Protein AF-A0A1G8CZD4-F1 (afdb_monomer)

Mean predicted aligned error: 19.25 Å

InterPro domains:
  IPR003594 Histidine kinase/HSP90-like ATPase domain [PF02518] (788-894)
  IPR036890 Histidine kinase/HSP90-like ATPase superfamily [G3DSA:3.30.565.10] (4-238)
  IPR036890 Histidine kinase/HSP90-like ATPase superfamily [G3DSA:3.30.565.10] (737-895)
  IPR036890 Histidine kinase/HSP90-like ATPase superfamily [SSF55874] (15-161)
  IPR036890 Histidine kinase/HSP90-like ATPase superfamily [SSF55874] (738-895)

Foldseek 3Di:
DFDDWDKAFAAEDPLVVQQPDPDAQQDLLVLVVVLLLVLVLLVFLEKEWEWALQPPACLVVDDDDGDPNFTKTKIWTFGQWDDPCCCRPPQSHQFDDDPLPCQDDPNAGRDDDDHRSVVSLVSWAQKKWKWWAGLVDQWIKTKIDGNVLLVLVNPPVDDPVCSVVDDRRVDIITITTHGQVCCCVVPVDHRDNGIMMIMRGSTPDRQWDWDDDPPDTDIHRVNLLVSLLVVLVWFDLCLVVDPRRHKYWYHYPVCVVVQVPDDPSRHRGTIRHNPQVVQLLQQFWKKKWWQEQQNFWIWIWTAHNNRTFKIFIFTRPQQNVAGGKMKMKTFAFLLSQLVNCVVNVDGLLQSFAEFEAESRGTQPPPRHRPDPVLCQVVVCVVDPDHFDHRNGMHIYMYGDDSPCSWAQRSNSHDTDPDPNVCLQRPQDDPVVRDDGHPNCLRVVLVRCCCCQQCVSQDADDDDDDDDDDDRVVVVVVLSVVLSVVVVPDDSVRSVVSGGGPDDPLVSLLRCLVCVCVSVVDDPVGTQAMDGDLVSLVVNLVVLLVVLVVLLVVCVVCVLPDPLVVLVVSLVVSVVSLVVNVVSLVVVVVRLVRDDDPVRVVSNVVSVVSNVVSVVVVVVSSVVSVVSSVVSVVVVVVVVVVVVVCVVVVVVVCVVCVVPVVPDDDDDDDDPVVVLLVVLLVVLVVLLVVLVVVLVVCVVVVNDDPVRNLVSVLSSVVSVLLNVLSVVVVVPDDDDDDQAKDWDWLLVLVVVLVVVVQVPPVPDPQQAAAEAEAAVVDTDTDTHRVSLVSLLVVLLVVVLSLLVFRYWYWHWDAPDPFKIKTKIDTQGQADDPVCPVPVVCLLDRQDWDQHDPDGTDRSNSNVSSQVSQVVQVKGKDWPGAPPPHRYTMMMMMGGHDDDDD

Solvent-accessible surface area (backbone atoms only — not comparable to full-atom values): 49681 Å² total; per-residue (Å²): 134,74,64,82,62,44,78,44,50,47,42,81,52,86,54,41,68,70,62,67,49,92,54,66,69,82,46,69,60,59,22,53,47,45,48,53,48,50,31,49,55,42,54,15,54,43,36,40,44,33,52,39,39,77,92,70,45,48,59,91,80,49,94,75,89,81,62,96,45,26,20,34,43,38,39,38,30,56,17,55,43,38,48,68,65,43,41,68,62,43,67,38,17,53,46,38,68,84,68,90,81,75,60,59,46,93,91,36,60,62,64,80,85,63,63,50,54,70,55,26,43,52,59,46,8,44,30,38,42,36,39,21,19,13,80,91,45,85,43,31,35,37,41,43,42,64,51,58,79,74,39,58,91,75,40,83,91,49,52,82,66,55,50,72,72,63,51,74,55,75,50,70,33,44,36,36,65,39,48,66,87,49,36,36,81,75,69,73,47,83,78,73,74,36,8,37,36,41,39,25,31,44,50,72,60,86,58,61,47,84,45,74,58,102,87,52,73,52,73,47,50,65,57,46,40,48,42,46,56,52,54,28,65,35,51,51,72,67,41,81,78,40,100,72,50,73,45,45,30,33,43,35,75,91,44,50,69,62,34,73,75,37,58,84,77,65,34,59,52,46,73,60,63,61,71,63,65,80,60,39,52,57,60,22,38,33,35,40,38,34,31,38,78,84,22,56,35,34,41,37,36,35,29,53,47,64,43,61,49,36,38,38,32,28,54,47,84,82,49,83,79,50,41,30,33,38,39,38,41,31,44,45,43,76,66,37,37,51,52,45,21,68,75,61,69,42,49,54,53,69,67,18,22,52,31,37,24,49,44,63,36,60,40,40,60,46,15,36,58,91,44,61,83,73,43,36,54,62,53,37,75,73,46,97,59,94,58,73,34,53,75,35,32,39,36,39,36,40,32,52,63,87,80,67,77,75,46,68,35,67,47,55,60,38,62,54,89,44,72,57,50,39,46,41,48,35,70,60,35,83,92,72,75,43,71,55,5,54,50,44,57,54,48,50,29,50,45,43,41,36,53,70,30,47,56,59,63,48,63,54,85,84,89,86,77,71,97,88,65,60,70,68,61,55,45,52,48,54,52,49,52,47,58,63,53,46,76,82,46,55,74,78,57,42,59,73,72,60,59,60,70,64,56,70,64,63,40,45,58,42,35,64,75,43,42,66,72,36,67,67,70,62,75,90,41,54,65,33,54,48,62,43,58,65,68,48,47,55,50,50,53,50,53,48,52,53,50,49,52,53,48,53,51,45,63,73,41,50,88,78,50,58,69,68,59,55,53,54,52,51,53,55,53,51,54,51,51,53,52,51,51,55,53,51,57,63,52,62,64,33,70,81,47,61,84,56,69,66,63,49,50,50,49,51,49,50,49,48,51,51,49,52,50,52,52,52,48,51,53,50,51,52,49,48,55,48,50,47,50,51,46,51,50,48,51,54,45,48,53,48,50,45,53,49,43,54,49,51,46,50,51,47,39,61,60,40,55,74,68,52,74,82,75,79,80,88,86,90,75,65,80,56,58,55,58,51,52,50,52,40,48,52,31,51,48,54,31,51,56,47,49,55,54,47,54,53,31,58,77,65,70,72,56,54,74,67,53,50,53,53,49,53,47,55,32,49,52,31,52,51,51,39,51,50,53,53,56,54,68,74,71,64,94,72,88,76,67,64,73,58,38,79,37,47,52,54,64,47,53,54,56,50,51,54,51,49,55,71,72,69,60,85,50,90,92,78,58,61,46,79,43,79,40,48,80,88,36,74,47,76,45,73,36,37,55,60,56,51,51,54,40,52,52,46,54,51,54,51,36,47,51,39,66,20,48,38,38,36,43,38,37,36,53,91,46,101,54,31,37,36,37,37,41,29,21,48,17,75,36,73,58,74,94,37,68,90,52,58,72,53,55,47,34,80,63,38,65,67,69,39,90,86,50,84,58,58,80,17,47,61,53,26,46,41,45,50,55,32,46,78,58,56,22,48,69,48,82,74,42,58,56,75,86,34,66,1,35,26,36,38,35,40,38,55,64,82,82,76,94,128

Radius of gyration: 50.38 Å; Cα contacts (8 Å, |Δi|>4): 1368; chains: 1; bounding box: 106×67×143 Å

Organism: NCBI:txid551996

Sequence (900 aa):
MGSKPRKVHFKTNVLLKSIIGKDLINDDNIAILELVKNSYDAGSPYVSVEFKNIKANDDKQIEEGYTTVSSKIIIQDYGKGMTQEDIENKWINIAYSEKKSAKESNNRLLAGNKGVGRFSCDRLGEYLDLYSKSPLSNSYVHLQISWGDFETENRDDLTEEQKKDLEIQQITFDLYDIDKGDFQDVTGHKPFDQGTILEISRLRSNWTTFEKNNKSEWWTTDKLIKLRKYLEKLINPNQAFQENPFTIEVIADEFTLEDSSADENAQVGGVIKNKIFDKLDFTATNIESSINKTGSEITTSLQDKGRLIFKLVEKNTQFDLLRDVHVILYFLNTYSKIYFTKQTGIRSVDFGSVFLFINGFMIPPYGEEGNDWLGLEIRKGQGQRRFLSTRDLIGRIEVRDTNSEFKIISSREGVVNDENFQQLTESFDAKKNKKDGYFYYTFKRLEKYVVDGLKWDRVTGEEDLGEDESLSKKRAKIIKDFENKTLTLTPSEAQKEELYYESETSKNKRIISIIQNIIDVKKENIIELYINDELISDLIKEEEEETRKSIEKLLNEIDSLPSTEVESALSRIEKSRESLESMFSKISLMGRNATDDETKSALDETKSFYQEFSNSYTVFKNAIVKLTAEKKIAENKAEEDEKERDRLESELASEKQKNTYLLATRRTLSDDADGLIHTLKINSINIRDAIDNLLLGISSSSYSQTDIINKLGNIKINAERSLQLAEIATRSNFTEDIESRTVDIVGYFDQYLSIYDETYSIGEDEKIEFLIQENGAHLIKSLSVLNLSIIIDNLISNSKKWDAKKMEFAFSNPNQNTLSLKVSDDGKGLVEKFLDDPERIFELGISATPPSTMGGSGIGLYFTRKLLADMDAQIHFVGNAKVFEGATFEIVFKNTIYDN

pLDDT: mean 76.94, std 14.43, range [29.62, 97.44]

Nearest PDB structures (foldseek):
  4u7o-assembly1_B  TM=6.246E-01  e=9.901E-11  Lactiplantibacillus plantarum JDM1
  4u7n-assembly1_B  TM=6.153E-01  e=4.794E-10  Lactiplantibacillus plantarum JDM1
  4u7o-assembly1_A  TM=5.770E-01  e=1.042E-10  Lactiplantibacillus plantarum JDM1
  5c93-assembly1_A  TM=5.711E-01  e=1.711E-09  Lactiplantibacillus plantarum 16

Structure (mmCIF, N/CA/C/O backbone):
data_AF-A0A1G8CZD4-F1
#
_entry.id   AF-A0A1G8CZD4-F1
#
loop_
_atom_site.group_PDB
_atom_site.id
_atom_site.type_symbol
_atom_site.label_atom_id
_atom_site.label_alt_id
_atom_site.label_comp_id
_atom_site.label_asym_id
_atom_site.label_entity_id
_atom_site.label_seq_id
_atom_site.pdbx_PDB_ins_code
_atom_site.Cartn_x
_atom_site.Cartn_y
_atom_site.Cartn_z
_atom_site.occupancy
_atom_site.B_iso_or_equiv
_atom_site.auth_seq_id
_atom_site.auth_comp_id
_atom_site.auth_asym_id
_atom_site.auth_atom_id
_atom_site.pdbx_PDB_model_num
ATOM 1 N N . MET A 1 1 ? 34.235 -14.091 -50.794 1.00 34.34 1 MET A N 1
ATOM 2 C CA . MET A 1 1 ? 34.242 -12.773 -51.480 1.00 34.34 1 MET A CA 1
ATOM 3 C C . MET A 1 1 ? 32.795 -12.319 -51.539 1.00 34.34 1 MET A C 1
ATOM 5 O O . MET A 1 1 ? 32.068 -12.805 -52.394 1.00 34.34 1 MET A O 1
ATOM 9 N N . GLY A 1 2 ? 32.366 -11.504 -50.572 1.00 50.75 2 GLY A N 1
ATOM 10 C CA . GLY A 1 2 ? 30.972 -11.066 -50.453 1.00 50.75 2 GLY A CA 1
ATOM 11 C C . GLY A 1 2 ? 30.570 -10.101 -51.568 1.00 50.75 2 GLY A C 1
ATOM 12 O O . GLY A 1 2 ? 31.415 -9.416 -52.149 1.00 50.75 2 GLY A O 1
ATOM 13 N N . SER A 1 3 ? 29.280 -10.078 -51.891 1.00 59.06 3 SER A N 1
ATOM 14 C CA . SER A 1 3 ? 28.654 -9.137 -52.825 1.00 59.06 3 SER A CA 1
ATOM 15 C C . SER A 1 3 ? 29.077 -7.687 -52.555 1.00 59.06 3 SER A C 1
ATOM 17 O O . SER A 1 3 ? 29.224 -7.292 -51.400 1.00 59.06 3 SER A O 1
ATOM 19 N N . LYS A 1 4 ? 29.232 -6.868 -53.608 1.00 73.12 4 LYS A N 1
ATOM 20 C CA . LYS A 1 4 ? 29.444 -5.417 -53.445 1.00 73.12 4 LYS A CA 1
ATOM 21 C C . LYS A 1 4 ? 28.317 -4.819 -52.584 1.00 73.12 4 LYS A C 1
ATOM 23 O O . LYS A 1 4 ? 27.161 -5.136 -52.872 1.00 73.12 4 LYS A O 1
ATOM 28 N N . PRO A 1 5 ? 28.626 -3.945 -51.607 1.00 82.25 5 PRO A N 1
ATOM 29 C CA . PRO A 1 5 ? 27.596 -3.326 -50.785 1.00 82.25 5 PRO A CA 1
ATOM 30 C C . PRO A 1 5 ? 26.635 -2.501 -51.628 1.00 82.25 5 PRO A C 1
ATOM 32 O O . PRO A 1 5 ? 27.040 -1.789 -52.556 1.00 82.25 5 PRO A O 1
ATOM 35 N N . ARG A 1 6 ? 25.354 -2.561 -51.271 1.00 87.81 6 ARG A N 1
ATOM 36 C CA . ARG A 1 6 ? 24.342 -1.648 -51.791 1.00 87.81 6 ARG A CA 1
ATOM 37 C C . ARG A 1 6 ? 24.247 -0.440 -50.865 1.00 87.81 6 ARG A C 1
ATOM 39 O O . ARG A 1 6 ? 23.989 -0.592 -49.678 1.00 87.81 6 ARG A O 1
ATOM 46 N N . LYS A 1 7 ? 24.388 0.762 -51.427 1.00 88.94 7 LYS A N 1
ATOM 47 C CA . LYS A 1 7 ? 24.185 2.011 -50.686 1.00 88.94 7 LYS A CA 1
ATOM 48 C C . LYS A 1 7 ? 22.693 2.268 -50.453 1.00 88.94 7 LYS A C 1
ATOM 50 O O . LYS A 1 7 ? 21.904 2.268 -51.402 1.00 88.94 7 LYS A O 1
ATOM 55 N N . VAL A 1 8 ? 22.316 2.504 -49.201 1.00 89.06 8 VAL A N 1
ATOM 56 C CA . VAL A 1 8 ? 20.951 2.846 -48.752 1.00 89.06 8 VAL A CA 1
ATOM 57 C C . VAL A 1 8 ? 20.981 4.126 -47.914 1.00 89.06 8 VAL A C 1
ATOM 59 O O . VAL A 1 8 ? 22.036 4.503 -47.437 1.00 89.06 8 VAL A O 1
ATOM 62 N N . HIS A 1 9 ? 19.861 4.828 -47.749 1.00 87.38 9 HIS A N 1
ATOM 63 C CA . HIS A 1 9 ? 19.794 6.088 -46.990 1.00 87.38 9 HIS A CA 1
ATOM 64 C C . HIS A 1 9 ? 18.473 6.194 -46.231 1.00 87.38 9 HIS A C 1
ATOM 66 O O . HIS A 1 9 ? 17.477 5.580 -46.631 1.00 87.38 9 HIS A O 1
ATOM 72 N N . PHE A 1 10 ? 18.451 6.985 -45.155 1.00 83.94 10 PHE A N 1
ATOM 73 C CA . PHE A 1 10 ? 17.253 7.172 -44.339 1.00 83.94 10 PHE A CA 1
ATOM 74 C C . PHE A 1 10 ? 16.101 7.753 -45.162 1.00 83.94 10 PHE A C 1
ATOM 76 O O . PHE A 1 10 ? 16.268 8.695 -45.932 1.00 83.94 10 PHE A O 1
ATOM 83 N N . LYS A 1 11 ? 14.896 7.212 -44.962 1.00 82.56 11 LYS A N 1
ATOM 84 C CA . LYS A 1 11 ? 13.660 7.751 -45.542 1.00 82.56 11 LYS A CA 1
ATOM 85 C C . LYS A 1 11 ? 12.881 8.473 -44.450 1.00 82.56 11 LYS A C 1
ATOM 87 O O . LYS A 1 11 ? 12.596 7.896 -43.399 1.00 82.56 11 LYS A O 1
ATOM 92 N N . THR A 1 12 ? 12.503 9.723 -44.697 1.00 70.94 12 THR A N 1
ATOM 93 C CA . THR A 1 12 ? 11.644 10.503 -43.796 1.00 70.94 12 THR A CA 1
ATOM 94 C C . THR A 1 12 ? 10.261 10.696 -44.409 1.00 70.94 12 THR A C 1
ATOM 96 O O . THR A 1 12 ? 10.078 10.677 -45.625 1.00 70.94 12 THR A O 1
ATOM 99 N N . ASN A 1 13 ? 9.250 10.845 -43.556 1.00 69.94 13 ASN A N 1
ATOM 100 C CA . ASN A 1 13 ? 7.882 11.136 -43.971 1.00 69.94 13 ASN A CA 1
ATOM 101 C C . ASN A 1 13 ? 7.226 12.100 -42.961 1.00 69.94 13 ASN A C 1
ATOM 103 O O . ASN A 1 13 ? 7.804 12.402 -41.917 1.00 69.94 13 ASN A O 1
ATOM 107 N N . VAL A 1 14 ? 6.005 12.572 -43.241 1.00 62.47 14 VAL A N 1
ATOM 108 C CA . VAL A 1 14 ? 5.286 13.575 -42.418 1.00 62.47 14 VAL A CA 1
ATOM 109 C C . VAL A 1 14 ? 5.094 13.146 -40.949 1.00 62.47 14 VAL A C 1
ATOM 111 O O . VAL A 1 14 ? 4.909 13.995 -40.075 1.00 62.47 14 VAL A O 1
ATOM 114 N N . LEU A 1 15 ? 5.162 11.846 -40.640 1.00 61.34 15 LEU A N 1
ATOM 115 C CA . LEU A 1 15 ? 5.063 11.311 -39.278 1.00 61.34 15 LEU A CA 1
ATOM 116 C C . LEU A 1 15 ? 6.313 11.589 -38.428 1.00 61.34 15 LEU A C 1
ATOM 118 O O . LEU A 1 15 ? 6.248 11.419 -37.211 1.00 61.34 15 LEU A O 1
ATOM 122 N N . LEU A 1 16 ? 7.408 12.086 -39.013 1.00 67.00 16 LEU A N 1
ATOM 123 C CA . LEU A 1 16 ? 8.606 12.507 -38.279 1.00 67.00 16 LEU A CA 1
ATOM 124 C C . LEU A 1 16 ? 8.286 13.528 -37.171 1.00 67.00 16 LEU A C 1
ATOM 126 O O . LEU A 1 16 ? 8.847 13.452 -36.082 1.00 67.00 16 LEU A O 1
ATOM 130 N N . LYS A 1 17 ? 7.284 14.394 -37.390 1.00 60.00 17 LYS A N 1
ATOM 131 C CA . LYS A 1 17 ? 6.789 15.363 -36.392 1.00 60.00 17 LYS A CA 1
ATOM 132 C C . LYS A 1 17 ? 6.312 14.735 -35.074 1.00 60.00 17 LYS A C 1
ATOM 134 O O . LYS A 1 17 ? 6.187 15.435 -34.083 1.00 60.00 17 LYS A O 1
ATOM 139 N N . SER A 1 18 ? 5.952 13.447 -35.086 1.00 54.88 18 SER A N 1
ATOM 140 C CA . SER A 1 18 ? 5.488 12.722 -33.891 1.00 54.88 18 SER A CA 1
ATOM 141 C C . SER A 1 18 ? 6.626 12.090 -33.087 1.00 54.88 18 SER A C 1
ATOM 143 O O . SER A 1 18 ? 6.425 11.703 -31.938 1.00 54.88 18 SER A O 1
ATOM 145 N N . ILE A 1 19 ? 7.813 12.006 -33.692 1.00 58.81 19 ILE A N 1
ATOM 146 C CA . ILE A 1 19 ? 9.023 11.415 -33.114 1.00 58.81 19 ILE A CA 1
ATOM 147 C C . ILE A 1 19 ? 9.963 12.519 -32.613 1.00 58.81 19 ILE A C 1
ATOM 149 O O . ILE A 1 19 ? 10.573 12.367 -31.563 1.00 58.81 19 ILE A O 1
ATOM 153 N N . ILE A 1 20 ? 10.020 13.660 -33.311 1.00 57.00 20 ILE A N 1
ATOM 154 C CA . ILE A 1 20 ? 10.790 14.844 -32.903 1.00 57.00 20 ILE A CA 1
ATOM 155 C C . ILE A 1 20 ? 9.964 15.668 -31.897 1.00 57.00 20 ILE A C 1
ATOM 157 O O . ILE A 1 20 ? 9.345 16.676 -32.239 1.00 57.00 20 ILE A O 1
ATOM 161 N N . GLY A 1 21 ? 9.896 15.186 -30.655 1.00 48.56 21 GLY A N 1
ATOM 162 C CA . GLY A 1 21 ? 9.534 15.974 -29.471 1.00 48.56 21 GLY A CA 1
ATOM 163 C C . GLY A 1 21 ? 10.800 16.433 -28.743 1.00 48.56 21 GLY A C 1
ATOM 164 O O . GLY A 1 21 ? 11.874 15.907 -29.021 1.00 48.56 21 GLY A O 1
ATOM 165 N N . LYS A 1 22 ? 10.699 17.425 -27.844 1.00 40.06 22 LYS A N 1
ATOM 166 C CA . LYS A 1 22 ? 11.844 17.838 -27.015 1.00 40.06 22 LYS A CA 1
ATOM 167 C C . LYS A 1 22 ? 12.354 16.619 -26.239 1.00 40.06 22 LYS A C 1
ATOM 169 O O . LYS A 1 22 ? 11.604 16.067 -25.441 1.00 40.06 22 LYS A O 1
ATOM 174 N N . ASP A 1 23 ? 13.600 16.272 -26.544 1.00 45.97 23 ASP A N 1
ATOM 175 C CA . ASP A 1 23 ? 14.453 15.236 -25.965 1.00 45.97 23 ASP A CA 1
ATOM 176 C C . ASP A 1 23 ? 14.163 13.787 -26.426 1.00 45.97 23 ASP A C 1
ATOM 178 O O . ASP A 1 23 ? 13.224 13.124 -25.983 1.00 45.97 23 ASP A O 1
ATOM 182 N N . LEU A 1 24 ? 15.009 13.304 -27.357 1.00 64.81 24 LEU A N 1
ATOM 183 C CA . LEU A 1 24 ? 15.175 11.881 -27.698 1.00 64.81 24 LEU A CA 1
ATOM 184 C C . LEU A 1 24 ? 15.663 11.084 -26.466 1.00 64.81 24 LEU A C 1
ATOM 186 O O . LEU A 1 24 ? 15.951 11.660 -25.424 1.00 64.81 24 LEU A O 1
ATOM 190 N N . ILE A 1 25 ? 15.736 9.750 -26.571 1.00 68.50 25 ILE A N 1
ATOM 191 C CA . ILE A 1 25 ? 16.181 8.858 -25.483 1.00 68.50 25 ILE A CA 1
ATOM 192 C C . ILE A 1 25 ? 17.534 9.332 -24.927 1.00 68.50 25 ILE A C 1
ATOM 194 O O . ILE A 1 25 ? 18.567 9.172 -25.573 1.00 68.50 25 ILE A O 1
ATOM 198 N N . ASN A 1 26 ? 17.519 9.890 -23.716 1.00 72.12 26 ASN A N 1
ATOM 199 C CA . ASN A 1 26 ? 18.694 10.501 -23.089 1.00 72.12 26 ASN A CA 1
ATOM 200 C C . ASN A 1 26 ? 19.375 9.597 -22.053 1.00 72.12 26 ASN A C 1
ATOM 202 O O . ASN A 1 26 ? 20.505 9.879 -21.652 1.00 72.12 26 ASN A O 1
ATOM 206 N N . ASP A 1 27 ? 18.744 8.495 -21.654 1.00 83.88 27 ASP A N 1
ATOM 207 C CA . ASP A 1 27 ? 19.267 7.558 -20.658 1.00 83.88 27 ASP A CA 1
ATOM 208 C C . ASP A 1 27 ? 19.692 6.226 -21.299 1.00 83.88 27 ASP A C 1
ATOM 210 O O . ASP A 1 27 ? 18.968 5.645 -22.113 1.00 83.88 27 ASP A O 1
ATOM 214 N N . ASP A 1 28 ? 20.872 5.731 -20.917 1.00 89.19 28 ASP A N 1
ATOM 215 C CA . ASP A 1 28 ? 21.449 4.502 -21.474 1.00 89.19 28 ASP A CA 1
ATOM 216 C C . ASP A 1 28 ? 20.638 3.249 -21.094 1.00 89.19 28 ASP A C 1
ATOM 218 O O . ASP A 1 28 ? 20.533 2.312 -21.889 1.00 89.19 28 ASP A O 1
ATOM 222 N N . ASN A 1 29 ? 20.028 3.221 -19.903 1.00 88.12 29 ASN A N 1
ATOM 223 C CA . ASN A 1 29 ? 19.185 2.101 -19.486 1.00 88.12 29 ASN A CA 1
ATOM 224 C C . ASN A 1 29 ? 17.884 2.088 -20.288 1.00 88.12 29 ASN A C 1
ATOM 226 O O . ASN A 1 29 ? 17.468 1.021 -20.735 1.00 88.12 29 ASN A O 1
ATOM 230 N N . ILE A 1 30 ? 17.274 3.257 -20.532 1.00 83.19 30 ILE A N 1
ATOM 231 C CA . ILE A 1 30 ? 16.098 3.382 -21.413 1.00 83.19 30 ILE A CA 1
ATOM 232 C C . ILE A 1 30 ? 16.451 2.950 -22.844 1.00 83.19 30 ILE A C 1
ATOM 234 O O . ILE A 1 30 ? 15.660 2.261 -23.491 1.00 83.19 30 ILE A O 1
ATOM 238 N N . ALA A 1 31 ? 17.646 3.286 -23.338 1.00 87.44 31 ALA A N 1
ATOM 239 C CA . ALA A 1 31 ? 18.096 2.856 -24.660 1.00 87.44 31 ALA A CA 1
ATOM 240 C C . ALA A 1 31 ? 18.147 1.322 -24.776 1.00 87.44 31 ALA A C 1
ATOM 242 O O . ALA A 1 31 ? 17.531 0.763 -25.688 1.00 87.44 31 ALA A O 1
ATOM 243 N N . ILE A 1 32 ? 18.791 0.635 -23.824 1.00 91.00 32 ILE A N 1
ATOM 244 C CA . ILE A 1 32 ? 18.823 -0.839 -23.774 1.00 91.00 32 ILE A CA 1
ATOM 245 C C . ILE A 1 32 ? 17.408 -1.410 -23.610 1.00 91.00 32 ILE A C 1
ATOM 247 O O . ILE A 1 32 ? 17.053 -2.384 -24.275 1.00 91.00 32 ILE A O 1
ATOM 251 N N . LEU A 1 33 ? 16.569 -0.772 -22.791 1.00 85.62 33 LEU A N 1
ATOM 252 C CA . LEU A 1 33 ? 15.183 -1.173 -22.562 1.00 85.62 33 LEU A CA 1
ATOM 253 C C . LEU A 1 33 ? 14.361 -1.220 -23.851 1.00 85.62 33 LEU A C 1
ATOM 255 O O . LEU A 1 33 ? 13.624 -2.177 -24.088 1.00 85.62 33 LEU A O 1
ATOM 259 N N . GLU A 1 34 ? 14.475 -0.190 -24.688 1.00 83.38 34 GLU A N 1
ATOM 260 C CA . GLU A 1 34 ? 13.758 -0.127 -25.962 1.00 83.38 34 GLU A CA 1
ATOM 261 C C . GLU A 1 34 ? 14.245 -1.210 -26.938 1.00 83.38 34 GLU A C 1
ATOM 263 O O . GLU A 1 34 ? 13.442 -1.763 -27.688 1.00 83.38 34 GLU A O 1
ATOM 268 N N . LEU A 1 35 ? 15.530 -1.577 -26.907 1.00 89.56 35 LEU A N 1
ATOM 269 C CA . LEU A 1 35 ? 16.071 -2.668 -27.729 1.00 89.56 35 LEU A CA 1
ATOM 270 C C . LEU A 1 35 ? 15.597 -4.051 -27.241 1.00 89.56 35 LEU A C 1
ATOM 272 O O . LEU A 1 35 ? 15.200 -4.897 -28.047 1.00 89.56 35 LEU A O 1
ATOM 276 N N . VAL A 1 36 ? 15.521 -4.251 -25.923 1.00 89.56 36 VAL A N 1
ATOM 277 C CA . VAL A 1 36 ? 14.922 -5.444 -25.298 1.00 89.56 36 VAL A CA 1
ATOM 278 C C . VAL A 1 36 ? 13.422 -5.550 -25.616 1.00 89.56 36 VAL A C 1
ATOM 280 O O . VAL A 1 36 ? 12.946 -6.622 -25.992 1.00 89.56 36 VAL A O 1
ATOM 283 N N . LYS A 1 37 ? 12.673 -4.441 -25.555 1.00 82.56 37 LYS A N 1
ATOM 284 C CA . LYS A 1 37 ? 11.260 -4.373 -25.979 1.00 82.56 37 LYS A CA 1
ATOM 285 C C . LYS A 1 37 ? 11.076 -4.764 -27.442 1.00 82.56 37 LYS A C 1
ATOM 287 O O . LYS A 1 37 ? 10.184 -5.546 -27.750 1.00 82.56 37 LYS A O 1
ATOM 292 N N . ASN A 1 38 ? 11.937 -4.281 -28.339 1.00 84.75 38 ASN A N 1
ATOM 293 C CA . ASN A 1 38 ? 11.870 -4.654 -29.755 1.00 84.75 38 ASN A CA 1
ATOM 294 C C . ASN A 1 38 ? 12.074 -6.163 -29.958 1.00 84.75 38 ASN A C 1
ATOM 296 O O . ASN A 1 38 ? 11.410 -6.761 -30.802 1.00 84.75 38 ASN A O 1
ATOM 300 N N . SER A 1 39 ? 12.938 -6.782 -29.150 1.00 88.25 39 SER A N 1
ATOM 301 C CA . SER A 1 39 ? 13.146 -8.236 -29.150 1.00 88.25 39 SER A CA 1
ATOM 302 C C . SER A 1 39 ? 11.876 -8.985 -28.720 1.00 88.25 39 SER A C 1
ATOM 304 O O . SER A 1 39 ? 11.492 -9.985 -29.332 1.00 88.25 39 SER A O 1
ATOM 306 N N . TYR A 1 40 ? 11.171 -8.473 -27.705 1.00 82.62 40 TYR A N 1
ATOM 307 C CA . TYR A 1 40 ? 9.875 -9.003 -27.270 1.00 82.62 40 TYR A CA 1
ATOM 308 C C . TYR A 1 40 ? 8.791 -8.856 -28.348 1.00 82.62 40 TYR A C 1
ATOM 310 O O . TYR A 1 40 ? 8.110 -9.831 -28.673 1.00 82.62 40 TYR A O 1
ATOM 318 N N . ASP A 1 41 ? 8.671 -7.666 -28.943 1.00 78.38 41 ASP A N 1
ATOM 319 C CA . ASP A 1 41 ? 7.707 -7.342 -30.005 1.00 78.38 41 ASP A CA 1
ATOM 320 C C . ASP A 1 41 ? 7.967 -8.147 -31.293 1.00 78.38 41 ASP A C 1
ATOM 322 O O . ASP A 1 41 ? 7.040 -8.488 -32.036 1.00 78.38 41 ASP A O 1
ATOM 326 N N . ALA A 1 42 ? 9.227 -8.521 -31.543 1.00 82.62 42 ALA A N 1
ATOM 327 C CA . ALA A 1 42 ? 9.616 -9.443 -32.609 1.00 82.62 42 ALA A CA 1
ATOM 328 C C . ALA A 1 42 ? 9.173 -10.898 -32.351 1.00 82.62 42 ALA A C 1
ATOM 330 O O . ALA A 1 42 ? 9.348 -11.752 -33.225 1.00 82.62 42 ALA A O 1
ATOM 331 N N . GLY A 1 43 ? 8.582 -11.180 -31.186 1.00 82.06 43 GLY A N 1
ATOM 332 C CA . GLY A 1 43 ? 8.121 -12.503 -30.783 1.00 82.06 43 GLY A CA 1
ATOM 333 C C . GLY A 1 43 ? 9.237 -13.404 -30.259 1.00 82.06 43 GLY A C 1
ATOM 334 O O . GLY A 1 43 ? 9.042 -14.617 -30.215 1.00 82.06 43 GLY A O 1
ATOM 335 N N . SER A 1 44 ? 10.393 -12.847 -29.877 1.00 88.75 44 SER A N 1
ATOM 336 C CA . SER A 1 44 ? 11.505 -13.650 -29.370 1.00 88.75 44 SER A CA 1
ATOM 337 C C . SER A 1 44 ? 11.167 -14.264 -28.002 1.00 88.75 44 SER A C 1
ATOM 339 O O . SER A 1 44 ? 10.607 -13.571 -27.149 1.00 88.75 44 SER A O 1
ATOM 341 N N . PRO A 1 45 ? 11.490 -15.541 -27.734 1.00 86.69 45 PRO A N 1
ATOM 342 C CA . PRO A 1 45 ? 11.401 -16.116 -26.388 1.00 86.69 45 PRO A CA 1
ATOM 343 C C . PRO A 1 45 ? 12.555 -15.665 -25.477 1.00 86.69 45 PRO A C 1
ATOM 345 O O . PRO A 1 45 ? 12.472 -15.787 -24.256 1.00 86.69 45 PRO A O 1
ATOM 348 N N . TYR A 1 46 ? 13.632 -15.149 -26.067 1.00 90.12 46 TYR A N 1
ATOM 349 C CA . TYR A 1 46 ? 14.895 -14.908 -25.387 1.00 90.12 46 TYR A CA 1
ATOM 350 C C . TYR A 1 46 ? 15.631 -13.704 -25.982 1.00 90.12 46 TYR A C 1
ATOM 352 O O . TYR A 1 46 ? 15.626 -13.516 -27.200 1.00 90.12 46 TYR A O 1
ATOM 360 N N . VAL A 1 47 ? 16.290 -12.913 -25.144 1.00 93.81 47 VAL A N 1
ATOM 361 C CA . VAL A 1 47 ? 17.232 -11.880 -25.576 1.00 93.81 47 VAL A CA 1
ATOM 362 C C . VAL A 1 47 ? 18.476 -11.906 -24.694 1.00 93.81 47 VAL A C 1
ATOM 364 O O . VAL A 1 47 ? 18.369 -11.986 -23.469 1.00 93.81 47 VAL A O 1
ATOM 367 N N . SER A 1 48 ? 19.651 -11.816 -25.312 1.00 95.88 48 SER A N 1
ATOM 368 C CA . SER A 1 48 ? 20.913 -11.595 -24.603 1.00 95.88 48 SER A CA 1
ATOM 369 C C . SER A 1 48 ? 21.399 -10.165 -24.802 1.00 95.88 48 SER A C 1
ATOM 371 O O . SER A 1 48 ? 21.348 -9.642 -25.915 1.00 95.88 48 SER A O 1
ATOM 373 N N . VAL A 1 49 ? 21.883 -9.553 -23.724 1.00 96.62 49 VAL A N 1
ATOM 374 C CA . VAL A 1 49 ? 22.564 -8.255 -23.703 1.00 96.62 49 VAL A CA 1
ATOM 375 C C . VAL A 1 49 ? 24.000 -8.503 -23.250 1.00 96.62 49 VAL A C 1
ATOM 377 O O . VAL A 1 49 ? 24.262 -8.681 -22.062 1.00 96.62 49 VAL A O 1
ATOM 380 N N . GLU A 1 50 ? 24.924 -8.569 -24.201 1.00 96.50 50 GLU A N 1
ATOM 381 C CA . GLU A 1 50 ? 26.334 -8.869 -23.964 1.00 96.50 50 GLU A CA 1
ATOM 382 C C . GLU A 1 50 ? 27.174 -7.590 -23.929 1.00 96.50 50 GLU A C 1
ATOM 384 O O . GLU A 1 50 ? 27.110 -6.760 -24.835 1.00 96.50 50 GLU A O 1
ATOM 389 N N . PHE A 1 51 ? 27.988 -7.455 -22.885 1.00 95.62 51 PHE A N 1
ATOM 390 C CA . PHE A 1 51 ? 29.004 -6.422 -22.727 1.00 95.62 51 PHE A CA 1
ATOM 391 C C . PHE A 1 51 ? 30.379 -7.019 -23.007 1.00 95.62 51 PHE A C 1
ATOM 393 O O . PHE A 1 51 ? 30.828 -7.913 -22.286 1.00 95.62 51 PHE A O 1
ATOM 400 N N . LYS A 1 52 ? 31.059 -6.502 -24.033 1.00 94.31 52 LYS A N 1
ATOM 401 C CA . LYS A 1 52 ? 32.323 -7.053 -24.527 1.00 94.31 52 LYS A CA 1
ATOM 402 C C . LYS A 1 52 ? 33.369 -5.968 -24.753 1.00 94.31 52 LYS A C 1
ATOM 404 O O . LYS A 1 52 ? 33.059 -4.863 -25.189 1.00 94.31 52 LYS A O 1
ATOM 409 N N . ASN A 1 53 ? 34.618 -6.310 -24.471 1.00 94.12 53 ASN A N 1
ATOM 410 C CA . ASN A 1 53 ? 35.788 -5.439 -24.462 1.00 94.12 53 ASN A CA 1
ATOM 411 C C . ASN A 1 53 ? 35.600 -4.186 -23.588 1.00 94.12 53 ASN A C 1
ATOM 413 O O . ASN A 1 53 ? 35.959 -3.075 -23.977 1.00 94.12 53 ASN A O 1
ATOM 417 N N . ILE A 1 54 ? 35.017 -4.327 -22.398 1.00 93.25 54 ILE A N 1
ATOM 418 C CA . ILE A 1 54 ? 34.742 -3.167 -21.536 1.00 93.25 54 ILE A CA 1
ATOM 419 C C . ILE A 1 54 ? 35.998 -2.728 -20.772 1.00 93.25 54 ILE A C 1
ATOM 421 O O . ILE A 1 54 ? 36.293 -1.533 -20.716 1.00 93.25 54 ILE A O 1
ATOM 425 N N . LYS A 1 55 ? 36.771 -3.671 -20.218 1.00 89.12 55 LYS A N 1
ATOM 426 C CA . LYS A 1 55 ? 37.970 -3.389 -19.406 1.00 89.12 55 LYS A CA 1
ATOM 427 C C . LYS A 1 55 ? 39.186 -2.996 -20.248 1.00 89.12 55 LYS A C 1
ATOM 429 O O . LYS A 1 55 ? 40.000 -2.184 -19.814 1.00 89.12 55 LYS A O 1
ATOM 434 N N . ALA A 1 56 ? 39.339 -3.594 -21.428 1.00 85.19 56 ALA A N 1
ATOM 435 C CA . ALA A 1 56 ? 40.545 -3.485 -22.251 1.00 85.19 56 ALA A CA 1
ATOM 436 C C . ALA A 1 56 ? 40.219 -3.180 -23.724 1.00 85.19 56 ALA A C 1
ATOM 438 O O . ALA A 1 56 ? 40.540 -3.975 -24.605 1.00 85.19 56 ALA A O 1
ATOM 439 N N . ASN A 1 57 ? 39.582 -2.029 -23.973 1.00 91.56 57 ASN A N 1
ATOM 440 C CA . ASN A 1 57 ? 39.346 -1.520 -25.327 1.00 91.56 57 ASN A CA 1
ATOM 441 C C . ASN A 1 57 ? 40.459 -0.600 -25.844 1.00 91.56 57 ASN A C 1
ATOM 443 O O . ASN A 1 57 ? 41.255 -0.038 -25.084 1.00 91.56 57 ASN A O 1
ATOM 447 N N . ASP A 1 58 ? 40.468 -0.428 -27.162 1.00 93.25 58 ASP A N 1
ATOM 448 C CA . ASP A 1 58 ? 41.327 0.488 -27.906 1.00 93.25 58 ASP A CA 1
ATOM 449 C C . ASP A 1 58 ? 40.624 1.796 -28.307 1.00 93.25 58 ASP A C 1
ATOM 451 O O . ASP A 1 58 ? 41.221 2.595 -29.024 1.00 93.25 58 ASP A O 1
ATOM 455 N N . ASP A 1 59 ? 39.415 2.071 -27.802 1.00 91.00 59 ASP A N 1
ATOM 456 C CA . ASP A 1 59 ? 38.566 3.191 -28.246 1.00 91.00 59 ASP A CA 1
ATOM 457 C C . ASP A 1 59 ? 39.269 4.559 -28.178 1.00 91.00 59 ASP A C 1
ATOM 459 O O . ASP A 1 59 ? 39.003 5.450 -28.979 1.00 91.00 59 ASP A O 1
ATOM 463 N N . LYS A 1 60 ? 40.183 4.743 -27.214 1.00 87.56 60 LYS A N 1
ATOM 464 C CA . LYS A 1 60 ? 40.970 5.982 -27.046 1.00 87.56 60 LYS A CA 1
ATOM 465 C C . LYS A 1 60 ? 42.197 6.074 -27.956 1.00 87.56 60 LYS A C 1
ATOM 467 O O . LYS A 1 60 ? 42.818 7.131 -28.019 1.00 87.56 60 LYS A O 1
ATOM 472 N N . GLN A 1 61 ? 42.610 4.964 -28.559 1.00 89.56 61 GLN A N 1
ATOM 473 C CA . GLN A 1 61 ? 43.811 4.854 -29.393 1.00 89.56 61 GLN A CA 1
ATOM 474 C C . GLN A 1 61 ? 43.487 4.982 -30.885 1.00 89.56 61 GLN A C 1
ATOM 476 O O . GLN A 1 61 ? 44.405 5.093 -31.696 1.00 89.56 61 GLN A O 1
ATOM 481 N N . ILE A 1 62 ? 42.202 4.956 -31.237 1.00 85.81 62 ILE A N 1
ATOM 482 C CA . ILE A 1 62 ? 41.714 4.957 -32.610 1.00 85.81 62 ILE A CA 1
ATOM 483 C C . ILE A 1 62 ? 40.909 6.230 -32.848 1.00 85.81 62 ILE A C 1
ATOM 485 O O . ILE A 1 62 ? 40.036 6.588 -32.058 1.00 85.81 62 ILE A O 1
ATOM 489 N N . GLU A 1 63 ? 41.233 6.927 -33.935 1.00 78.94 63 GLU A N 1
ATOM 490 C CA . GLU A 1 63 ? 40.558 8.170 -34.316 1.00 78.94 63 GLU A CA 1
ATOM 491 C C . GLU A 1 63 ? 39.203 7.883 -34.988 1.00 78.94 63 GLU A C 1
ATOM 493 O O . GLU A 1 63 ? 38.192 8.471 -34.600 1.00 78.94 63 GLU A O 1
ATOM 498 N N . GLU A 1 64 ? 39.164 6.921 -35.918 1.00 81.12 64 GLU A N 1
ATOM 499 C CA . GLU A 1 64 ? 37.989 6.572 -36.728 1.00 81.12 64 GLU A CA 1
ATOM 500 C C . GLU A 1 64 ? 37.824 5.047 -36.877 1.00 81.12 64 GLU A C 1
ATOM 502 O O . GLU A 1 64 ? 38.802 4.299 -36.954 1.00 81.12 64 GLU A O 1
ATOM 507 N N . GLY A 1 65 ? 36.576 4.586 -36.953 1.00 86.38 65 GLY A N 1
ATOM 508 C CA . GLY A 1 65 ? 36.206 3.177 -37.042 1.00 86.38 65 GLY A CA 1
ATOM 509 C C . GLY A 1 65 ? 36.205 2.446 -35.696 1.00 86.38 65 GLY A C 1
ATOM 510 O O . GLY A 1 65 ? 36.189 3.045 -34.621 1.00 86.38 65 GLY A O 1
ATOM 511 N N . TYR A 1 66 ? 36.195 1.117 -35.773 1.00 90.94 66 TYR A N 1
ATOM 512 C CA . TYR A 1 66 ? 36.243 0.199 -34.636 1.00 90.94 66 TYR A CA 1
ATOM 513 C C . TYR A 1 66 ? 36.994 -1.076 -35.035 1.00 90.94 66 TYR A C 1
ATOM 515 O O . TYR A 1 66 ? 37.096 -1.422 -36.215 1.00 90.94 66 TYR A O 1
ATOM 523 N N . THR A 1 67 ? 37.530 -1.788 -34.049 1.00 91.06 67 THR A N 1
ATOM 524 C CA . THR A 1 67 ? 38.271 -3.039 -34.239 1.00 91.06 67 THR A CA 1
ATOM 525 C C . THR A 1 67 ? 37.578 -4.203 -33.538 1.00 91.06 67 THR A C 1
ATOM 527 O O . THR A 1 67 ? 36.501 -4.093 -32.947 1.00 91.06 67 THR A O 1
ATOM 530 N N . THR A 1 68 ? 38.219 -5.370 -33.578 1.00 87.38 68 THR A N 1
ATOM 531 C CA . THR A 1 68 ? 37.783 -6.546 -32.824 1.00 87.38 68 THR A CA 1
ATOM 532 C C . THR A 1 68 ? 37.872 -6.362 -31.306 1.00 87.38 68 THR A C 1
ATOM 534 O O . THR A 1 68 ? 37.208 -7.111 -30.589 1.00 87.38 68 THR A O 1
ATOM 537 N N . VAL A 1 69 ? 38.674 -5.406 -30.815 1.00 91.69 69 VAL A N 1
ATOM 538 C CA . VAL A 1 69 ? 38.867 -5.138 -29.377 1.00 91.69 69 VAL A CA 1
ATOM 539 C C . VAL A 1 69 ? 38.243 -3.821 -28.906 1.00 91.69 69 VAL A C 1
ATOM 541 O O . VAL A 1 69 ? 38.325 -3.521 -27.722 1.00 91.69 69 VAL A O 1
ATOM 544 N N . SER A 1 70 ? 37.570 -3.062 -29.772 1.00 94.56 70 SER A N 1
ATOM 545 C CA . SER A 1 70 ? 36.796 -1.887 -29.345 1.00 94.56 70 SER A CA 1
ATOM 546 C C . SER A 1 70 ? 35.632 -2.287 -28.440 1.00 94.56 70 SER A C 1
ATOM 548 O O . SER A 1 70 ? 35.165 -3.431 -28.511 1.00 94.56 70 SER A O 1
ATOM 550 N N . SER A 1 71 ? 35.168 -1.369 -27.588 1.00 95.88 71 SER A N 1
ATOM 551 C CA . SER A 1 71 ? 34.071 -1.647 -26.651 1.00 95.88 71 SER A CA 1
ATOM 552 C C . SER A 1 71 ? 32.758 -1.914 -27.388 1.00 95.88 71 SER A C 1
ATOM 554 O O . SER A 1 71 ? 32.454 -1.256 -28.387 1.00 95.88 71 SER A O 1
ATOM 556 N N . LYS A 1 72 ? 31.986 -2.905 -26.922 1.00 96.31 72 LYS A N 1
ATOM 557 C CA . LYS A 1 72 ? 30.763 -3.367 -27.591 1.00 96.31 72 LYS A CA 1
ATOM 558 C C . LYS A 1 72 ? 29.629 -3.675 -26.623 1.00 96.31 72 LYS A C 1
ATOM 560 O O . LYS A 1 72 ? 29.840 -4.263 -25.560 1.00 96.31 72 LYS A O 1
ATOM 565 N N . ILE A 1 73 ? 28.416 -3.343 -27.058 1.00 97.31 73 ILE A N 1
ATOM 566 C CA . ILE A 1 73 ? 27.164 -3.911 -26.553 1.00 97.31 73 ILE A CA 1
ATOM 567 C C . ILE A 1 73 ? 26.545 -4.708 -27.694 1.00 97.31 73 ILE A C 1
ATOM 569 O O . ILE A 1 73 ? 26.269 -4.155 -28.757 1.00 97.31 73 ILE A O 1
ATOM 573 N N . ILE A 1 74 ? 26.317 -5.998 -27.474 1.00 97.25 74 ILE A N 1
ATOM 574 C CA . ILE A 1 74 ? 25.698 -6.887 -28.457 1.00 97.25 74 ILE A CA 1
ATOM 575 C C . ILE A 1 74 ? 24.330 -7.303 -27.920 1.00 97.25 74 ILE A C 1
ATOM 577 O O . ILE A 1 74 ? 24.229 -7.896 -26.848 1.00 97.25 74 ILE A O 1
ATOM 581 N N . ILE A 1 75 ? 23.268 -6.986 -28.658 1.00 97.12 75 ILE A N 1
ATOM 582 C CA . ILE A 1 75 ? 21.901 -7.402 -28.327 1.00 97.12 75 ILE A CA 1
ATOM 583 C C . ILE A 1 75 ? 21.434 -8.405 -29.367 1.00 97.12 75 ILE A C 1
ATOM 585 O O . ILE A 1 75 ? 21.350 -8.069 -30.546 1.00 97.12 75 ILE A O 1
ATOM 589 N N . GLN A 1 76 ? 21.116 -9.622 -28.932 1.00 96.94 76 GLN A N 1
ATOM 590 C CA . GLN A 1 76 ? 20.685 -10.699 -29.818 1.00 96.94 76 GLN A CA 1
ATOM 591 C C . GLN A 1 76 ? 19.314 -11.241 -29.419 1.00 96.94 76 GLN A C 1
ATOM 593 O O . GLN A 1 76 ? 19.109 -11.658 -28.279 1.00 96.94 76 GLN A O 1
ATOM 598 N N . ASP A 1 77 ? 18.405 -11.293 -30.391 1.00 95.12 77 ASP A N 1
ATOM 599 C CA . ASP A 1 77 ? 17.093 -11.927 -30.289 1.00 95.12 77 ASP A CA 1
ATOM 600 C C . ASP A 1 77 ? 16.945 -13.103 -31.268 1.00 95.12 77 ASP A C 1
ATOM 602 O O . ASP A 1 77 ? 17.704 -13.241 -32.228 1.00 95.12 77 ASP A O 1
ATOM 606 N N . TYR A 1 78 ? 15.936 -13.939 -31.026 1.00 93.56 78 TYR A N 1
ATOM 607 C CA . TYR A 1 78 ? 15.568 -15.107 -31.834 1.00 93.56 78 TYR A CA 1
ATOM 608 C C . TYR A 1 78 ? 14.116 -15.010 -32.335 1.00 93.56 78 TYR A C 1
ATOM 610 O O . TYR A 1 78 ? 13.406 -16.016 -32.454 1.00 93.56 78 TYR A O 1
ATOM 618 N N . GLY A 1 79 ? 13.648 -13.780 -32.565 1.00 91.12 79 GLY A N 1
ATOM 619 C CA . GLY A 1 79 ? 12.321 -13.478 -33.086 1.00 91.12 79 GLY A CA 1
ATOM 620 C C . GLY A 1 79 ? 12.209 -13.712 -34.594 1.00 91.12 79 GLY A C 1
ATOM 621 O O . GLY A 1 79 ? 12.989 -14.438 -35.208 1.00 91.12 79 GLY A O 1
ATOM 622 N N . LYS A 1 80 ? 11.224 -13.062 -35.222 1.00 90.44 80 LYS A N 1
ATOM 623 C CA . LYS A 1 80 ? 10.917 -13.224 -36.660 1.00 90.44 80 LYS A CA 1
ATOM 624 C C . LYS A 1 80 ? 12.035 -12.792 -37.628 1.00 90.44 80 LYS A C 1
ATOM 626 O O . LYS A 1 80 ? 11.980 -13.150 -38.806 1.00 90.44 80 LYS A O 1
ATOM 631 N N . GLY A 1 81 ? 12.997 -12.001 -37.148 1.00 91.19 81 GLY A N 1
ATOM 632 C CA . GLY A 1 81 ? 14.021 -11.347 -37.964 1.00 91.19 81 GLY A CA 1
ATOM 633 C C . GLY A 1 81 ? 13.455 -10.414 -39.040 1.00 91.19 81 GLY A C 1
ATOM 634 O O . GLY A 1 81 ? 12.257 -10.125 -39.090 1.00 91.19 81 GLY A O 1
ATOM 635 N N . MET A 1 82 ? 14.330 -9.916 -39.905 1.00 91.62 82 MET A N 1
ATOM 636 C CA . MET A 1 82 ? 14.005 -8.977 -40.977 1.00 91.62 82 MET A CA 1
ATOM 637 C C . MET A 1 82 ? 14.584 -9.464 -42.303 1.00 91.62 82 MET A C 1
ATOM 639 O O . MET A 1 82 ? 15.706 -9.963 -42.373 1.00 91.62 82 MET A O 1
ATOM 643 N N . THR A 1 83 ? 13.802 -9.316 -43.368 1.00 91.75 83 THR A N 1
ATOM 644 C CA . THR A 1 83 ? 14.286 -9.440 -44.746 1.00 91.75 83 THR A CA 1
ATOM 645 C C . THR A 1 83 ? 14.981 -8.149 -45.192 1.00 91.75 83 THR A C 1
ATOM 647 O O . THR A 1 83 ? 14.885 -7.109 -44.535 1.00 91.75 83 THR A O 1
ATOM 650 N N . GLN A 1 84 ? 15.639 -8.174 -46.352 1.00 89.31 84 GLN A N 1
ATOM 651 C CA . GLN A 1 84 ? 16.229 -6.967 -46.937 1.00 89.31 84 GLN A CA 1
ATOM 652 C C . GLN A 1 84 ? 15.166 -5.883 -47.177 1.00 89.31 84 GLN A C 1
ATOM 654 O O . GLN A 1 84 ? 15.383 -4.704 -46.896 1.00 89.31 84 GLN A O 1
ATOM 659 N N . GLU A 1 85 ? 13.984 -6.293 -47.643 1.00 88.31 85 GLU A N 1
ATOM 660 C CA . GLU A 1 85 ? 12.850 -5.397 -47.853 1.00 88.31 85 GLU A CA 1
ATOM 661 C C . GLU A 1 85 ? 12.362 -4.782 -46.533 1.00 88.31 85 GLU A C 1
ATOM 663 O O . GLU A 1 85 ? 12.073 -3.583 -46.480 1.00 88.31 85 GLU A O 1
ATOM 668 N N . ASP A 1 86 ? 12.314 -5.569 -45.453 1.00 88.56 86 ASP A N 1
ATOM 669 C CA . ASP A 1 86 ? 11.957 -5.062 -44.126 1.00 88.56 86 ASP A CA 1
ATOM 670 C C . ASP A 1 86 ? 12.945 -3.989 -43.653 1.00 88.56 86 ASP A C 1
ATOM 672 O O . ASP A 1 86 ? 12.521 -2.948 -43.146 1.00 88.56 86 ASP A O 1
ATOM 676 N N . ILE A 1 87 ? 14.249 -4.184 -43.859 1.00 88.44 87 ILE A N 1
ATOM 677 C CA . ILE A 1 87 ? 15.253 -3.178 -43.495 1.00 88.44 87 ILE A CA 1
ATOM 678 C C . ILE A 1 87 ? 15.065 -1.898 -44.327 1.00 88.44 87 ILE A C 1
ATOM 680 O O . ILE A 1 87 ? 14.963 -0.807 -43.762 1.00 88.44 87 ILE A O 1
ATOM 684 N N . GLU A 1 88 ? 14.929 -2.012 -45.651 1.00 87.25 88 GLU A N 1
ATOM 685 C CA . GLU A 1 88 ? 14.816 -0.861 -46.564 1.00 87.25 88 GLU A CA 1
ATOM 686 C C . GLU A 1 88 ? 13.511 -0.058 -46.416 1.00 87.25 88 GLU A C 1
ATOM 688 O O . GLU A 1 88 ? 13.488 1.154 -46.682 1.00 87.25 88 GLU A O 1
ATOM 693 N N . ASN A 1 89 ? 12.412 -0.716 -46.039 1.00 83.44 89 ASN A N 1
ATOM 694 C CA . ASN A 1 89 ? 11.082 -0.101 -46.000 1.00 83.44 89 ASN A CA 1
ATOM 695 C C . ASN A 1 89 ? 10.570 0.175 -44.583 1.00 83.44 89 ASN A C 1
ATOM 697 O O . ASN A 1 89 ? 9.769 1.104 -44.410 1.00 83.44 89 ASN A O 1
ATOM 701 N N . LYS A 1 90 ? 11.030 -0.590 -43.584 1.00 83.06 90 LYS A N 1
ATOM 702 C CA . LYS A 1 90 ? 10.602 -0.467 -42.185 1.00 83.06 90 LYS A CA 1
ATOM 703 C C . LYS A 1 90 ? 11.698 0.123 -41.304 1.00 83.06 90 LYS A C 1
ATOM 705 O O . LYS A 1 90 ? 11.459 1.162 -40.698 1.00 83.06 90 LYS A O 1
ATOM 710 N N . TRP A 1 91 ? 12.886 -0.487 -41.249 1.00 84.88 91 TRP A N 1
ATOM 711 C CA . TRP A 1 91 ? 13.941 -0.073 -40.307 1.00 84.88 91 TRP A CA 1
ATOM 712 C C . TRP A 1 91 ? 14.549 1.295 -40.665 1.00 84.88 91 TRP A C 1
ATOM 714 O O . TRP A 1 91 ? 14.569 2.209 -39.839 1.00 84.88 91 TRP A O 1
ATOM 724 N N . ILE A 1 92 ? 14.952 1.466 -41.930 1.00 83.94 92 ILE A N 1
ATOM 725 C CA . ILE A 1 92 ? 15.535 2.704 -42.488 1.00 83.94 92 ILE A CA 1
ATOM 726 C C . ILE A 1 92 ? 14.479 3.818 -42.653 1.00 83.94 92 ILE A C 1
ATOM 728 O O . ILE A 1 92 ? 14.781 4.979 -42.923 1.00 83.94 92 ILE A O 1
ATOM 732 N N . ASN A 1 93 ? 13.196 3.514 -42.489 1.00 78.31 93 ASN A N 1
ATOM 733 C CA . ASN A 1 93 ? 12.155 4.529 -42.535 1.00 78.31 93 ASN A CA 1
ATOM 734 C C . ASN A 1 93 ? 11.930 5.102 -41.131 1.00 78.31 93 ASN A C 1
ATOM 736 O O . ASN A 1 93 ? 11.319 4.472 -40.266 1.00 78.31 93 ASN A O 1
ATOM 740 N N . ILE A 1 94 ? 12.413 6.330 -40.918 1.00 70.25 94 ILE A N 1
ATOM 741 C CA . ILE A 1 94 ? 12.514 6.953 -39.593 1.00 70.25 94 ILE A CA 1
ATOM 742 C C . ILE A 1 94 ? 11.148 7.031 -38.897 1.00 70.25 94 ILE A C 1
ATOM 744 O O . ILE A 1 94 ? 11.029 6.832 -37.690 1.00 70.25 94 ILE A O 1
ATOM 748 N N . ALA A 1 95 ? 10.085 7.240 -39.668 1.00 63.78 95 ALA A N 1
ATOM 749 C CA . ALA A 1 95 ? 8.731 7.330 -39.144 1.00 63.78 95 ALA A CA 1
ATOM 750 C C . ALA A 1 95 ? 7.822 6.228 -39.702 1.00 63.78 95 ALA A C 1
ATOM 752 O O . ALA A 1 95 ? 6.670 6.479 -40.075 1.00 63.78 95 ALA A O 1
ATOM 753 N N . TYR A 1 96 ? 8.348 5.002 -39.792 1.00 63.97 96 TYR A N 1
ATOM 754 C CA . TYR A 1 96 ? 7.546 3.842 -40.156 1.00 63.97 96 TYR A CA 1
ATOM 755 C C . TYR A 1 96 ? 6.498 3.529 -39.082 1.00 63.97 96 TYR A C 1
ATOM 757 O O . TYR A 1 96 ? 6.765 3.479 -37.882 1.00 63.97 96 TYR A O 1
ATOM 765 N N . SER A 1 97 ? 5.275 3.299 -39.547 1.00 58.19 97 SER A N 1
ATOM 766 C CA . SER A 1 97 ? 4.150 2.843 -38.750 1.00 58.19 97 SER A CA 1
ATOM 767 C C . SER A 1 97 ? 3.576 1.615 -39.424 1.00 58.19 97 SER A C 1
ATOM 769 O O . SER A 1 97 ? 2.943 1.750 -40.472 1.00 58.19 97 SER A O 1
ATOM 771 N N . GLU A 1 98 ? 3.660 0.452 -38.788 1.00 57.78 98 GLU A N 1
ATOM 772 C CA . GLU A 1 98 ? 2.697 -0.598 -39.115 1.00 57.78 98 GLU A CA 1
ATOM 773 C C . GLU A 1 98 ? 1.287 -0.042 -38.836 1.00 57.78 98 GLU A C 1
ATOM 775 O O . GLU A 1 98 ? 1.052 0.665 -37.847 1.00 57.78 98 GLU A O 1
ATOM 780 N N . LYS A 1 99 ? 0.358 -0.215 -39.785 1.00 47.84 99 LYS A N 1
ATOM 781 C CA . LYS A 1 99 ? -1.047 0.160 -39.572 1.00 47.84 99 LYS A CA 1
ATOM 782 C C . LYS A 1 99 ? -1.568 -0.664 -38.386 1.00 47.84 99 LYS A C 1
ATOM 784 O O . LYS A 1 99 ? -1.212 -1.829 -38.267 1.00 47.84 99 LYS A O 1
ATOM 789 N N . LYS A 1 100 ? -2.421 -0.057 -37.545 1.00 46.69 100 LYS A N 1
ATOM 790 C CA . LYS A 1 100 ? -3.011 -0.553 -36.271 1.00 46.69 100 LYS A CA 1
ATOM 791 C C . LYS A 1 100 ? -3.670 -1.961 -36.285 1.00 46.69 100 LYS A C 1
ATOM 793 O O . LYS A 1 100 ? -4.338 -2.315 -35.319 1.00 46.69 100 LYS A O 1
ATOM 798 N N . SER A 1 101 ? -3.559 -2.740 -37.359 1.00 38.75 101 SER A N 1
ATOM 799 C CA . SER A 1 101 ? -4.247 -4.016 -37.570 1.00 38.75 101 SER A CA 1
ATOM 800 C C . SER A 1 101 ? -3.551 -5.238 -36.960 1.00 38.75 101 SER A C 1
ATOM 802 O O . SER A 1 101 ? -4.237 -6.220 -36.706 1.00 38.75 101 SER A O 1
ATOM 804 N N . ALA A 1 102 ? -2.242 -5.201 -36.692 1.00 46.03 102 ALA A N 1
ATOM 805 C CA . ALA A 1 102 ? -1.536 -6.289 -36.006 1.00 46.03 102 ALA A CA 1
ATOM 806 C C . ALA A 1 102 ? -1.326 -5.917 -34.529 1.00 46.03 102 ALA A C 1
ATOM 808 O O . ALA A 1 102 ? -0.298 -5.358 -34.168 1.00 46.03 102 ALA A O 1
ATOM 809 N N . LYS A 1 103 ? -2.347 -6.134 -33.689 1.00 52.16 103 LYS A N 1
ATOM 810 C CA . LYS A 1 103 ? -2.276 -5.861 -32.238 1.00 52.16 103 LYS A CA 1
ATOM 811 C C . LYS A 1 103 ? -1.687 -7.024 -31.433 1.00 52.16 103 LYS A C 1
ATOM 813 O O . LYS A 1 103 ? -1.326 -6.830 -30.279 1.00 52.16 103 LYS A O 1
ATOM 818 N N . GLU A 1 104 ? -1.578 -8.198 -32.048 1.00 52.47 104 GLU A N 1
ATOM 819 C CA . GLU A 1 104 ? -1.064 -9.414 -31.426 1.00 52.47 104 GLU A CA 1
ATOM 820 C C . GLU A 1 104 ? -0.041 -10.087 -32.350 1.00 52.47 104 GLU A C 1
ATOM 822 O O . GLU A 1 104 ? -0.287 -10.259 -33.546 1.00 52.47 104 GLU A O 1
ATOM 827 N N . SER A 1 105 ? 1.111 -10.456 -31.791 1.00 47.94 105 SER A N 1
ATOM 828 C CA . SER A 1 105 ? 2.137 -11.297 -32.420 1.00 47.94 105 SER A CA 1
ATOM 829 C C . SER A 1 105 ? 2.401 -12.466 -31.472 1.00 47.94 105 SER A C 1
ATOM 831 O O . SER A 1 105 ? 2.714 -12.233 -30.308 1.00 47.94 105 SER A O 1
ATOM 833 N N . ASN A 1 106 ? 2.219 -13.717 -31.914 1.00 50.44 106 ASN A N 1
ATOM 834 C CA . ASN A 1 106 ? 2.356 -14.918 -31.065 1.00 50.44 106 ASN A CA 1
ATOM 835 C C . ASN A 1 106 ? 1.601 -14.830 -29.710 1.00 50.44 106 ASN A C 1
ATOM 837 O O . ASN A 1 106 ? 2.182 -15.101 -28.659 1.00 50.44 106 ASN A O 1
ATOM 841 N N . ASN A 1 107 ? 0.323 -14.416 -29.712 1.00 50.72 107 ASN A N 1
ATOM 842 C CA . ASN A 1 107 ? -0.506 -14.180 -28.508 1.00 50.72 107 ASN A CA 1
ATOM 843 C C . ASN A 1 107 ? 0.026 -13.106 -27.527 1.00 50.72 107 ASN A C 1
ATOM 845 O O . ASN A 1 107 ? -0.474 -12.991 -26.406 1.00 50.72 107 ASN A O 1
ATOM 849 N N . ARG A 1 108 ? 1.012 -12.291 -27.926 1.00 61.88 108 ARG A N 1
ATOM 850 C CA . ARG A 1 108 ? 1.558 -11.182 -27.126 1.00 61.88 108 ARG A CA 1
ATOM 851 C C . ARG A 1 108 ? 1.086 -9.836 -27.665 1.00 61.88 108 ARG A C 1
ATOM 853 O O . ARG A 1 108 ? 1.043 -9.629 -28.878 1.00 61.88 108 ARG A O 1
ATOM 860 N N . LEU A 1 109 ? 0.762 -8.919 -26.755 1.00 58.94 109 LEU A N 1
ATOM 861 C CA . LEU A 1 109 ? 0.507 -7.517 -27.090 1.00 58.94 109 LEU A CA 1
ATOM 862 C C . LEU A 1 109 ? 1.826 -6.802 -27.351 1.00 58.94 109 LEU A C 1
ATOM 864 O O . LEU A 1 109 ? 2.772 -6.958 -26.585 1.00 58.94 109 LEU A O 1
ATOM 868 N N . LEU A 1 110 ? 1.859 -6.000 -28.412 1.00 60.59 110 LEU A N 1
ATOM 869 C CA . LEU A 1 110 ? 3.017 -5.173 -28.729 1.00 60.59 110 LEU A CA 1
ATOM 870 C C . LEU A 1 110 ? 3.165 -4.046 -27.695 1.00 60.59 110 LEU A C 1
ATOM 872 O O . LEU A 1 110 ? 2.193 -3.359 -27.356 1.00 60.59 110 LEU A O 1
ATOM 876 N N . ALA A 1 111 ? 4.385 -3.847 -27.216 1.00 54.44 111 ALA A N 1
ATOM 877 C CA . ALA A 1 111 ? 4.730 -2.843 -26.218 1.00 54.44 111 ALA A CA 1
ATOM 878 C C . ALA A 1 111 ? 5.227 -1.528 -26.833 1.00 54.44 111 ALA A C 1
ATOM 880 O O . ALA A 1 111 ? 5.061 -0.454 -26.248 1.00 54.44 111 ALA A O 1
ATOM 881 N N . GLY A 1 112 ? 5.835 -1.586 -28.019 1.00 54.66 112 GLY A N 1
ATOM 882 C CA . GLY A 1 112 ? 6.417 -0.435 -28.692 1.00 54.66 112 GLY A CA 1
ATOM 883 C C . GLY A 1 112 ? 5.409 0.411 -29.474 1.00 54.66 112 GLY A C 1
ATOM 884 O O . GLY A 1 112 ? 4.727 -0.054 -30.385 1.00 54.66 112 GLY A O 1
ATOM 885 N N . ASN A 1 113 ? 5.402 1.724 -29.223 1.00 52.69 113 ASN A N 1
ATOM 886 C CA . ASN A 1 113 ? 4.788 2.705 -30.121 1.00 52.69 113 ASN A CA 1
ATOM 887 C C . ASN A 1 113 ? 5.869 3.350 -31.009 1.00 52.69 113 ASN A C 1
ATOM 889 O O . ASN A 1 113 ? 6.426 4.379 -30.644 1.00 52.69 113 ASN A O 1
ATOM 893 N N . LYS A 1 114 ? 6.151 2.713 -32.156 1.00 64.44 114 LYS A N 1
ATOM 894 C CA . LYS A 1 114 ? 6.900 3.159 -33.361 1.00 64.44 114 LYS A CA 1
ATOM 895 C C . LYS A 1 114 ? 8.327 3.722 -33.204 1.00 64.44 114 LYS A C 1
ATOM 897 O O . LYS A 1 114 ? 8.539 4.801 -32.668 1.00 64.44 114 LYS A O 1
ATOM 902 N N . GLY A 1 115 ? 9.270 3.064 -33.888 1.00 57.62 115 GLY A N 1
ATOM 903 C CA . GLY A 1 115 ? 10.295 3.717 -34.710 1.00 57.62 115 GLY A CA 1
ATOM 904 C C . GLY A 1 115 ? 11.354 4.566 -34.009 1.00 57.62 115 GLY A C 1
ATOM 905 O O . GLY A 1 115 ? 11.786 5.528 -34.623 1.00 57.62 115 GLY A O 1
ATOM 906 N N . VAL A 1 116 ? 11.779 4.257 -32.783 1.00 65.00 116 VAL A N 1
ATOM 907 C CA . VAL A 1 116 ? 12.875 4.987 -32.100 1.00 65.00 116 VAL A CA 1
ATOM 908 C C . VAL A 1 116 ? 14.078 4.118 -31.723 1.00 65.00 116 VAL A C 1
ATOM 910 O O . VAL A 1 116 ? 15.136 4.666 -31.451 1.00 65.00 116 VAL A O 1
ATOM 913 N N . GLY A 1 117 ? 13.981 2.783 -31.804 1.00 70.12 117 GLY A N 1
ATOM 914 C CA . GLY A 1 117 ? 15.055 1.867 -31.376 1.00 70.12 117 GLY A CA 1
ATOM 915 C C . GLY A 1 117 ? 16.410 2.066 -32.071 1.00 70.12 117 GLY A C 1
ATOM 916 O O . GLY A 1 117 ? 17.453 1.818 -31.483 1.00 70.12 117 GLY A O 1
ATOM 917 N N . ARG A 1 118 ? 16.434 2.591 -33.297 1.00 80.50 118 ARG A N 1
ATOM 918 C CA . ARG A 1 118 ? 17.687 2.965 -33.978 1.00 80.50 118 ARG A CA 1
ATOM 919 C C . ARG A 1 118 ? 18.404 4.152 -33.314 1.00 80.50 118 ARG A C 1
ATOM 921 O O . ARG A 1 118 ? 19.623 4.160 -33.276 1.00 80.50 118 ARG A O 1
ATOM 928 N N . PHE A 1 119 ? 17.661 5.091 -32.720 1.00 79.94 119 PHE A N 1
ATOM 929 C CA . PHE A 1 119 ? 18.239 6.163 -31.904 1.00 79.94 119 PHE A CA 1
ATOM 930 C C . PHE A 1 119 ? 18.736 5.638 -30.553 1.00 79.94 119 PHE A C 1
ATOM 932 O O . PHE A 1 119 ? 19.670 6.198 -29.999 1.00 79.94 119 PHE A O 1
ATOM 939 N N . SER A 1 120 ? 18.176 4.533 -30.041 1.00 87.00 120 SER A N 1
ATOM 940 C CA . SER A 1 120 ? 18.779 3.827 -28.903 1.00 87.00 120 SER A CA 1
ATOM 941 C C . SER A 1 120 ? 20.167 3.284 -29.249 1.00 87.00 120 SER A C 1
ATOM 943 O O . SER A 1 120 ? 21.043 3.297 -28.396 1.00 87.00 120 SER A O 1
ATOM 945 N N . CYS A 1 121 ? 20.379 2.822 -30.488 1.00 90.50 121 CYS A N 1
ATOM 946 C CA . CYS A 1 121 ? 21.695 2.357 -30.935 1.00 90.50 121 CYS A CA 1
ATOM 947 C C . CYS A 1 121 ? 22.696 3.520 -30.994 1.00 90.50 121 CYS A C 1
ATOM 949 O O . CYS A 1 121 ? 23.779 3.400 -30.432 1.00 90.50 121 CYS A O 1
ATOM 951 N N . ASP A 1 122 ? 22.295 4.651 -31.585 1.00 87.69 122 ASP A N 1
ATOM 952 C CA . ASP A 1 122 ? 23.088 5.893 -31.610 1.00 87.69 122 ASP A CA 1
ATOM 953 C C . ASP A 1 122 ? 23.417 6.401 -30.197 1.00 87.69 122 ASP A C 1
ATOM 955 O O . ASP A 1 122 ? 24.560 6.731 -29.894 1.00 87.69 122 ASP A O 1
ATOM 959 N N . ARG A 1 123 ? 22.446 6.380 -29.273 1.00 89.19 123 ARG A N 1
ATOM 960 C CA . ARG A 1 123 ? 22.668 6.792 -27.878 1.00 89.19 123 ARG A CA 1
ATOM 961 C C . ARG A 1 123 ? 23.774 5.984 -27.192 1.00 89.19 123 ARG A C 1
ATOM 963 O O . ARG A 1 123 ? 24.490 6.538 -26.354 1.00 89.19 123 ARG A O 1
ATOM 970 N N . LEU A 1 124 ? 23.875 4.694 -27.517 1.00 92.19 124 LEU A N 1
ATOM 971 C CA . LEU A 1 124 ? 24.757 3.735 -26.853 1.00 92.19 124 LEU A CA 1
ATOM 972 C C . LEU A 1 124 ? 26.172 3.699 -27.448 1.00 92.19 124 LEU A C 1
ATOM 974 O O . LEU A 1 124 ? 27.126 3.556 -26.682 1.00 92.19 124 LEU A O 1
ATOM 978 N N . GLY A 1 125 ? 26.331 3.845 -28.766 1.00 92.50 125 GLY A N 1
ATOM 979 C CA . GLY A 1 125 ? 27.632 3.760 -29.438 1.00 92.50 125 GLY A CA 1
ATOM 980 C C . GLY A 1 125 ? 27.678 4.478 -30.782 1.00 92.50 125 GLY A C 1
ATOM 981 O O . GLY A 1 125 ? 26.652 4.852 -31.342 1.00 92.50 125 GLY A O 1
ATOM 982 N N . GLU A 1 126 ? 28.890 4.680 -31.289 1.00 91.50 126 GLU A N 1
ATOM 983 C CA . GLU A 1 126 ? 29.134 5.430 -32.528 1.00 91.50 126 GLU A CA 1
ATOM 984 C C . GLU A 1 126 ? 28.901 4.607 -33.800 1.00 91.50 126 GLU A C 1
ATOM 986 O O . GLU A 1 126 ? 28.593 5.171 -34.848 1.00 91.50 126 GLU A O 1
ATOM 991 N N . TYR A 1 127 ? 29.004 3.279 -33.719 1.00 93.44 127 TYR A N 1
ATOM 992 C CA . TYR A 1 127 ? 28.818 2.380 -34.860 1.00 93.44 127 TYR A CA 1
ATOM 993 C C . TYR A 1 127 ? 27.771 1.312 -34.559 1.00 93.44 127 TYR A C 1
ATOM 995 O O . TYR A 1 127 ? 27.650 0.847 -33.423 1.00 93.44 127 TYR A O 1
ATOM 1003 N N . LEU A 1 128 ? 27.037 0.897 -35.591 1.00 94.75 128 LEU A N 1
ATOM 1004 C CA . LEU A 1 128 ? 26.082 -0.206 -35.532 1.00 94.75 128 LEU A CA 1
ATOM 1005 C C . LEU A 1 128 ? 26.310 -1.174 -36.695 1.00 94.75 128 LEU A C 1
ATOM 1007 O O . LEU A 1 128 ? 26.164 -0.790 -37.856 1.00 94.75 128 LEU A O 1
ATOM 1011 N N . ASP A 1 129 ? 26.536 -2.442 -36.365 1.00 95.62 129 ASP A N 1
ATOM 1012 C CA . ASP A 1 129 ? 26.330 -3.564 -37.274 1.00 95.62 129 ASP A CA 1
ATOM 1013 C C . ASP A 1 129 ? 25.038 -4.293 -36.901 1.00 95.62 129 ASP A C 1
ATOM 1015 O O . ASP A 1 129 ? 24.918 -4.908 -35.840 1.00 95.62 129 ASP A O 1
ATOM 1019 N N . LEU A 1 130 ? 24.047 -4.224 -37.786 1.00 95.62 130 LEU A N 1
ATOM 1020 C CA . LEU A 1 130 ? 22.795 -4.957 -37.653 1.00 95.62 130 LEU A CA 1
ATOM 1021 C C . LEU A 1 130 ? 22.840 -6.180 -38.557 1.00 95.62 130 LEU A C 1
ATOM 1023 O O . LEU A 1 130 ? 22.858 -6.040 -39.778 1.00 95.62 130 LEU A O 1
ATOM 1027 N N . TYR A 1 131 ? 22.774 -7.368 -37.964 1.00 96.19 131 TYR A N 1
ATOM 1028 C CA . TYR A 1 131 ? 22.633 -8.634 -38.678 1.00 96.19 131 TYR A CA 1
ATOM 1029 C C . TYR A 1 131 ? 21.237 -9.192 -38.445 1.00 96.19 131 TYR A C 1
ATOM 1031 O O . TYR A 1 131 ? 20.814 -9.331 -37.303 1.00 96.19 131 TYR A O 1
ATOM 1039 N N . SER A 1 132 ? 20.498 -9.549 -39.491 1.00 95.56 132 SER A N 1
ATOM 1040 C CA . SER A 1 132 ? 19.169 -10.140 -39.320 1.00 95.56 132 SER A CA 1
ATOM 1041 C C . SER A 1 132 ? 18.921 -11.281 -40.290 1.00 95.56 132 SER A C 1
ATOM 1043 O O . SER A 1 132 ? 19.364 -11.251 -41.441 1.00 95.56 132 SER A O 1
ATOM 1045 N N . LYS A 1 133 ? 18.198 -12.296 -39.816 1.00 94.44 133 LYS A N 1
ATOM 1046 C CA . LYS A 1 133 ? 17.752 -13.423 -40.630 1.00 94.44 133 LYS A CA 1
ATOM 1047 C C . LYS A 1 133 ? 16.273 -13.668 -40.408 1.00 94.44 133 LYS A C 1
ATOM 1049 O O . LYS A 1 133 ? 15.842 -13.955 -39.295 1.00 94.44 133 LYS A O 1
ATOM 1054 N N . SER A 1 134 ? 15.504 -13.589 -41.487 1.00 92.94 134 SER A N 1
ATOM 1055 C CA . SER A 1 134 ? 14.122 -14.055 -41.508 1.00 92.94 134 SER A CA 1
ATOM 1056 C C . SER A 1 134 ? 14.066 -15.523 -41.947 1.00 92.94 134 SER A C 1
ATOM 1058 O O . SER A 1 134 ? 14.811 -15.891 -42.859 1.00 92.94 134 SER A O 1
ATOM 1060 N N . PRO A 1 135 ? 13.132 -16.341 -41.421 1.00 88.19 135 PRO A N 1
ATOM 1061 C CA . PRO A 1 135 ? 12.847 -17.678 -41.954 1.00 88.19 135 PRO A CA 1
ATOM 1062 C C . PRO A 1 135 ? 12.502 -17.687 -43.451 1.00 88.19 135 PRO A C 1
ATOM 1064 O O . PRO A 1 135 ? 12.593 -18.720 -44.107 1.00 88.19 135 PRO A O 1
ATOM 1067 N N . LEU A 1 136 ? 12.081 -16.536 -43.988 1.00 86.56 136 LEU A N 1
ATOM 1068 C CA . LEU A 1 136 ? 11.733 -16.345 -45.396 1.00 86.56 136 LEU A CA 1
ATOM 1069 C C . LEU A 1 136 ? 12.958 -16.100 -46.298 1.00 86.56 136 LEU A C 1
ATOM 1071 O O . LEU A 1 136 ? 12.812 -16.097 -47.520 1.00 86.56 136 LEU A O 1
ATOM 1075 N N . SER A 1 137 ? 14.148 -15.898 -45.719 1.00 85.81 137 SER A N 1
ATOM 1076 C CA . SER A 1 137 ? 15.378 -15.525 -46.429 1.00 85.81 137 SER A CA 1
ATOM 1077 C C . SER A 1 137 ? 16.491 -16.567 -46.281 1.00 85.81 137 SER A C 1
ATOM 1079 O O . SER A 1 137 ? 16.820 -17.028 -45.185 1.00 85.81 137 SER A O 1
ATOM 1081 N N . ASN A 1 138 ? 17.160 -16.883 -47.395 1.00 84.75 138 ASN A N 1
ATOM 1082 C CA . ASN A 1 138 ? 18.291 -17.818 -47.404 1.00 84.75 138 ASN A CA 1
ATOM 1083 C C . ASN A 1 138 ? 19.601 -17.182 -46.897 1.00 84.75 138 ASN A C 1
ATOM 1085 O O . ASN A 1 138 ? 20.377 -17.865 -46.224 1.00 84.75 138 ASN A O 1
ATOM 1089 N N . SER A 1 139 ? 19.809 -15.885 -47.140 1.00 90.00 139 SER A N 1
ATOM 1090 C CA . SER A 1 139 ? 20.936 -15.084 -46.640 1.00 90.00 139 SER A CA 1
ATOM 1091 C C . SER A 1 139 ? 20.613 -14.399 -45.305 1.00 90.00 139 SER A C 1
ATOM 1093 O O . SER A 1 139 ? 19.467 -14.392 -44.845 1.00 90.00 139 SER A O 1
ATOM 1095 N N . TYR A 1 140 ? 21.649 -13.870 -44.660 1.00 93.56 140 TYR A N 1
ATOM 1096 C CA . TYR A 1 140 ? 21.557 -12.846 -43.625 1.00 93.56 140 TYR A CA 1
ATOM 1097 C C . TYR A 1 140 ? 21.680 -11.484 -44.284 1.00 93.56 140 TYR A C 1
ATOM 1099 O O . TYR A 1 140 ? 22.447 -11.325 -45.233 1.00 93.56 140 TYR A O 1
ATOM 1107 N N . VAL A 1 141 ? 20.983 -10.502 -43.732 1.00 94.25 141 VAL A N 1
ATOM 1108 C CA . VAL A 1 141 ? 21.145 -9.109 -44.134 1.00 94.25 141 VAL A CA 1
ATOM 1109 C C . VAL A 1 141 ? 22.008 -8.405 -43.103 1.00 94.25 141 VAL A C 1
ATOM 1111 O O . VAL A 1 141 ? 21.744 -8.523 -41.906 1.00 94.25 141 VAL A O 1
ATOM 1114 N N . HIS A 1 142 ? 23.022 -7.680 -43.566 1.00 95.50 142 HIS A N 1
ATOM 1115 C CA . HIS A 1 142 ? 23.919 -6.885 -42.733 1.00 95.50 142 HIS A CA 1
ATOM 1116 C C . HIS A 1 142 ? 23.828 -5.413 -43.122 1.00 95.50 142 HIS A C 1
ATOM 1118 O O . HIS A 1 142 ? 24.133 -5.049 -44.255 1.00 95.50 142 HIS A O 1
ATOM 1124 N N . LEU A 1 143 ? 23.384 -4.577 -42.187 1.00 93.94 143 LEU A N 1
ATOM 1125 C CA . LEU A 1 143 ? 23.354 -3.124 -42.318 1.00 93.94 143 LEU A CA 1
ATOM 1126 C C . LEU A 1 143 ? 24.427 -2.521 -41.410 1.00 93.94 143 LEU A C 1
ATOM 1128 O O . LEU A 1 143 ? 24.373 -2.720 -40.197 1.00 93.94 143 LEU A O 1
ATOM 1132 N N . GLN A 1 144 ? 25.352 -1.766 -41.995 1.00 93.56 144 GLN A N 1
ATOM 1133 C CA . GLN A 1 144 ? 26.444 -1.104 -41.283 1.00 93.56 144 GLN A CA 1
ATOM 1134 C C . GLN A 1 144 ? 26.234 0.412 -41.268 1.00 93.56 144 GLN A C 1
ATOM 1136 O O . GLN A 1 144 ? 26.085 1.026 -42.328 1.00 93.56 144 GLN A O 1
ATOM 1141 N N . ILE A 1 145 ? 26.222 1.016 -40.078 1.00 90.50 145 ILE A N 1
ATOM 1142 C CA . ILE A 1 145 ? 25.975 2.450 -39.872 1.00 90.50 145 ILE A CA 1
ATOM 1143 C C . ILE A 1 145 ? 27.086 3.066 -39.021 1.00 90.50 145 ILE A C 1
ATOM 1145 O O . ILE A 1 145 ? 27.415 2.550 -37.955 1.00 90.50 145 ILE A O 1
ATOM 1149 N N . SER A 1 146 ? 27.594 4.209 -39.483 1.00 90.12 146 SER A N 1
ATOM 1150 C CA . SER A 1 146 ? 28.406 5.154 -38.713 1.00 90.12 146 SER A CA 1
ATOM 1151 C C . SER A 1 146 ? 27.512 6.315 -38.279 1.00 90.12 146 SER A C 1
ATOM 1153 O O . SER A 1 146 ? 26.999 7.059 -39.118 1.00 90.12 146 SER A O 1
ATOM 1155 N N . TRP A 1 147 ? 27.271 6.459 -36.975 1.00 87.62 147 TRP A N 1
ATOM 1156 C CA . TRP A 1 147 ? 26.479 7.570 -36.441 1.00 87.62 147 TRP A CA 1
ATOM 1157 C C . TRP A 1 147 ? 27.259 8.891 -36.447 1.00 87.62 147 TRP A C 1
ATOM 1159 O O . TRP A 1 147 ? 26.649 9.956 -36.547 1.00 87.62 147 TRP A O 1
ATOM 1169 N N . GLY A 1 148 ? 28.595 8.830 -36.447 1.00 81.56 148 GLY A N 1
ATOM 1170 C CA . GLY A 1 148 ? 29.459 10.003 -36.612 1.00 81.56 148 GLY A CA 1
ATOM 1171 C C . GLY A 1 148 ? 29.217 10.753 -37.928 1.00 81.56 148 GLY A C 1
ATOM 1172 O O . GLY A 1 148 ? 29.361 11.972 -37.978 1.00 81.56 148 GLY A O 1
ATOM 1173 N N . ASP A 1 149 ? 28.734 10.073 -38.973 1.00 82.75 149 ASP A N 1
ATOM 1174 C CA . ASP A 1 149 ? 28.454 10.692 -40.277 1.00 82.75 149 ASP A CA 1
ATOM 1175 C C . ASP A 1 149 ? 27.354 11.770 -40.209 1.00 82.75 149 ASP A C 1
ATOM 1177 O O . ASP A 1 149 ? 27.283 12.635 -41.091 1.00 82.75 149 ASP A O 1
ATOM 1181 N N . PHE A 1 150 ? 26.505 11.713 -39.173 1.00 79.75 150 PHE A N 1
ATOM 1182 C CA . PHE A 1 150 ? 25.420 12.661 -38.892 1.00 79.75 150 PHE A CA 1
ATOM 1183 C C . PHE A 1 150 ? 25.855 13.832 -38.009 1.00 79.75 150 PHE A C 1
ATOM 1185 O O . PHE A 1 150 ? 25.108 14.802 -37.863 1.00 79.75 150 PHE A O 1
ATOM 1192 N N . GLU A 1 151 ? 27.046 13.761 -37.422 1.00 80.75 151 GLU A N 1
ATOM 1193 C CA . GLU A 1 151 ? 27.596 14.790 -36.552 1.00 80.75 151 GLU A CA 1
ATOM 1194 C C . GLU A 1 151 ? 28.352 15.805 -37.412 1.00 80.75 151 GLU A C 1
ATOM 1196 O O . GLU A 1 151 ? 29.527 15.644 -37.731 1.00 80.75 151 GLU A O 1
ATOM 1201 N N . THR A 1 152 ? 27.670 16.880 -37.815 1.00 72.50 152 THR A N 1
ATOM 1202 C CA . THR A 1 152 ? 28.222 17.888 -38.742 1.00 72.50 152 THR A CA 1
ATOM 1203 C C . THR A 1 152 ? 29.519 18.536 -38.250 1.00 72.50 152 THR A C 1
ATOM 1205 O O . THR A 1 152 ? 30.313 19.015 -39.058 1.00 72.50 152 THR A O 1
ATOM 1208 N N . GLU A 1 153 ? 29.738 18.561 -36.934 1.00 70.19 153 GLU A N 1
ATOM 1209 C CA . GLU A 1 153 ? 30.961 19.079 -36.310 1.00 70.19 153 GLU A CA 1
ATOM 1210 C C . GLU A 1 153 ? 32.195 18.231 -36.655 1.00 70.19 153 GLU A C 1
ATOM 1212 O O . GLU A 1 153 ? 33.278 18.790 -36.796 1.00 70.19 153 GLU A O 1
ATOM 1217 N N . ASN A 1 154 ? 32.012 16.930 -36.901 1.00 67.50 154 ASN A N 1
ATOM 1218 C CA . ASN A 1 154 ? 33.074 15.956 -37.170 1.00 67.50 154 ASN A CA 1
ATOM 1219 C C . ASN A 1 154 ? 33.319 15.724 -38.677 1.00 67.50 154 ASN A C 1
ATOM 1221 O O . ASN A 1 154 ? 34.093 14.851 -39.063 1.00 67.50 154 ASN A O 1
ATOM 1225 N N . ARG A 1 155 ? 32.664 16.505 -39.550 1.00 71.88 155 ARG A N 1
ATOM 1226 C CA . ARG A 1 155 ? 32.732 16.382 -41.019 1.00 71.88 155 ARG A CA 1
ATOM 1227 C C . ARG A 1 155 ? 33.695 17.391 -41.638 1.00 71.88 155 ARG A C 1
ATOM 1229 O O . ARG A 1 155 ? 33.276 18.354 -42.284 1.00 71.88 155 ARG A O 1
ATOM 1236 N N . ASP A 1 156 ? 34.991 17.172 -41.439 1.00 72.50 156 ASP A N 1
ATOM 1237 C CA . ASP A 1 156 ? 36.059 18.014 -42.009 1.00 72.50 156 ASP A CA 1
ATOM 1238 C C . ASP A 1 156 ? 36.126 17.961 -43.548 1.00 72.50 156 ASP A C 1
ATOM 1240 O O . ASP A 1 156 ? 36.713 18.836 -44.189 1.00 72.50 156 ASP A O 1
ATOM 1244 N N . ASP A 1 157 ? 35.485 16.962 -44.158 1.00 78.00 157 ASP A N 1
ATOM 1245 C CA . ASP A 1 157 ? 35.318 16.813 -45.604 1.00 78.00 157 ASP A CA 1
ATOM 1246 C C . ASP A 1 157 ? 34.297 17.795 -46.215 1.00 78.00 157 ASP A C 1
ATOM 1248 O O . ASP A 1 157 ? 34.241 17.939 -47.440 1.00 78.00 157 ASP A O 1
ATOM 1252 N N . LEU A 1 158 ? 33.504 18.487 -45.386 1.00 81.25 158 LEU A N 1
ATOM 1253 C CA . LEU A 1 158 ? 32.462 19.425 -45.807 1.00 81.25 158 LEU A CA 1
ATOM 1254 C C . LEU A 1 158 ? 32.784 20.870 -45.397 1.00 81.25 158 LEU A C 1
ATOM 1256 O O . LEU A 1 158 ? 33.268 21.149 -44.302 1.00 81.25 158 LEU A O 1
ATOM 1260 N N . THR A 1 159 ? 32.445 21.829 -46.261 1.00 84.31 159 THR A N 1
ATOM 1261 C CA . THR A 1 159 ? 32.495 23.261 -45.914 1.00 84.31 159 THR A CA 1
ATOM 1262 C C . THR A 1 159 ? 31.387 23.645 -44.926 1.00 84.31 159 THR A C 1
ATOM 1264 O O . THR A 1 159 ? 30.344 22.999 -44.863 1.00 84.31 159 THR A O 1
ATOM 1267 N N . GLU A 1 160 ? 31.554 24.759 -44.206 1.00 79.31 160 GLU A N 1
ATOM 1268 C CA . GLU A 1 160 ? 30.544 25.285 -43.266 1.00 79.31 160 GLU A CA 1
ATOM 1269 C C . GLU A 1 160 ? 29.180 25.594 -43.911 1.00 79.31 160 GLU A C 1
ATOM 1271 O O . GLU A 1 160 ? 28.158 25.623 -43.229 1.00 79.31 160 GLU A O 1
ATOM 1276 N N . GLU A 1 161 ? 29.144 25.834 -45.223 1.00 79.31 161 GLU A N 1
ATOM 1277 C CA . GLU A 1 161 ? 27.902 25.999 -45.986 1.00 79.31 161 GLU A CA 1
ATOM 1278 C C . GLU A 1 161 ? 27.260 24.636 -46.287 1.00 79.31 161 GLU A C 1
ATOM 1280 O O . GLU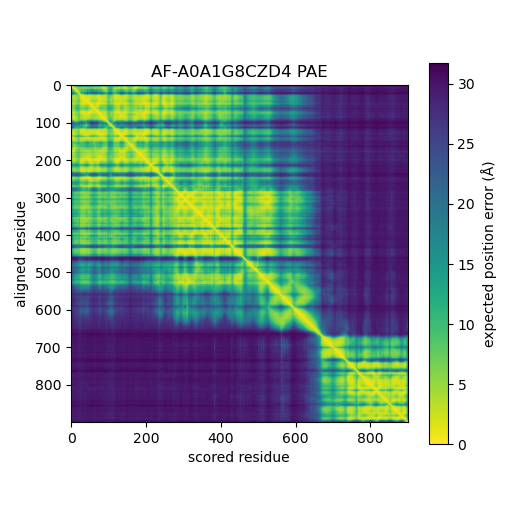 A 1 161 ? 26.080 24.440 -46.016 1.00 79.31 161 GLU A O 1
ATOM 1285 N N . GLN A 1 162 ? 28.052 23.646 -46.716 1.00 78.69 162 GLN A N 1
ATOM 1286 C CA . GLN A 1 162 ? 27.567 22.278 -46.936 1.00 78.69 162 GLN A CA 1
ATOM 1287 C C . GLN A 1 162 ? 27.086 21.599 -45.649 1.00 78.69 162 GLN A C 1
ATOM 1289 O O . GLN A 1 162 ? 26.110 20.859 -45.692 1.00 78.69 162 GLN A O 1
ATOM 1294 N N . LYS A 1 163 ? 27.727 21.864 -44.504 1.00 78.62 163 LYS A N 1
ATOM 1295 C CA . LYS A 1 163 ? 27.293 21.353 -43.193 1.00 78.62 163 LYS A CA 1
ATOM 1296 C C . LYS A 1 163 ? 25.904 21.864 -42.797 1.00 78.62 163 LYS A C 1
ATOM 1298 O O . LYS A 1 163 ? 25.154 21.133 -42.162 1.00 78.62 163 LYS A O 1
ATOM 1303 N N . LYS A 1 164 ? 25.550 23.101 -43.171 1.00 74.62 164 LYS A N 1
ATOM 1304 C CA . LYS A 1 164 ? 24.246 23.712 -42.848 1.00 74.62 164 LYS A CA 1
ATOM 1305 C C . LYS A 1 164 ? 23.094 23.144 -43.670 1.00 74.62 164 LYS A C 1
ATOM 1307 O O . LYS A 1 164 ? 21.984 23.062 -43.152 1.00 74.62 164 LYS A O 1
ATOM 1312 N N . ASP A 1 165 ? 23.373 22.753 -44.909 1.00 79.06 165 ASP A N 1
ATOM 1313 C CA . ASP A 1 165 ? 22.375 22.240 -45.852 1.00 79.06 165 ASP A CA 1
ATOM 1314 C C . ASP A 1 165 ? 22.372 20.701 -45.949 1.00 79.06 165 ASP A C 1
ATOM 1316 O O . ASP A 1 165 ? 21.649 20.135 -46.771 1.00 79.06 165 ASP A O 1
ATOM 1320 N N . LEU A 1 166 ? 23.178 20.008 -45.131 1.00 80.06 166 LEU A N 1
ATOM 1321 C CA . LEU A 1 166 ? 23.259 18.549 -45.128 1.00 80.06 166 LEU A CA 1
ATOM 1322 C C . LEU A 1 166 ? 21.947 17.946 -44.609 1.00 80.06 166 LEU A C 1
ATOM 1324 O O . LEU A 1 166 ? 21.576 18.106 -43.445 1.00 80.06 166 LEU A O 1
ATOM 1328 N N . GLU A 1 167 ? 21.253 17.212 -45.474 1.00 81.62 167 GLU A N 1
ATOM 1329 C CA . GLU A 1 167 ? 20.016 16.522 -45.113 1.00 81.62 167 GLU A CA 1
ATOM 1330 C C . GLU A 1 167 ? 20.283 15.065 -44.708 1.00 81.62 167 GLU A C 1
ATOM 1332 O O . GLU A 1 167 ? 21.133 14.382 -45.280 1.00 81.62 167 GLU A O 1
ATOM 1337 N N . ILE A 1 168 ? 19.488 14.532 -43.774 1.00 79.88 168 ILE A N 1
ATOM 1338 C CA . ILE A 1 168 ? 19.649 13.160 -43.259 1.00 79.88 168 ILE A CA 1
ATOM 1339 C C . ILE A 1 168 ? 19.558 12.077 -44.354 1.00 79.88 168 ILE A C 1
ATOM 1341 O O . ILE A 1 168 ? 20.139 11.004 -44.220 1.00 79.88 168 ILE A O 1
ATOM 1345 N N . GLN A 1 169 ? 18.836 12.345 -45.448 1.00 83.06 169 GLN A N 1
ATOM 1346 C CA . GLN A 1 169 ? 18.676 11.430 -46.584 1.00 83.06 169 GLN A CA 1
ATOM 1347 C C . GLN A 1 169 ? 19.902 11.399 -47.511 1.00 83.06 169 GLN A C 1
ATOM 1349 O O . GLN A 1 169 ? 19.981 10.526 -48.373 1.00 83.06 169 GLN A O 1
ATOM 1354 N N . GLN A 1 170 ? 20.831 12.349 -47.375 1.00 83.81 170 GLN A N 1
ATOM 1355 C CA . GLN A 1 170 ? 22.054 12.407 -48.183 1.00 83.81 170 GLN A CA 1
ATOM 1356 C C . GLN A 1 170 ? 23.162 11.508 -47.620 1.00 83.81 170 GLN A C 1
ATOM 1358 O O . GLN A 1 170 ? 24.093 11.160 -48.343 1.00 83.81 170 GLN A O 1
ATOM 1363 N N . ILE A 1 171 ? 23.049 11.100 -46.354 1.00 83.75 171 ILE A N 1
ATOM 1364 C CA . ILE A 1 171 ? 23.980 10.177 -45.706 1.00 83.75 171 ILE A CA 1
ATOM 1365 C C . ILE A 1 171 ? 23.601 8.742 -46.094 1.00 83.75 171 ILE A C 1
ATOM 1367 O O . ILE A 1 171 ? 22.439 8.336 -45.978 1.00 83.75 171 ILE A O 1
ATOM 1371 N N . THR A 1 172 ? 24.582 7.983 -46.589 1.00 87.06 172 THR A N 1
ATOM 1372 C CA . THR A 1 172 ? 24.381 6.622 -47.104 1.00 87.06 172 THR A CA 1
ATOM 1373 C C . THR A 1 172 ? 25.087 5.564 -46.266 1.00 87.06 172 THR A C 1
ATOM 1375 O O . THR A 1 172 ? 26.250 5.741 -45.923 1.00 87.06 172 THR A O 1
ATOM 1378 N N . PHE A 1 173 ? 24.436 4.422 -46.074 1.00 86.50 173 PHE A N 1
ATOM 1379 C CA . PHE A 1 173 ? 24.923 3.250 -45.339 1.00 86.50 173 PHE A CA 1
ATOM 1380 C C . PHE A 1 173 ? 25.161 2.079 -46.284 1.00 86.50 173 PHE A C 1
ATOM 1382 O O . PHE A 1 173 ? 24.583 2.034 -47.377 1.00 86.50 173 PHE A O 1
ATOM 1389 N N . ASP A 1 174 ? 25.968 1.118 -45.846 1.00 91.12 174 ASP A N 1
ATOM 1390 C CA . ASP A 1 174 ? 26.225 -0.109 -46.592 1.00 91.12 174 ASP A CA 1
ATOM 1391 C C . ASP A 1 174 ? 25.299 -1.244 -46.147 1.00 91.12 174 ASP A C 1
ATOM 1393 O O . ASP A 1 174 ? 25.147 -1.524 -44.958 1.00 91.12 174 ASP A O 1
ATOM 1397 N N . LEU A 1 175 ? 24.675 -1.892 -47.134 1.00 91.88 175 LEU A N 1
ATOM 1398 C CA . LEU A 1 175 ? 23.825 -3.065 -46.967 1.00 91.88 175 LEU A CA 1
ATOM 1399 C C . LEU A 1 175 ? 24.433 -4.250 -47.724 1.00 91.88 175 LEU A C 1
ATOM 1401 O O . LEU A 1 175 ? 24.662 -4.165 -48.937 1.00 91.88 175 LEU A O 1
ATOM 1405 N N . TYR A 1 176 ? 24.663 -5.349 -47.014 1.00 91.94 176 TYR A N 1
ATOM 1406 C CA . TYR A 1 176 ? 25.265 -6.575 -47.530 1.00 91.94 176 TYR A CA 1
ATOM 1407 C C . TYR A 1 176 ? 24.316 -7.766 -47.370 1.00 91.94 176 TYR A C 1
ATOM 1409 O O . TYR A 1 176 ? 23.559 -7.847 -46.401 1.00 91.94 176 TYR A O 1
ATOM 1417 N N . ASP A 1 177 ? 24.422 -8.719 -48.294 1.00 91.06 177 ASP A N 1
ATOM 1418 C CA . ASP A 1 177 ? 23.904 -10.074 -48.128 1.00 91.06 177 ASP A CA 1
ATOM 1419 C C . ASP A 1 177 ? 25.057 -11.003 -47.744 1.00 91.06 177 ASP A C 1
ATOM 1421 O 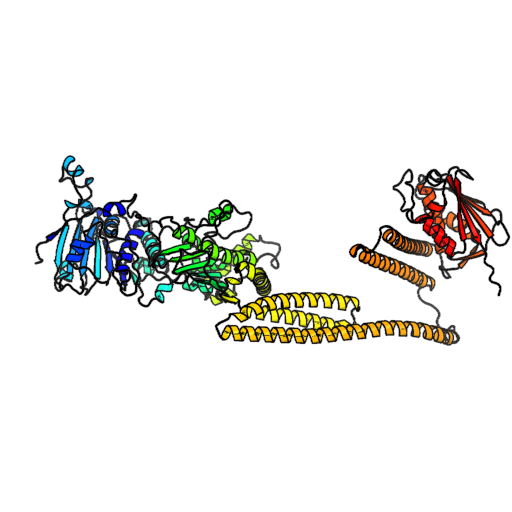O . ASP A 1 177 ? 26.108 -11.013 -48.391 1.00 91.06 177 ASP A O 1
ATOM 1425 N N . ILE A 1 178 ? 24.855 -11.792 -46.693 1.00 91.06 178 ILE A N 1
ATOM 1426 C CA . ILE A 1 178 ? 25.839 -12.755 -46.198 1.00 91.06 178 ILE A CA 1
ATOM 1427 C C . ILE A 1 178 ? 25.231 -14.154 -46.260 1.00 91.06 178 ILE A C 1
ATOM 1429 O O . ILE A 1 178 ? 24.177 -14.423 -45.679 1.00 91.06 178 ILE A O 1
ATOM 1433 N N . ASP A 1 179 ? 25.898 -15.072 -46.953 1.00 90.25 179 ASP A N 1
ATOM 1434 C CA . ASP A 1 179 ? 25.469 -16.466 -47.008 1.00 90.25 179 ASP A CA 1
ATOM 1435 C C . ASP A 1 179 ? 25.675 -17.168 -45.661 1.00 90.25 179 ASP A C 1
ATOM 1437 O O . ASP A 1 179 ? 26.622 -16.897 -44.922 1.00 90.25 179 ASP A O 1
ATOM 1441 N N . LYS A 1 180 ? 24.805 -18.135 -45.337 1.00 86.19 180 LYS A N 1
ATOM 1442 C CA . LYS A 1 180 ? 24.857 -18.837 -44.041 1.00 86.19 180 LYS A CA 1
ATOM 1443 C C . LYS A 1 180 ? 26.179 -19.560 -43.778 1.00 86.19 180 LYS A C 1
ATOM 1445 O O . LYS A 1 180 ? 26.563 -19.668 -42.618 1.00 86.19 180 LYS A O 1
ATOM 1450 N N . GLY A 1 181 ? 26.849 -20.042 -44.826 1.00 86.31 181 GLY A N 1
ATOM 1451 C CA . GLY A 1 181 ? 28.162 -20.682 -44.713 1.00 86.31 181 GLY A CA 1
ATOM 1452 C C . GLY A 1 181 ? 29.285 -19.710 -44.347 1.00 86.31 181 GLY A C 1
ATOM 1453 O O . GLY A 1 181 ? 30.187 -20.096 -43.617 1.00 86.31 181 GLY A O 1
ATOM 1454 N N . ASP A 1 182 ? 29.178 -18.453 -44.781 1.00 89.81 182 ASP A N 1
ATOM 1455 C CA . ASP A 1 182 ? 30.213 -17.431 -44.600 1.00 89.81 182 ASP A CA 1
ATOM 1456 C C . ASP A 1 182 ? 29.969 -16.567 -43.348 1.00 89.81 182 ASP A C 1
ATOM 1458 O O . ASP A 1 182 ? 30.855 -15.835 -42.913 1.00 89.81 182 ASP A O 1
ATOM 1462 N N . PHE A 1 183 ? 28.774 -16.643 -42.748 1.00 91.25 183 PHE A N 1
ATOM 1463 C CA . PHE A 1 183 ? 28.356 -15.768 -41.648 1.00 91.25 183 PHE A CA 1
ATOM 1464 C C . PHE A 1 183 ? 29.327 -15.772 -40.463 1.00 91.25 183 PHE A C 1
ATOM 1466 O O . PHE A 1 183 ? 29.706 -14.707 -39.977 1.00 91.25 183 PHE A O 1
ATOM 1473 N N . GLN A 1 184 ? 29.759 -16.953 -40.020 1.00 92.19 184 GLN A N 1
ATOM 1474 C CA . GLN A 1 184 ? 30.661 -17.066 -38.876 1.00 92.19 184 GLN A CA 1
ATOM 1475 C C . GLN A 1 184 ? 32.051 -16.503 -39.174 1.00 92.19 184 GLN A C 1
ATOM 1477 O O . GLN A 1 184 ? 32.621 -15.816 -38.331 1.00 92.19 184 GLN A O 1
ATOM 1482 N N . ASP A 1 185 ? 32.573 -16.760 -40.372 1.00 88.62 185 ASP A N 1
ATOM 1483 C CA . ASP A 1 185 ? 33.908 -16.314 -40.768 1.00 88.62 185 ASP A CA 1
ATOM 1484 C C . ASP A 1 185 ? 33.961 -14.795 -40.984 1.00 88.62 185 ASP A C 1
ATOM 1486 O O . ASP A 1 185 ? 34.980 -14.166 -40.703 1.00 88.62 185 ASP A O 1
ATOM 1490 N N . VAL A 1 186 ? 32.863 -14.196 -41.462 1.00 87.38 186 VAL A N 1
ATOM 1491 C CA . VAL A 1 186 ? 32.767 -12.751 -41.721 1.00 87.38 186 VAL A CA 1
ATOM 1492 C C . VAL A 1 186 ? 32.484 -11.955 -40.448 1.00 87.38 186 VAL A C 1
ATOM 1494 O O . VAL A 1 186 ? 33.067 -10.892 -40.258 1.00 87.38 186 VAL A O 1
ATOM 1497 N N . THR A 1 187 ? 31.589 -12.444 -39.588 1.00 89.06 187 THR A N 1
ATOM 1498 C CA . THR A 1 187 ? 31.062 -11.656 -38.457 1.00 89.06 187 THR A CA 1
ATOM 1499 C C . THR A 1 187 ? 31.643 -12.065 -37.103 1.00 89.06 187 THR A C 1
ATOM 1501 O O . THR A 1 187 ? 31.565 -11.309 -36.142 1.00 89.06 187 THR A O 1
ATOM 1504 N N . GLY A 1 188 ? 32.200 -13.276 -36.994 1.00 88.56 188 GLY A N 1
ATOM 1505 C CA . GLY A 1 188 ? 32.600 -13.875 -35.719 1.00 88.56 188 GLY A CA 1
ATOM 1506 C C . GLY A 1 188 ? 31.437 -14.423 -34.879 1.00 88.56 188 GLY A C 1
ATOM 1507 O O . GLY A 1 188 ? 31.686 -15.057 -33.851 1.00 88.56 188 GLY A O 1
ATOM 1508 N N . HIS A 1 189 ? 30.183 -14.238 -35.309 1.00 91.69 189 HIS A N 1
ATOM 1509 C CA . HIS A 1 189 ? 28.989 -14.723 -34.613 1.00 91.69 189 HIS A CA 1
ATOM 1510 C C . HIS A 1 189 ? 28.588 -16.127 -35.064 1.00 91.69 189 HIS A C 1
ATOM 1512 O O . HIS A 1 189 ? 28.769 -16.524 -36.216 1.00 91.69 189 HIS A O 1
ATOM 1518 N N . LYS A 1 190 ? 27.986 -16.902 -34.157 1.00 92.50 190 LYS A N 1
ATOM 1519 C CA . LYS A 1 190 ? 27.443 -18.220 -34.515 1.00 92.50 190 LYS A CA 1
ATOM 1520 C C . LYS A 1 190 ? 26.230 -18.056 -35.446 1.00 92.50 190 LYS A C 1
ATOM 1522 O O . LYS A 1 190 ? 25.366 -17.231 -35.151 1.00 92.50 190 LYS A O 1
ATOM 1527 N N . PRO A 1 191 ? 26.108 -18.858 -36.521 1.00 91.81 191 PRO A N 1
ATOM 1528 C CA . PRO A 1 191 ? 24.929 -18.828 -37.380 1.00 91.81 191 PRO A CA 1
ATOM 1529 C C . PRO A 1 191 ? 23.649 -19.189 -36.606 1.00 91.81 191 PRO A C 1
ATOM 1531 O O . PRO A 1 191 ? 23.647 -20.132 -35.814 1.00 91.81 191 PRO A O 1
ATOM 1534 N N . PHE A 1 192 ? 22.552 -18.488 -36.886 1.00 92.62 192 PHE A N 1
ATOM 1535 C CA . PHE A 1 192 ? 21.219 -18.695 -36.313 1.00 92.62 192 PHE A CA 1
ATOM 1536 C C . PHE A 1 192 ? 20.155 -18.770 -37.420 1.00 92.62 192 PHE A C 1
ATOM 1538 O O . PHE A 1 192 ? 20.352 -18.258 -38.516 1.00 92.62 192 PHE A O 1
ATOM 1545 N N . ASP A 1 193 ? 19.024 -19.437 -37.175 1.00 90.88 193 ASP A N 1
ATOM 1546 C CA . ASP A 1 193 ? 18.008 -19.657 -38.222 1.00 90.88 193 ASP A CA 1
ATOM 1547 C C . ASP A 1 193 ? 16.999 -18.510 -38.361 1.00 90.88 193 ASP A C 1
ATOM 1549 O O . ASP A 1 193 ? 16.460 -18.298 -39.448 1.00 90.88 193 ASP A O 1
ATOM 1553 N N . GLN A 1 194 ? 16.779 -17.750 -37.289 1.00 93.69 194 GLN A N 1
ATOM 1554 C CA . GLN A 1 194 ? 15.939 -16.555 -37.278 1.00 93.69 194 GLN A CA 1
ATOM 1555 C C . GLN A 1 194 ? 16.339 -15.617 -36.134 1.00 93.69 194 GLN A C 1
ATOM 1557 O O . GLN A 1 194 ? 16.818 -16.095 -35.103 1.00 93.69 194 GLN A O 1
ATOM 1562 N N . GLY A 1 195 ? 16.131 -14.313 -36.312 1.00 94.69 195 GLY A N 1
ATOM 1563 C CA . GLY A 1 195 ? 16.382 -13.305 -35.279 1.00 94.69 195 GLY A CA 1
ATOM 1564 C C . GLY A 1 195 ? 17.187 -12.110 -35.776 1.00 94.69 195 GLY A C 1
ATOM 1565 O O . GLY A 1 195 ? 17.359 -11.917 -36.986 1.00 94.69 195 GLY A O 1
ATOM 1566 N N . THR A 1 196 ? 17.673 -11.302 -34.836 1.00 95.94 196 THR A N 1
ATOM 1567 C CA . THR A 1 196 ? 18.489 -10.110 -35.109 1.00 95.94 196 THR A CA 1
ATOM 1568 C C . THR A 1 196 ? 19.616 -9.984 -34.088 1.00 95.94 196 THR A C 1
ATOM 1570 O O . THR A 1 196 ? 19.418 -10.256 -32.909 1.00 95.94 196 THR A O 1
ATOM 1573 N N . ILE A 1 197 ? 20.790 -9.550 -34.546 1.00 97.25 197 ILE A N 1
ATOM 1574 C CA . ILE A 1 197 ? 21.919 -9.100 -33.732 1.00 97.25 197 ILE A CA 1
ATOM 1575 C C . ILE A 1 197 ? 22.114 -7.608 -33.998 1.00 97.25 197 ILE A C 1
ATOM 1577 O O . ILE A 1 197 ? 22.234 -7.193 -35.151 1.00 97.25 197 ILE A O 1
ATOM 1581 N N . LEU A 1 198 ? 22.151 -6.814 -32.934 1.00 96.88 198 LEU A N 1
ATOM 1582 C CA . LEU A 1 198 ? 22.590 -5.424 -32.940 1.00 96.88 198 LEU A CA 1
ATOM 1583 C C . LEU A 1 198 ? 23.939 -5.363 -32.234 1.00 96.88 198 LEU A C 1
ATOM 1585 O O . LEU A 1 198 ? 23.998 -5.487 -31.013 1.00 96.88 198 LEU A O 1
ATOM 1589 N N . GLU A 1 199 ? 25.012 -5.195 -32.995 1.00 96.75 199 GLU A N 1
ATOM 1590 C CA . GLU A 1 199 ? 26.355 -4.984 -32.466 1.00 96.75 199 GLU A CA 1
ATOM 1591 C C . GLU A 1 199 ? 26.662 -3.486 -32.479 1.00 96.75 199 GLU A C 1
ATOM 1593 O O . GLU A 1 199 ? 26.866 -2.878 -33.528 1.00 96.75 199 GLU A O 1
ATOM 1598 N N . ILE A 1 200 ? 26.647 -2.889 -31.291 1.00 96.69 200 ILE A N 1
ATOM 1599 C CA . ILE A 1 200 ? 26.887 -1.466 -31.070 1.00 96.69 200 ILE A CA 1
ATOM 1600 C C . ILE A 1 200 ? 28.326 -1.313 -30.589 1.00 96.69 200 ILE A C 1
ATOM 1602 O O . ILE A 1 200 ? 28.656 -1.780 -29.498 1.00 96.69 200 ILE A O 1
ATOM 1606 N N . SER A 1 201 ? 29.171 -0.675 -31.396 1.00 96.06 201 SER A N 1
ATOM 1607 C CA . SER A 1 201 ? 30.614 -0.557 -31.149 1.00 96.06 201 SER A CA 1
ATOM 1608 C C . SER A 1 201 ? 31.025 0.875 -30.807 1.00 96.06 201 SER A C 1
ATOM 1610 O O . SER A 1 201 ? 30.370 1.829 -31.232 1.00 96.06 201 SER A O 1
ATOM 1612 N N . ARG A 1 202 ? 32.138 1.005 -30.069 1.00 93.25 202 ARG A N 1
ATOM 1613 C CA . ARG A 1 202 ? 32.708 2.267 -29.570 1.00 93.25 202 ARG A CA 1
ATOM 1614 C C . ARG A 1 202 ? 31.671 3.031 -28.747 1.00 93.25 202 ARG A C 1
ATOM 1616 O O . ARG A 1 202 ? 31.001 3.955 -29.211 1.00 93.25 202 ARG A O 1
ATOM 1623 N N . LEU A 1 203 ? 31.469 2.544 -27.527 1.00 94.19 203 LEU A N 1
ATOM 1624 C CA . LEU A 1 203 ? 30.391 2.993 -26.655 1.00 94.19 203 LEU A CA 1
ATOM 1625 C C . LEU A 1 203 ? 30.587 4.455 -26.244 1.00 94.19 203 LEU A C 1
ATOM 1627 O O . LEU A 1 203 ? 31.653 4.848 -25.775 1.00 94.19 203 LEU A O 1
ATOM 1631 N N . ARG A 1 204 ? 29.522 5.258 -26.351 1.00 90.50 204 ARG A N 1
ATOM 1632 C CA . ARG A 1 204 ? 29.563 6.696 -26.023 1.00 90.50 204 ARG A CA 1
ATOM 1633 C C . ARG A 1 204 ? 29.680 6.961 -24.521 1.00 90.50 204 ARG A C 1
ATOM 1635 O O . ARG A 1 204 ? 30.159 8.013 -24.101 1.00 90.50 204 ARG A O 1
ATOM 1642 N N . SER A 1 205 ? 29.235 6.011 -23.703 1.00 90.62 205 SER A N 1
ATOM 1643 C CA . SER A 1 205 ? 29.244 6.114 -22.246 1.00 90.62 205 SER A CA 1
ATOM 1644 C C . SER A 1 205 ? 30.194 5.099 -21.619 1.00 90.62 205 SER A C 1
ATOM 1646 O O . SER A 1 205 ? 30.184 3.922 -21.972 1.00 90.62 205 SER A O 1
ATOM 1648 N N . ASN A 1 206 ? 30.918 5.515 -20.578 1.00 88.50 206 ASN A N 1
ATOM 1649 C CA . ASN A 1 206 ? 31.690 4.585 -19.754 1.00 88.50 206 ASN A CA 1
ATOM 1650 C C . ASN A 1 206 ? 30.740 3.691 -18.938 1.00 88.50 206 ASN A C 1
ATOM 1652 O O . ASN A 1 206 ? 29.855 4.191 -18.232 1.00 88.50 206 ASN A O 1
ATOM 1656 N N . TRP A 1 207 ? 30.919 2.372 -19.034 1.00 90.62 207 TRP A N 1
ATOM 1657 C CA . TRP A 1 207 ? 30.128 1.382 -18.291 1.00 90.62 207 TRP A CA 1
ATOM 1658 C C . TRP A 1 207 ? 30.777 0.927 -16.987 1.00 90.62 207 TRP A C 1
ATOM 1660 O O . TRP A 1 207 ? 30.076 0.503 -16.069 1.00 90.62 207 TRP A O 1
ATOM 1670 N N . THR A 1 208 ? 32.093 1.095 -16.878 1.00 89.44 208 THR A N 1
ATOM 1671 C CA . THR A 1 208 ? 32.877 0.779 -15.684 1.00 89.44 208 THR A CA 1
ATOM 1672 C C . THR A 1 208 ? 33.982 1.798 -15.466 1.00 89.44 208 THR A C 1
ATOM 1674 O O . THR A 1 208 ? 34.438 2.441 -16.414 1.00 89.44 208 THR A O 1
ATOM 1677 N N . THR A 1 209 ? 34.467 1.882 -14.232 1.00 85.75 209 THR A N 1
ATOM 1678 C CA . THR A 1 209 ? 35.609 2.728 -13.867 1.00 85.75 209 THR A CA 1
ATOM 1679 C C . THR A 1 209 ? 36.712 1.860 -13.282 1.00 85.75 209 THR A C 1
ATOM 1681 O O . THR A 1 209 ? 36.441 1.015 -12.434 1.00 85.75 209 THR A O 1
ATOM 1684 N N . PHE A 1 210 ? 37.951 2.060 -13.724 1.00 84.81 210 PHE A N 1
ATOM 1685 C CA . PHE A 1 210 ? 39.112 1.431 -13.103 1.00 84.81 210 PHE A CA 1
ATOM 1686 C C . PHE A 1 210 ? 39.573 2.263 -11.906 1.00 84.81 210 PHE A C 1
ATOM 1688 O O . PHE A 1 210 ? 39.898 3.444 -12.059 1.00 84.81 210 PHE A O 1
ATOM 1695 N N . GLU A 1 211 ? 39.621 1.651 -10.728 1.00 83.88 211 GLU A N 1
ATOM 1696 C CA . GLU A 1 211 ? 40.059 2.284 -9.490 1.00 83.88 211 GLU A CA 1
ATOM 1697 C C . GLU A 1 211 ? 41.300 1.587 -8.933 1.00 83.88 211 GLU A C 1
ATOM 1699 O O . GLU A 1 211 ? 41.448 0.365 -8.966 1.00 83.88 211 GLU A O 1
ATOM 1704 N N . LYS A 1 212 ? 42.227 2.392 -8.411 1.00 85.75 212 LYS A N 1
ATOM 1705 C CA . LYS A 1 212 ? 43.485 1.915 -7.842 1.00 85.75 212 LYS A CA 1
ATOM 1706 C C . LYS A 1 212 ? 43.826 2.693 -6.587 1.00 85.75 212 LYS A C 1
ATOM 1708 O O . LYS A 1 212 ? 43.814 3.923 -6.580 1.00 85.75 212 LYS A O 1
ATOM 1713 N N . ASN A 1 213 ? 44.223 1.972 -5.547 1.00 85.81 213 ASN A N 1
ATOM 1714 C CA . ASN A 1 213 ? 44.890 2.537 -4.382 1.00 85.81 213 ASN A CA 1
ATOM 1715 C C . ASN A 1 213 ? 46.289 1.912 -4.210 1.00 85.81 213 ASN A C 1
ATOM 1717 O O . ASN A 1 213 ? 46.711 1.054 -4.982 1.00 85.81 213 ASN A O 1
ATOM 1721 N N . ASN A 1 214 ? 47.028 2.331 -3.179 1.00 81.06 214 ASN A N 1
ATOM 1722 C CA . ASN A 1 214 ? 48.395 1.849 -2.930 1.00 81.06 214 ASN A CA 1
ATOM 1723 C C . ASN A 1 214 ? 48.500 0.336 -2.630 1.00 81.06 214 ASN A C 1
ATOM 1725 O O . ASN A 1 214 ? 49.613 -0.174 -2.525 1.00 81.06 214 ASN A O 1
ATOM 1729 N N . LYS A 1 215 ? 47.381 -0.373 -2.434 1.00 77.38 215 LYS A N 1
ATOM 1730 C CA . LYS A 1 215 ? 47.329 -1.788 -2.034 1.00 77.38 215 LYS A CA 1
ATOM 1731 C C . LYS A 1 215 ? 46.545 -2.683 -3.002 1.00 77.38 215 LYS A C 1
ATOM 1733 O O . LYS A 1 215 ? 46.755 -3.893 -2.970 1.00 77.38 215 LYS A O 1
ATOM 1738 N N . SER A 1 216 ? 45.649 -2.134 -3.823 1.00 78.44 216 SER A N 1
ATOM 1739 C CA . SER A 1 216 ? 44.711 -2.906 -4.647 1.00 78.44 216 SER A CA 1
ATOM 1740 C C . SER A 1 216 ? 44.240 -2.128 -5.878 1.00 78.44 216 SER A C 1
ATOM 1742 O O . SER A 1 216 ? 44.187 -0.898 -5.866 1.00 78.44 216 SER A O 1
ATOM 1744 N N . GLU A 1 217 ? 43.866 -2.873 -6.915 1.00 81.00 217 GLU A N 1
ATOM 1745 C CA . GLU A 1 217 ? 43.256 -2.410 -8.165 1.00 81.00 217 GLU A CA 1
ATOM 1746 C C . GLU A 1 217 ? 41.939 -3.165 -8.356 1.00 81.00 217 GLU A C 1
ATOM 1748 O O . GLU A 1 217 ? 41.901 -4.374 -8.118 1.00 81.00 217 GLU A O 1
ATOM 1753 N N . TRP A 1 218 ? 40.868 -2.476 -8.747 1.00 82.44 218 TRP A N 1
ATOM 1754 C CA . TRP A 1 218 ? 39.568 -3.093 -9.015 1.00 82.44 218 TRP A CA 1
ATOM 1755 C C . TRP A 1 218 ? 38.775 -2.298 -10.056 1.00 82.44 218 TRP A C 1
ATOM 1757 O O . TRP A 1 218 ? 39.061 -1.133 -10.333 1.00 82.44 218 TRP A O 1
ATOM 1767 N N . TRP A 1 219 ? 37.768 -2.941 -10.643 1.00 83.25 219 TRP A N 1
ATOM 1768 C CA . TRP A 1 219 ? 36.811 -2.300 -11.538 1.00 83.25 219 TRP A CA 1
ATOM 1769 C C . TRP A 1 219 ? 35.494 -2.060 -10.806 1.00 83.25 219 TRP A C 1
ATOM 1771 O O . TRP A 1 219 ? 34.930 -2.980 -10.220 1.00 83.25 219 TRP A O 1
ATOM 1781 N N . THR A 1 220 ? 34.988 -0.834 -10.868 1.00 84.19 220 THR A N 1
ATOM 1782 C CA . THR A 1 220 ? 33.670 -0.471 -10.340 1.00 84.19 220 THR A CA 1
ATOM 1783 C C . THR A 1 220 ? 32.611 -0.703 -11.419 1.00 84.19 220 THR A C 1
ATOM 1785 O O . THR A 1 220 ? 32.700 -0.138 -12.514 1.00 84.19 220 THR A O 1
ATOM 1788 N N . THR A 1 221 ? 31.606 -1.532 -11.111 1.00 87.06 221 THR A N 1
ATOM 1789 C CA . THR A 1 221 ? 30.553 -2.003 -12.037 1.00 87.06 221 THR A CA 1
ATOM 1790 C C . THR A 1 221 ? 29.162 -1.430 -11.733 1.00 87.06 221 THR A C 1
ATOM 1792 O O . THR A 1 221 ? 28.159 -1.913 -12.257 1.00 87.06 221 THR A O 1
ATOM 1795 N N . ASP A 1 222 ? 29.076 -0.359 -10.935 1.00 85.12 222 ASP A N 1
ATOM 1796 C CA . ASP A 1 222 ? 27.816 0.226 -10.448 1.00 85.12 222 ASP A CA 1
ATOM 1797 C C . ASP A 1 222 ? 26.774 0.480 -11.542 1.00 85.12 222 ASP A C 1
ATOM 1799 O O . ASP A 1 222 ? 25.581 0.269 -11.327 1.00 85.12 222 ASP A O 1
ATOM 1803 N N . LYS A 1 223 ? 27.200 0.937 -12.725 1.00 88.50 223 LYS A N 1
ATOM 1804 C CA . LYS A 1 223 ? 26.284 1.212 -13.837 1.00 88.50 223 LYS A CA 1
ATOM 1805 C C . LYS A 1 223 ? 25.699 -0.070 -14.437 1.00 88.50 223 LYS A C 1
ATOM 1807 O O . LYS A 1 223 ? 24.509 -0.100 -14.733 1.00 88.50 223 LYS A O 1
ATOM 1812 N N . LEU A 1 224 ? 26.500 -1.129 -14.556 1.00 89.38 224 LEU A N 1
ATOM 1813 C CA . LEU A 1 224 ? 26.042 -2.444 -15.013 1.00 89.38 224 LEU A CA 1
ATOM 1814 C C . LEU A 1 224 ? 25.093 -3.083 -13.992 1.00 89.38 224 LEU A C 1
ATOM 1816 O O . LEU A 1 224 ? 24.045 -3.603 -14.367 1.00 89.38 224 LEU A O 1
ATOM 1820 N N . ILE A 1 225 ? 25.399 -2.961 -12.696 1.00 85.81 225 ILE A N 1
ATOM 1821 C CA . ILE A 1 225 ? 24.511 -3.417 -11.615 1.00 85.81 225 ILE A CA 1
ATOM 1822 C C . ILE A 1 225 ? 23.191 -2.632 -11.635 1.00 85.81 225 ILE A C 1
ATOM 1824 O O . ILE A 1 225 ? 22.119 -3.220 -11.486 1.00 85.81 225 ILE A O 1
ATOM 1828 N N . LYS A 1 226 ? 23.234 -1.309 -11.848 1.00 85.25 226 LYS A N 1
ATOM 1829 C CA . LYS A 1 226 ? 22.027 -0.481 -12.005 1.00 85.25 226 LYS A CA 1
ATOM 1830 C C . LYS A 1 226 ? 21.194 -0.920 -13.203 1.00 85.25 226 LYS A C 1
ATOM 1832 O O . LYS A 1 226 ? 19.992 -1.096 -13.031 1.00 85.25 226 LYS A O 1
ATOM 1837 N N . LEU A 1 227 ? 21.811 -1.153 -14.363 1.00 87.81 227 LEU A N 1
ATOM 1838 C CA . LEU A 1 227 ? 21.124 -1.681 -15.543 1.00 87.81 227 LEU A CA 1
ATOM 1839 C C . LEU A 1 227 ? 20.474 -3.033 -15.246 1.00 87.81 227 LEU A C 1
ATOM 1841 O O . LEU A 1 227 ? 19.302 -3.222 -15.551 1.00 87.81 227 LEU A O 1
ATOM 1845 N N . ARG A 1 228 ? 21.204 -3.962 -14.620 1.00 86.12 228 ARG A N 1
ATOM 1846 C CA . ARG A 1 228 ? 20.669 -5.273 -14.241 1.00 86.12 228 ARG A CA 1
ATOM 1847 C C . ARG A 1 228 ? 19.427 -5.127 -13.363 1.00 86.12 228 ARG A C 1
ATOM 1849 O O . ARG A 1 228 ? 18.377 -5.661 -13.704 1.00 86.12 228 ARG A O 1
ATOM 1856 N N . LYS A 1 229 ? 19.515 -4.333 -12.292 1.00 80.44 229 LYS A N 1
ATOM 1857 C CA . LYS A 1 229 ? 18.379 -4.023 -11.405 1.00 80.44 229 LYS A CA 1
ATOM 1858 C C . LYS A 1 229 ? 17.234 -3.334 -12.150 1.00 80.44 229 LYS A C 1
ATOM 1860 O O . LYS A 1 229 ? 16.069 -3.532 -11.820 1.00 80.44 229 LYS A O 1
ATOM 1865 N N . TYR A 1 230 ? 17.547 -2.528 -13.160 1.00 81.06 230 TYR A N 1
ATOM 1866 C CA . TYR A 1 230 ? 16.557 -1.892 -14.024 1.00 81.06 230 TYR A CA 1
ATOM 1867 C C . TYR A 1 230 ? 15.823 -2.909 -14.909 1.00 81.06 230 TYR A C 1
ATOM 1869 O O . TYR A 1 230 ? 14.600 -2.861 -15.022 1.00 81.06 230 TYR A O 1
ATOM 1877 N N . LEU A 1 231 ? 16.544 -3.883 -15.471 1.00 82.56 231 LEU A N 1
ATOM 1878 C CA . LEU A 1 231 ? 15.976 -4.996 -16.235 1.00 82.56 231 LEU A CA 1
ATOM 1879 C C . LEU A 1 231 ? 15.187 -5.968 -15.340 1.00 82.56 231 LEU A C 1
ATOM 1881 O O . LEU A 1 231 ? 14.170 -6.499 -15.775 1.00 82.56 231 LEU A O 1
ATOM 1885 N N . GLU A 1 232 ? 15.580 -6.162 -14.078 1.00 78.38 232 GLU A N 1
ATOM 1886 C CA . GLU A 1 232 ? 14.805 -6.946 -13.098 1.00 78.38 232 GLU A CA 1
ATOM 1887 C C . GLU A 1 232 ? 13.423 -6.333 -12.832 1.00 78.38 232 GLU A C 1
ATOM 1889 O O . GLU A 1 232 ? 12.442 -7.063 -12.684 1.00 78.38 232 GLU A O 1
ATOM 1894 N N . LYS A 1 233 ? 13.325 -4.995 -12.832 1.00 75.69 233 LYS A N 1
ATOM 1895 C CA . LYS A 1 233 ? 12.055 -4.259 -12.710 1.00 75.69 233 LYS A CA 1
ATOM 1896 C C . LYS A 1 233 ? 11.185 -4.344 -13.968 1.00 75.69 233 LYS A C 1
ATOM 1898 O O . LYS A 1 233 ? 9.995 -4.056 -13.898 1.00 75.69 233 LYS A O 1
ATOM 1903 N N . LEU A 1 234 ? 11.757 -4.720 -15.113 1.00 68.25 234 LEU A N 1
ATOM 1904 C CA . LEU A 1 234 ? 11.053 -4.757 -16.395 1.00 68.25 234 LEU A CA 1
ATOM 1905 C C . LEU A 1 234 ? 10.084 -5.933 -16.514 1.00 68.25 234 LEU A C 1
ATOM 1907 O O . LEU A 1 234 ? 9.029 -5.802 -17.134 1.00 68.25 234 LEU A O 1
ATOM 1911 N N . ILE A 1 235 ? 10.465 -7.083 -15.963 1.00 62.59 235 ILE A N 1
ATOM 1912 C CA . ILE A 1 235 ? 9.716 -8.328 -16.109 1.00 62.59 235 ILE A CA 1
ATOM 1913 C C . ILE A 1 235 ? 8.562 -8.306 -15.108 1.00 62.59 235 ILE A C 1
ATOM 1915 O O . ILE A 1 235 ? 8.787 -8.324 -13.900 1.00 62.59 235 ILE A O 1
ATOM 1919 N N . ASN A 1 236 ? 7.320 -8.287 -15.593 1.00 59.41 236 ASN A N 1
ATOM 1920 C CA . ASN A 1 236 ? 6.150 -8.489 -14.736 1.00 59.41 236 ASN A CA 1
ATOM 1921 C C . ASN A 1 236 ? 6.256 -9.874 -14.047 1.00 59.41 236 ASN A C 1
ATOM 1923 O O . ASN A 1 236 ? 6.439 -10.861 -14.761 1.00 59.41 236 ASN A O 1
ATOM 1927 N N . PRO A 1 237 ? 6.111 -9.983 -12.709 1.00 53.34 237 PRO A N 1
ATOM 1928 C CA . PRO A 1 237 ? 6.144 -11.265 -11.983 1.00 53.34 237 PRO A CA 1
ATOM 1929 C C . PRO A 1 237 ? 5.240 -12.343 -12.599 1.00 53.34 237 PRO A C 1
ATOM 1931 O O . PRO A 1 237 ? 5.614 -13.508 -12.714 1.00 53.34 237 PRO A O 1
ATOM 1934 N N . ASN A 1 238 ? 4.078 -11.932 -13.115 1.00 51.47 238 ASN A N 1
ATOM 1935 C CA . ASN A 1 238 ? 3.083 -12.829 -13.692 1.00 51.47 238 ASN A CA 1
ATOM 1936 C C . ASN A 1 238 ? 3.428 -13.317 -15.112 1.00 51.47 238 ASN A C 1
ATOM 1938 O O . ASN A 1 238 ? 2.698 -14.145 -15.660 1.00 51.47 238 ASN A O 1
ATOM 1942 N N . GLN A 1 239 ? 4.532 -12.862 -15.726 1.00 51.31 239 GLN A N 1
ATOM 1943 C CA . GLN A 1 239 ? 5.007 -13.424 -17.001 1.00 51.31 239 GLN A CA 1
ATOM 1944 C C . GLN A 1 239 ? 5.416 -14.896 -16.879 1.00 51.31 239 GLN A C 1
ATOM 1946 O O . GLN A 1 239 ? 5.324 -15.615 -17.871 1.00 51.31 239 GLN A O 1
ATOM 1951 N N . ALA A 1 240 ? 5.793 -15.368 -15.685 1.00 36.94 240 ALA A N 1
ATOM 1952 C CA . ALA A 1 240 ? 6.081 -16.784 -15.445 1.00 36.94 240 ALA A CA 1
ATOM 1953 C C . ALA A 1 240 ? 4.862 -17.699 -15.693 1.00 36.94 240 ALA A C 1
ATOM 1955 O O . ALA A 1 240 ? 5.034 -18.879 -15.992 1.00 36.94 240 ALA A O 1
ATOM 1956 N N . PHE A 1 241 ? 3.644 -17.147 -15.619 1.00 36.62 241 PHE A N 1
ATOM 1957 C CA . PHE A 1 241 ? 2.379 -17.847 -15.866 1.00 36.62 241 PHE A CA 1
ATOM 1958 C C . PHE A 1 241 ? 1.773 -17.542 -17.248 1.00 36.62 241 PHE A C 1
ATOM 1960 O O . PHE A 1 241 ? 0.680 -18.013 -17.561 1.00 36.62 241 PHE A O 1
ATOM 1967 N N . GLN A 1 242 ? 2.452 -16.749 -18.086 1.00 50.00 242 GLN A N 1
ATOM 1968 C CA . GLN A 1 242 ? 2.051 -16.548 -19.480 1.00 50.00 242 GLN A CA 1
ATOM 1969 C C . GLN A 1 242 ? 2.518 -17.735 -20.334 1.00 50.00 242 GLN A C 1
ATOM 1971 O O . GLN A 1 242 ? 3.606 -18.260 -20.123 1.00 50.00 242 GLN A O 1
ATOM 1976 N N . GLU A 1 243 ? 1.726 -18.127 -21.340 1.00 42.94 243 GLU A N 1
ATOM 1977 C CA . GLU A 1 243 ? 2.013 -19.289 -22.208 1.00 42.94 243 GLU A CA 1
ATOM 1978 C C . GLU A 1 243 ? 3.400 -19.245 -22.882 1.00 42.94 243 GLU A C 1
ATOM 1980 O O . GLU A 1 243 ? 3.932 -20.288 -23.248 1.00 42.94 243 GLU A O 1
ATOM 1985 N N . ASN A 1 244 ? 4.003 -18.057 -23.022 1.00 57.69 244 ASN A N 1
ATOM 1986 C CA . ASN A 1 244 ? 5.311 -17.854 -23.640 1.00 57.69 244 ASN A CA 1
ATOM 1987 C C . ASN A 1 244 ? 6.182 -16.915 -22.777 1.00 57.69 244 ASN A C 1
ATOM 1989 O O . ASN A 1 244 ? 6.100 -15.695 -22.977 1.00 57.69 244 ASN A O 1
ATOM 1993 N N . PRO A 1 245 ? 7.040 -17.419 -21.871 1.00 68.06 245 PRO A N 1
ATOM 1994 C CA . PRO A 1 245 ? 7.938 -16.574 -21.082 1.00 68.06 245 PRO A CA 1
ATOM 1995 C C . PRO A 1 245 ? 8.963 -15.857 -21.977 1.00 68.06 245 PRO A C 1
ATOM 1997 O O . PRO A 1 245 ? 9.388 -16.385 -23.007 1.00 68.06 245 PRO A O 1
ATOM 2000 N N . PHE A 1 246 ? 9.340 -14.633 -21.606 1.00 79.44 246 PHE A N 1
ATOM 2001 C CA . PHE A 1 246 ? 10.403 -13.866 -22.256 1.00 79.44 246 PHE A CA 1
ATOM 2002 C C . PHE A 1 246 ? 11.589 -13.755 -21.306 1.00 79.44 246 PHE A C 1
ATOM 2004 O O . PHE A 1 246 ? 11.466 -13.193 -20.221 1.00 79.44 246 PHE A O 1
ATOM 2011 N N . THR A 1 247 ? 12.722 -14.328 -21.700 1.00 86.44 247 THR A N 1
ATOM 2012 C CA . THR A 1 247 ? 13.922 -14.377 -20.859 1.00 86.44 247 THR A CA 1
ATOM 2013 C C . THR A 1 247 ? 14.932 -13.334 -21.312 1.00 86.44 247 THR A C 1
ATOM 2015 O O . THR A 1 247 ? 15.214 -13.227 -22.503 1.00 86.44 247 THR A O 1
ATOM 2018 N N . ILE A 1 248 ? 15.488 -12.593 -20.355 1.00 88.88 248 ILE A N 1
ATOM 2019 C CA . ILE A 1 248 ? 16.568 -11.629 -20.575 1.00 88.88 248 ILE A CA 1
ATOM 2020 C C . ILE A 1 248 ? 17.815 -12.173 -19.878 1.00 88.88 248 ILE A C 1
ATOM 2022 O O . ILE A 1 248 ? 17.764 -12.496 -18.690 1.00 88.88 248 ILE A O 1
ATOM 2026 N N . GLU A 1 249 ? 18.930 -12.265 -20.591 1.00 92.75 249 GLU A N 1
ATOM 2027 C CA . GLU A 1 249 ? 20.239 -12.596 -20.022 1.00 92.75 249 GLU A CA 1
ATOM 2028 C C . GLU A 1 249 ? 21.207 -11.433 -20.225 1.00 92.75 249 GLU A C 1
ATOM 2030 O O . GLU A 1 249 ? 21.297 -10.881 -21.320 1.00 92.75 249 GLU A O 1
ATOM 2035 N N . VAL A 1 250 ? 21.937 -11.063 -19.173 1.00 93.31 250 VAL A N 1
ATOM 2036 C CA . VAL A 1 250 ? 23.065 -10.133 -19.280 1.00 93.31 250 VAL A CA 1
ATOM 2037 C C . VAL A 1 250 ? 24.349 -10.951 -19.311 1.00 93.31 250 VAL A C 1
ATOM 2039 O O . VAL A 1 250 ? 24.620 -11.705 -18.381 1.00 93.31 250 VAL A O 1
ATOM 2042 N N . ILE A 1 251 ? 25.148 -10.810 -20.364 1.00 93.88 251 ILE A N 1
ATOM 2043 C CA . ILE A 1 251 ? 26.425 -11.515 -20.522 1.00 93.88 251 ILE A CA 1
ATOM 2044 C C . ILE A 1 251 ? 27.547 -10.502 -20.311 1.00 93.88 251 ILE A C 1
ATOM 2046 O O . ILE A 1 251 ? 27.565 -9.444 -20.933 1.00 93.88 251 ILE A O 1
ATOM 2050 N N . ALA A 1 252 ? 28.462 -10.794 -19.393 1.00 91.31 252 ALA A N 1
ATOM 2051 C CA . ALA A 1 252 ? 29.523 -9.873 -18.999 1.00 91.31 252 ALA A CA 1
ATOM 2052 C C . ALA A 1 252 ? 30.761 -10.663 -18.547 1.00 91.31 252 ALA A C 1
ATOM 2054 O O . ALA A 1 252 ? 31.235 -10.517 -17.422 1.00 91.31 252 ALA A O 1
ATOM 2055 N N . ASP A 1 253 ? 31.265 -11.534 -19.424 1.00 89.19 253 ASP A N 1
ATOM 2056 C CA . ASP A 1 253 ? 32.281 -12.550 -19.103 1.00 89.19 253 ASP A CA 1
ATOM 2057 C C . ASP A 1 253 ? 33.567 -11.967 -18.493 1.00 89.19 253 ASP A C 1
ATOM 2059 O O . ASP A 1 253 ? 34.202 -12.595 -17.639 1.00 89.19 253 ASP A O 1
ATOM 2063 N N . GLU A 1 254 ? 33.925 -10.733 -18.859 1.00 89.25 254 GLU A N 1
ATOM 2064 C CA . GLU A 1 254 ? 35.062 -10.004 -18.283 1.00 89.25 254 GLU A CA 1
ATOM 2065 C C . GLU A 1 254 ? 34.959 -9.798 -16.769 1.00 89.25 254 GLU A C 1
ATOM 2067 O O . GLU A 1 254 ? 35.991 -9.605 -16.125 1.00 89.25 254 GLU A O 1
ATOM 2072 N N . PHE A 1 255 ? 33.752 -9.845 -16.200 1.00 87.19 255 PHE A N 1
ATOM 2073 C CA . PHE A 1 255 ? 33.462 -9.572 -14.791 1.00 87.19 255 PHE A CA 1
ATOM 2074 C C . PHE A 1 255 ? 33.214 -10.838 -13.958 1.00 87.19 255 PHE A C 1
ATOM 2076 O O . PHE A 1 255 ? 32.835 -10.749 -12.795 1.00 87.19 255 PHE A O 1
ATOM 2083 N N . THR A 1 256 ? 33.471 -12.029 -14.512 1.00 81.25 256 THR A N 1
ATOM 2084 C CA . THR A 1 256 ? 33.231 -13.313 -13.822 1.00 81.25 256 THR A CA 1
ATOM 2085 C C . THR A 1 256 ? 33.999 -13.438 -12.496 1.00 81.25 256 THR A C 1
ATOM 2087 O O . THR A 1 256 ? 33.514 -14.059 -11.549 1.00 81.25 256 THR A O 1
ATOM 2090 N N . LEU A 1 257 ? 35.204 -12.859 -12.406 1.00 76.12 257 LEU A N 1
ATOM 2091 C CA . LEU A 1 257 ? 36.009 -12.863 -11.176 1.00 76.12 257 LEU A CA 1
ATOM 2092 C C . LEU A 1 257 ? 35.375 -11.987 -10.092 1.00 76.12 257 LEU A C 1
ATOM 2094 O O . LEU A 1 257 ? 35.260 -12.427 -8.948 1.00 76.12 257 LEU A O 1
ATOM 2098 N N . GLU A 1 258 ? 34.944 -10.780 -10.459 1.00 76.56 258 GLU A N 1
ATOM 2099 C CA . GLU A 1 258 ? 34.203 -9.884 -9.578 1.00 76.56 258 GLU A CA 1
ATOM 2100 C C . GLU A 1 258 ? 32.889 -10.542 -9.119 1.00 76.56 258 GLU A C 1
ATOM 2102 O O . GLU A 1 258 ? 32.643 -10.618 -7.913 1.00 76.56 258 GLU A O 1
ATOM 2107 N N . ASP A 1 259 ? 32.129 -11.141 -10.042 1.00 78.44 259 ASP A N 1
ATOM 2108 C CA . ASP A 1 259 ? 30.857 -11.830 -9.772 1.00 78.44 259 ASP A CA 1
ATOM 2109 C C . ASP A 1 259 ? 31.008 -13.057 -8.857 1.00 78.44 259 ASP A C 1
ATOM 2111 O O . ASP A 1 259 ? 30.146 -13.315 -8.016 1.00 78.44 259 ASP A O 1
ATOM 2115 N N . SER A 1 260 ? 32.105 -13.812 -8.980 1.00 74.88 260 SER A N 1
ATOM 2116 C CA . SER A 1 260 ? 32.364 -15.001 -8.147 1.00 74.88 260 SER A CA 1
ATOM 2117 C C . SER A 1 260 ? 32.636 -14.653 -6.680 1.00 74.88 260 SER A C 1
ATOM 2119 O O . SER A 1 260 ? 32.473 -15.498 -5.800 1.00 74.88 260 SER A O 1
ATOM 2121 N N . SER A 1 261 ? 33.088 -13.424 -6.422 1.00 69.94 261 SER A N 1
ATOM 2122 C CA . SER A 1 261 ? 33.363 -12.900 -5.080 1.00 69.94 261 SER A CA 1
ATOM 2123 C C . SER A 1 261 ? 32.231 -12.038 -4.513 1.00 69.94 261 SER A C 1
ATOM 2125 O O . SER A 1 261 ? 32.265 -11.689 -3.333 1.00 69.94 261 SER A O 1
ATOM 2127 N N . ALA A 1 262 ? 31.248 -11.697 -5.347 1.00 71.19 262 ALA A N 1
ATOM 2128 C CA . ALA A 1 262 ? 30.125 -10.845 -5.004 1.00 71.19 262 ALA A CA 1
ATOM 2129 C C . ALA A 1 262 ? 28.924 -11.666 -4.513 1.00 71.19 262 ALA A C 1
ATOM 2131 O O . ALA A 1 262 ? 28.678 -12.786 -4.966 1.00 71.19 262 ALA A O 1
ATOM 2132 N N . ASP A 1 263 ? 28.135 -11.079 -3.612 1.00 71.38 263 ASP A N 1
ATOM 2133 C CA . ASP A 1 263 ? 26.809 -11.603 -3.291 1.00 71.38 263 ASP A CA 1
ATOM 2134 C C . ASP A 1 263 ? 25.931 -11.633 -4.554 1.00 71.38 263 ASP A C 1
ATOM 2136 O O . ASP A 1 263 ? 26.092 -10.805 -5.450 1.00 71.38 263 ASP A O 1
ATOM 2140 N N . GLU A 1 264 ? 24.942 -12.532 -4.606 1.00 70.00 264 GLU A N 1
ATOM 2141 C CA . GLU A 1 264 ? 24.057 -12.716 -5.774 1.00 70.00 264 GLU A CA 1
ATOM 2142 C C . GLU A 1 264 ? 23.424 -11.395 -6.278 1.00 70.00 264 GLU A C 1
ATOM 2144 O O . GLU A 1 264 ? 23.232 -11.207 -7.476 1.00 70.00 264 GLU A O 1
ATOM 2149 N N . ASN A 1 265 ? 23.159 -10.444 -5.372 1.00 68.06 265 ASN A N 1
ATOM 2150 C CA . ASN A 1 265 ? 22.555 -9.135 -5.669 1.00 68.06 265 ASN A CA 1
ATOM 2151 C C . ASN A 1 265 ? 23.538 -8.082 -6.226 1.00 68.06 265 ASN A C 1
ATOM 2153 O O . ASN A 1 265 ? 23.125 -6.972 -6.579 1.00 68.06 265 ASN A O 1
ATOM 2157 N N . ALA A 1 266 ? 24.832 -8.400 -6.256 1.00 73.25 266 ALA A N 1
ATOM 2158 C CA . ALA A 1 266 ? 25.909 -7.559 -6.771 1.00 73.25 266 ALA A CA 1
ATOM 2159 C C . ALA A 1 266 ? 26.580 -8.155 -8.024 1.00 73.25 266 ALA A C 1
ATOM 2161 O O . ALA A 1 266 ? 27.503 -7.547 -8.559 1.00 73.25 266 ALA A O 1
ATOM 2162 N N . GLN A 1 267 ? 26.095 -9.302 -8.510 1.00 82.62 267 GLN A N 1
ATOM 2163 C CA . GLN A 1 267 ? 26.557 -9.909 -9.756 1.00 82.62 267 GLN A CA 1
ATOM 2164 C C . GLN A 1 267 ? 26.055 -9.130 -10.974 1.00 82.62 267 GLN A C 1
ATOM 2166 O O . GLN A 1 267 ? 24.907 -8.680 -11.012 1.00 82.62 267 GLN A O 1
ATOM 2171 N N . VAL A 1 268 ? 26.907 -8.989 -11.985 1.00 83.56 268 VAL A N 1
ATOM 2172 C CA . VAL A 1 268 ? 26.588 -8.320 -13.248 1.00 83.56 268 VAL A CA 1
ATOM 2173 C C . VAL A 1 268 ? 25.939 -9.296 -14.228 1.00 83.56 268 VAL A C 1
ATOM 2175 O O . VAL A 1 268 ? 24.882 -8.986 -14.786 1.00 83.56 268 VAL A O 1
ATOM 2178 N N . GLY A 1 269 ? 26.544 -10.471 -14.421 1.00 85.88 269 GLY A N 1
ATOM 2179 C CA . GLY A 1 269 ? 26.154 -11.447 -15.439 1.00 85.88 269 GLY A CA 1
ATOM 2180 C C . GLY A 1 269 ? 25.057 -12.429 -15.012 1.00 85.88 269 GLY A C 1
ATOM 2181 O O . GLY A 1 269 ? 24.765 -12.626 -13.830 1.00 85.88 269 GLY A O 1
ATOM 2182 N N . GLY A 1 270 ? 24.398 -13.044 -15.990 1.00 87.69 270 GLY A N 1
ATOM 2183 C CA . GLY A 1 270 ? 23.400 -14.098 -15.823 1.00 87.69 270 GLY A CA 1
ATOM 2184 C C . GLY A 1 270 ? 21.964 -13.697 -16.170 1.00 87.69 270 GLY A C 1
ATOM 2185 O O . GLY A 1 270 ? 21.660 -12.571 -16.568 1.00 87.69 270 GLY A O 1
ATOM 2186 N N . VAL A 1 271 ? 21.064 -14.669 -16.016 1.00 86.69 271 VAL A N 1
ATOM 2187 C CA . VAL A 1 271 ? 19.639 -14.527 -16.335 1.00 86.69 271 VAL A CA 1
ATOM 2188 C C . VAL A 1 271 ? 18.946 -13.589 -15.348 1.00 86.69 271 VAL A C 1
ATOM 2190 O O . VAL A 1 271 ? 18.979 -13.808 -14.133 1.00 86.69 271 VAL A O 1
ATOM 2193 N N . ILE A 1 272 ? 18.253 -12.588 -15.886 1.00 83.88 272 ILE A N 1
ATOM 2194 C CA . ILE A 1 272 ? 17.418 -11.656 -15.134 1.00 83.88 272 ILE A CA 1
ATOM 2195 C C . ILE A 1 272 ? 16.187 -12.400 -14.613 1.00 83.88 272 ILE A C 1
ATOM 2197 O O . ILE A 1 272 ? 15.419 -12.982 -15.381 1.00 83.88 272 ILE A O 1
ATOM 2201 N N . LYS A 1 273 ? 15.986 -12.385 -13.293 1.00 72.88 273 LYS A N 1
ATOM 2202 C CA . LYS A 1 273 ? 14.839 -13.018 -12.628 1.00 72.88 273 LYS A CA 1
ATOM 2203 C C . LYS A 1 273 ? 14.148 -12.004 -11.731 1.00 72.88 273 LYS A C 1
ATOM 2205 O O . LYS A 1 273 ? 14.793 -11.427 -10.860 1.00 72.88 273 LYS A O 1
ATOM 2210 N N . ASN A 1 274 ? 12.833 -11.852 -11.871 1.00 65.94 274 ASN A N 1
ATOM 2211 C CA . ASN A 1 274 ? 12.054 -11.082 -10.908 1.00 65.94 274 ASN A CA 1
ATOM 2212 C C . ASN A 1 274 ? 11.822 -11.932 -9.649 1.00 65.94 274 ASN A C 1
ATOM 2214 O O . ASN A 1 274 ? 10.907 -12.741 -9.594 1.00 65.94 274 ASN A O 1
ATOM 2218 N N . LYS A 1 275 ? 12.698 -11.793 -8.650 1.00 61.06 275 LYS A N 1
ATOM 2219 C CA . LYS A 1 275 ? 12.624 -12.547 -7.382 1.00 61.06 275 LYS A CA 1
ATOM 2220 C C . LYS A 1 275 ? 11.877 -11.803 -6.269 1.00 61.06 275 LYS A C 1
ATOM 2222 O O . LYS A 1 275 ? 11.803 -12.311 -5.151 1.00 61.06 275 LYS A O 1
ATOM 2227 N N . ILE A 1 276 ? 11.425 -10.579 -6.542 1.00 63.91 276 ILE A N 1
ATOM 2228 C CA . ILE A 1 276 ? 11.091 -9.592 -5.510 1.00 63.91 276 ILE A CA 1
ATOM 2229 C C . ILE A 1 276 ? 9.642 -9.757 -5.048 1.00 63.91 276 ILE A C 1
ATOM 2231 O O . ILE A 1 276 ? 9.388 -9.858 -3.851 1.00 63.91 276 ILE A O 1
ATOM 2235 N N . PHE A 1 277 ? 8.695 -9.816 -5.984 1.00 65.81 277 PHE A N 1
ATOM 2236 C CA . PHE A 1 277 ? 7.268 -9.767 -5.656 1.00 65.81 277 PHE A CA 1
ATOM 2237 C C . PHE A 1 277 ? 6.713 -11.101 -5.134 1.00 65.81 277 PHE A C 1
ATOM 2239 O O . PHE A 1 277 ? 5.972 -11.088 -4.156 1.00 65.81 277 PHE A O 1
ATOM 2246 N N . ASP A 1 278 ? 7.153 -12.241 -5.676 1.00 62.66 278 ASP A N 1
ATOM 2247 C CA . ASP A 1 278 ? 6.658 -13.570 -5.268 1.00 62.66 278 ASP A CA 1
ATOM 2248 C C . ASP A 1 278 ? 6.902 -13.875 -3.780 1.00 62.66 278 ASP A C 1
ATOM 2250 O O . ASP A 1 278 ? 6.136 -14.583 -3.131 1.00 62.66 278 ASP A O 1
ATOM 2254 N N . LYS A 1 279 ? 7.993 -13.350 -3.212 1.00 63.59 279 LYS A N 1
ATOM 2255 C CA . LYS A 1 279 ? 8.355 -13.575 -1.804 1.00 63.59 279 LYS A CA 1
ATOM 2256 C C . LYS A 1 279 ? 7.736 -12.544 -0.855 1.00 63.59 279 LYS A C 1
ATOM 2258 O O . LYS A 1 279 ? 7.568 -12.831 0.332 1.00 63.59 279 LYS A O 1
ATOM 2263 N N . LEU A 1 280 ? 7.396 -11.358 -1.364 1.00 67.38 280 LEU A N 1
ATOM 2264 C CA . LEU A 1 280 ? 6.697 -10.314 -0.610 1.00 67.38 280 LEU A CA 1
ATOM 2265 C C . LEU A 1 280 ? 5.248 -10.704 -0.305 1.00 67.38 280 LEU A C 1
ATOM 2267 O O . LEU A 1 280 ? 4.788 -10.418 0.798 1.00 67.38 280 LEU A O 1
ATOM 2271 N N . ASP A 1 281 ? 4.573 -11.404 -1.221 1.00 63.19 281 ASP A N 1
ATOM 2272 C CA . ASP A 1 281 ? 3.187 -11.880 -1.054 1.00 63.19 281 ASP A CA 1
ATOM 2273 C C . ASP A 1 281 ? 2.954 -12.598 0.282 1.00 63.19 281 ASP A C 1
ATOM 2275 O O . ASP A 1 281 ? 1.994 -12.305 0.994 1.00 63.19 281 ASP A O 1
ATOM 2279 N N . PHE A 1 282 ? 3.874 -13.482 0.674 1.00 61.09 282 PHE A N 1
ATOM 2280 C CA . PHE A 1 282 ? 3.747 -14.269 1.904 1.00 61.09 282 PHE A CA 1
ATOM 2281 C C . PHE A 1 282 ? 4.030 -13.482 3.192 1.00 61.09 282 PHE A C 1
ATOM 2283 O O . PHE A 1 282 ? 3.649 -13.928 4.270 1.00 61.09 282 PHE A O 1
ATOM 2290 N N . THR A 1 283 ? 4.722 -12.341 3.119 1.00 69.50 283 THR A N 1
ATOM 2291 C CA . THR A 1 283 ? 5.281 -11.655 4.306 1.00 69.50 283 THR A CA 1
ATOM 2292 C C . THR A 1 283 ? 4.740 -10.248 4.529 1.00 69.50 283 THR A C 1
ATOM 2294 O O . THR A 1 283 ? 4.946 -9.669 5.598 1.00 69.50 283 THR A O 1
ATOM 2297 N N . ALA A 1 284 ? 4.053 -9.680 3.542 1.00 84.69 284 ALA A N 1
ATOM 2298 C CA . ALA A 1 284 ? 3.496 -8.341 3.606 1.00 84.69 284 ALA A CA 1
ATOM 2299 C C . ALA A 1 284 ? 1.968 -8.377 3.542 1.00 84.69 284 ALA A C 1
ATOM 2301 O O . ALA A 1 284 ? 1.359 -9.235 2.904 1.00 84.69 284 ALA A O 1
ATOM 2302 N N . THR A 1 285 ? 1.337 -7.398 4.182 1.00 92.12 285 THR A N 1
ATOM 2303 C CA . THR A 1 285 ? -0.066 -7.088 3.920 1.00 92.12 285 THR A CA 1
ATOM 2304 C C . THR A 1 285 ? -0.181 -6.541 2.502 1.00 92.12 285 THR A C 1
ATOM 2306 O O . THR A 1 285 ? 0.528 -5.593 2.150 1.00 92.12 285 THR A O 1
ATOM 2309 N N . ASN A 1 286 ? -1.075 -7.098 1.692 1.00 93.81 286 ASN A N 1
ATOM 2310 C CA . ASN A 1 286 ? -1.260 -6.682 0.310 1.00 93.81 286 ASN A CA 1
ATOM 2311 C C . ASN A 1 286 ? -2.739 -6.502 -0.054 1.00 93.81 286 ASN A C 1
ATOM 2313 O O . ASN A 1 286 ? -3.636 -7.065 0.574 1.00 93.81 286 ASN A O 1
ATOM 2317 N N . ILE A 1 287 ? -2.986 -5.665 -1.058 1.00 95.94 287 ILE A N 1
ATOM 2318 C CA . ILE A 1 287 ? -4.277 -5.558 -1.729 1.00 95.94 287 ILE A CA 1
ATOM 2319 C C . ILE A 1 287 ? -4.067 -5.694 -3.234 1.00 95.94 287 ILE A C 1
ATOM 2321 O O . ILE A 1 287 ? -3.189 -5.053 -3.814 1.00 95.94 287 ILE A O 1
ATOM 2325 N N . GLU A 1 288 ? -4.916 -6.490 -3.860 1.00 95.94 288 GLU A N 1
ATOM 2326 C CA . GLU A 1 288 ? -4.995 -6.666 -5.302 1.00 95.94 288 GLU A CA 1
ATOM 2327 C C . GLU A 1 288 ? -6.372 -6.210 -5.769 1.00 95.94 288 GLU A C 1
ATOM 2329 O O . GLU A 1 288 ? -7.380 -6.513 -5.134 1.00 95.94 288 GLU A O 1
ATOM 2334 N N . SER A 1 289 ? -6.440 -5.455 -6.861 1.00 97.44 289 SER A N 1
ATOM 2335 C CA . SER A 1 289 ? -7.702 -5.015 -7.446 1.00 97.44 289 SER A CA 1
ATOM 2336 C C . SER A 1 289 ? -7.628 -5.007 -8.963 1.00 97.44 289 SER A C 1
ATOM 2338 O O . SER A 1 289 ? -6.827 -4.276 -9.547 1.00 97.44 289 SER A O 1
ATOM 2340 N N . SER A 1 290 ? -8.508 -5.750 -9.631 1.00 97.44 290 SER A N 1
ATOM 2341 C CA . SER A 1 290 ? -8.567 -5.853 -11.092 1.00 97.44 290 SER A CA 1
ATOM 2342 C C . SER A 1 290 ? -9.895 -5.357 -11.665 1.00 97.44 290 SER A C 1
ATOM 2344 O O . SER A 1 290 ? -10.963 -5.701 -11.169 1.00 97.44 290 SER A O 1
ATOM 2346 N N . ILE A 1 291 ? -9.825 -4.571 -12.740 1.00 96.62 291 ILE A N 1
ATOM 2347 C CA . ILE A 1 291 ? -10.947 -4.281 -13.635 1.00 96.62 291 ILE A CA 1
ATOM 2348 C C . ILE A 1 291 ? -10.907 -5.315 -14.752 1.00 96.62 291 ILE A C 1
ATOM 2350 O O . ILE A 1 291 ? -9.881 -5.470 -15.418 1.00 96.62 291 ILE A O 1
ATOM 2354 N N . ASN A 1 292 ? -12.021 -6.007 -14.982 1.00 94.00 292 ASN A N 1
ATOM 2355 C CA . ASN A 1 292 ? -12.079 -7.047 -16.005 1.00 94.00 292 ASN A CA 1
ATOM 2356 C C . ASN A 1 292 ? -11.882 -6.485 -17.438 1.00 94.00 292 ASN A C 1
ATOM 2358 O O . ASN A 1 292 ? -11.938 -5.278 -17.690 1.00 94.00 292 ASN A O 1
ATOM 2362 N N . LYS A 1 293 ? -11.708 -7.374 -18.423 1.00 91.25 293 LYS A N 1
ATOM 2363 C CA . LYS A 1 293 ? -11.479 -7.000 -19.836 1.00 91.25 293 LYS A CA 1
ATOM 2364 C C . LYS A 1 293 ? -12.587 -6.143 -20.454 1.00 91.25 293 LYS A C 1
ATOM 2366 O O . LYS A 1 293 ? -12.341 -5.387 -21.388 1.00 91.25 293 LYS A O 1
ATOM 2371 N N . THR A 1 294 ? -13.817 -6.289 -19.967 1.00 90.19 294 THR A N 1
ATOM 2372 C CA . THR A 1 294 ? -14.977 -5.546 -20.483 1.00 90.19 294 THR A CA 1
ATOM 2373 C C . THR A 1 294 ? -15.138 -4.172 -19.831 1.00 90.19 294 THR A C 1
ATOM 2375 O O . THR A 1 294 ? -15.845 -3.327 -20.374 1.00 90.19 294 THR A O 1
ATOM 2378 N N . GLY A 1 295 ? -14.478 -3.942 -18.691 1.00 92.12 295 GLY A N 1
ATOM 2379 C CA . GLY A 1 295 ? -14.663 -2.761 -17.854 1.00 92.12 295 GLY A CA 1
ATOM 2380 C C . GLY A 1 295 ? -15.912 -2.809 -16.970 1.00 92.12 295 GLY A C 1
ATOM 2381 O O . GLY A 1 295 ? -16.250 -1.791 -16.381 1.00 92.12 295 GLY A O 1
ATOM 2382 N N . SER A 1 296 ? -16.625 -3.939 -16.875 1.00 94.25 296 SER A N 1
ATOM 2383 C CA . SER A 1 296 ? -17.928 -4.014 -16.191 1.00 94.25 296 SER A CA 1
ATOM 2384 C C . SER A 1 296 ? -17.844 -4.290 -14.689 1.00 94.25 296 SER A C 1
ATOM 2386 O O . SER A 1 296 ? -18.767 -3.943 -13.953 1.00 94.25 296 SER A O 1
ATOM 2388 N N . GLU A 1 297 ? -16.772 -4.935 -14.232 1.00 96.25 297 GLU A N 1
ATOM 2389 C CA . GLU A 1 297 ? -16.630 -5.442 -12.864 1.00 96.25 297 GLU A CA 1
ATOM 2390 C C . GLU A 1 297 ? -15.241 -5.138 -12.311 1.00 96.25 297 GLU A C 1
ATOM 2392 O O . GLU A 1 297 ? -14.257 -5.115 -13.059 1.00 96.25 297 GLU A O 1
ATOM 2397 N N . ILE A 1 298 ? -15.192 -4.933 -10.997 1.00 97.38 298 ILE A N 1
ATOM 2398 C CA . ILE A 1 298 ? -13.979 -4.773 -10.201 1.00 97.38 298 ILE A CA 1
ATOM 2399 C C . ILE A 1 298 ? -13.913 -5.942 -9.225 1.00 97.38 298 ILE A C 1
ATOM 2401 O O . ILE A 1 298 ? -14.870 -6.182 -8.489 1.00 97.38 298 ILE A O 1
ATOM 2405 N N . THR A 1 299 ? -12.780 -6.633 -9.195 1.00 96.88 299 THR A N 1
ATOM 2406 C CA . THR A 1 299 ? -12.485 -7.669 -8.205 1.00 96.88 299 THR A CA 1
ATOM 2407 C C . THR A 1 299 ? -11.357 -7.186 -7.313 1.00 96.88 299 THR A C 1
ATOM 2409 O O . THR A 1 299 ? -10.256 -6.976 -7.810 1.00 96.88 299 THR A O 1
ATOM 2412 N N . THR A 1 300 ? -11.603 -7.034 -6.013 1.00 97.31 300 THR A N 1
ATOM 2413 C CA . THR A 1 300 ? -10.599 -6.634 -5.019 1.00 97.31 300 THR A CA 1
ATOM 2414 C C . THR A 1 300 ? -10.405 -7.729 -3.977 1.00 97.31 300 THR A C 1
ATOM 2416 O O . THR A 1 300 ? -11.381 -8.192 -3.394 1.00 97.31 300 THR A O 1
ATOM 2419 N N . SER A 1 301 ? -9.165 -8.094 -3.672 1.00 95.38 301 SER A N 1
ATOM 2420 C CA . SER A 1 301 ? -8.804 -8.975 -2.559 1.00 95.38 301 SER A CA 1
ATOM 2421 C C . SER A 1 301 ? -7.766 -8.318 -1.663 1.00 95.38 301 SER A C 1
ATOM 2423 O O . SER A 1 301 ? -6.802 -7.742 -2.156 1.00 95.38 301 SER A O 1
ATOM 2425 N N . LEU A 1 302 ? -7.950 -8.416 -0.349 1.00 95.38 302 LEU A N 1
ATOM 2426 C CA . LEU A 1 302 ? -6.971 -7.968 0.641 1.00 95.38 302 LEU A CA 1
ATOM 2427 C C . LEU A 1 302 ? -6.466 -9.174 1.420 1.00 95.38 302 LEU A C 1
ATOM 2429 O O . LEU A 1 302 ? -7.273 -9.948 1.933 1.00 95.38 302 LEU A O 1
ATOM 2433 N N . GLN A 1 303 ? -5.150 -9.305 1.536 1.00 92.38 303 GLN A N 1
ATOM 2434 C CA . GLN A 1 303 ? -4.490 -10.364 2.289 1.00 92.38 303 GLN A CA 1
ATOM 2435 C C . GLN A 1 303 ? -3.572 -9.759 3.355 1.00 92.38 303 GLN A C 1
ATOM 2437 O O . GLN A 1 303 ? -2.926 -8.734 3.131 1.00 92.38 303 GLN A O 1
ATOM 2442 N N . ASP A 1 304 ? -3.483 -10.401 4.515 1.00 90.31 304 ASP A N 1
ATOM 2443 C CA . ASP A 1 304 ? -2.518 -10.062 5.558 1.00 90.31 304 ASP A CA 1
ATOM 2444 C C . ASP A 1 304 ? -1.582 -11.249 5.781 1.00 90.31 304 ASP A C 1
ATOM 2446 O O . ASP A 1 304 ? -1.995 -12.270 6.329 1.00 90.31 304 ASP A O 1
ATOM 2450 N N . LYS A 1 305 ? -0.333 -11.134 5.308 1.00 83.56 305 LYS A N 1
ATOM 2451 C CA . LYS A 1 305 ? 0.705 -12.178 5.423 1.00 83.56 305 LYS A CA 1
ATOM 2452 C C . LYS A 1 305 ? 0.230 -13.548 4.913 1.00 83.56 305 LYS A C 1
ATOM 2454 O O . LYS A 1 305 ? 0.307 -14.556 5.611 1.00 83.56 305 LYS A O 1
ATOM 2459 N N . GLY A 1 306 ? -0.342 -13.555 3.708 1.00 82.75 306 GLY A N 1
ATOM 2460 C CA . GLY A 1 306 ? -0.911 -14.743 3.063 1.00 82.75 306 GLY A CA 1
ATOM 2461 C C . GLY A 1 306 ? -2.308 -15.160 3.547 1.00 82.75 306 GLY A C 1
ATOM 2462 O O . GLY A 1 306 ? -2.951 -15.970 2.884 1.00 82.75 306 GLY A O 1
ATOM 2463 N N . ARG A 1 307 ? -2.831 -14.601 4.650 1.00 85.00 307 ARG A N 1
ATOM 2464 C CA . ARG A 1 307 ? -4.218 -14.841 5.080 1.00 85.00 307 ARG A CA 1
ATOM 2465 C C . ARG A 1 307 ? -5.160 -13.916 4.311 1.00 85.00 307 ARG A C 1
ATOM 2467 O O . ARG A 1 307 ? -5.133 -12.703 4.509 1.00 85.00 307 ARG A O 1
ATOM 2474 N N . LEU A 1 308 ? -6.014 -14.467 3.448 1.00 87.38 308 LEU A N 1
ATOM 2475 C CA . LEU A 1 308 ? -7.043 -13.696 2.740 1.00 87.38 308 LEU A CA 1
ATOM 2476 C C . LEU A 1 308 ? -8.025 -13.095 3.750 1.00 87.38 308 LEU A C 1
ATOM 2478 O O . LEU A 1 308 ? -8.691 -13.852 4.434 1.00 87.38 308 LEU A O 1
ATOM 2482 N N . ILE A 1 309 ? -8.143 -11.769 3.831 1.00 89.38 309 ILE A N 1
ATOM 2483 C CA . ILE A 1 309 ? -9.052 -11.066 4.753 1.00 89.38 309 ILE A CA 1
ATOM 2484 C C . ILE A 1 309 ? -10.433 -10.886 4.129 1.00 89.38 309 ILE A C 1
ATOM 2486 O O . ILE A 1 309 ? -11.445 -11.173 4.767 1.00 89.38 309 ILE A O 1
ATOM 2490 N N . PHE A 1 310 ? -10.486 -10.411 2.883 1.00 89.00 310 PHE A N 1
ATOM 2491 C CA . PHE A 1 310 ? -11.724 -10.334 2.112 1.00 89.00 310 PHE A CA 1
ATOM 2492 C C . PHE A 1 310 ? -11.450 -10.426 0.612 1.00 89.00 310 PHE A C 1
ATOM 2494 O O . PHE A 1 310 ? -10.368 -10.065 0.143 1.00 89.00 310 PHE A O 1
ATOM 2501 N N . LYS A 1 311 ? -12.466 -10.851 -0.140 1.00 91.50 311 LYS A N 1
ATOM 2502 C CA . LYS A 1 311 ? -12.530 -10.777 -1.600 1.00 91.50 311 LYS A CA 1
ATOM 2503 C C . LYS A 1 311 ? -13.888 -10.218 -2.006 1.00 91.50 311 LYS A C 1
ATOM 2505 O O . LYS A 1 311 ? -14.918 -10.670 -1.527 1.00 91.50 311 LYS A O 1
ATOM 2510 N N . LEU A 1 312 ? -13.897 -9.219 -2.870 1.00 91.75 312 LEU A N 1
ATOM 2511 C CA . LEU A 1 312 ? -15.077 -8.474 -3.285 1.00 91.75 312 LEU A CA 1
ATOM 2512 C C . LEU A 1 312 ? -15.134 -8.439 -4.807 1.00 91.75 312 LEU A C 1
ATOM 2514 O O . LEU A 1 312 ? -14.155 -8.051 -5.434 1.00 91.75 312 LEU A O 1
ATOM 2518 N N . VAL A 1 313 ? -16.289 -8.767 -5.375 1.00 92.94 313 VAL A N 1
ATOM 2519 C CA . VAL A 1 313 ? -16.625 -8.524 -6.778 1.00 92.94 313 VAL A CA 1
ATOM 2520 C C . VAL A 1 313 ? -17.765 -7.515 -6.816 1.00 92.94 313 VAL A C 1
ATOM 2522 O O . VAL A 1 313 ? -18.817 -7.718 -6.205 1.00 92.94 313 VAL A O 1
ATOM 2525 N N . GLU A 1 314 ? -17.571 -6.410 -7.522 1.00 93.75 314 GLU A N 1
ATOM 2526 C CA . GLU A 1 314 ? -18.530 -5.311 -7.602 1.00 93.75 314 GLU A CA 1
ATOM 2527 C C . GLU A 1 314 ? -18.678 -4.770 -9.026 1.00 93.75 314 GLU A C 1
ATOM 2529 O O . GLU A 1 314 ? -17.792 -4.906 -9.867 1.00 93.75 314 GLU A O 1
ATOM 2534 N N . LYS A 1 315 ? -19.810 -4.122 -9.305 1.00 94.88 315 LYS A N 1
ATOM 2535 C CA . LYS A 1 315 ? -20.037 -3.430 -10.578 1.00 94.88 315 LYS A CA 1
ATOM 2536 C C . LYS A 1 315 ? -19.129 -2.207 -10.689 1.00 94.88 315 LYS A C 1
ATOM 2538 O O . LYS A 1 315 ? -19.176 -1.316 -9.836 1.00 94.88 315 LYS A O 1
ATOM 2543 N N . ASN A 1 316 ? -18.403 -2.096 -11.797 1.00 94.75 316 ASN A N 1
ATOM 2544 C CA . ASN A 1 316 ? -17.658 -0.888 -12.119 1.00 94.75 316 ASN A CA 1
ATOM 2545 C C . ASN A 1 316 ? -18.625 0.222 -12.558 1.00 94.75 316 ASN A C 1
ATOM 2547 O O . ASN A 1 316 ? -19.140 0.226 -13.673 1.00 94.75 316 ASN A O 1
ATOM 2551 N N . THR A 1 317 ? -18.888 1.170 -11.661 1.00 90.00 317 THR A N 1
ATOM 2552 C CA . THR A 1 317 ? -19.796 2.306 -11.913 1.00 90.00 317 THR A CA 1
ATOM 2553 C C . THR A 1 317 ? -19.075 3.653 -11.982 1.00 90.00 317 THR A C 1
ATOM 2555 O O . THR A 1 317 ? -19.716 4.680 -12.200 1.00 90.00 317 THR A O 1
ATOM 2558 N N . GLN A 1 318 ? -17.757 3.667 -11.758 1.00 88.69 318 GLN A N 1
ATOM 2559 C CA . GLN A 1 318 ? -16.965 4.890 -11.587 1.00 88.69 318 GLN A CA 1
ATOM 2560 C C . GLN A 1 318 ? -15.805 5.012 -12.578 1.00 88.69 318 GLN A C 1
ATOM 2562 O O . GLN A 1 318 ? -15.390 6.138 -12.850 1.00 88.69 318 GLN A O 1
ATOM 2567 N N . PHE A 1 319 ? -15.295 3.894 -13.099 1.00 92.81 319 PHE A N 1
ATOM 2568 C CA . PHE A 1 319 ? -14.097 3.849 -13.935 1.00 92.81 319 PHE A CA 1
ATOM 2569 C C . PHE A 1 319 ? -14.419 3.352 -15.350 1.00 92.81 319 PHE A C 1
ATOM 2571 O O . PHE A 1 319 ? -13.923 2.317 -15.785 1.00 92.81 319 PHE A O 1
ATOM 2578 N N . ASP A 1 320 ? -15.321 4.045 -16.040 1.00 91.00 320 ASP A N 1
ATOM 2579 C CA . ASP A 1 320 ? -15.901 3.653 -17.331 1.00 91.00 320 ASP A CA 1
ATOM 2580 C C . ASP A 1 320 ? -14.933 3.694 -18.527 1.00 91.00 320 ASP A C 1
ATOM 2582 O O . ASP A 1 320 ? -15.188 3.043 -19.545 1.00 91.00 320 ASP A O 1
ATOM 2586 N N . LEU A 1 321 ? -13.816 4.414 -18.408 1.00 91.69 321 LEU A N 1
ATOM 2587 C CA . LEU A 1 321 ? -12.759 4.466 -19.419 1.00 91.69 321 LEU A CA 1
ATOM 2588 C C . LEU A 1 321 ? -11.696 3.374 -19.219 1.00 91.69 321 LEU A C 1
ATOM 2590 O O . LEU A 1 321 ? -10.916 3.105 -20.127 1.00 91.69 321 LEU A O 1
ATOM 2594 N N . LEU A 1 322 ? -11.661 2.722 -18.053 1.00 93.06 322 LEU A N 1
ATOM 2595 C CA . LEU A 1 322 ? -10.647 1.721 -17.728 1.00 93.06 322 LEU A CA 1
ATOM 2596 C C . LEU A 1 322 ? -11.112 0.302 -18.075 1.00 93.06 322 LEU A C 1
ATOM 2598 O O . LEU A 1 322 ? -12.225 -0.112 -17.747 1.00 93.06 322 LEU A O 1
ATOM 2602 N N . ARG A 1 323 ? -10.225 -0.477 -18.701 1.00 92.12 323 ARG A N 1
ATOM 2603 C CA . ARG A 1 323 ? -10.425 -1.901 -19.013 1.00 92.12 323 ARG A CA 1
ATOM 2604 C C . ARG A 1 323 ? -9.128 -2.664 -18.805 1.00 92.12 323 ARG A C 1
ATOM 2606 O O . ARG A 1 323 ? -8.071 -2.146 -19.149 1.00 92.12 323 ARG A O 1
ATOM 2613 N N . ASP A 1 324 ? -9.229 -3.890 -18.292 1.00 92.69 324 ASP A N 1
ATOM 2614 C CA . ASP A 1 324 ? -8.084 -4.797 -18.109 1.00 92.69 324 ASP A CA 1
ATOM 2615 C C . ASP A 1 324 ? -6.919 -4.131 -17.341 1.00 92.69 324 ASP A C 1
ATOM 2617 O O . ASP A 1 324 ? -5.772 -4.075 -17.793 1.00 92.69 324 ASP A O 1
ATOM 2621 N N . VAL A 1 325 ? -7.264 -3.543 -16.188 1.00 94.69 325 VAL A N 1
ATOM 2622 C CA . VAL A 1 325 ? -6.335 -2.836 -15.294 1.00 94.69 325 VAL A CA 1
ATOM 2623 C C . VAL A 1 325 ? -6.195 -3.617 -14.000 1.00 94.69 325 VAL A C 1
ATOM 2625 O O . VAL A 1 325 ? -7.201 -3.918 -13.363 1.00 94.69 325 VAL A O 1
ATOM 2628 N N . HIS A 1 326 ? -4.971 -3.880 -13.561 1.00 94.88 326 HIS A N 1
ATOM 2629 C CA . HIS A 1 326 ? -4.674 -4.580 -12.319 1.00 94.88 326 HIS A CA 1
ATOM 2630 C C . HIS A 1 326 ? -3.794 -3.720 -11.406 1.00 94.88 326 HIS A C 1
ATOM 2632 O O . HIS A 1 326 ? -2.758 -3.219 -11.823 1.00 94.88 326 HIS A O 1
ATOM 2638 N N . VAL A 1 327 ? -4.204 -3.521 -10.158 1.00 95.94 327 VAL A N 1
ATOM 2639 C CA . VAL A 1 327 ? -3.466 -2.757 -9.146 1.00 95.94 327 VAL A CA 1
ATOM 2640 C C . VAL A 1 327 ? -3.087 -3.706 -8.024 1.00 95.94 327 VAL A C 1
ATOM 2642 O O . VAL A 1 327 ? -3.968 -4.326 -7.441 1.00 95.94 327 VAL A O 1
ATOM 2645 N N . ILE A 1 328 ? -1.800 -3.789 -7.702 1.00 92.94 328 ILE A N 1
ATOM 2646 C CA . ILE A 1 328 ? -1.273 -4.633 -6.626 1.00 92.94 328 ILE A CA 1
ATOM 2647 C C . ILE A 1 328 ? -0.408 -3.764 -5.726 1.00 92.94 328 ILE A C 1
ATOM 2649 O O . ILE A 1 328 ? 0.566 -3.169 -6.194 1.00 92.94 328 ILE A O 1
ATOM 2653 N N . LEU A 1 329 ? -0.750 -3.680 -4.444 1.00 94.56 329 LEU A N 1
ATOM 2654 C CA . LEU A 1 329 ? -0.068 -2.824 -3.477 1.00 94.56 329 LEU A CA 1
ATOM 2655 C C . LEU A 1 329 ? 0.286 -3.607 -2.215 1.00 94.56 329 LEU A C 1
ATOM 2657 O O . LEU A 1 329 ? -0.574 -4.238 -1.611 1.00 94.56 329 LEU A O 1
ATOM 2661 N N . TYR A 1 330 ? 1.533 -3.479 -1.784 1.00 92.31 330 TYR A N 1
ATOM 2662 C CA . TYR A 1 330 ? 2.111 -4.074 -0.587 1.00 92.31 330 TYR A CA 1
ATOM 2663 C C . TYR A 1 330 ? 2.403 -2.988 0.437 1.00 92.31 330 TYR A C 1
ATOM 2665 O O . TYR A 1 330 ? 3.155 -2.046 0.167 1.00 92.31 330 TYR A O 1
ATOM 2673 N N . PHE A 1 331 ? 1.852 -3.139 1.634 1.00 93.19 331 PHE A N 1
ATOM 2674 C CA . PHE A 1 331 ? 2.274 -2.363 2.787 1.00 93.19 331 PHE A CA 1
ATOM 2675 C C . PHE A 1 331 ? 3.508 -3.010 3.415 1.00 93.19 331 PHE A C 1
ATOM 2677 O O . PHE A 1 331 ? 3.498 -4.188 3.772 1.00 93.19 331 PHE A O 1
ATOM 2684 N N . LEU A 1 332 ? 4.567 -2.221 3.588 1.00 88.88 332 LEU A N 1
ATOM 2685 C CA . LEU A 1 332 ? 5.787 -2.682 4.234 1.00 88.88 332 LEU A CA 1
ATOM 2686 C C . LEU A 1 332 ? 5.864 -2.178 5.674 1.00 88.88 332 LEU A C 1
ATOM 2688 O O . LEU A 1 332 ? 6.214 -1.019 5.930 1.00 88.88 332 LEU A O 1
ATOM 2692 N N . ASN A 1 333 ? 5.606 -3.074 6.627 1.00 86.19 333 ASN A N 1
ATOM 2693 C CA . ASN A 1 333 ? 5.922 -2.825 8.030 1.00 86.19 333 ASN A CA 1
ATOM 2694 C C . ASN A 1 333 ? 7.454 -2.891 8.261 1.00 86.19 333 ASN A C 1
ATOM 2696 O O . ASN A 1 333 ? 8.236 -3.142 7.340 1.00 86.19 333 ASN A O 1
ATOM 2700 N N . THR A 1 334 ? 7.917 -2.641 9.490 1.00 82.75 334 THR A N 1
ATOM 2701 C CA . THR A 1 334 ? 9.358 -2.664 9.816 1.00 82.75 334 THR A CA 1
ATOM 2702 C C . THR A 1 334 ? 10.026 -3.994 9.450 1.00 82.75 334 THR A C 1
ATOM 2704 O O . THR A 1 334 ? 11.108 -3.988 8.865 1.00 82.75 334 THR A O 1
ATOM 2707 N N . TYR A 1 335 ? 9.376 -5.121 9.747 1.00 81.62 335 TYR A N 1
ATOM 2708 C CA . TYR A 1 335 ? 9.889 -6.458 9.454 1.00 81.62 335 TYR A CA 1
ATOM 2709 C C . TYR A 1 335 ? 9.910 -6.742 7.947 1.00 81.62 335 TYR A C 1
ATOM 2711 O O . TYR A 1 335 ? 10.941 -7.162 7.418 1.00 81.62 335 TYR A O 1
ATOM 2719 N N . SER A 1 336 ? 8.841 -6.399 7.223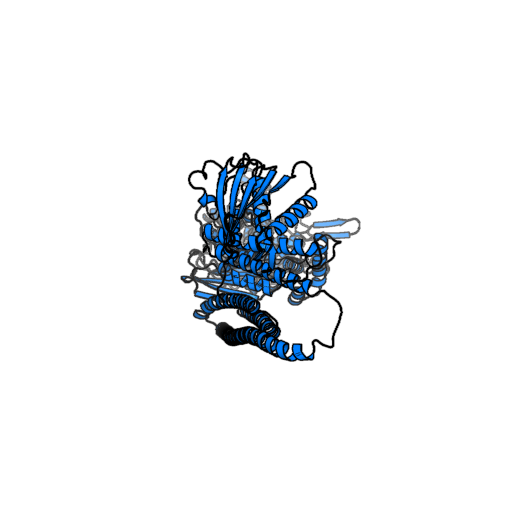 1.00 82.69 336 SER A N 1
ATOM 2720 C CA . SER A 1 336 ? 8.773 -6.532 5.765 1.00 82.69 336 SER A CA 1
ATOM 2721 C C . SER A 1 336 ? 9.841 -5.681 5.065 1.00 82.69 336 SER A C 1
ATOM 2723 O O . SER A 1 336 ? 10.406 -6.121 4.069 1.00 82.69 336 SER A O 1
ATOM 2725 N N . LYS A 1 337 ? 10.192 -4.493 5.590 1.00 85.19 337 LYS A N 1
ATOM 2726 C CA . LYS A 1 337 ? 11.289 -3.654 5.055 1.00 85.19 337 LYS A CA 1
ATOM 2727 C C . LYS A 1 337 ? 12.665 -4.304 5.222 1.00 85.19 337 LYS A C 1
ATOM 2729 O O . LYS A 1 337 ? 13.490 -4.239 4.308 1.00 85.19 337 LYS A O 1
ATOM 2734 N N . ILE A 1 338 ? 12.915 -4.931 6.371 1.00 80.81 338 ILE A N 1
ATOM 2735 C CA . ILE A 1 338 ? 14.153 -5.680 6.639 1.00 80.81 338 ILE A CA 1
ATOM 2736 C C . ILE A 1 338 ? 14.252 -6.867 5.684 1.00 80.81 338 ILE A C 1
ATOM 2738 O O . ILE A 1 338 ? 15.266 -7.044 5.007 1.00 80.81 338 ILE A O 1
ATOM 2742 N N . TYR A 1 339 ? 13.170 -7.637 5.580 1.00 77.56 339 TYR A N 1
ATOM 2743 C CA . TYR A 1 339 ? 13.081 -8.783 4.688 1.00 77.56 339 TYR A CA 1
ATOM 2744 C C . TYR A 1 339 ? 13.294 -8.378 3.224 1.00 77.56 339 TYR A C 1
ATOM 2746 O O . TYR A 1 339 ? 14.133 -8.964 2.540 1.00 77.56 339 TYR A O 1
ATOM 2754 N N . PHE A 1 340 ? 12.625 -7.310 2.777 1.00 79.94 340 PHE A N 1
ATOM 2755 C CA . PHE A 1 340 ? 12.810 -6.725 1.451 1.00 79.94 340 PHE A CA 1
ATOM 2756 C C . PHE A 1 340 ? 14.280 -6.383 1.188 1.00 79.94 340 PHE A C 1
ATOM 2758 O O . PHE A 1 340 ? 14.848 -6.797 0.178 1.00 79.94 340 PHE A O 1
ATOM 2765 N N . THR A 1 341 ? 14.914 -5.660 2.116 1.00 79.94 341 THR A N 1
ATOM 2766 C CA . THR A 1 341 ? 16.305 -5.210 1.962 1.00 79.94 341 THR A CA 1
ATOM 2767 C C . THR A 1 341 ? 17.264 -6.390 1.892 1.00 79.94 341 THR A C 1
ATOM 2769 O O . THR A 1 341 ? 18.172 -6.403 1.064 1.00 79.94 341 THR A O 1
ATOM 2772 N N . LYS A 1 342 ? 17.029 -7.423 2.705 1.00 75.81 342 LYS A N 1
ATOM 2773 C CA . LYS A 1 342 ? 17.823 -8.650 2.685 1.00 75.81 342 LYS A CA 1
ATOM 2774 C C . LYS A 1 342 ? 17.715 -9.380 1.344 1.00 75.81 342 LYS A C 1
ATOM 2776 O O . LYS A 1 342 ? 18.715 -9.870 0.831 1.00 75.81 342 LYS A O 1
ATOM 2781 N N . GLN A 1 343 ? 16.511 -9.484 0.789 1.00 71.62 343 GLN A N 1
ATOM 2782 C CA . GLN A 1 343 ? 16.290 -10.245 -0.439 1.00 71.62 343 GLN A CA 1
ATOM 2783 C C . GLN A 1 343 ? 16.790 -9.537 -1.684 1.00 71.62 343 GLN A C 1
ATOM 2785 O O . GLN A 1 343 ? 17.377 -10.174 -2.551 1.00 71.62 343 GLN A O 1
ATOM 2790 N N . THR A 1 344 ? 16.551 -8.234 -1.762 1.00 70.62 344 THR A N 1
ATOM 2791 C CA . THR A 1 344 ? 16.836 -7.435 -2.957 1.00 70.62 344 THR A CA 1
ATOM 2792 C C . THR A 1 344 ? 18.216 -6.775 -2.914 1.00 70.62 344 THR A C 1
ATOM 2794 O O . THR A 1 344 ? 18.712 -6.296 -3.931 1.00 70.62 344 THR A O 1
ATOM 2797 N N . GLY A 1 345 ? 18.846 -6.713 -1.735 1.00 71.50 345 GLY A N 1
ATOM 2798 C CA . GLY A 1 345 ? 20.103 -5.993 -1.519 1.00 71.50 345 GLY A CA 1
ATOM 2799 C C . GLY A 1 345 ? 19.963 -4.469 -1.603 1.00 71.50 345 GLY A C 1
ATOM 2800 O O . GLY A 1 345 ? 20.969 -3.764 -1.652 1.00 71.50 345 GLY A O 1
ATOM 2801 N N . ILE A 1 346 ? 18.737 -3.946 -1.652 1.00 75.50 346 ILE A N 1
ATOM 2802 C CA . ILE A 1 346 ? 18.426 -2.518 -1.757 1.00 75.50 346 ILE A CA 1
ATOM 2803 C C . ILE A 1 346 ? 17.319 -2.172 -0.770 1.00 75.50 346 ILE A C 1
ATOM 2805 O O . ILE A 1 346 ? 16.419 -2.970 -0.515 1.00 75.50 346 ILE A O 1
ATOM 2809 N N . ARG A 1 347 ? 17.365 -0.977 -0.183 1.00 81.44 347 ARG A N 1
ATOM 2810 C CA . ARG A 1 347 ? 16.299 -0.568 0.734 1.00 81.44 347 ARG A CA 1
ATOM 2811 C C . ARG A 1 347 ? 15.013 -0.381 -0.063 1.00 81.44 347 ARG A C 1
ATOM 2813 O O . ARG A 1 347 ? 15.056 0.086 -1.199 1.00 81.44 347 ARG A O 1
ATOM 2820 N N . SER A 1 348 ? 13.866 -0.664 0.552 1.00 83.31 348 SER A N 1
ATOM 2821 C CA . SER A 1 348 ? 12.556 -0.476 -0.092 1.00 83.31 348 SER A CA 1
ATOM 2822 C C . SER A 1 348 ? 12.379 0.930 -0.669 1.00 83.31 348 SER A C 1
ATOM 2824 O O . SER A 1 348 ? 11.856 1.091 -1.762 1.00 83.31 348 SER A O 1
ATOM 2826 N N . VAL A 1 349 ? 12.895 1.942 0.031 1.00 83.81 349 VAL A N 1
ATOM 2827 C CA . VAL A 1 349 ? 12.845 3.347 -0.397 1.00 83.81 349 VAL A CA 1
ATOM 2828 C C . VAL A 1 349 ? 13.690 3.645 -1.642 1.00 83.81 349 VAL A C 1
ATOM 2830 O O . VAL A 1 349 ? 13.294 4.502 -2.422 1.00 83.81 349 VAL A O 1
ATOM 2833 N N . ASP A 1 350 ? 14.809 2.938 -1.832 1.00 81.81 350 ASP A N 1
ATOM 2834 C CA . ASP A 1 350 ? 15.705 3.106 -2.989 1.00 81.81 350 ASP A CA 1
ATOM 2835 C C . ASP A 1 350 ? 15.215 2.275 -4.188 1.00 81.81 350 ASP A C 1
ATOM 2837 O O . ASP A 1 350 ? 15.548 2.541 -5.341 1.00 81.81 350 ASP A O 1
ATOM 2841 N N . PHE A 1 351 ? 14.424 1.226 -3.932 1.00 82.81 351 PHE A N 1
ATOM 2842 C CA . PHE A 1 351 ? 13.832 0.431 -5.000 1.00 82.81 351 PHE A CA 1
ATOM 2843 C C . PHE A 1 351 ? 12.796 1.235 -5.776 1.00 82.81 351 PHE A C 1
ATOM 2845 O O . PHE A 1 351 ? 12.822 1.209 -7.010 1.00 82.81 351 PHE A O 1
ATOM 2852 N N . GLY A 1 352 ? 11.918 1.935 -5.060 1.00 86.94 352 GLY A N 1
ATOM 2853 C CA . GLY A 1 352 ? 10.771 2.633 -5.619 1.00 86.94 352 GLY A CA 1
ATOM 2854 C C . GLY A 1 352 ? 9.495 2.374 -4.822 1.00 86.94 352 GLY A C 1
ATOM 2855 O O . GLY A 1 352 ? 9.511 1.678 -3.810 1.00 86.94 352 GLY A O 1
ATOM 2856 N N . SER A 1 353 ? 8.385 2.937 -5.294 1.00 90.69 353 SER A N 1
ATOM 2857 C CA . SER A 1 353 ? 7.070 2.822 -4.648 1.00 90.69 353 SER A CA 1
ATOM 2858 C C . SER A 1 353 ? 6.096 2.042 -5.532 1.00 90.69 353 SER A C 1
ATOM 2860 O O . SER A 1 353 ? 6.063 0.816 -5.478 1.00 90.69 353 SER A O 1
ATOM 2862 N N . VAL A 1 354 ? 5.322 2.720 -6.386 1.00 92.19 354 VAL A N 1
ATOM 2863 C CA . VAL A 1 354 ? 4.311 2.091 -7.249 1.00 92.19 354 VAL A CA 1
ATOM 2864 C C . VAL A 1 354 ? 4.672 2.301 -8.712 1.00 92.19 354 VAL A C 1
ATOM 2866 O O . VAL A 1 354 ? 4.630 3.432 -9.202 1.00 92.19 354 VAL A O 1
ATOM 2869 N N . PHE A 1 355 ? 5.014 1.212 -9.397 1.00 90.44 355 PHE A N 1
ATOM 2870 C CA . PHE A 1 355 ? 5.414 1.217 -10.805 1.00 90.44 355 PHE A CA 1
ATOM 2871 C C . PHE A 1 355 ? 4.206 1.145 -11.741 1.00 90.44 355 PHE A C 1
ATOM 2873 O O . PHE A 1 355 ? 3.236 0.447 -11.451 1.00 90.44 355 PHE A O 1
ATOM 2880 N N . LEU A 1 356 ? 4.273 1.816 -12.891 1.00 90.88 356 LEU A N 1
ATOM 2881 C CA . LEU A 1 356 ? 3.268 1.688 -13.947 1.00 90.88 356 LEU A CA 1
ATOM 2882 C C . LEU A 1 356 ? 3.780 0.760 -15.051 1.00 90.88 356 LEU A C 1
ATOM 2884 O O . LEU A 1 356 ? 4.820 1.024 -15.648 1.00 90.88 356 LEU A O 1
ATOM 2888 N N . PHE A 1 357 ? 3.019 -0.283 -15.357 1.00 86.62 357 PHE A N 1
ATOM 2889 C CA . PHE A 1 357 ? 3.240 -1.192 -16.470 1.00 86.62 357 PHE A CA 1
ATOM 2890 C C . PHE A 1 357 ? 2.127 -1.029 -17.500 1.00 86.62 357 PHE A C 1
ATOM 2892 O O . PHE A 1 357 ? 0.948 -1.117 -17.164 1.00 86.62 357 PHE A O 1
ATOM 2899 N N . ILE A 1 358 ? 2.492 -0.856 -18.767 1.00 83.56 358 ILE A N 1
ATOM 2900 C CA . ILE A 1 358 ? 1.547 -0.874 -19.889 1.00 83.56 358 ILE A CA 1
ATOM 2901 C C . ILE A 1 358 ? 1.976 -1.987 -20.838 1.00 83.56 358 ILE A C 1
ATOM 2903 O O . ILE A 1 358 ? 3.140 -2.062 -21.228 1.00 83.56 358 ILE A O 1
ATOM 2907 N N . ASN A 1 359 ? 1.045 -2.880 -21.177 1.00 78.19 359 ASN A N 1
ATOM 2908 C CA . ASN A 1 359 ? 1.282 -4.048 -22.034 1.00 78.19 359 ASN A CA 1
ATOM 2909 C C . ASN A 1 359 ? 2.473 -4.911 -21.577 1.00 78.19 359 ASN A C 1
ATOM 2911 O O . ASN A 1 359 ? 3.195 -5.477 -22.391 1.00 78.19 359 ASN A O 1
ATOM 2915 N N . GLY A 1 360 ? 2.670 -5.020 -20.259 1.00 74.50 360 GLY A N 1
ATOM 2916 C CA . GLY A 1 360 ? 3.715 -5.852 -19.659 1.00 74.50 360 GLY A CA 1
ATOM 2917 C C . GLY A 1 360 ? 5.080 -5.183 -19.494 1.00 74.50 360 GLY A C 1
ATOM 2918 O O . GLY A 1 360 ? 5.988 -5.846 -19.008 1.00 74.50 360 GLY A O 1
ATOM 2919 N N . PHE A 1 361 ? 5.227 -3.896 -19.833 1.00 75.75 361 PHE A N 1
ATOM 2920 C CA . PHE A 1 361 ? 6.487 -3.162 -19.686 1.00 75.75 361 PHE A CA 1
ATOM 2921 C C . PHE A 1 361 ? 6.357 -1.957 -18.766 1.00 75.75 361 PHE A C 1
ATOM 2923 O O . PHE A 1 361 ? 5.399 -1.193 -18.873 1.00 75.75 361 PHE A O 1
ATOM 2930 N N . MET A 1 362 ? 7.362 -1.768 -17.910 1.00 82.25 362 MET A N 1
ATOM 2931 C CA . MET A 1 362 ? 7.470 -0.610 -17.026 1.00 82.25 362 MET A CA 1
ATOM 2932 C C . MET A 1 362 ? 7.603 0.690 -17.836 1.00 82.25 362 MET A C 1
ATOM 2934 O O . MET A 1 362 ? 8.337 0.741 -18.830 1.00 82.25 362 MET A O 1
ATOM 2938 N N . ILE A 1 363 ? 6.903 1.738 -17.395 1.00 84.38 363 ILE A N 1
ATOM 2939 C CA . ILE A 1 363 ? 6.936 3.087 -17.967 1.00 84.38 363 ILE A CA 1
ATOM 2940 C C . ILE A 1 363 ? 7.645 4.039 -16.988 1.00 84.38 363 ILE A C 1
ATOM 2942 O O . ILE A 1 363 ? 7.043 4.443 -15.990 1.00 84.38 363 ILE A O 1
ATOM 2946 N N . PRO A 1 364 ? 8.904 4.424 -17.256 1.00 81.00 364 PRO A N 1
ATOM 2947 C CA . PRO A 1 364 ? 9.626 5.414 -16.455 1.00 81.00 364 PRO A CA 1
ATOM 2948 C C . PRO A 1 364 ? 8.985 6.806 -16.576 1.00 81.00 364 PRO A C 1
ATOM 2950 O O . PRO A 1 364 ? 8.313 7.069 -17.574 1.00 81.00 364 PRO A O 1
ATOM 2953 N N . PRO A 1 365 ? 9.172 7.719 -15.607 1.00 84.75 365 PRO A N 1
ATOM 2954 C CA . PRO A 1 365 ? 9.857 7.534 -14.321 1.00 84.75 365 PRO A CA 1
ATOM 2955 C C . PRO A 1 365 ? 8.920 7.011 -13.210 1.00 84.75 365 PRO A C 1
ATOM 2957 O O . PRO A 1 365 ? 9.231 7.119 -12.023 1.00 84.75 365 PRO A O 1
ATOM 2960 N N . TYR A 1 366 ? 7.730 6.508 -13.557 1.00 89.62 366 TYR A N 1
ATOM 2961 C CA . TYR A 1 366 ? 6.690 6.195 -12.579 1.00 89.62 366 TYR A CA 1
ATOM 2962 C C . TYR A 1 366 ? 7.106 5.074 -11.626 1.00 89.62 366 TYR A C 1
ATOM 2964 O O . TYR A 1 366 ? 7.322 3.932 -12.032 1.00 89.62 366 TYR A O 1
ATOM 2972 N N . GLY A 1 367 ? 7.167 5.415 -10.339 1.00 86.25 367 GLY A N 1
ATOM 2973 C CA . GLY A 1 367 ? 7.542 4.501 -9.264 1.00 86.25 367 GLY A CA 1
ATOM 2974 C C . GLY A 1 367 ? 9.027 4.509 -8.918 1.00 86.25 367 GLY A C 1
ATOM 2975 O O . GLY A 1 367 ? 9.384 3.882 -7.926 1.00 86.25 367 GLY A O 1
ATOM 2976 N N . GLU A 1 368 ? 9.874 5.221 -9.669 1.00 85.94 368 GLU A N 1
ATOM 2977 C CA . GLU A 1 368 ? 11.302 5.363 -9.359 1.00 85.94 368 GLU A CA 1
ATOM 2978 C C . GLU A 1 368 ? 11.555 6.168 -8.070 1.00 85.94 368 GLU A C 1
ATOM 2980 O O . GLU A 1 368 ? 10.678 6.867 -7.551 1.00 85.94 368 GLU A O 1
ATOM 2985 N N . GLU A 1 369 ? 12.772 6.057 -7.528 1.00 85.88 369 GLU A N 1
ATOM 2986 C CA . GLU A 1 369 ? 13.177 6.755 -6.306 1.00 85.88 369 GLU A CA 1
ATOM 2987 C C . GLU A 1 369 ? 12.952 8.273 -6.435 1.00 85.88 369 GLU A C 1
ATOM 2989 O O . GLU A 1 369 ? 13.369 8.912 -7.399 1.00 85.88 369 GLU A O 1
ATOM 2994 N N . GLY A 1 370 ? 12.268 8.863 -5.451 1.00 82.94 370 GLY A N 1
ATOM 2995 C CA . GLY A 1 370 ? 11.971 10.299 -5.424 1.00 82.94 370 GLY A CA 1
ATOM 2996 C C . GLY A 1 370 ? 10.845 10.754 -6.363 1.00 82.94 370 GLY A C 1
ATOM 2997 O O . GLY A 1 370 ? 10.457 11.922 -6.308 1.00 82.94 370 GLY A O 1
ATOM 2998 N N . ASN A 1 371 ? 10.277 9.863 -7.183 1.00 86.94 371 ASN A N 1
ATOM 2999 C CA . ASN A 1 371 ? 9.191 10.188 -8.101 1.00 86.94 371 ASN A CA 1
ATOM 3000 C C . ASN A 1 371 ? 7.806 10.024 -7.438 1.00 86.94 371 ASN A C 1
ATOM 3002 O O . ASN A 1 371 ? 7.218 8.943 -7.431 1.00 86.94 371 ASN A O 1
ATOM 3006 N N . ASP A 1 372 ? 7.247 11.115 -6.900 1.00 87.88 372 ASP A N 1
ATOM 3007 C CA . ASP A 1 372 ? 5.904 11.130 -6.287 1.00 87.88 372 ASP A CA 1
ATOM 3008 C C . ASP A 1 372 ? 4.781 11.382 -7.314 1.00 87.88 372 ASP A C 1
ATOM 3010 O O . ASP A 1 372 ? 3.954 12.280 -7.152 1.00 87.88 372 ASP A O 1
ATOM 3014 N N . TRP A 1 373 ? 4.744 10.612 -8.406 1.00 90.38 373 TRP A N 1
ATOM 3015 C CA . TRP A 1 373 ? 3.755 10.810 -9.480 1.00 90.38 373 TRP A CA 1
ATOM 3016 C C . TRP A 1 373 ? 2.300 10.593 -9.052 1.00 90.38 373 TRP A C 1
ATOM 3018 O O . TRP A 1 373 ? 1.389 11.121 -9.686 1.00 90.38 373 TRP A O 1
ATOM 3028 N N . LEU A 1 374 ? 2.088 9.843 -7.969 1.00 91.62 374 LEU A N 1
ATOM 3029 C CA . LEU A 1 374 ? 0.776 9.621 -7.365 1.00 91.62 374 LEU A CA 1
ATOM 3030 C C . LEU A 1 374 ? 0.457 10.639 -6.264 1.00 91.62 374 LEU A C 1
ATOM 3032 O O . LEU A 1 374 ? -0.643 10.598 -5.740 1.00 91.62 374 LEU A O 1
ATOM 3036 N N . GLY A 1 375 ? 1.368 11.549 -5.896 1.00 88.69 375 GLY A N 1
ATOM 3037 C CA . GLY A 1 375 ? 1.113 12.598 -4.898 1.00 88.69 375 GLY A CA 1
ATOM 3038 C C . GLY A 1 375 ? 0.936 12.097 -3.456 1.00 88.69 375 GLY A C 1
ATOM 3039 O O . GLY A 1 375 ? 0.249 12.741 -2.653 1.00 88.69 375 GLY A O 1
ATOM 3040 N N . LEU A 1 376 ? 1.514 10.945 -3.106 1.00 89.31 376 LEU A N 1
ATOM 3041 C CA . LEU A 1 376 ? 1.415 10.338 -1.777 1.00 89.31 376 LEU A CA 1
ATOM 3042 C C . LEU A 1 376 ? 2.199 11.128 -0.718 1.00 89.31 376 LEU A C 1
ATOM 3044 O O . LEU A 1 376 ? 1.702 11.308 0.398 1.00 89.31 376 LEU A O 1
ATOM 3048 N N . GLU A 1 377 ? 3.389 11.641 -1.045 1.00 87.50 377 GLU A N 1
ATOM 3049 C CA . GLU A 1 377 ? 4.180 12.457 -0.108 1.00 87.50 377 GLU A CA 1
ATOM 3050 C C . GLU A 1 377 ? 3.535 13.826 0.109 1.00 87.50 377 GLU A C 1
ATOM 3052 O O . GLU A 1 377 ? 3.415 14.285 1.251 1.00 87.50 377 GLU A O 1
ATOM 3057 N N . ILE A 1 378 ? 3.033 14.447 -0.965 1.00 84.31 378 ILE A N 1
ATOM 3058 C CA . ILE A 1 378 ? 2.276 15.707 -0.880 1.00 84.31 378 ILE A CA 1
ATOM 3059 C C . ILE A 1 378 ? 1.064 15.532 0.044 1.00 84.31 378 ILE A C 1
ATOM 3061 O O . ILE A 1 378 ? 0.837 16.347 0.944 1.00 84.31 378 ILE A O 1
ATOM 3065 N N . ARG A 1 379 ? 0.312 14.439 -0.129 1.00 82.94 379 ARG A N 1
ATOM 3066 C CA . ARG A 1 379 ? -0.848 14.112 0.710 1.00 82.94 379 ARG A CA 1
ATOM 3067 C C . ARG A 1 379 ? -0.464 13.902 2.176 1.00 82.94 379 ARG A C 1
ATOM 3069 O O . ARG A 1 379 ? -1.178 14.376 3.061 1.00 82.94 379 ARG A O 1
ATOM 3076 N N . LYS A 1 380 ? 0.661 13.234 2.449 1.00 81.25 380 LYS A N 1
ATOM 3077 C CA . LYS A 1 380 ? 1.167 13.028 3.816 1.00 81.25 380 LYS A CA 1
ATOM 3078 C C . LYS A 1 380 ? 1.541 14.344 4.499 1.00 81.25 380 LYS A C 1
ATOM 3080 O O . LYS A 1 380 ? 1.234 14.511 5.676 1.00 81.25 380 LYS A O 1
ATOM 3085 N N . GLY A 1 381 ? 2.140 15.288 3.770 1.00 74.50 381 GLY A N 1
ATOM 3086 C CA . GLY A 1 381 ? 2.523 16.602 4.302 1.00 74.50 381 GLY A CA 1
ATOM 3087 C C . GLY A 1 381 ? 1.347 17.530 4.638 1.00 74.50 381 GLY A C 1
ATOM 3088 O O . GLY A 1 381 ? 1.483 18.400 5.494 1.00 74.50 381 GLY A O 1
ATOM 3089 N N . GLN A 1 382 ? 0.189 17.350 3.995 1.00 65.75 382 GLN A N 1
ATOM 3090 C CA . GLN A 1 382 ? -1.002 18.194 4.192 1.00 65.75 382 GLN A CA 1
ATOM 3091 C C . GLN A 1 382 ? -1.951 17.696 5.303 1.00 65.75 382 GLN A C 1
ATOM 3093 O O . GLN A 1 382 ? -2.893 18.401 5.672 1.00 65.75 382 GLN A O 1
ATOM 3098 N N . GLY A 1 383 ? -1.745 16.485 5.829 1.00 58.47 383 GLY A N 1
ATOM 3099 C CA . GLY A 1 383 ? -2.644 15.834 6.785 1.00 58.47 383 GLY A CA 1
ATOM 3100 C C . GLY A 1 383 ? -2.288 16.052 8.261 1.00 58.47 383 GLY A C 1
ATOM 3101 O O . GLY A 1 383 ? -1.124 16.101 8.634 1.00 58.47 383 GLY A O 1
ATOM 3102 N N . GLN A 1 384 ? -3.309 16.092 9.129 1.00 48.69 384 GLN A N 1
ATOM 3103 C CA . GLN A 1 384 ? -3.152 15.975 10.594 1.00 48.69 384 GLN A CA 1
ATOM 3104 C C . GLN A 1 384 ? -3.087 14.502 11.065 1.00 48.69 384 GLN A C 1
ATOM 3106 O O . GLN A 1 384 ? -2.673 14.217 12.186 1.00 48.69 384 GLN A O 1
ATOM 3111 N N . ARG A 1 385 ? -3.510 13.548 10.217 1.00 59.53 385 ARG A N 1
ATOM 3112 C CA . ARG A 1 385 ? -3.444 12.093 10.461 1.00 59.53 385 ARG A CA 1
ATOM 3113 C C . ARG A 1 385 ? -2.198 11.490 9.803 1.00 59.53 385 ARG A C 1
ATOM 3115 O O . ARG A 1 385 ? -1.734 11.996 8.786 1.00 59.53 385 ARG A O 1
ATOM 3122 N N . ARG A 1 386 ? -1.680 10.378 10.345 1.00 68.56 386 ARG A N 1
ATOM 3123 C CA . ARG A 1 386 ? -0.614 9.598 9.689 1.00 68.56 386 ARG A CA 1
ATOM 3124 C C . ARG A 1 386 ? -1.200 8.866 8.476 1.00 68.56 386 ARG A C 1
ATOM 3126 O O . ARG A 1 386 ? -1.973 7.934 8.664 1.00 68.56 386 ARG A O 1
ATOM 3133 N N . PHE A 1 387 ? -0.825 9.292 7.272 1.00 84.19 387 PHE A N 1
ATOM 3134 C CA . PHE A 1 387 ? -1.128 8.618 6.005 1.00 84.19 387 PHE A CA 1
ATOM 3135 C C . PHE A 1 387 ? 0.056 7.778 5.524 1.00 84.19 387 PHE A C 1
ATOM 3137 O O . PHE A 1 387 ? 1.207 8.066 5.884 1.00 84.19 387 PHE A O 1
ATOM 3144 N N . LEU A 1 388 ? -0.234 6.761 4.707 1.00 88.31 388 LEU A N 1
ATOM 3145 C CA . LEU A 1 388 ? 0.796 5.979 4.024 1.00 88.31 388 LEU A CA 1
ATOM 3146 C C . LEU A 1 388 ? 1.557 6.863 3.031 1.00 88.31 388 LEU A C 1
ATOM 3148 O O . LEU A 1 388 ? 0.998 7.782 2.433 1.00 88.31 388 LEU A O 1
ATOM 3152 N N . SER A 1 389 ? 2.847 6.583 2.882 1.00 88.25 389 SER A N 1
ATOM 3153 C CA . SER A 1 389 ? 3.759 7.322 2.009 1.00 88.25 389 SER A CA 1
ATOM 3154 C C . SER A 1 389 ? 4.466 6.383 1.043 1.00 88.25 389 SER A C 1
ATOM 3156 O O . SER A 1 389 ? 4.404 5.164 1.200 1.00 88.25 389 SER A O 1
ATOM 3158 N N . THR A 1 390 ? 5.187 6.944 0.074 1.00 88.44 390 THR A N 1
ATOM 3159 C CA . THR A 1 390 ? 6.044 6.189 -0.858 1.00 88.44 390 THR A CA 1
ATOM 3160 C C . THR A 1 390 ? 7.067 5.294 -0.164 1.00 88.44 390 THR A C 1
ATOM 3162 O O . THR A 1 390 ? 7.540 4.334 -0.753 1.00 88.44 390 THR A O 1
ATOM 3165 N N . ARG A 1 391 ? 7.392 5.564 1.106 1.00 86.38 391 ARG A N 1
ATOM 3166 C CA . ARG A 1 391 ? 8.325 4.746 1.895 1.00 86.38 391 ARG A CA 1
ATOM 3167 C C . ARG A 1 391 ? 7.678 3.531 2.548 1.00 86.38 391 ARG A C 1
ATOM 3169 O O . ARG A 1 391 ? 8.390 2.667 3.058 1.00 86.38 391 ARG A O 1
ATOM 3176 N N . ASP A 1 392 ? 6.355 3.516 2.619 1.00 88.06 392 ASP A N 1
ATOM 3177 C CA . ASP A 1 392 ? 5.558 2.499 3.308 1.00 88.06 392 ASP A CA 1
ATOM 3178 C C . ASP A 1 392 ? 4.872 1.547 2.317 1.00 88.06 392 ASP A C 1
ATOM 3180 O O . ASP A 1 392 ? 4.255 0.570 2.736 1.00 88.06 392 ASP A O 1
ATOM 3184 N N . LEU A 1 393 ? 4.992 1.830 1.018 1.00 90.56 393 LEU A N 1
ATOM 3185 C CA . LEU A 1 393 ? 4.269 1.174 -0.058 1.00 90.56 393 LEU A CA 1
ATOM 3186 C C . LEU A 1 393 ? 5.249 0.693 -1.128 1.00 90.56 393 LEU A C 1
ATOM 3188 O O . LEU A 1 393 ? 6.091 1.463 -1.581 1.00 90.56 393 LEU A O 1
ATOM 3192 N N . ILE A 1 394 ? 5.095 -0.553 -1.559 1.00 90.06 394 ILE A N 1
ATOM 3193 C CA . ILE A 1 394 ? 5.638 -1.044 -2.827 1.00 90.06 394 ILE A CA 1
ATOM 3194 C C . ILE A 1 394 ? 4.472 -1.598 -3.630 1.00 90.06 394 ILE A C 1
ATOM 3196 O O . ILE A 1 394 ? 3.572 -2.206 -3.067 1.00 90.06 394 ILE A O 1
ATOM 3200 N N . GLY A 1 395 ? 4.448 -1.420 -4.941 1.00 90.69 395 GLY A N 1
ATOM 3201 C CA . GLY A 1 395 ? 3.371 -1.971 -5.744 1.00 90.69 395 GLY A CA 1
ATOM 3202 C C . GLY A 1 395 ? 3.536 -1.741 -7.227 1.00 90.69 395 GLY A C 1
ATOM 3203 O O . GLY A 1 395 ? 4.557 -1.246 -7.706 1.00 90.69 395 GLY A O 1
ATOM 3204 N N . ARG A 1 396 ? 2.496 -2.108 -7.963 1.00 90.88 396 ARG A N 1
ATOM 3205 C CA . ARG A 1 396 ? 2.427 -1.927 -9.404 1.00 90.88 396 ARG A CA 1
ATOM 3206 C C . ARG A 1 396 ? 0.998 -1.723 -9.876 1.00 90.88 396 ARG A C 1
ATOM 3208 O O . ARG A 1 396 ? 0.046 -2.214 -9.274 1.00 90.88 396 ARG A O 1
ATOM 3215 N N . ILE A 1 397 ? 0.881 -0.989 -10.968 1.00 93.44 397 ILE A N 1
ATOM 3216 C CA . ILE A 1 397 ? -0.338 -0.793 -11.736 1.00 93.44 397 ILE A CA 1
ATOM 3217 C C . ILE A 1 397 ? -0.052 -1.363 -13.117 1.00 93.44 397 ILE A C 1
ATOM 3219 O O . ILE A 1 397 ? 0.856 -0.898 -13.793 1.00 93.44 397 ILE A O 1
ATOM 3223 N N . GLU A 1 398 ? -0.798 -2.371 -13.531 1.00 91.12 398 GLU A N 1
ATOM 3224 C CA . GLU A 1 398 ? -0.666 -3.037 -14.817 1.00 91.12 398 GLU A CA 1
ATOM 3225 C C . GLU A 1 398 ? -1.876 -2.693 -15.679 1.00 91.12 398 GLU A C 1
ATOM 3227 O O . GLU A 1 398 ? -3.016 -2.864 -15.260 1.00 91.12 398 GLU A O 1
ATOM 3232 N N . VAL A 1 399 ? -1.635 -2.206 -16.889 1.00 90.38 399 VAL A N 1
ATOM 3233 C CA . VAL A 1 399 ? -2.678 -1.864 -17.854 1.00 90.38 399 VAL A CA 1
ATOM 3234 C C . VAL A 1 399 ? -2.454 -2.678 -19.117 1.00 90.38 399 VAL A C 1
ATOM 3236 O O . VAL A 1 399 ? -1.413 -2.554 -19.771 1.00 90.38 399 VAL A O 1
ATOM 3239 N N . ARG A 1 400 ? -3.436 -3.498 -19.491 1.00 87.25 400 ARG A N 1
ATOM 3240 C CA . ARG A 1 400 ? -3.443 -4.201 -20.774 1.00 87.25 400 ARG A CA 1
ATOM 3241 C C . ARG A 1 400 ? -4.232 -3.385 -21.800 1.00 87.25 400 ARG A C 1
ATOM 3243 O O . ARG A 1 400 ? -5.410 -3.611 -22.064 1.00 87.25 400 ARG A O 1
ATOM 3250 N N . ASP A 1 401 ? -3.550 -2.417 -22.399 1.00 83.12 401 ASP A N 1
ATOM 3251 C CA . ASP A 1 401 ? -4.129 -1.478 -23.353 1.00 83.12 401 ASP A CA 1
ATOM 3252 C C . ASP A 1 401 ? -4.199 -2.066 -24.770 1.00 83.12 401 ASP A C 1
ATOM 3254 O O . ASP A 1 401 ? -3.316 -1.893 -25.618 1.00 83.12 401 ASP A O 1
ATOM 3258 N N . THR A 1 402 ? -5.310 -2.747 -25.045 1.00 74.00 402 THR A N 1
ATOM 3259 C CA . THR A 1 402 ? -5.613 -3.278 -26.379 1.00 74.00 402 THR A CA 1
ATOM 3260 C C . THR A 1 402 ? -6.071 -2.199 -27.365 1.00 74.00 402 THR A C 1
ATOM 3262 O O . THR A 1 402 ? -6.031 -2.428 -28.576 1.00 74.00 402 THR A O 1
ATOM 3265 N N . ASN A 1 403 ? -6.497 -1.01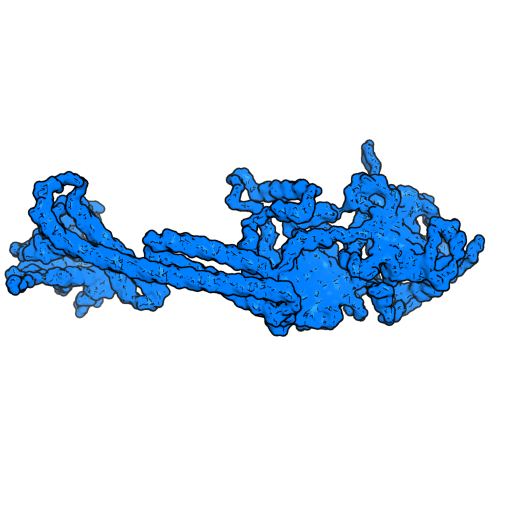7 -26.910 1.00 74.50 403 ASN A N 1
ATOM 3266 C CA . ASN A 1 403 ? -7.110 0.017 -27.755 1.00 74.50 403 ASN A CA 1
ATOM 3267 C C . ASN A 1 403 ? -6.193 1.211 -28.058 1.00 74.50 403 ASN A C 1
ATOM 3269 O O . ASN A 1 403 ? -6.541 2.040 -28.910 1.00 74.50 403 ASN A O 1
ATOM 3273 N N . SER A 1 404 ? -4.994 1.237 -27.474 1.00 74.50 404 SER A N 1
ATOM 3274 C CA . SER A 1 404 ? -4.082 2.385 -27.497 1.00 74.50 404 SER A CA 1
ATOM 3275 C C . SER A 1 404 ? -4.725 3.631 -26.871 1.00 74.50 404 SER A C 1
ATOM 3277 O O . SER A 1 404 ? -4.603 4.736 -27.416 1.00 74.50 404 SER A O 1
ATOM 3279 N N . GLU A 1 405 ? -5.474 3.421 -25.788 1.00 81.69 405 GLU A N 1
ATOM 3280 C CA . GLU A 1 405 ? -6.107 4.457 -24.968 1.00 81.69 405 GLU A CA 1
ATOM 3281 C C . GLU A 1 405 ? -5.059 5.206 -24.125 1.00 81.69 405 GLU A C 1
ATOM 3283 O O . GLU A 1 405 ? -5.169 6.420 -23.978 1.00 81.69 405 GLU A O 1
ATOM 3288 N N . PHE A 1 406 ? -3.981 4.539 -23.695 1.00 83.88 406 PHE A N 1
ATOM 3289 C CA . PHE A 1 406 ? -2.866 5.140 -22.962 1.00 83.88 406 PHE A CA 1
ATOM 3290 C C . PHE A 1 406 ? -1.707 5.492 -23.904 1.00 83.88 406 PHE A C 1
ATOM 3292 O O . PHE A 1 406 ? -0.974 4.638 -24.408 1.00 83.88 406 PHE A O 1
ATOM 3299 N N . LYS A 1 407 ? -1.509 6.791 -24.151 1.00 80.19 407 LYS A N 1
ATOM 3300 C CA . LYS A 1 407 ? -0.453 7.281 -25.052 1.00 80.19 407 LYS A CA 1
ATOM 3301 C C . LYS A 1 407 ? 0.836 7.563 -24.290 1.00 80.19 407 LYS A C 1
ATOM 3303 O O . LYS A 1 407 ? 0.872 8.450 -23.448 1.00 80.19 407 LYS A O 1
ATOM 3308 N N . ILE A 1 408 ? 1.911 6.864 -24.639 1.00 78.31 408 ILE A N 1
ATOM 3309 C CA . ILE A 1 408 ? 3.255 7.107 -24.093 1.00 78.31 408 ILE A CA 1
ATOM 3310 C C . ILE A 1 408 ? 3.853 8.369 -24.741 1.00 78.31 408 ILE A C 1
ATOM 3312 O O . ILE A 1 408 ? 3.692 8.577 -25.948 1.00 78.31 408 ILE A O 1
ATOM 3316 N N . ILE A 1 409 ? 4.532 9.204 -23.952 1.00 75.19 409 ILE A N 1
ATOM 3317 C CA . ILE A 1 409 ? 5.203 10.431 -24.416 1.00 75.19 409 ILE A CA 1
ATOM 3318 C C . ILE A 1 409 ? 6.399 10.072 -25.325 1.00 75.19 409 ILE A C 1
ATOM 3320 O O . ILE A 1 409 ? 6.986 8.997 -25.199 1.00 75.19 409 ILE A O 1
ATOM 3324 N N . SER A 1 410 ? 6.766 10.948 -26.270 1.00 63.94 410 SER A N 1
ATOM 3325 C CA . SER A 1 410 ? 7.836 10.685 -27.252 1.00 63.94 410 SER A CA 1
ATOM 3326 C C . SER A 1 410 ? 9.215 10.439 -26.626 1.00 63.94 410 SER A C 1
ATOM 3328 O O . SER A 1 410 ? 9.954 9.614 -27.155 1.00 63.94 410 SER A O 1
ATOM 3330 N N . SER A 1 411 ? 9.531 11.070 -25.488 1.00 62.44 411 SER A N 1
ATOM 3331 C CA . SER A 1 411 ? 10.755 10.812 -24.707 1.00 62.44 411 SER A CA 1
ATOM 3332 C C . SER A 1 411 ? 10.778 9.426 -24.050 1.00 62.44 411 SER A C 1
ATOM 3334 O O . SER A 1 411 ? 11.793 9.038 -23.487 1.00 62.44 411 SER A O 1
ATOM 3336 N N . ARG A 1 412 ? 9.661 8.679 -24.100 1.00 69.00 412 ARG A N 1
ATOM 3337 C CA . ARG A 1 412 ? 9.403 7.429 -23.355 1.00 69.00 412 ARG A CA 1
ATOM 3338 C C . ARG A 1 412 ? 9.379 7.575 -21.837 1.00 69.00 412 ARG A C 1
ATOM 3340 O O . ARG A 1 412 ? 9.182 6.585 -21.138 1.00 69.00 412 ARG A O 1
ATOM 3347 N N . GLU A 1 413 ? 9.469 8.804 -21.357 1.00 74.06 413 GLU A N 1
ATOM 3348 C CA . GLU A 1 413 ? 9.330 9.161 -19.956 1.00 74.06 413 GLU A CA 1
ATOM 3349 C C . GLU A 1 413 ? 7.909 9.676 -19.721 1.00 74.06 413 GLU A C 1
ATOM 3351 O O . GLU A 1 413 ? 7.590 10.847 -19.932 1.00 74.06 413 GLU A O 1
ATOM 3356 N N . GLY A 1 414 ? 7.032 8.766 -19.310 1.00 82.44 414 GLY A N 1
ATOM 3357 C CA . GLY A 1 414 ? 5.677 9.062 -18.880 1.00 82.44 414 GLY A CA 1
ATOM 3358 C C . GLY A 1 414 ? 4.585 8.824 -19.923 1.00 82.44 414 GLY A C 1
ATOM 3359 O O . GLY A 1 414 ? 4.804 8.435 -21.075 1.00 82.44 414 GLY A O 1
ATOM 3360 N N . VAL A 1 415 ? 3.355 9.060 -19.476 1.00 86.00 415 VAL A N 1
ATOM 3361 C CA . VAL A 1 415 ? 2.118 8.897 -20.242 1.00 86.00 415 VAL A CA 1
ATOM 3362 C C . VAL A 1 415 ? 1.456 10.263 -20.393 1.00 86.00 415 VAL A C 1
ATOM 3364 O O . VAL A 1 415 ? 1.530 11.118 -19.510 1.00 86.00 415 VAL A O 1
ATOM 3367 N N . VAL A 1 416 ? 0.820 10.494 -21.541 1.00 85.12 416 VAL A N 1
ATOM 3368 C CA . VAL A 1 416 ? 0.026 11.696 -21.792 1.00 85.12 416 VAL A CA 1
ATOM 3369 C C . VAL A 1 416 ? -1.070 11.789 -20.733 1.00 85.12 416 VAL A C 1
ATOM 3371 O O . VAL A 1 416 ? -1.855 10.862 -20.561 1.00 85.12 416 VAL A O 1
ATOM 3374 N N . ASN A 1 417 ? -1.136 12.926 -20.042 1.00 86.81 417 ASN A N 1
ATOM 3375 C CA . ASN A 1 417 ? -2.107 13.170 -18.979 1.00 86.81 417 ASN A CA 1
ATOM 3376 C C . ASN A 1 417 ? -3.509 13.474 -19.548 1.00 86.81 417 ASN A C 1
ATOM 3378 O O . ASN A 1 417 ? -3.945 14.628 -19.568 1.00 86.81 417 ASN A O 1
ATOM 3382 N N . ASP A 1 418 ? -4.180 12.443 -20.060 1.00 88.38 418 ASP A N 1
ATOM 3383 C CA . ASP A 1 418 ? -5.556 12.487 -20.559 1.00 88.38 418 ASP A CA 1
ATOM 3384 C C . ASP A 1 418 ? -6.578 11.969 -19.527 1.00 88.38 418 ASP A C 1
ATOM 3386 O O . ASP A 1 418 ? -6.241 11.682 -18.379 1.00 88.38 418 ASP A O 1
ATOM 3390 N N . GLU A 1 419 ? -7.851 11.883 -19.918 1.00 88.62 419 GLU A N 1
ATOM 3391 C CA . GLU A 1 419 ? -8.930 11.433 -19.029 1.00 88.62 419 GLU A CA 1
ATOM 3392 C C . GLU A 1 419 ? -8.761 9.975 -18.566 1.00 88.62 419 GLU A C 1
ATOM 3394 O O . GLU A 1 419 ? -9.084 9.677 -17.416 1.00 88.62 419 GLU A O 1
ATOM 3399 N N . ASN A 1 420 ? -8.197 9.083 -19.396 1.00 90.56 420 ASN A N 1
ATOM 3400 C CA . ASN A 1 420 ? -7.914 7.695 -19.000 1.00 90.56 420 ASN A CA 1
ATOM 3401 C C . ASN A 1 420 ? -6.858 7.667 -17.893 1.00 90.56 420 ASN A C 1
ATOM 3403 O O . ASN A 1 420 ? -7.032 7.017 -16.860 1.00 90.56 420 ASN A O 1
ATOM 3407 N N . PHE A 1 421 ? -5.769 8.418 -18.089 1.00 91.19 421 PHE A N 1
ATOM 3408 C CA . PHE A 1 421 ? -4.699 8.518 -17.103 1.00 91.19 421 PHE A CA 1
ATOM 3409 C C . PHE A 1 421 ? -5.178 9.167 -15.795 1.00 91.19 421 PHE A C 1
ATOM 3411 O O . PHE A 1 421 ? -4.820 8.708 -14.707 1.00 91.19 421 PHE A O 1
ATOM 3418 N N . GLN A 1 422 ? -6.041 10.182 -15.876 1.00 90.00 422 GLN A N 1
ATOM 3419 C CA . GLN A 1 422 ? -6.657 10.808 -14.701 1.00 90.00 422 GLN A CA 1
ATOM 3420 C C . GLN A 1 422 ? -7.580 9.840 -13.955 1.00 90.00 422 GLN A C 1
ATOM 3422 O O . GLN A 1 422 ? -7.459 9.702 -12.740 1.00 90.00 422 GLN A O 1
ATOM 3427 N N . GLN A 1 423 ? -8.446 9.103 -14.655 1.00 92.06 423 GLN A N 1
ATOM 3428 C CA . GLN A 1 423 ? -9.335 8.121 -14.027 1.00 92.06 423 GLN A CA 1
ATOM 3429 C C . GLN A 1 423 ? -8.559 6.968 -13.364 1.00 92.06 423 GLN A C 1
ATOM 3431 O O . GLN A 1 423 ? -9.044 6.367 -12.405 1.00 92.06 423 GLN A O 1
ATOM 3436 N N . LEU A 1 424 ? -7.335 6.691 -13.819 1.00 93.69 424 LEU A N 1
ATOM 3437 C CA . LEU A 1 424 ? -6.429 5.738 -13.186 1.00 93.69 424 LEU A CA 1
ATOM 3438 C C . LEU A 1 424 ? -5.780 6.286 -11.900 1.00 93.69 424 LEU A C 1
ATOM 3440 O O . LEU A 1 424 ? -5.667 5.546 -10.924 1.00 93.69 424 LEU A O 1
ATOM 3444 N N . THR A 1 425 ? -5.365 7.558 -11.879 1.00 91.06 425 THR A N 1
ATOM 3445 C CA . THR A 1 425 ? -4.354 8.066 -10.921 1.00 91.06 425 THR A CA 1
ATOM 3446 C C . THR A 1 425 ? -4.799 9.229 -10.035 1.00 91.06 425 THR A C 1
ATOM 3448 O O . THR A 1 425 ? -4.210 9.440 -8.976 1.00 91.06 425 THR A O 1
ATOM 3451 N N . GLU A 1 426 ? -5.810 10.003 -10.436 1.00 83.88 426 GLU A N 1
ATOM 3452 C CA . GLU A 1 426 ? -6.125 11.288 -9.806 1.00 83.88 426 GLU A CA 1
ATOM 3453 C C . GLU A 1 426 ? -6.643 11.103 -8.367 1.00 83.88 426 GLU A C 1
ATOM 3455 O O . GLU A 1 426 ? -7.452 10.222 -8.078 1.00 83.88 426 GLU A O 1
ATOM 3460 N N . SER A 1 427 ? -6.173 11.934 -7.434 1.00 75.31 427 SER A N 1
ATOM 3461 C CA . SER A 1 427 ? -6.668 11.927 -6.051 1.00 75.31 427 SER A CA 1
ATOM 3462 C C . SER A 1 427 ? -7.971 12.719 -5.920 1.00 75.31 427 SER A C 1
ATOM 3464 O O . SER A 1 427 ? -8.162 13.727 -6.604 1.00 75.31 427 SER A O 1
ATOM 3466 N N . PHE A 1 428 ? -8.869 12.297 -5.019 1.00 65.31 428 PHE A N 1
ATOM 3467 C CA . PHE A 1 428 ? -10.090 13.049 -4.708 1.00 65.31 428 PHE A CA 1
ATOM 3468 C C . PHE A 1 428 ? -9.785 14.497 -4.293 1.00 65.31 428 PHE A C 1
ATOM 3470 O O . PHE A 1 428 ? -9.111 14.741 -3.289 1.00 65.31 428 PHE A O 1
ATOM 3477 N N . ASP A 1 429 ? -10.370 15.455 -5.015 1.00 63.31 429 ASP A N 1
ATOM 3478 C CA . ASP A 1 429 ? -10.312 16.887 -4.711 1.00 63.31 429 ASP A CA 1
ATOM 3479 C C . ASP A 1 429 ? -11.710 17.378 -4.310 1.00 63.31 429 ASP A C 1
ATOM 3481 O O . ASP A 1 429 ? -12.584 17.624 -5.151 1.00 63.31 429 ASP A O 1
ATOM 3485 N N . ALA A 1 430 ? -11.906 17.554 -2.998 1.00 52.41 430 ALA A N 1
ATOM 3486 C CA . ALA A 1 430 ? -13.159 18.022 -2.409 1.00 52.41 430 ALA A CA 1
ATOM 3487 C C . ALA A 1 430 ? -13.599 19.397 -2.944 1.00 52.41 430 ALA A C 1
ATOM 3489 O O . ALA A 1 430 ? -14.795 19.676 -3.005 1.00 52.41 430 ALA A O 1
ATOM 3490 N N . LYS A 1 431 ? -12.654 20.258 -3.354 1.00 51.88 431 LYS A N 1
ATOM 3491 C CA . LYS A 1 431 ? -12.961 21.594 -3.891 1.00 51.88 431 LYS A CA 1
ATOM 3492 C C . LYS A 1 431 ? -13.449 21.538 -5.337 1.00 51.88 431 LYS A C 1
ATOM 3494 O O . LYS A 1 431 ? -14.105 22.475 -5.785 1.00 51.88 431 LYS A O 1
ATOM 3499 N N . LYS A 1 432 ? -13.141 20.457 -6.061 1.00 54.84 432 LYS A N 1
ATOM 3500 C CA . LYS A 1 432 ? -13.517 20.254 -7.471 1.00 54.84 432 LYS A CA 1
ATOM 3501 C C . LYS A 1 432 ? -14.606 19.200 -7.675 1.00 54.84 432 LYS A C 1
ATOM 3503 O O . LYS A 1 432 ? -14.966 18.936 -8.817 1.00 54.84 432 LYS A O 1
ATOM 3508 N N . ASN A 1 433 ? -15.129 18.605 -6.597 1.00 55.28 433 ASN A N 1
ATOM 3509 C CA . ASN A 1 433 ? -16.120 17.523 -6.642 1.00 55.28 433 ASN A CA 1
ATOM 3510 C C . ASN A 1 433 ? -15.678 16.328 -7.521 1.00 55.28 433 ASN A C 1
ATOM 3512 O O . ASN A 1 433 ? -16.506 15.661 -8.143 1.00 55.28 433 ASN A O 1
ATOM 3516 N N . LYS A 1 434 ? -14.363 16.082 -7.608 1.00 64.06 434 LYS A N 1
ATOM 3517 C CA . LYS A 1 434 ? -13.783 14.985 -8.394 1.00 64.06 434 LYS A CA 1
ATOM 3518 C C . LYS A 1 434 ? -13.635 13.747 -7.522 1.00 64.06 434 LYS A C 1
ATOM 3520 O O . LYS A 1 434 ? -13.042 13.839 -6.453 1.00 64.06 434 LYS A O 1
ATOM 3525 N N . LYS A 1 435 ? -14.163 12.610 -7.984 1.00 73.75 435 LYS A N 1
ATOM 3526 C CA . LYS A 1 435 ? -14.011 11.302 -7.327 1.00 73.75 435 LYS A CA 1
ATOM 3527 C C . LYS A 1 435 ? -12.555 10.817 -7.393 1.00 73.75 435 LYS A C 1
ATOM 3529 O O . LYS A 1 435 ? -11.808 11.267 -8.253 1.00 73.75 435 LYS A O 1
ATOM 3534 N N . ASP A 1 436 ? -12.173 9.902 -6.501 1.00 87.12 436 ASP A N 1
ATOM 3535 C CA . ASP A 1 436 ? -10.874 9.223 -6.593 1.00 87.12 436 ASP A CA 1
ATOM 3536 C C . ASP A 1 436 ? -10.739 8.466 -7.919 1.00 87.12 436 ASP A C 1
ATOM 3538 O O . ASP A 1 436 ? -11.701 7.848 -8.382 1.00 87.12 436 ASP A O 1
ATOM 3542 N N . GLY A 1 437 ? -9.535 8.466 -8.481 1.00 92.06 437 GLY A N 1
ATOM 3543 C CA . GLY A 1 437 ? -9.116 7.528 -9.511 1.00 92.06 437 GLY A CA 1
ATOM 3544 C C . GLY A 1 437 ? -8.964 6.108 -8.959 1.00 92.06 437 GLY A C 1
ATOM 3545 O O . GLY A 1 437 ? -8.957 5.879 -7.745 1.00 92.06 437 GLY A O 1
ATOM 3546 N N . TYR A 1 438 ? -8.841 5.138 -9.859 1.00 95.50 438 TYR A N 1
ATOM 3547 C CA . TYR A 1 438 ? -8.868 3.713 -9.530 1.00 95.50 438 TYR A CA 1
ATOM 3548 C C . TYR A 1 438 ? -7.740 3.277 -8.580 1.00 95.50 438 TYR A C 1
ATOM 3550 O O . TYR A 1 438 ? -7.972 2.495 -7.650 1.00 95.50 438 TYR A O 1
ATOM 3558 N N . PHE A 1 439 ? -6.538 3.841 -8.741 1.00 95.62 439 PHE A N 1
ATOM 3559 C CA . PHE A 1 439 ? -5.442 3.637 -7.795 1.00 95.62 439 PHE A CA 1
ATOM 3560 C C . PHE A 1 439 ? -5.843 4.076 -6.383 1.00 95.62 439 PHE A C 1
ATOM 3562 O O . PHE A 1 439 ? -5.739 3.287 -5.450 1.00 95.62 439 PHE A O 1
ATOM 3569 N N . TYR A 1 440 ? -6.343 5.305 -6.215 1.00 93.50 440 TYR A N 1
ATOM 3570 C CA . TYR A 1 440 ? -6.714 5.836 -4.901 1.00 93.50 440 TYR A CA 1
ATOM 3571 C C . TYR A 1 440 ? -7.897 5.104 -4.278 1.00 93.50 440 TYR A C 1
ATOM 3573 O O . TYR A 1 440 ? -7.922 4.920 -3.061 1.00 93.50 440 TYR A O 1
ATOM 3581 N N . TYR A 1 441 ? -8.843 4.661 -5.103 1.00 92.94 441 TYR A N 1
ATOM 3582 C CA . TYR A 1 441 ? -9.946 3.811 -4.677 1.00 92.94 441 TYR A CA 1
ATOM 3583 C C . TYR A 1 441 ? -9.436 2.526 -4.013 1.00 92.94 441 TYR A C 1
ATOM 3585 O O . TYR A 1 441 ? -9.837 2.207 -2.896 1.00 92.94 441 TYR A O 1
ATOM 3593 N N . THR A 1 442 ? -8.470 1.856 -4.644 1.00 95.69 442 THR A N 1
ATOM 3594 C CA . THR A 1 442 ? -7.832 0.643 -4.110 1.00 95.69 442 THR A CA 1
ATOM 3595 C C . THR A 1 442 ? -6.935 0.956 -2.906 1.00 95.69 442 THR A C 1
ATOM 3597 O O . THR A 1 442 ? -7.068 0.362 -1.836 1.00 95.69 442 THR A O 1
ATOM 3600 N N . PHE A 1 443 ? -6.049 1.942 -3.040 1.00 95.31 443 PHE A N 1
ATOM 3601 C CA . PHE A 1 443 ? -5.075 2.336 -2.024 1.00 95.31 443 PHE A CA 1
ATOM 3602 C C . PHE A 1 443 ? -5.730 2.772 -0.709 1.00 95.31 443 PHE A C 1
ATOM 3604 O O . PHE A 1 443 ? -5.242 2.414 0.360 1.00 95.31 443 PHE A O 1
ATOM 3611 N N . LYS A 1 444 ? -6.861 3.489 -0.747 1.00 92.56 444 LYS A N 1
ATOM 3612 C CA . LYS A 1 444 ? -7.574 3.894 0.475 1.00 92.56 444 LYS A CA 1
ATOM 3613 C C . LYS A 1 444 ? -8.152 2.708 1.250 1.00 92.56 444 LYS A C 1
ATOM 3615 O O . LYS A 1 444 ? -8.255 2.807 2.471 1.00 92.56 444 LYS A O 1
ATOM 3620 N N . ARG A 1 445 ? -8.502 1.594 0.591 1.00 94.69 445 ARG A N 1
ATOM 3621 C CA . ARG A 1 445 ? -8.920 0.358 1.283 1.00 94.69 445 ARG A CA 1
ATOM 3622 C C . ARG A 1 445 ? -7.756 -0.227 2.082 1.00 94.69 445 ARG A C 1
ATOM 3624 O O . ARG A 1 445 ? -7.907 -0.478 3.277 1.00 94.69 445 ARG A O 1
ATOM 3631 N N . LEU A 1 446 ? -6.583 -0.347 1.450 1.00 95.44 446 LEU A N 1
ATOM 3632 C CA . LEU A 1 446 ? -5.352 -0.768 2.128 1.00 95.44 446 LEU A CA 1
ATOM 3633 C C . LEU A 1 446 ? -4.981 0.195 3.258 1.00 95.44 446 LEU A C 1
ATOM 3635 O O . LEU A 1 446 ? -4.689 -0.243 4.363 1.00 95.44 446 LEU A O 1
ATOM 3639 N N . GLU A 1 447 ? -5.038 1.505 3.018 1.00 93.00 447 GLU A N 1
ATOM 3640 C CA . GLU A 1 447 ? -4.704 2.506 4.030 1.00 93.00 447 GLU A CA 1
ATOM 3641 C C . GLU A 1 447 ? -5.624 2.417 5.251 1.00 93.00 447 GLU A C 1
ATOM 3643 O O . GLU A 1 447 ? -5.127 2.420 6.373 1.00 93.00 447 GLU A O 1
ATOM 3648 N N . LYS A 1 448 ? -6.944 2.276 5.067 1.00 92.06 448 LYS A N 1
ATOM 3649 C CA . LYS A 1 448 ? -7.883 2.053 6.180 1.00 92.06 448 LYS A CA 1
ATOM 3650 C C . LYS A 1 448 ? -7.552 0.761 6.932 1.00 92.06 448 LYS A C 1
ATOM 3652 O O . LYS A 1 448 ? -7.512 0.770 8.161 1.00 92.06 448 LYS A O 1
ATOM 3657 N N . TYR A 1 449 ? -7.257 -0.329 6.218 1.00 93.38 449 TYR A N 1
ATOM 3658 C CA . TYR A 1 449 ? -6.846 -1.583 6.852 1.00 93.38 449 TYR A CA 1
ATOM 3659 C C . TYR A 1 449 ? -5.568 -1.404 7.679 1.00 93.38 449 TYR A C 1
ATOM 3661 O O . TYR A 1 449 ? -5.533 -1.806 8.834 1.00 93.38 449 TYR A O 1
ATOM 3669 N N . VAL A 1 450 ? -4.544 -0.728 7.159 1.00 91.44 450 VAL A N 1
ATOM 3670 C CA . VAL A 1 450 ? -3.272 -0.527 7.870 1.00 91.44 450 VAL A CA 1
ATOM 3671 C C . VAL A 1 450 ? -3.405 0.457 9.036 1.00 91.44 450 VAL A C 1
ATOM 3673 O O . VAL A 1 450 ? -2.906 0.206 10.135 1.00 91.44 450 VAL A O 1
ATOM 3676 N N . VAL A 1 451 ? -4.058 1.597 8.823 1.00 89.25 451 VAL A N 1
ATOM 3677 C CA . VAL A 1 451 ? -4.120 2.684 9.809 1.00 89.25 451 VAL A CA 1
ATOM 3678 C C . VAL A 1 451 ? -5.121 2.369 10.915 1.00 89.25 451 VAL A C 1
ATOM 3680 O O . VAL A 1 451 ? -4.773 2.497 12.090 1.00 89.25 451 VAL A O 1
ATOM 3683 N N . ASP A 1 452 ? -6.330 1.936 10.556 1.00 87.25 452 ASP A N 1
ATOM 3684 C CA . ASP A 1 452 ? -7.416 1.705 11.509 1.00 87.25 452 ASP A CA 1
ATOM 3685 C C . ASP A 1 452 ? -7.470 0.234 11.952 1.00 87.25 452 ASP A C 1
ATOM 3687 O O . ASP A 1 452 ? -7.742 -0.051 13.118 1.00 87.25 452 ASP A O 1
ATOM 3691 N N . GLY A 1 453 ? -7.170 -0.707 11.050 1.00 85.88 453 GLY A N 1
ATOM 3692 C CA . GLY A 1 453 ? -7.181 -2.148 11.328 1.00 85.88 453 GLY A CA 1
ATOM 3693 C C . GLY A 1 453 ? -5.911 -2.612 12.026 1.00 85.88 453 GLY A C 1
ATOM 3694 O O . GLY A 1 453 ? -5.971 -3.062 13.164 1.00 85.88 453 GLY A O 1
ATOM 3695 N N . LEU A 1 454 ? -4.747 -2.436 11.405 1.00 86.56 454 LEU A N 1
ATOM 3696 C CA . LEU A 1 454 ? -3.455 -2.875 11.942 1.00 86.56 454 LEU A CA 1
ATOM 3697 C C . LEU A 1 454 ? -2.850 -1.903 12.959 1.00 86.56 454 LEU A C 1
ATOM 3699 O O . LEU A 1 454 ? -1.927 -2.262 13.686 1.00 86.56 454 LEU A O 1
ATOM 3703 N N . LYS A 1 455 ? -3.305 -0.643 12.989 1.00 85.56 455 LYS A N 1
ATOM 3704 C CA . LYS A 1 455 ? -2.625 0.450 13.709 1.00 85.56 455 LYS A CA 1
ATOM 3705 C C . LYS A 1 455 ? -1.130 0.530 13.375 1.00 85.56 455 LYS A C 1
ATOM 3707 O O . LYS A 1 455 ? -0.320 0.846 14.249 1.00 85.56 455 LYS A O 1
ATOM 3712 N N . TRP A 1 456 ? -0.783 0.325 12.103 1.00 82.75 456 TRP A N 1
ATOM 3713 C CA . TRP A 1 456 ? 0.589 0.254 11.579 1.00 82.75 456 TRP A CA 1
ATOM 3714 C C . TRP A 1 456 ? 1.397 -0.983 11.995 1.00 82.75 456 TRP A C 1
ATOM 3716 O O . TRP A 1 456 ? 2.602 -0.987 11.749 1.00 82.75 456 TRP A O 1
ATOM 3726 N N . ASP A 1 457 ? 0.781 -1.995 12.621 1.00 75.44 457 ASP A N 1
ATOM 3727 C CA . ASP A 1 457 ? 1.480 -3.202 13.091 1.00 75.44 457 ASP A CA 1
ATOM 3728 C C . ASP A 1 457 ? 2.708 -2.816 13.957 1.00 75.44 457 ASP A C 1
ATOM 3730 O O . ASP A 1 457 ? 3.849 -3.214 13.718 1.00 75.44 457 ASP A O 1
ATOM 3734 N N . ARG A 1 458 ? 2.494 -1.924 14.941 1.00 65.19 458 ARG A N 1
ATOM 3735 C CA . ARG A 1 458 ? 3.581 -1.370 15.768 1.00 65.19 458 ARG A CA 1
ATOM 3736 C C . ARG A 1 458 ? 4.305 -2.478 16.545 1.00 65.19 458 ARG A C 1
ATOM 3738 O O . ARG A 1 458 ? 3.688 -3.216 17.310 1.00 65.19 458 ARG A O 1
ATOM 3745 N N . VAL A 1 459 ? 5.628 -2.508 16.393 1.00 57.91 459 VAL A N 1
ATOM 3746 C CA . VAL A 1 459 ? 6.552 -3.381 17.136 1.00 57.91 459 VAL A CA 1
ATOM 3747 C C . VAL A 1 459 ? 6.606 -2.983 18.618 1.00 57.91 459 VAL A C 1
ATOM 3749 O O . VAL A 1 459 ? 6.516 -1.792 18.940 1.00 57.91 459 VAL A O 1
ATOM 3752 N N . THR A 1 460 ? 6.756 -3.969 19.507 1.00 53.78 460 THR A N 1
ATOM 3753 C CA . THR A 1 460 ? 6.759 -3.815 20.973 1.00 53.78 460 THR A CA 1
ATOM 3754 C C . THR A 1 460 ? 7.703 -2.745 21.531 1.00 53.78 460 THR A C 1
ATOM 3756 O O . THR A 1 460 ? 8.750 -2.390 20.979 1.00 53.78 460 THR A O 1
ATOM 3759 N N . GLY A 1 461 ? 7.308 -2.282 22.719 1.00 48.03 461 GLY A N 1
ATOM 3760 C CA . GLY A 1 461 ? 8.178 -1.748 23.756 1.00 48.03 461 GLY A CA 1
ATOM 3761 C C . GLY A 1 461 ? 7.415 -0.781 24.648 1.00 48.03 461 GLY A C 1
ATOM 3762 O O . GLY A 1 461 ? 7.515 0.411 24.392 1.00 48.03 461 GLY A O 1
ATOM 3763 N N . GLU A 1 462 ? 6.658 -1.273 25.636 1.00 42.75 462 GLU A N 1
ATOM 3764 C CA . GLU A 1 462 ? 6.223 -0.431 26.766 1.00 42.75 462 GLU A CA 1
ATOM 3765 C C . GLU A 1 462 ? 5.861 -1.217 28.041 1.00 42.75 462 GLU A C 1
ATOM 3767 O O . GLU A 1 462 ? 6.167 -0.724 29.118 1.00 42.75 462 GLU A O 1
ATOM 3772 N N . GLU A 1 463 ? 5.335 -2.447 27.976 1.00 43.69 463 GLU A N 1
ATOM 3773 C CA . GLU A 1 463 ? 4.694 -3.021 29.180 1.00 43.69 463 GLU A CA 1
ATOM 3774 C C . GLU A 1 463 ? 5.494 -4.050 29.999 1.00 43.69 463 GLU A C 1
ATOM 3776 O O . GLU A 1 463 ? 5.051 -4.367 31.094 1.00 43.69 463 GLU A O 1
ATOM 3781 N N . ASP A 1 464 ? 6.684 -4.512 29.575 1.00 45.66 464 ASP A N 1
ATOM 3782 C CA . ASP A 1 464 ? 7.337 -5.630 30.301 1.00 45.66 464 ASP A CA 1
ATOM 3783 C C . ASP A 1 464 ? 8.869 -5.578 30.477 1.00 45.66 464 ASP A C 1
ATOM 3785 O O . ASP A 1 464 ? 9.510 -6.595 30.733 1.00 45.66 464 ASP A O 1
ATOM 3789 N N . LEU A 1 465 ? 9.531 -4.423 30.312 1.00 47.31 465 LEU A N 1
ATOM 3790 C CA . LEU A 1 465 ? 11.005 -4.405 30.235 1.00 47.31 465 LEU A CA 1
ATOM 3791 C C . LEU A 1 465 ? 11.668 -3.187 30.904 1.00 47.31 465 LEU A C 1
ATOM 3793 O O . LEU A 1 465 ? 12.018 -2.226 30.218 1.00 47.31 465 LEU A O 1
ATOM 3797 N N . GLY A 1 466 ? 11.909 -3.310 32.219 1.00 51.28 466 GLY A N 1
ATOM 3798 C CA . GLY A 1 466 ? 12.977 -2.696 33.040 1.00 51.28 466 GLY A CA 1
ATOM 3799 C C . GLY A 1 466 ? 13.268 -1.188 32.907 1.00 51.28 466 GLY A C 1
ATOM 3800 O O . GLY A 1 466 ? 13.584 -0.692 31.825 1.00 51.28 466 GLY A O 1
ATOM 3801 N N . GLU A 1 467 ? 13.292 -0.481 34.040 1.00 51.16 467 GLU A N 1
ATOM 3802 C CA . GLU A 1 467 ? 13.321 0.993 34.158 1.00 51.16 467 GLU A CA 1
ATOM 3803 C C . GLU A 1 467 ? 14.540 1.725 33.536 1.00 51.16 467 GLU A C 1
ATOM 3805 O O . GLU A 1 467 ? 14.463 2.926 33.298 1.00 51.16 467 GLU A O 1
ATOM 3810 N N . ASP A 1 468 ? 15.637 1.041 33.186 1.00 54.38 468 ASP A N 1
ATOM 3811 C CA . ASP A 1 468 ? 16.953 1.697 33.019 1.00 54.38 468 ASP A CA 1
ATOM 3812 C C . ASP A 1 468 ? 17.438 2.004 31.580 1.00 54.38 468 ASP A C 1
ATOM 3814 O O . ASP A 1 468 ? 18.530 2.542 31.390 1.00 54.38 468 ASP A O 1
ATOM 3818 N N . GLU A 1 469 ? 16.676 1.702 30.521 1.00 54.28 469 GLU A N 1
ATOM 3819 C CA . GLU A 1 469 ? 17.153 1.926 29.140 1.00 54.28 469 GLU A CA 1
ATOM 3820 C C . GLU A 1 469 ? 16.085 2.542 28.221 1.00 54.28 469 GLU A C 1
ATOM 3822 O O . GLU A 1 469 ? 14.937 2.094 28.173 1.00 54.28 469 GLU A O 1
ATOM 3827 N N . SER A 1 470 ? 16.494 3.582 27.479 1.00 62.72 470 SER A N 1
ATOM 3828 C CA . SER A 1 470 ? 15.662 4.358 26.550 1.00 62.72 470 SER A CA 1
ATOM 3829 C C . SER A 1 470 ? 14.975 3.471 25.503 1.00 62.72 470 SER A C 1
ATOM 3831 O O . SER A 1 470 ? 15.625 2.669 24.827 1.00 62.72 470 SER A O 1
ATOM 3833 N N . LEU A 1 471 ? 13.668 3.688 25.308 1.00 58.72 471 LEU A N 1
ATOM 3834 C CA . LEU A 1 471 ? 12.803 2.983 24.350 1.00 58.72 471 LEU A CA 1
ATOM 3835 C C . LEU A 1 471 ? 13.384 2.896 22.924 1.00 58.72 471 LEU A C 1
ATOM 3837 O O . LEU A 1 471 ? 13.154 1.915 22.218 1.00 58.72 471 LEU A O 1
ATOM 3841 N N . SER A 1 472 ? 14.167 3.889 22.486 1.00 60.28 472 SER A N 1
ATOM 3842 C CA . SER A 1 472 ? 14.779 3.901 21.150 1.00 60.28 472 SER A CA 1
ATOM 3843 C C . SER A 1 472 ? 15.947 2.918 21.007 1.00 60.28 472 SER A C 1
ATOM 3845 O O . SER A 1 472 ? 16.066 2.263 19.971 1.00 60.28 472 SER A O 1
ATOM 3847 N N . LYS A 1 473 ? 16.779 2.760 22.045 1.00 64.81 473 LYS A N 1
ATOM 3848 C CA . LYS A 1 473 ? 17.912 1.817 22.050 1.00 64.81 473 LYS A CA 1
ATOM 3849 C C . LYS A 1 473 ? 17.432 0.367 22.102 1.00 64.81 473 LYS A C 1
ATOM 3851 O O . LYS A 1 473 ? 17.935 -0.472 21.358 1.00 64.81 473 LYS A O 1
ATOM 3856 N N . LYS A 1 474 ? 16.394 0.101 22.899 1.00 64.50 474 LYS A N 1
ATOM 3857 C CA . LYS A 1 474 ? 15.746 -1.216 23.006 1.00 64.50 474 LYS A CA 1
ATOM 3858 C C . LYS A 1 474 ? 15.106 -1.665 21.691 1.00 64.50 474 LYS A C 1
ATOM 3860 O O . LYS A 1 474 ? 15.349 -2.785 21.249 1.00 64.50 474 LYS A O 1
ATOM 3865 N N . ARG A 1 475 ? 14.363 -0.780 21.012 1.00 63.94 475 ARG A N 1
ATOM 3866 C CA . ARG A 1 475 ? 13.799 -1.067 19.677 1.00 63.94 475 ARG A CA 1
ATOM 3867 C C . ARG A 1 475 ? 14.879 -1.384 18.648 1.00 63.94 475 ARG A C 1
ATOM 3869 O O . ARG A 1 475 ? 14.736 -2.343 17.898 1.00 63.94 475 ARG A O 1
ATOM 3876 N N . ALA A 1 476 ? 15.973 -0.620 18.643 1.00 69.31 476 ALA A N 1
ATOM 3877 C CA . ALA A 1 476 ? 17.101 -0.882 17.753 1.00 69.31 476 ALA A CA 1
ATOM 3878 C C . ALA A 1 476 ? 17.742 -2.254 18.020 1.00 69.31 476 ALA A C 1
ATOM 3880 O O . ALA A 1 476 ? 18.140 -2.927 17.075 1.00 69.31 476 ALA A O 1
ATOM 3881 N N . LYS A 1 477 ? 17.797 -2.696 19.283 1.00 72.44 477 LYS A N 1
ATOM 3882 C CA . LYS A 1 477 ? 18.288 -4.030 19.648 1.00 72.44 477 LYS A CA 1
ATOM 3883 C C . LYS A 1 477 ? 17.374 -5.147 19.135 1.00 72.44 477 LYS A C 1
ATOM 3885 O O . LYS A 1 477 ? 17.876 -6.043 18.476 1.00 72.44 477 LYS A O 1
ATOM 3890 N N . ILE A 1 478 ? 16.058 -5.061 19.359 1.00 70.06 478 ILE A N 1
ATOM 3891 C CA . ILE A 1 478 ? 15.085 -6.060 18.865 1.00 70.06 478 ILE A CA 1
ATOM 3892 C C . ILE A 1 478 ? 15.148 -6.173 17.339 1.00 70.06 478 ILE A C 1
ATOM 3894 O O . ILE A 1 478 ? 15.204 -7.275 16.800 1.00 70.06 478 ILE A O 1
ATOM 3898 N N . ILE A 1 479 ? 15.178 -5.031 16.645 1.00 74.06 479 ILE A N 1
ATOM 3899 C CA . ILE A 1 479 ? 15.298 -4.986 15.184 1.00 74.06 479 ILE A CA 1
ATOM 3900 C C . ILE A 1 479 ? 16.609 -5.633 14.731 1.00 74.06 479 ILE A C 1
ATOM 3902 O O . ILE A 1 479 ? 16.593 -6.468 13.835 1.00 74.06 479 ILE A O 1
ATOM 3906 N N . LYS A 1 480 ? 17.729 -5.305 15.380 1.00 77.38 480 LYS A N 1
ATOM 3907 C CA . LYS A 1 480 ? 19.042 -5.863 15.043 1.00 77.38 480 LYS A CA 1
ATOM 3908 C C . LYS A 1 480 ? 19.133 -7.366 15.328 1.00 77.38 480 LYS A C 1
ATOM 3910 O O . LYS A 1 480 ? 19.736 -8.105 14.554 1.00 77.38 480 LYS A O 1
ATOM 3915 N N . ASP A 1 481 ? 18.529 -7.834 16.415 1.00 75.56 481 ASP A N 1
ATOM 3916 C CA . ASP A 1 481 ? 18.457 -9.257 16.750 1.00 75.56 481 ASP A CA 1
ATOM 3917 C C . ASP A 1 481 ? 17.603 -10.012 15.718 1.00 75.56 481 ASP A C 1
ATOM 3919 O O . ASP A 1 481 ? 17.997 -11.089 15.266 1.00 75.56 481 ASP A O 1
ATOM 3923 N N . PHE A 1 482 ? 16.485 -9.423 15.277 1.00 76.38 482 PHE A N 1
ATOM 3924 C CA . PHE A 1 482 ? 15.666 -9.955 14.186 1.00 76.38 482 PHE A CA 1
ATOM 3925 C C . PHE A 1 482 ? 16.430 -9.978 12.855 1.00 76.38 482 PHE A C 1
ATOM 3927 O O . PHE A 1 482 ? 16.458 -11.013 12.193 1.00 76.38 482 PHE A O 1
ATOM 3934 N N . GLU A 1 483 ? 17.102 -8.886 12.478 1.00 75.69 483 GLU A N 1
ATOM 3935 C CA . GLU A 1 483 ? 17.959 -8.809 11.283 1.00 75.69 483 GLU A CA 1
ATOM 3936 C C . GLU A 1 483 ? 18.996 -9.942 11.264 1.00 75.69 483 GLU A C 1
ATOM 3938 O O . GLU A 1 483 ? 19.123 -10.653 10.265 1.00 75.69 483 GLU A O 1
ATOM 3943 N N . ASN A 1 484 ? 19.673 -10.170 12.395 1.00 75.69 484 ASN A N 1
ATOM 3944 C CA . ASN A 1 484 ? 20.670 -11.229 12.535 1.00 75.69 484 ASN A CA 1
ATOM 3945 C C . ASN A 1 484 ? 20.061 -12.636 12.407 1.00 75.69 484 ASN A C 1
ATOM 3947 O O . ASN A 1 484 ? 20.641 -13.493 11.744 1.00 75.69 484 ASN A O 1
ATOM 3951 N N . LYS A 1 485 ? 18.895 -12.894 13.014 1.00 72.00 485 LYS A N 1
ATOM 3952 C CA . LYS A 1 485 ? 18.207 -14.199 12.934 1.00 72.00 485 LYS A CA 1
ATOM 3953 C C . LYS A 1 485 ? 17.640 -14.479 11.547 1.00 72.00 485 LYS A C 1
ATOM 3955 O O . LYS A 1 485 ? 17.699 -15.607 11.063 1.00 72.00 485 LYS A O 1
ATOM 3960 N N . THR A 1 486 ? 17.126 -13.445 10.882 1.00 68.31 486 THR A N 1
ATOM 3961 C CA . THR A 1 486 ? 16.506 -13.569 9.559 1.00 68.31 486 THR A CA 1
ATOM 3962 C C . THR A 1 486 ? 17.500 -14.127 8.542 1.00 68.31 486 THR A C 1
ATOM 3964 O O . THR A 1 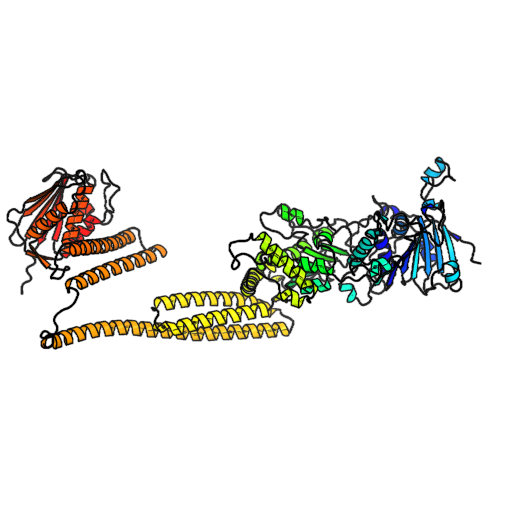486 ? 17.069 -14.737 7.570 1.00 68.31 486 THR A O 1
ATOM 3967 N N . LEU A 1 487 ? 18.821 -13.986 8.755 1.00 61.03 487 LEU A N 1
ATOM 3968 C CA . LEU A 1 487 ? 19.884 -14.543 7.904 1.00 61.03 487 LEU A CA 1
ATOM 3969 C C . LEU A 1 487 ? 19.725 -16.041 7.612 1.00 61.03 487 LEU A C 1
ATOM 3971 O O . LEU A 1 487 ? 19.947 -16.425 6.464 1.00 61.03 487 LEU A O 1
ATOM 3975 N N . THR A 1 488 ? 19.255 -16.838 8.574 1.00 61.59 488 THR A N 1
ATOM 3976 C CA . THR A 1 488 ? 19.195 -18.310 8.483 1.00 61.59 488 THR A CA 1
ATOM 3977 C C . THR A 1 488 ? 17.784 -18.897 8.386 1.00 61.59 488 THR A C 1
ATOM 3979 O O . THR A 1 488 ? 17.659 -20.106 8.225 1.00 61.59 488 THR A O 1
ATOM 3982 N N . LEU A 1 489 ? 16.737 -18.076 8.506 1.00 64.38 489 LEU A N 1
ATOM 3983 C CA . LEU A 1 489 ? 15.347 -18.533 8.625 1.00 64.38 489 LEU A CA 1
ATOM 3984 C C . LEU A 1 489 ? 14.576 -18.432 7.302 1.00 64.38 489 LEU A C 1
ATOM 3986 O O . LEU A 1 489 ? 14.797 -17.523 6.493 1.00 64.38 489 LEU A O 1
ATOM 3990 N N . THR A 1 490 ? 13.634 -19.353 7.099 1.00 66.81 490 THR A N 1
ATOM 3991 C CA . THR A 1 490 ? 12.616 -19.257 6.043 1.00 66.81 490 THR A CA 1
ATOM 3992 C C . THR A 1 490 ? 11.605 -18.138 6.354 1.00 66.81 490 THR A C 1
ATOM 3994 O O . THR A 1 490 ? 11.514 -17.686 7.498 1.00 66.81 490 THR A O 1
ATOM 3997 N N . PRO A 1 491 ? 10.813 -17.670 5.367 1.00 64.50 491 PRO A N 1
ATOM 3998 C CA . PRO A 1 491 ? 9.868 -16.566 5.576 1.00 64.50 491 PRO A CA 1
ATOM 3999 C C . PRO A 1 491 ? 8.836 -16.866 6.675 1.00 64.50 491 PRO A C 1
ATOM 4001 O O . PRO A 1 491 ? 8.599 -16.031 7.543 1.00 64.50 491 PRO A O 1
ATOM 4004 N N . SER A 1 492 ? 8.300 -18.089 6.696 1.00 66.81 492 SER A N 1
ATOM 4005 C CA . SER A 1 492 ? 7.335 -18.539 7.706 1.00 66.81 492 SER A CA 1
ATOM 4006 C C . SER A 1 492 ? 7.946 -18.717 9.101 1.00 66.81 492 SER A C 1
ATOM 4008 O O . SER A 1 492 ? 7.243 -18.596 10.100 1.00 66.81 492 SER A O 1
ATOM 4010 N N . GLU A 1 493 ? 9.245 -19.012 9.202 1.00 68.62 493 GLU A N 1
ATOM 4011 C CA . GLU A 1 493 ? 9.948 -19.082 10.490 1.00 68.62 493 GLU A CA 1
ATOM 4012 C C . GLU A 1 493 ? 10.264 -17.687 11.031 1.00 68.62 493 GLU A C 1
ATOM 4014 O O . GLU A 1 493 ? 10.070 -17.440 12.217 1.00 68.62 493 GLU A O 1
ATOM 4019 N N . ALA A 1 494 ? 10.685 -16.760 10.165 1.00 66.69 494 ALA A N 1
ATOM 4020 C CA . ALA A 1 494 ? 10.925 -15.370 10.545 1.00 66.69 494 ALA A CA 1
ATOM 4021 C C . ALA A 1 494 ? 9.643 -14.695 11.057 1.00 66.69 494 ALA A C 1
ATOM 4023 O O . ALA A 1 494 ? 9.694 -13.957 12.036 1.00 66.69 494 ALA A O 1
ATOM 4024 N N . GLN A 1 495 ? 8.486 -15.011 10.467 1.00 68.31 495 GLN A N 1
ATOM 4025 C CA . GLN A 1 495 ? 7.190 -14.487 10.907 1.00 68.31 495 GLN A CA 1
ATOM 4026 C C . GLN A 1 495 ? 6.863 -14.838 12.370 1.00 68.31 495 GLN A C 1
ATOM 4028 O O . GLN A 1 495 ? 6.270 -14.031 13.081 1.00 68.31 495 GLN A O 1
ATOM 4033 N N . LYS A 1 496 ? 7.280 -16.017 12.852 1.00 69.94 496 LYS A N 1
ATOM 4034 C CA . LYS A 1 496 ? 7.061 -16.447 14.247 1.00 69.94 496 LYS A CA 1
ATOM 4035 C C . LYS A 1 496 ? 7.923 -15.688 15.258 1.00 69.94 496 LYS A C 1
ATOM 4037 O O . LYS A 1 496 ? 7.628 -15.713 16.447 1.00 69.94 496 LYS A O 1
ATOM 4042 N N . GLU A 1 497 ? 8.984 -15.037 14.793 1.00 69.25 497 GLU A N 1
ATOM 4043 C CA . GLU A 1 497 ? 9.890 -14.225 15.611 1.00 69.25 497 GLU A CA 1
ATOM 4044 C C . GLU A 1 497 ? 9.470 -12.740 15.641 1.00 69.25 497 GLU A C 1
ATOM 4046 O O . GLU A 1 497 ? 10.121 -11.925 16.300 1.00 69.25 497 GLU A O 1
ATOM 4051 N N . GLU A 1 498 ? 8.405 -12.363 14.922 1.00 73.06 498 GLU A N 1
ATOM 4052 C CA . GLU A 1 498 ? 7.863 -11.003 14.927 1.00 73.06 498 GLU A CA 1
ATOM 4053 C C . GLU A 1 498 ? 7.162 -10.693 16.258 1.00 73.06 498 GLU A C 1
ATOM 4055 O O . GLU A 1 498 ? 6.390 -11.494 16.782 1.00 73.06 498 GLU A O 1
ATOM 4060 N N . LEU A 1 499 ? 7.397 -9.495 16.800 1.00 68.81 499 LEU A N 1
ATOM 4061 C CA . LEU A 1 499 ? 6.839 -9.068 18.083 1.00 68.81 499 LEU A CA 1
ATOM 4062 C C . LEU A 1 499 ? 5.921 -7.858 17.895 1.00 68.81 499 LEU A C 1
ATOM 4064 O O . LEU A 1 499 ? 6.368 -6.782 17.492 1.00 68.81 499 LEU A O 1
ATOM 4068 N N . TYR A 1 500 ? 4.648 -8.019 18.254 1.00 70.69 500 TYR A N 1
ATOM 4069 C CA . TYR A 1 500 ? 3.606 -6.998 18.115 1.00 70.69 500 TYR A CA 1
ATOM 4070 C C . TYR A 1 500 ? 3.118 -6.483 19.472 1.00 70.69 500 TYR A C 1
ATOM 4072 O O . TYR A 1 500 ? 3.139 -7.210 20.460 1.00 70.69 500 TYR A O 1
ATOM 4080 N N . TYR A 1 501 ? 2.689 -5.214 19.523 1.00 65.88 501 TYR A N 1
ATOM 4081 C CA . TYR A 1 501 ? 2.130 -4.600 20.742 1.00 65.88 501 TYR A CA 1
ATOM 4082 C C . TYR A 1 501 ? 0.802 -5.231 21.182 1.00 65.88 501 TYR A C 1
ATOM 4084 O O . TYR A 1 501 ? 0.473 -5.231 22.360 1.00 65.88 501 TYR A O 1
ATOM 4092 N N . GLU A 1 502 ? 0.020 -5.731 20.232 1.00 71.50 502 GLU A N 1
ATOM 4093 C CA . GLU A 1 502 ? -1.348 -6.168 20.469 1.00 71.50 502 GLU A CA 1
ATOM 4094 C C . GLU A 1 502 ? -1.514 -7.654 20.149 1.00 71.50 502 GLU A C 1
ATOM 4096 O O . GLU A 1 502 ? -0.897 -8.158 19.209 1.00 71.50 502 GLU A O 1
ATOM 4101 N N . SER A 1 503 ? -2.370 -8.338 20.915 1.00 73.00 503 SER A N 1
ATOM 4102 C CA . SER A 1 503 ? -2.740 -9.723 20.633 1.00 73.00 503 SER A CA 1
ATOM 4103 C C . SER A 1 503 ? -3.465 -9.853 19.293 1.00 73.00 503 SER A C 1
ATOM 4105 O O . SER A 1 503 ? -4.224 -8.972 18.876 1.00 73.00 503 SER A O 1
ATOM 4107 N N . GLU A 1 504 ? -3.273 -10.993 18.636 1.00 74.50 504 GLU A N 1
ATOM 4108 C CA . GLU A 1 504 ? -3.915 -11.294 17.356 1.00 74.50 504 GLU A CA 1
ATOM 4109 C C . GLU A 1 504 ? -5.448 -11.244 17.460 1.00 74.50 504 GLU A C 1
ATOM 4111 O O . GLU A 1 504 ? -6.105 -10.679 16.588 1.00 74.50 504 GLU A O 1
ATOM 4116 N N . THR A 1 505 ? -6.018 -11.673 18.590 1.00 71.50 505 THR A N 1
ATOM 4117 C CA . THR A 1 505 ? -7.447 -11.532 18.905 1.00 71.50 505 THR A CA 1
ATOM 4118 C C . THR A 1 505 ? -7.922 -10.085 18.872 1.00 71.50 505 THR A C 1
ATOM 4120 O O . THR A 1 505 ? -8.912 -9.765 18.214 1.00 71.50 505 THR A O 1
ATOM 4123 N N . SER A 1 506 ? -7.238 -9.183 19.581 1.00 76.69 506 SER A N 1
ATOM 4124 C CA . SER A 1 506 ? -7.658 -7.778 19.674 1.00 76.69 506 SER A CA 1
ATOM 4125 C C . SER A 1 506 ? -7.536 -7.081 18.316 1.00 76.69 506 SER A C 1
ATOM 4127 O O . SER A 1 506 ? -8.400 -6.279 17.935 1.00 76.69 506 SER A O 1
ATOM 4129 N N . LYS A 1 507 ? -6.510 -7.454 17.540 1.00 81.88 507 LYS A N 1
ATOM 4130 C CA . LYS A 1 507 ? -6.342 -7.056 16.140 1.00 81.88 507 LYS A CA 1
ATOM 4131 C C . LYS A 1 507 ? -7.512 -7.559 15.279 1.00 81.88 507 LYS A C 1
ATOM 4133 O O . LYS A 1 507 ? -8.147 -6.743 14.607 1.00 81.88 507 LYS A O 1
ATOM 4138 N N . ASN A 1 508 ? -7.878 -8.838 15.368 1.00 80.75 508 ASN A N 1
ATOM 4139 C CA . ASN A 1 508 ? -8.983 -9.441 14.612 1.00 80.75 508 ASN A CA 1
ATOM 4140 C C . ASN A 1 508 ? -10.350 -8.829 14.972 1.00 80.75 508 ASN A C 1
ATOM 4142 O O . ASN A 1 508 ? -11.094 -8.437 14.068 1.00 80.75 508 ASN A O 1
ATOM 4146 N N . LYS A 1 509 ? -10.650 -8.632 16.271 1.00 76.44 509 LYS A N 1
ATOM 4147 C CA . LYS A 1 509 ? -11.866 -7.933 16.754 1.00 76.44 509 LYS A CA 1
ATOM 4148 C C . LYS A 1 509 ? -12.001 -6.564 16.086 1.00 76.44 509 LYS A C 1
ATOM 4150 O O . LYS A 1 509 ? -13.069 -6.198 15.586 1.00 76.44 509 LYS A O 1
ATOM 4155 N N . ARG A 1 510 ? -10.900 -5.806 16.031 1.00 83.88 510 ARG A N 1
ATOM 4156 C CA . ARG A 1 510 ? -10.888 -4.483 15.404 1.00 83.88 510 ARG A CA 1
ATOM 4157 C C . ARG A 1 510 ? -11.071 -4.561 13.893 1.00 83.88 510 ARG A C 1
ATOM 4159 O O . ARG A 1 510 ? -11.908 -3.821 13.381 1.00 83.88 510 ARG A O 1
ATOM 4166 N N . ILE A 1 511 ? -10.348 -5.441 13.199 1.00 84.69 511 ILE A N 1
ATOM 4167 C CA . ILE A 1 511 ? -10.464 -5.629 11.742 1.00 84.69 511 ILE A CA 1
ATOM 4168 C C . ILE A 1 511 ? -11.922 -5.896 11.350 1.00 84.69 511 ILE A C 1
ATOM 4170 O O . ILE A 1 511 ? -12.458 -5.189 10.495 1.00 84.69 511 ILE A O 1
ATOM 4174 N N . ILE A 1 512 ? -12.597 -6.828 12.032 1.00 78.06 512 ILE A N 1
ATOM 4175 C CA . ILE A 1 512 ? -14.017 -7.127 11.786 1.00 78.06 512 ILE A CA 1
ATOM 4176 C C . ILE A 1 512 ? -14.902 -5.909 12.048 1.00 78.06 512 ILE A C 1
ATOM 4178 O O . ILE A 1 512 ? -15.799 -5.617 11.255 1.00 78.06 512 ILE A O 1
ATOM 4182 N N . SER A 1 513 ? -14.641 -5.149 13.115 1.00 76.75 513 SER A N 1
ATOM 4183 C CA . SER A 1 513 ? -15.452 -3.970 13.441 1.00 76.75 513 SER A CA 1
ATOM 4184 C C . SER A 1 513 ? -15.416 -2.881 12.358 1.00 76.75 513 SER A C 1
ATOM 4186 O O . SER A 1 513 ? -16.400 -2.161 12.183 1.00 76.75 513 SER A O 1
ATOM 4188 N N . ILE A 1 514 ? -14.315 -2.784 11.600 1.00 83.56 514 ILE A N 1
ATOM 4189 C CA . ILE A 1 514 ? -14.119 -1.763 10.562 1.00 83.56 514 ILE A CA 1
ATOM 4190 C C . ILE A 1 514 ? -14.230 -2.304 9.130 1.00 83.56 514 ILE A C 1
ATOM 4192 O O . ILE A 1 514 ? -14.103 -1.524 8.186 1.00 83.56 514 ILE A O 1
ATOM 4196 N N . ILE A 1 515 ? -14.481 -3.603 8.934 1.00 83.62 515 ILE A N 1
ATOM 4197 C CA . ILE A 1 515 ? -14.427 -4.244 7.608 1.00 83.62 515 ILE A CA 1
ATOM 4198 C C . ILE A 1 515 ? -15.388 -3.601 6.598 1.00 83.62 515 ILE A C 1
ATOM 4200 O O . ILE A 1 515 ? -15.045 -3.417 5.434 1.00 83.62 515 ILE A O 1
ATOM 4204 N N . GLN A 1 516 ? -16.558 -3.141 7.055 1.00 78.19 516 GLN A N 1
ATOM 4205 C CA . GLN A 1 516 ? -17.521 -2.412 6.220 1.00 78.19 516 GLN A CA 1
ATOM 4206 C C . GLN A 1 516 ? -16.976 -1.061 5.745 1.00 78.19 516 GLN A C 1
ATOM 4208 O O . GLN A 1 516 ? -17.193 -0.682 4.595 1.00 78.19 516 GLN A O 1
ATOM 4213 N N . ASN A 1 517 ? -16.229 -0.362 6.605 1.00 84.75 517 ASN A N 1
ATOM 4214 C CA . ASN A 1 517 ? -15.587 0.906 6.261 1.00 84.75 517 ASN A CA 1
ATOM 4215 C C . ASN A 1 517 ? -14.418 0.700 5.294 1.00 84.75 517 ASN A C 1
ATOM 4217 O O . ASN A 1 517 ? -14.105 1.612 4.530 1.00 84.75 517 ASN A O 1
ATOM 4221 N N . ILE A 1 518 ? -13.761 -0.465 5.343 1.00 87.44 518 ILE A N 1
ATOM 4222 C CA . ILE A 1 518 ? -12.705 -0.845 4.398 1.00 87.44 518 ILE A CA 1
ATOM 4223 C C . ILE A 1 518 ? -13.312 -1.153 3.029 1.00 87.44 518 ILE A C 1
ATOM 4225 O O . ILE A 1 518 ? -12.827 -0.626 2.035 1.00 87.44 518 ILE A O 1
ATOM 4229 N N . ILE A 1 519 ? -14.378 -1.957 2.974 1.00 86.19 519 ILE A N 1
ATOM 4230 C CA . ILE A 1 519 ? -15.052 -2.325 1.721 1.00 86.19 519 ILE A CA 1
ATOM 4231 C C . ILE A 1 519 ? -15.645 -1.078 1.045 1.00 86.19 519 ILE A C 1
ATOM 4233 O O . ILE A 1 519 ? -15.315 -0.802 -0.108 1.00 86.19 519 ILE A O 1
ATOM 4237 N N . ASP A 1 520 ? -16.442 -0.290 1.776 1.00 84.38 520 ASP A N 1
ATOM 4238 C CA . ASP A 1 520 ? -16.976 1.016 1.347 1.00 84.38 520 ASP A CA 1
ATOM 4239 C C . ASP A 1 520 ? -17.709 0.985 -0.014 1.00 84.38 520 ASP A C 1
ATOM 4241 O O . ASP A 1 520 ? -17.447 1.783 -0.916 1.00 84.38 520 ASP A O 1
ATOM 4245 N N . VAL A 1 521 ? -18.630 0.024 -0.183 1.00 84.81 521 VAL A N 1
ATOM 4246 C CA . VAL A 1 521 ? -19.423 -0.168 -1.415 1.00 84.81 521 VAL A CA 1
ATOM 4247 C C . VAL A 1 521 ? -20.913 -0.187 -1.119 1.00 84.81 521 VAL A C 1
ATOM 4249 O O . VAL A 1 521 ? -21.376 -0.776 -0.140 1.00 84.81 521 VAL A O 1
ATOM 4252 N N . LYS A 1 522 ? -21.700 0.424 -2.009 1.00 84.56 522 LYS A N 1
ATOM 4253 C CA . LYS A 1 522 ? -23.162 0.334 -1.958 1.00 84.56 522 LYS A CA 1
ATOM 4254 C C . LYS A 1 522 ? -23.618 -1.103 -2.195 1.00 84.56 522 LYS A C 1
ATOM 4256 O O . LYS A 1 522 ? -23.265 -1.709 -3.200 1.00 84.56 522 LYS A O 1
ATOM 4261 N N . LYS A 1 523 ? -24.504 -1.605 -1.334 1.00 79.25 523 LYS A N 1
ATOM 4262 C CA . LYS A 1 523 ? -25.022 -2.984 -1.378 1.00 79.25 523 LYS A CA 1
ATOM 4263 C C . LYS A 1 523 ? -25.566 -3.422 -2.750 1.00 79.25 523 LYS A C 1
ATOM 4265 O O . LYS A 1 523 ? -25.429 -4.580 -3.107 1.00 79.25 523 LYS A O 1
ATOM 4270 N N . GLU A 1 524 ? -26.157 -2.509 -3.520 1.00 83.44 524 GLU A N 1
ATOM 4271 C CA . GLU A 1 524 ? -26.698 -2.757 -4.872 1.00 83.44 524 GLU A CA 1
ATOM 4272 C C . GLU A 1 524 ? -25.636 -2.997 -5.966 1.00 83.44 524 GLU A C 1
ATOM 4274 O O . GLU A 1 524 ? -25.946 -3.550 -7.028 1.00 83.44 524 GLU A O 1
ATOM 4279 N N . ASN A 1 525 ? -24.393 -2.583 -5.706 1.00 87.75 525 ASN A N 1
ATOM 4280 C CA . ASN A 1 525 ? -23.257 -2.756 -6.609 1.00 87.75 525 ASN A CA 1
ATOM 4281 C C . ASN A 1 525 ? -22.431 -4.003 -6.282 1.00 87.75 525 ASN A C 1
ATOM 4283 O O . ASN A 1 525 ? -21.657 -4.432 -7.133 1.00 87.75 525 ASN A O 1
ATOM 4287 N N . ILE A 1 526 ? -22.598 -4.587 -5.092 1.00 88.38 526 ILE A N 1
ATOM 4288 C CA . ILE A 1 526 ? -21.901 -5.809 -4.685 1.00 88.38 526 ILE A CA 1
ATOM 4289 C C . ILE A 1 526 ? -22.489 -6.992 -5.460 1.00 88.38 526 ILE A C 1
ATOM 4291 O O . ILE A 1 526 ? -23.691 -7.254 -5.389 1.00 88.38 526 ILE A O 1
ATOM 4295 N N . ILE A 1 527 ? -21.632 -7.697 -6.194 1.00 87.06 527 ILE A N 1
ATOM 4296 C CA . ILE A 1 527 ? -21.957 -8.942 -6.895 1.00 87.06 527 ILE A CA 1
ATOM 4297 C C . ILE A 1 527 ? -21.648 -10.112 -5.959 1.00 87.06 527 ILE A C 1
ATOM 4299 O O . ILE A 1 527 ? -22.548 -10.879 -5.621 1.00 87.06 527 ILE A O 1
ATOM 4303 N N . GLU A 1 528 ? -20.417 -10.175 -5.451 1.00 84.44 528 GLU A N 1
ATOM 4304 C CA . GLU A 1 528 ? -19.930 -11.212 -4.536 1.00 84.44 528 GLU A CA 1
ATOM 4305 C C . GLU A 1 528 ? -19.074 -10.576 -3.434 1.00 84.44 528 GLU A C 1
ATOM 4307 O O . GLU A 1 528 ? -18.347 -9.616 -3.680 1.00 84.44 528 GLU A O 1
ATOM 4312 N N . LEU A 1 529 ? -19.169 -11.084 -2.205 1.00 83.25 529 LEU A N 1
ATOM 4313 C CA . LEU A 1 529 ? -18.337 -10.645 -1.087 1.00 83.25 529 LEU A CA 1
ATOM 4314 C C . LEU A 1 529 ? -18.022 -11.833 -0.177 1.00 83.25 529 LEU A C 1
ATOM 4316 O O . LEU A 1 529 ? -18.916 -12.398 0.450 1.00 83.25 529 LEU A O 1
ATOM 4320 N N . TYR A 1 530 ? -16.738 -12.133 -0.071 1.00 81.25 530 TYR A N 1
ATOM 4321 C CA . TYR A 1 530 ? -16.127 -13.066 0.858 1.00 81.25 530 TYR A CA 1
ATOM 4322 C C . TYR A 1 530 ? -15.345 -12.293 1.924 1.00 81.25 530 TYR A C 1
ATOM 4324 O O . TYR A 1 530 ? -14.654 -11.325 1.614 1.00 81.25 530 TYR A O 1
ATOM 4332 N N . ILE A 1 531 ? -15.431 -12.735 3.173 1.00 80.38 531 ILE A N 1
ATOM 4333 C CA . ILE A 1 531 ? -14.660 -12.268 4.329 1.00 80.38 531 ILE A CA 1
ATOM 4334 C C . ILE A 1 531 ? -14.212 -13.539 5.041 1.00 80.38 531 ILE A C 1
ATOM 4336 O O . ILE A 1 531 ? -15.013 -14.462 5.162 1.00 80.38 531 ILE A O 1
ATOM 4340 N N . ASN A 1 532 ? -12.958 -13.573 5.486 1.00 80.56 532 ASN A N 1
ATOM 4341 C CA . ASN A 1 532 ? -12.346 -14.740 6.115 1.00 80.56 532 ASN A CA 1
ATOM 4342 C C . ASN A 1 532 ? -13.197 -15.298 7.269 1.00 80.56 532 ASN A C 1
ATOM 4344 O O . ASN A 1 532 ? -13.421 -14.617 8.272 1.00 80.56 532 ASN A O 1
ATOM 4348 N N . ASP A 1 533 ? -13.641 -16.536 7.107 1.00 72.31 533 ASP A N 1
ATOM 4349 C CA . ASP A 1 533 ? -14.450 -17.323 8.033 1.00 72.31 533 ASP A CA 1
ATOM 4350 C C . ASP A 1 533 ? -13.660 -17.796 9.260 1.00 72.31 533 ASP A C 1
ATOM 4352 O O . ASP A 1 533 ? -14.200 -17.780 10.365 1.00 72.31 533 ASP A O 1
ATOM 4356 N N . GLU A 1 534 ? -12.378 -18.144 9.115 1.00 72.38 534 GLU A N 1
ATOM 4357 C CA . GLU A 1 534 ? -11.514 -18.496 10.249 1.00 72.38 534 GLU A CA 1
ATOM 4358 C C . GLU A 1 534 ? -11.378 -17.314 11.215 1.00 72.38 534 GLU A C 1
ATOM 4360 O O . GLU A 1 534 ? -11.467 -17.485 12.426 1.00 72.38 534 GLU A O 1
ATOM 4365 N N . LEU A 1 535 ? -11.229 -16.089 10.694 1.00 72.75 535 LEU A N 1
ATOM 4366 C CA . LEU A 1 535 ? -11.047 -14.883 11.510 1.00 72.75 535 LEU A CA 1
ATOM 4367 C C . LEU A 1 535 ? -12.277 -14.620 12.381 1.00 72.75 535 LEU A C 1
ATOM 4369 O O . LEU A 1 535 ? -12.172 -14.098 13.487 1.00 72.75 535 LEU A O 1
ATOM 4373 N N . ILE A 1 536 ? -13.440 -15.022 11.884 1.00 69.31 536 ILE A N 1
ATOM 4374 C CA . ILE A 1 536 ? -14.719 -14.970 12.580 1.00 69.31 536 ILE A CA 1
ATOM 4375 C C . ILE A 1 536 ? -14.849 -16.152 13.543 1.00 69.31 536 ILE A C 1
ATOM 4377 O O . ILE A 1 536 ? -15.249 -15.965 14.688 1.00 69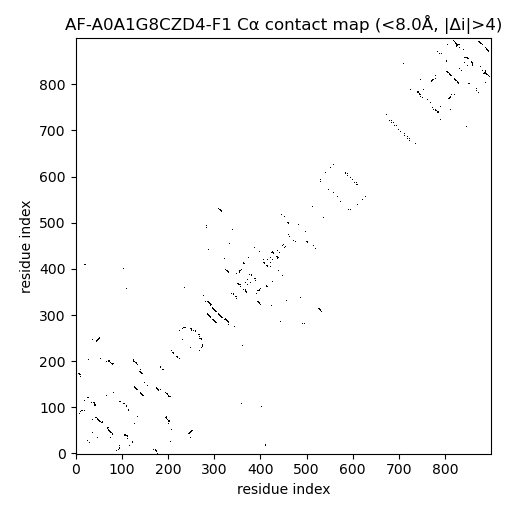.31 536 ILE A O 1
ATOM 4381 N N . SER A 1 537 ? -14.516 -17.359 13.098 1.00 69.19 537 SER A N 1
ATOM 4382 C CA . SER A 1 537 ? -14.634 -18.586 13.886 1.00 69.19 537 SER A CA 1
ATOM 4383 C C . SER A 1 537 ? -13.746 -18.550 15.126 1.00 69.19 537 SER A C 1
ATOM 4385 O O . SER A 1 537 ? -14.210 -18.901 16.208 1.00 69.19 537 SER A O 1
ATOM 4387 N N . ASP A 1 538 ? -12.508 -18.069 14.995 1.00 70.81 538 ASP A N 1
ATOM 4388 C CA . ASP A 1 538 ? -11.577 -17.860 16.107 1.00 70.81 538 ASP A CA 1
ATOM 4389 C C . ASP A 1 538 ? -12.167 -16.885 17.134 1.00 70.81 538 ASP A C 1
ATOM 4391 O O . ASP A 1 538 ? -12.173 -17.159 18.333 1.00 70.81 538 ASP A O 1
ATOM 4395 N N . LEU A 1 539 ? -12.751 -15.781 16.654 1.00 69.62 539 LEU A N 1
ATOM 4396 C CA . LEU A 1 539 ? -13.409 -14.786 17.499 1.00 69.62 539 LEU A CA 1
ATOM 4397 C C . LEU A 1 539 ? -14.630 -15.342 18.232 1.00 69.62 539 LEU A C 1
ATOM 4399 O O . LEU A 1 539 ? -14.808 -15.044 19.412 1.00 69.62 539 LEU A O 1
ATOM 4403 N N . ILE A 1 540 ? -15.473 -16.130 17.556 1.00 70.44 540 ILE A N 1
ATOM 4404 C CA . ILE A 1 540 ? -16.657 -16.727 18.187 1.00 70.44 540 ILE A CA 1
ATOM 4405 C C . ILE A 1 540 ? -16.226 -17.763 19.230 1.00 70.44 540 ILE A C 1
ATOM 4407 O O . ILE A 1 540 ? -16.748 -17.733 20.339 1.00 70.44 540 ILE A O 1
ATOM 4411 N N . LYS A 1 541 ? -15.255 -18.630 18.913 1.00 72.88 541 LYS A N 1
ATOM 4412 C CA . LYS A 1 541 ? -14.718 -19.635 19.849 1.00 72.88 541 LYS A CA 1
ATOM 4413 C C . LYS A 1 541 ? -14.129 -18.994 21.101 1.00 72.88 541 LYS A C 1
ATOM 4415 O O . LYS A 1 541 ? -14.357 -19.475 22.207 1.00 72.88 541 LYS A O 1
ATOM 4420 N N . GLU A 1 542 ? -13.368 -17.918 20.939 1.00 73.38 542 GLU A N 1
ATOM 4421 C CA . GLU A 1 542 ? -12.742 -17.232 22.067 1.00 73.38 542 GLU A CA 1
ATOM 4422 C C . GLU A 1 542 ? -13.774 -16.510 22.942 1.00 73.38 542 GLU A C 1
ATOM 4424 O O . GLU A 1 542 ? -13.750 -16.657 24.163 1.00 73.38 542 GLU A O 1
ATOM 4429 N N . GLU A 1 543 ? -14.732 -15.803 22.338 1.00 71.44 543 GLU A N 1
ATOM 4430 C CA . GLU A 1 543 ? -15.800 -15.131 23.087 1.00 71.44 543 GLU A CA 1
ATOM 4431 C C . GLU A 1 543 ? -16.747 -16.142 23.762 1.00 71.44 543 GLU A C 1
ATOM 4433 O O . GLU A 1 543 ? -17.238 -15.894 24.865 1.00 71.44 543 GLU A O 1
ATOM 4438 N N . GLU A 1 544 ? -16.978 -17.305 23.144 1.00 70.94 544 GLU A N 1
ATOM 4439 C CA . GLU A 1 544 ? -17.684 -18.428 23.763 1.00 70.94 544 GLU A CA 1
ATOM 4440 C C . GLU A 1 544 ? -16.926 -18.955 24.982 1.00 70.94 544 GLU A C 1
ATOM 4442 O O . GLU A 1 544 ? -17.527 -19.121 26.041 1.00 70.94 544 GLU A O 1
ATOM 4447 N N . GLU A 1 545 ? -15.620 -19.192 24.867 1.00 76.31 545 GLU A N 1
ATOM 4448 C CA . GLU A 1 545 ? -14.775 -19.677 25.959 1.00 76.31 545 GLU A CA 1
ATOM 4449 C C . GLU A 1 545 ? -14.723 -18.661 27.119 1.00 76.31 545 GLU A C 1
ATOM 4451 O O . GLU A 1 545 ? -14.856 -19.047 28.284 1.00 76.31 545 GLU A O 1
ATOM 4456 N N . GLU A 1 546 ? -14.586 -17.362 26.828 1.00 74.44 546 GLU A N 1
ATOM 4457 C CA . GLU A 1 546 ? -14.642 -16.281 27.825 1.00 74.44 546 GLU A CA 1
ATOM 4458 C C . GLU A 1 546 ? -16.017 -16.193 28.497 1.00 74.44 546 GLU A C 1
ATOM 4460 O O . GLU A 1 546 ? -16.115 -16.089 29.728 1.00 74.44 546 GLU A O 1
ATOM 4465 N N . THR A 1 547 ? -17.088 -16.283 27.706 1.00 71.38 547 THR A N 1
ATOM 4466 C CA . THR A 1 547 ? -18.470 -16.283 28.195 1.00 71.38 547 THR A CA 1
ATOM 4467 C C . THR A 1 547 ? -18.730 -17.506 29.068 1.00 71.38 547 THR A C 1
ATOM 4469 O O . THR A 1 547 ? -19.258 -17.367 30.170 1.00 71.38 547 THR A O 1
ATOM 4472 N N . ARG A 1 548 ? -18.299 -18.695 28.638 1.00 74.12 548 ARG A N 1
ATOM 4473 C CA . ARG A 1 548 ? -18.433 -19.950 29.382 1.00 74.12 548 ARG A CA 1
ATOM 4474 C C . ARG A 1 548 ? -17.672 -19.892 30.698 1.00 74.12 548 ARG A C 1
ATOM 4476 O O . ARG A 1 548 ? -18.261 -20.192 31.729 1.00 74.12 548 ARG A O 1
ATOM 4483 N N . LYS A 1 549 ? -16.416 -19.435 30.702 1.00 79.94 549 LYS A N 1
ATOM 4484 C CA . LYS A 1 549 ? -15.631 -19.238 31.935 1.00 79.94 549 LYS A CA 1
ATOM 4485 C C . LYS A 1 549 ? -16.297 -18.245 32.880 1.00 79.94 549 LYS A C 1
ATOM 4487 O O . LYS A 1 549 ? -16.347 -18.484 34.084 1.00 79.94 549 LYS A O 1
ATOM 4492 N N . SER A 1 550 ? -16.834 -17.151 32.344 1.00 74.94 550 SER A N 1
ATOM 4493 C CA . SER A 1 550 ? -17.562 -16.152 33.133 1.00 74.94 550 SER A CA 1
ATOM 4494 C C . SER A 1 550 ? -18.839 -16.735 33.744 1.00 74.94 550 SER A C 1
ATOM 4496 O O . SER A 1 550 ? -19.127 -16.483 34.911 1.00 74.94 550 SER A O 1
ATOM 4498 N N . ILE A 1 551 ? -19.570 -17.559 32.988 1.00 72.69 551 ILE A N 1
ATOM 4499 C CA . ILE A 1 551 ? -20.769 -18.278 33.439 1.00 72.69 551 ILE A CA 1
ATOM 4500 C C . ILE A 1 551 ? -20.423 -19.337 34.491 1.00 72.69 551 ILE A C 1
ATOM 4502 O O . ILE A 1 551 ? -21.076 -19.383 35.526 1.00 72.69 551 ILE A O 1
ATOM 4506 N N . GLU A 1 552 ? -19.402 -20.165 34.272 1.00 78.88 552 GLU A N 1
ATOM 4507 C CA . GLU A 1 552 ? -18.957 -21.186 35.231 1.00 78.88 552 GLU A CA 1
ATOM 4508 C C . GLU A 1 552 ? -18.493 -20.551 36.542 1.00 78.88 552 GLU A C 1
ATOM 4510 O O . GLU A 1 552 ? -18.852 -21.018 37.623 1.00 78.88 552 GLU A O 1
ATOM 4515 N N . LYS A 1 553 ? -17.745 -19.446 36.457 1.00 81.00 553 LYS A N 1
ATOM 4516 C CA . LYS A 1 553 ? -17.358 -18.663 37.630 1.00 81.00 553 LYS A CA 1
ATOM 4517 C C . LYS A 1 553 ? -18.588 -18.142 38.373 1.00 81.00 553 LYS A C 1
ATOM 4519 O O . LYS A 1 553 ? -18.679 -18.329 39.582 1.00 81.00 553 LYS A O 1
ATOM 4524 N N . LEU A 1 554 ? -19.546 -17.556 37.653 1.00 76.38 554 LEU A N 1
ATOM 4525 C CA . LEU A 1 554 ? -20.799 -17.089 38.245 1.00 76.38 554 LEU A CA 1
ATOM 4526 C C . LEU A 1 554 ? -21.580 -18.218 38.905 1.00 76.38 554 LEU A C 1
ATOM 4528 O O . LEU A 1 554 ? -22.067 -18.016 40.004 1.00 76.38 554 LEU A O 1
ATOM 4532 N N . LEU A 1 555 ? -21.681 -19.388 38.273 1.00 74.81 555 LEU A N 1
ATOM 4533 C CA . LEU A 1 555 ? -22.373 -20.554 38.826 1.00 74.81 555 LEU A CA 1
ATOM 4534 C C . LEU A 1 555 ? -21.696 -21.074 40.100 1.00 74.81 555 LEU A C 1
ATOM 4536 O O . LEU A 1 555 ? -22.394 -21.428 41.042 1.00 74.81 555 LEU A O 1
ATOM 4540 N N . ASN A 1 556 ? -20.363 -21.084 40.158 1.00 79.56 556 ASN A N 1
ATOM 4541 C CA . ASN A 1 556 ? -19.624 -21.503 41.355 1.00 79.56 556 ASN A CA 1
ATOM 4542 C C . ASN A 1 556 ? -19.741 -20.494 42.506 1.00 79.56 556 ASN A C 1
ATOM 4544 O O . ASN A 1 556 ? -19.743 -20.878 43.672 1.00 79.56 556 ASN A O 1
ATOM 4548 N N . GLU A 1 557 ? -19.817 -19.202 42.188 1.00 78.94 557 GLU A N 1
ATOM 4549 C CA . GLU A 1 557 ? -19.905 -18.124 43.176 1.00 78.94 557 GLU A CA 1
ATOM 4550 C C . GLU A 1 557 ? -21.364 -17.749 43.503 1.00 78.94 557 GLU A C 1
ATOM 4552 O O . GLU A 1 557 ? -21.597 -16.960 44.425 1.00 78.94 557 GLU A O 1
ATOM 4557 N N . ILE A 1 558 ? -22.350 -18.336 42.804 1.00 75.56 558 ILE A N 1
ATOM 4558 C CA . ILE A 1 558 ? -23.762 -17.932 42.867 1.00 75.56 558 ILE A CA 1
ATOM 4559 C C . ILE A 1 558 ? -24.335 -18.058 44.271 1.00 75.56 558 ILE A C 1
ATOM 4561 O O . ILE A 1 558 ? -25.123 -17.209 44.670 1.00 75.56 558 ILE A O 1
ATOM 4565 N N . ASP A 1 559 ? -23.897 -19.053 45.043 1.00 68.69 559 ASP A N 1
ATOM 4566 C CA . ASP A 1 559 ? -24.344 -19.269 46.420 1.00 68.69 559 ASP A CA 1
ATOM 4567 C C . ASP A 1 559 ? -23.791 -18.195 47.369 1.00 68.69 559 ASP A C 1
ATOM 4569 O O . ASP A 1 559 ? -24.460 -17.810 48.326 1.00 68.69 559 ASP A O 1
ATOM 4573 N N . SER A 1 560 ? -22.624 -17.622 47.055 1.00 72.00 560 SER A N 1
ATOM 4574 C CA . SER A 1 560 ? -21.916 -16.641 47.893 1.00 72.00 560 SER A CA 1
ATOM 4575 C C . SER A 1 560 ? -22.174 -15.170 47.538 1.00 72.00 560 SER A C 1
ATOM 4577 O O . SER A 1 560 ? -22.065 -14.313 48.412 1.00 72.00 560 SER A O 1
ATOM 4579 N N . LEU A 1 561 ? -22.531 -14.863 46.286 1.00 75.62 561 LEU A N 1
ATOM 4580 C CA . LEU A 1 561 ? -22.703 -13.486 45.797 1.00 75.62 561 LEU A CA 1
ATOM 4581 C C . LEU A 1 561 ? -24.134 -12.966 46.008 1.00 75.62 561 LEU A C 1
ATOM 4583 O O . LEU A 1 561 ? -25.070 -13.705 45.714 1.00 75.62 561 LEU A O 1
ATOM 4587 N N . PRO A 1 562 ? -24.358 -11.714 46.440 1.00 75.88 562 PRO A N 1
ATOM 4588 C CA . PRO A 1 562 ? -25.704 -11.140 46.519 1.00 75.88 562 PRO A CA 1
ATOM 4589 C C . PRO A 1 562 ? -26.435 -11.195 45.169 1.00 75.88 562 PRO A C 1
ATOM 4591 O O . PRO A 1 562 ? -25.814 -11.024 44.115 1.00 75.88 562 PRO A O 1
ATOM 4594 N N . SER A 1 563 ? -27.763 -11.362 45.180 1.00 74.38 563 SER A N 1
ATOM 4595 C CA . SER A 1 563 ? -28.568 -11.469 43.949 1.00 74.38 563 SER A CA 1
ATOM 4596 C C . SER A 1 563 ? -28.359 -10.302 42.961 1.00 74.38 563 SER A C 1
ATOM 4598 O O . SER A 1 563 ? -28.434 -10.491 41.749 1.00 74.38 563 SER A O 1
ATOM 4600 N N . THR A 1 564 ? -28.049 -9.101 43.458 1.00 75.12 564 THR A N 1
ATOM 4601 C CA . THR A 1 564 ? -27.790 -7.886 42.662 1.00 75.12 564 THR A CA 1
ATOM 4602 C C . THR A 1 564 ? -26.470 -7.927 41.885 1.00 75.12 564 THR A C 1
ATOM 4604 O O . THR A 1 564 ? -26.385 -7.407 40.769 1.00 75.12 564 THR A O 1
ATOM 4607 N N . GLU A 1 565 ? -25.432 -8.565 42.430 1.00 75.00 565 GLU A N 1
ATOM 4608 C CA . GLU A 1 565 ? -24.152 -8.740 41.735 1.00 75.00 565 GLU A CA 1
ATOM 4609 C C . GLU A 1 565 ? -24.276 -9.769 40.607 1.00 75.00 565 GLU A C 1
ATOM 4611 O O . GLU A 1 565 ? -23.717 -9.573 39.523 1.00 75.00 565 GLU A O 1
ATOM 4616 N N . VAL A 1 566 ? -25.098 -10.804 40.819 1.00 74.50 566 VAL A N 1
ATOM 4617 C CA . VAL A 1 566 ? -25.441 -11.803 39.797 1.00 74.50 566 VAL A CA 1
ATOM 4618 C C . VAL A 1 566 ? -26.188 -11.152 38.621 1.00 74.50 566 VAL A C 1
ATOM 4620 O O . VAL A 1 566 ? -25.844 -11.401 37.464 1.00 74.50 566 VAL A O 1
ATOM 4623 N N . GLU A 1 567 ? -27.143 -10.252 38.886 1.00 75.00 567 GLU A N 1
ATOM 4624 C CA . GLU A 1 567 ? -27.865 -9.491 37.847 1.00 75.00 567 GLU A CA 1
ATOM 4625 C C . GLU A 1 567 ? -26.942 -8.558 37.034 1.00 75.00 567 GLU A C 1
ATOM 4627 O O . GLU A 1 567 ? -27.041 -8.479 35.805 1.00 75.00 567 GLU A O 1
ATOM 4632 N N . SER A 1 568 ? -25.995 -7.882 37.691 1.00 74.75 568 SER A N 1
ATOM 4633 C CA . SER A 1 568 ? -25.003 -7.023 37.023 1.00 74.75 568 SER A CA 1
ATOM 4634 C C . SER A 1 568 ? -24.082 -7.818 36.093 1.00 74.75 568 SER A C 1
ATOM 4636 O O . SER A 1 568 ? -23.799 -7.399 34.964 1.00 74.75 568 SER A O 1
ATOM 4638 N N . ALA A 1 569 ? -23.637 -8.994 36.539 1.00 73.62 569 ALA A N 1
ATOM 4639 C CA . ALA A 1 569 ? -22.802 -9.874 35.738 1.00 73.62 569 ALA A CA 1
ATOM 4640 C C . ALA A 1 569 ? -23.564 -10.442 34.527 1.00 73.62 569 ALA A C 1
ATOM 4642 O O . ALA A 1 569 ? -23.035 -10.416 33.414 1.00 73.62 569 ALA A O 1
ATOM 4643 N N . LEU A 1 570 ? -24.831 -10.838 34.707 1.00 75.00 570 LEU A N 1
ATOM 4644 C CA . LEU A 1 570 ? -25.735 -11.233 33.618 1.00 75.00 570 LEU A CA 1
ATOM 4645 C C . LEU A 1 570 ? -25.845 -10.149 32.536 1.00 75.00 570 LEU A C 1
ATOM 4647 O O . LEU A 1 570 ? -25.694 -10.452 31.352 1.00 75.00 570 LEU A O 1
ATOM 4651 N N . SER A 1 571 ? -26.020 -8.882 32.926 1.00 76.94 571 SER A N 1
ATOM 4652 C CA . SER A 1 571 ? -26.115 -7.762 31.976 1.00 76.94 571 SER A CA 1
ATOM 4653 C C . SER A 1 571 ? -24.842 -7.573 31.137 1.00 76.94 571 SER A C 1
ATOM 4655 O O . SER A 1 571 ? -24.917 -7.241 29.951 1.00 76.94 571 SER A O 1
ATOM 4657 N N . ARG A 1 572 ? -23.655 -7.797 31.718 1.00 74.06 572 ARG A N 1
ATOM 4658 C CA . ARG A 1 572 ? -22.381 -7.710 30.977 1.00 74.06 572 ARG A CA 1
ATOM 4659 C C . ARG A 1 572 ? -22.263 -8.810 29.929 1.00 74.06 572 ARG A C 1
ATOM 4661 O O . ARG A 1 572 ? -21.867 -8.527 28.801 1.00 74.06 572 ARG A O 1
ATOM 4668 N N . ILE A 1 573 ? -22.644 -10.033 30.289 1.00 73.06 573 ILE A N 1
ATOM 4669 C CA . ILE A 1 573 ? -22.627 -11.173 29.368 1.00 73.06 573 ILE A CA 1
ATOM 4670 C C . ILE A 1 573 ? -23.655 -10.958 28.243 1.00 73.06 573 ILE A C 1
ATOM 4672 O O . ILE A 1 573 ? -23.380 -11.236 27.078 1.00 73.06 573 ILE A O 1
ATOM 4676 N N . GLU A 1 574 ? -24.822 -10.394 28.557 1.00 75.25 574 GLU A N 1
ATOM 4677 C CA . GLU A 1 574 ? -25.865 -10.097 27.569 1.00 75.25 574 GLU A CA 1
ATOM 4678 C C . GLU A 1 574 ? -25.406 -9.071 26.518 1.00 75.25 574 GLU A C 1
ATOM 4680 O O . GLU A 1 574 ? -25.614 -9.281 25.323 1.00 75.25 574 GLU A O 1
ATOM 4685 N N . LYS A 1 575 ? -24.664 -8.035 26.931 1.00 75.12 575 LYS A N 1
ATOM 4686 C CA . LYS A 1 575 ? -24.033 -7.080 26.001 1.00 75.12 575 LYS A CA 1
ATOM 4687 C C . LYS A 1 575 ? -22.988 -7.727 25.087 1.00 75.12 575 LYS A C 1
ATOM 4689 O O . LYS A 1 575 ? -22.905 -7.366 23.913 1.00 75.12 575 LYS A O 1
ATOM 4694 N N . SER A 1 576 ? -22.191 -8.667 25.601 1.00 67.06 576 SER A N 1
ATOM 4695 C CA . SER A 1 576 ? -21.224 -9.418 24.783 1.00 67.06 576 SER A CA 1
ATOM 4696 C C . SER A 1 576 ? -21.947 -10.274 23.727 1.00 67.06 576 SER A C 1
ATOM 4698 O O . SER A 1 576 ? -21.624 -10.195 22.538 1.00 67.06 576 SER A O 1
ATOM 4700 N N . ARG A 1 577 ? -23.028 -10.970 24.107 1.00 72.25 577 ARG A N 1
ATOM 4701 C CA . ARG A 1 577 ? -23.873 -11.734 23.170 1.00 72.25 577 ARG A CA 1
ATOM 4702 C C . ARG A 1 577 ? -24.475 -10.864 22.066 1.00 72.25 577 ARG A C 1
ATOM 4704 O O . ARG A 1 577 ? -24.453 -11.258 20.903 1.00 72.25 577 ARG A O 1
ATOM 4711 N N . GLU A 1 578 ? -25.012 -9.695 22.408 1.00 72.88 578 GLU A N 1
ATOM 4712 C CA . GLU A 1 578 ? -25.574 -8.757 21.423 1.00 72.88 578 GLU A CA 1
ATOM 4713 C C . GLU A 1 578 ? -24.515 -8.266 20.423 1.00 72.88 578 GLU A C 1
ATOM 4715 O O . GLU A 1 578 ? -24.797 -8.120 19.229 1.00 72.88 578 GLU A O 1
ATOM 4720 N N . SER A 1 579 ? -23.278 -8.058 20.885 1.00 66.12 579 SER A N 1
ATOM 4721 C CA . SER A 1 579 ? -22.140 -7.725 20.023 1.00 66.12 579 SER A CA 1
ATOM 4722 C C . SER A 1 579 ? -21.840 -8.852 19.025 1.00 66.12 579 SER A C 1
ATOM 4724 O O . SER A 1 579 ? -21.752 -8.594 17.821 1.00 66.12 579 SER A O 1
ATOM 4726 N N . LEU A 1 580 ? -21.778 -10.106 19.492 1.00 67.00 580 LEU A N 1
ATOM 4727 C CA . LEU A 1 580 ? -21.606 -11.289 18.637 1.00 67.00 580 LEU A CA 1
ATOM 4728 C C . LEU A 1 580 ? -22.755 -11.465 17.636 1.00 67.00 580 LEU A C 1
ATOM 4730 O O . LEU A 1 580 ? -22.515 -11.730 16.461 1.00 67.00 580 LEU A O 1
ATOM 4734 N N . GLU A 1 581 ? -24.004 -11.279 18.069 1.00 69.88 581 GLU A N 1
ATOM 4735 C CA . GLU A 1 581 ? -25.196 -11.371 17.215 1.00 69.88 581 GLU A CA 1
ATOM 4736 C C . GLU A 1 581 ? -25.166 -10.326 16.091 1.00 69.88 581 GLU A C 1
ATOM 4738 O O . GLU A 1 581 ? -25.431 -10.630 14.923 1.00 69.88 581 GLU A O 1
ATOM 4743 N N . SER A 1 582 ? -24.755 -9.099 16.419 1.00 66.25 582 SER A N 1
ATOM 4744 C CA . SER A 1 582 ? -24.533 -8.028 15.446 1.00 66.25 582 SER A CA 1
ATOM 4745 C C . SER A 1 582 ? -23.440 -8.383 14.435 1.00 66.25 582 SER A C 1
ATOM 4747 O O . SER A 1 582 ? -23.604 -8.119 13.241 1.00 66.25 582 SER A O 1
ATOM 4749 N N . MET A 1 583 ? -22.336 -8.997 14.873 1.00 63.94 583 MET A N 1
ATOM 4750 C CA . MET A 1 583 ? -21.263 -9.455 13.981 1.00 63.94 583 MET A CA 1
ATOM 4751 C C . MET A 1 583 ? -21.741 -10.593 13.070 1.00 63.94 583 MET A C 1
ATOM 4753 O O . MET A 1 583 ? -21.613 -10.494 11.850 1.00 63.94 583 MET A O 1
ATOM 4757 N N . PHE A 1 584 ? -22.384 -11.616 13.631 1.00 68.19 584 PHE A N 1
ATOM 4758 C CA . PHE A 1 584 ? -22.883 -12.778 12.897 1.00 68.19 584 PHE A CA 1
ATOM 4759 C C . PHE A 1 584 ? -23.961 -12.418 11.859 1.00 68.19 584 PHE A C 1
ATOM 4761 O O . PHE A 1 584 ? -23.934 -12.885 10.717 1.00 68.19 584 PHE A O 1
ATOM 4768 N N . SER A 1 585 ? -24.886 -11.521 12.212 1.00 66.44 585 SER A N 1
ATOM 4769 C CA . SER A 1 585 ? -25.897 -10.979 11.292 1.00 66.44 585 SER A CA 1
ATOM 4770 C C . SER A 1 585 ? -25.265 -10.298 10.069 1.00 66.44 585 SER A C 1
ATOM 4772 O O . SER A 1 585 ? -25.731 -10.470 8.937 1.00 66.44 585 SER A O 1
ATOM 4774 N N . LYS A 1 586 ? -24.151 -9.577 10.268 1.00 62.56 586 LYS A N 1
ATOM 4775 C CA . LYS A 1 586 ? -23.406 -8.920 9.181 1.00 62.56 586 LYS A CA 1
ATOM 4776 C C . LYS A 1 586 ? -22.748 -9.930 8.236 1.00 62.56 586 LYS A C 1
ATOM 4778 O O . LYS A 1 586 ? -22.677 -9.654 7.042 1.00 62.56 586 LYS A O 1
ATOM 4783 N N . ILE A 1 587 ? -22.352 -11.096 8.742 1.00 59.81 587 ILE A N 1
ATOM 4784 C CA . ILE A 1 587 ? -21.742 -12.194 7.973 1.00 59.81 587 ILE A CA 1
ATOM 4785 C C . ILE A 1 587 ? -22.802 -13.019 7.233 1.00 59.81 587 ILE A C 1
ATOM 4787 O O . ILE A 1 587 ? -22.633 -13.366 6.070 1.00 59.81 587 ILE A O 1
ATOM 4791 N N . SER A 1 588 ? -23.968 -13.242 7.843 1.00 59.59 588 SER A N 1
ATOM 4792 C CA . SER A 1 588 ? -25.097 -13.943 7.206 1.00 59.59 588 SER A CA 1
ATOM 4793 C C . SER A 1 588 ? -25.616 -13.255 5.931 1.00 59.59 588 SER A C 1
ATOM 4795 O O . SER A 1 588 ? -26.273 -13.884 5.099 1.00 59.59 588 SER A O 1
ATOM 4797 N N . LEU A 1 589 ? -25.326 -11.963 5.742 1.00 57.09 589 LEU A N 1
ATOM 4798 C CA . LEU A 1 589 ? -25.607 -11.243 4.496 1.00 57.09 589 LEU A CA 1
ATOM 4799 C C . LEU A 1 589 ? -24.713 -11.689 3.323 1.00 57.09 589 LEU A C 1
ATOM 4801 O O . LEU A 1 589 ? -25.119 -11.496 2.177 1.00 57.09 589 LEU A O 1
ATOM 4805 N N . MET A 1 590 ? -23.557 -12.302 3.594 1.00 50.81 590 MET A N 1
ATOM 4806 C CA . MET A 1 590 ? -22.574 -12.765 2.603 1.00 50.81 590 MET A CA 1
ATOM 4807 C C . MET A 1 590 ? -22.990 -14.079 1.926 1.00 50.81 590 MET A C 1
ATOM 4809 O O . MET A 1 590 ? -22.825 -14.237 0.719 1.00 50.81 590 MET A O 1
ATOM 4813 N N . GLY A 1 591 ? -23.641 -14.985 2.664 1.00 51.94 591 GLY A N 1
ATOM 4814 C CA . GLY A 1 591 ? -24.085 -16.287 2.143 1.00 51.94 591 GLY A CA 1
ATOM 4815 C C . GLY A 1 591 ? -25.118 -16.244 1.028 1.00 51.94 591 GLY A C 1
ATOM 4816 O O . GLY A 1 591 ? -25.361 -17.251 0.373 1.00 51.94 591 GLY A O 1
ATOM 4817 N N . ARG A 1 592 ? -25.745 -15.088 0.786 1.00 49.31 592 ARG A N 1
ATOM 4818 C CA . ARG A 1 592 ? -26.730 -14.959 -0.294 1.00 49.31 592 ARG A CA 1
ATOM 4819 C C . ARG A 1 592 ? -26.098 -15.048 -1.684 1.00 49.31 592 ARG A C 1
ATOM 4821 O O . ARG A 1 592 ? -26.815 -15.397 -2.617 1.00 49.31 592 ARG A O 1
ATOM 4828 N N . ASN A 1 593 ? -24.798 -14.758 -1.807 1.00 48.53 593 ASN A N 1
ATOM 4829 C CA . ASN A 1 593 ? -24.130 -14.586 -3.099 1.00 48.53 593 ASN A CA 1
ATOM 4830 C C . ASN A 1 593 ? -22.817 -15.384 -3.254 1.00 48.53 593 ASN A C 1
ATOM 4832 O O . ASN A 1 593 ? -22.173 -15.243 -4.289 1.00 48.53 593 ASN A O 1
ATOM 4836 N N . ALA A 1 594 ? -22.406 -16.197 -2.271 1.00 53.53 594 ALA A N 1
ATOM 4837 C CA . ALA A 1 594 ? -21.210 -17.037 -2.389 1.00 53.53 594 ALA A CA 1
ATOM 4838 C C . ALA A 1 594 ? -21.402 -18.101 -3.483 1.00 53.53 594 ALA A C 1
ATOM 4840 O O . ALA A 1 594 ? -22.415 -18.813 -3.495 1.00 53.53 594 ALA A O 1
ATOM 4841 N N . THR A 1 595 ? -20.457 -18.191 -4.420 1.00 52.28 595 THR A N 1
ATOM 4842 C CA . THR A 1 595 ? -20.552 -19.124 -5.553 1.00 52.28 595 THR A CA 1
ATOM 4843 C C . THR A 1 595 ? -19.808 -20.434 -5.322 1.00 52.28 595 THR A C 1
ATOM 4845 O O . THR A 1 595 ? -20.285 -21.468 -5.794 1.00 52.28 595 THR A O 1
ATOM 4848 N N . ASP A 1 596 ? -18.714 -20.415 -4.560 1.00 62.09 596 ASP A N 1
ATOM 4849 C CA . ASP A 1 596 ? -17.926 -21.604 -4.242 1.00 62.09 596 ASP A CA 1
ATOM 4850 C C . ASP A 1 596 ? -18.537 -22.441 -3.093 1.00 62.09 596 ASP A C 1
ATOM 4852 O O . ASP A 1 596 ? -19.285 -21.947 -2.241 1.00 62.09 596 ASP A O 1
ATOM 4856 N N . ASP A 1 597 ? -18.278 -23.751 -3.129 1.00 61.72 597 ASP A N 1
ATOM 4857 C CA . ASP A 1 597 ? -18.846 -24.711 -2.177 1.00 61.72 597 ASP A CA 1
ATOM 4858 C C . ASP A 1 597 ? -18.114 -24.699 -0.822 1.00 61.72 597 ASP A C 1
ATOM 4860 O O . ASP A 1 597 ? -18.736 -24.967 0.207 1.00 61.72 597 ASP A O 1
ATOM 4864 N N . GLU A 1 598 ? -16.828 -24.331 -0.795 1.00 58.53 598 GLU A N 1
ATOM 4865 C CA . GLU A 1 598 ? -16.028 -24.231 0.436 1.00 58.53 598 GLU A CA 1
ATOM 4866 C C . GLU A 1 598 ? -16.521 -23.089 1.340 1.00 58.53 598 GLU A C 1
ATOM 4868 O O . GLU A 1 598 ? -16.782 -23.314 2.519 1.00 58.53 598 GLU A O 1
ATOM 4873 N N . THR A 1 599 ? -16.777 -21.901 0.789 1.00 59.09 599 THR A N 1
ATOM 4874 C CA . THR A 1 599 ? -17.317 -20.729 1.500 1.00 59.09 599 THR A CA 1
ATOM 4875 C C . THR A 1 599 ? -18.730 -20.983 2.003 1.00 59.09 599 THR A C 1
ATOM 4877 O O . THR A 1 599 ? -19.086 -20.543 3.097 1.00 59.09 599 THR A O 1
ATOM 4880 N N . LYS A 1 600 ? -19.568 -21.691 1.232 1.00 65.56 600 LYS A N 1
ATOM 4881 C CA . LYS A 1 600 ? -20.902 -22.091 1.712 1.00 65.56 600 LYS A CA 1
ATOM 4882 C C . LYS A 1 600 ? -20.798 -23.037 2.900 1.00 65.56 600 LYS A C 1
ATOM 4884 O O . LYS A 1 600 ? -21.484 -22.814 3.892 1.00 65.56 600 LYS A O 1
ATOM 4889 N N . SER A 1 601 ? -19.927 -24.042 2.810 1.00 66.19 601 SER A N 1
ATOM 4890 C CA . SER A 1 601 ? -19.697 -25.004 3.891 1.00 66.19 601 SER A CA 1
ATOM 4891 C C . SER A 1 601 ? -19.177 -24.315 5.153 1.00 66.19 601 SER A C 1
ATOM 4893 O O . SER A 1 601 ? -19.738 -24.507 6.227 1.00 66.19 601 SER A O 1
ATOM 4895 N N . ALA A 1 602 ? -18.168 -23.456 5.016 1.00 62.28 602 ALA A N 1
ATOM 4896 C CA . ALA A 1 602 ? -17.614 -22.648 6.098 1.00 62.28 602 ALA A CA 1
ATOM 4897 C C . ALA A 1 602 ? -18.658 -21.738 6.763 1.00 62.28 602 ALA A C 1
ATOM 4899 O O . ALA A 1 602 ? -18.715 -21.603 7.988 1.00 62.28 602 ALA A O 1
ATOM 4900 N N . LEU A 1 603 ? -19.526 -21.114 5.963 1.00 65.56 603 LEU A N 1
ATOM 4901 C CA . LEU A 1 603 ? -20.593 -20.262 6.473 1.00 65.56 603 LEU A CA 1
ATOM 4902 C C . LEU A 1 603 ? -21.668 -21.067 7.207 1.00 65.56 603 LEU A C 1
ATOM 4904 O O . LEU A 1 603 ? -22.157 -20.621 8.246 1.00 65.56 603 LEU A O 1
ATOM 4908 N N . ASP A 1 604 ? -22.047 -22.227 6.675 1.00 70.69 604 ASP A N 1
ATOM 4909 C CA . ASP A 1 604 ? -22.993 -23.133 7.321 1.00 70.69 604 ASP A CA 1
ATOM 4910 C C . ASP A 1 604 ? -22.420 -23.679 8.635 1.00 70.69 604 ASP A C 1
ATOM 4912 O O . ASP A 1 604 ? -23.140 -23.736 9.632 1.00 70.69 604 ASP A O 1
ATOM 4916 N N . GLU A 1 605 ? -21.121 -23.976 8.681 1.00 68.69 605 GLU A N 1
ATOM 4917 C CA . GLU A 1 605 ? -20.409 -24.365 9.900 1.00 68.69 605 GLU A CA 1
ATOM 4918 C C . GLU A 1 605 ? -20.376 -23.218 10.919 1.00 68.69 605 GLU A C 1
ATOM 4920 O O . GLU A 1 605 ? -20.810 -23.396 12.056 1.00 68.69 605 GLU A O 1
ATOM 4925 N N . THR A 1 606 ? -19.998 -22.005 10.501 1.00 66.69 606 THR A N 1
ATOM 4926 C CA . THR A 1 606 ? -20.019 -20.797 11.350 1.00 66.69 606 THR A CA 1
ATOM 4927 C C . THR A 1 606 ? -21.427 -20.516 11.884 1.00 66.69 606 THR A C 1
ATOM 4929 O O . THR A 1 606 ? -21.613 -20.110 13.034 1.00 66.69 606 THR A O 1
ATOM 4932 N N . LYS A 1 607 ? -22.455 -20.738 11.057 1.00 74.56 607 LYS A N 1
ATOM 4933 C CA . LYS A 1 607 ? -23.862 -20.570 11.427 1.00 74.56 607 LYS A CA 1
ATOM 4934 C C . LYS A 1 607 ? -24.339 -21.627 12.405 1.00 74.56 607 LYS A C 1
ATOM 4936 O O . LYS A 1 607 ? -25.045 -21.276 13.350 1.00 74.56 607 LYS A O 1
ATOM 4941 N N . SER A 1 608 ? -23.954 -22.881 12.190 1.00 75.00 608 SER A N 1
ATOM 4942 C CA . SER A 1 608 ? -24.209 -23.971 13.127 1.00 75.00 608 SER A CA 1
ATOM 4943 C C . SER A 1 608 ? -23.553 -23.668 14.470 1.00 75.00 608 SER A C 1
ATOM 4945 O O . SER A 1 608 ? -24.219 -23.722 15.498 1.00 75.00 608 SER A O 1
ATOM 4947 N N . PHE A 1 609 ? -22.295 -23.226 14.452 1.00 68.94 609 PHE A N 1
ATOM 4948 C CA . PHE A 1 609 ? -21.531 -22.872 15.644 1.00 68.94 609 PHE A CA 1
ATOM 4949 C C . PHE A 1 609 ? -22.180 -21.722 16.426 1.00 68.94 609 PHE A C 1
ATOM 4951 O O . PHE A 1 609 ? -22.427 -21.832 17.625 1.00 68.94 609 PHE A O 1
ATOM 4958 N N . TYR A 1 610 ? -22.573 -20.640 15.744 1.00 74.25 610 TYR A N 1
ATOM 4959 C CA . TYR A 1 610 ? -23.304 -19.542 16.380 1.00 74.25 610 TYR A CA 1
ATOM 4960 C C . TYR A 1 610 ? -24.665 -19.988 16.944 1.00 74.25 610 TYR A C 1
ATOM 4962 O O . TYR A 1 610 ? -25.074 -19.534 18.015 1.00 74.25 610 TYR A O 1
ATOM 4970 N N . GLN A 1 611 ? -25.386 -20.874 16.247 1.00 80.44 611 GLN A N 1
ATOM 4971 C CA . GLN A 1 611 ? -26.647 -21.429 16.745 1.00 80.44 611 GLN A CA 1
ATOM 4972 C C . GLN A 1 611 ? -26.441 -22.298 17.986 1.00 80.44 611 GLN A C 1
ATOM 4974 O O . GLN A 1 611 ? -27.207 -22.168 18.940 1.00 80.44 611 GLN A O 1
ATOM 4979 N N . GLU A 1 612 ? -25.416 -23.147 18.001 1.00 76.75 612 GLU A N 1
ATOM 4980 C CA . GLU A 1 612 ? -25.037 -23.946 19.167 1.00 76.75 612 GLU A CA 1
ATOM 4981 C C . GLU A 1 612 ? -24.676 -23.055 20.353 1.00 76.75 612 GLU A C 1
ATOM 4983 O O . GLU A 1 612 ? -25.259 -23.223 21.427 1.00 76.75 612 GLU A O 1
ATOM 4988 N N . PHE A 1 613 ? -23.834 -22.041 20.142 1.00 74.81 613 PHE A N 1
ATOM 4989 C CA . PHE A 1 613 ? -23.511 -21.042 21.158 1.00 74.81 613 PHE A CA 1
ATOM 4990 C C . PHE A 1 613 ? -24.766 -20.330 21.679 1.00 74.81 613 PHE A C 1
ATOM 4992 O O . PHE A 1 613 ? -24.976 -20.246 22.886 1.00 74.81 613 PHE A O 1
ATOM 4999 N N . SER A 1 614 ? -25.648 -19.857 20.793 1.00 77.62 614 SER A N 1
ATOM 5000 C CA . SER A 1 614 ? -26.878 -19.147 21.171 1.00 77.62 614 SER A CA 1
ATOM 5001 C C . SER A 1 614 ? -27.849 -20.038 21.959 1.00 77.62 614 SER A C 1
ATOM 5003 O O . SER A 1 614 ? -28.450 -19.601 22.948 1.00 77.62 614 SER A O 1
ATOM 5005 N N . ASN A 1 615 ? -27.963 -21.313 21.577 1.00 81.19 615 ASN A N 1
ATOM 5006 C CA . ASN A 1 615 ? -28.754 -22.309 22.298 1.00 81.19 615 ASN A CA 1
ATOM 5007 C C . ASN A 1 615 ? -28.157 -22.591 23.681 1.00 81.19 615 ASN A C 1
ATOM 5009 O O . ASN A 1 615 ? -28.872 -22.533 24.682 1.00 81.19 615 ASN A O 1
ATOM 5013 N N . SER A 1 616 ? -26.850 -22.847 23.738 1.00 73.81 616 SER A N 1
ATOM 5014 C CA . SER A 1 616 ? -26.097 -23.098 24.968 1.00 73.81 616 SER A CA 1
ATOM 5015 C C . SER A 1 616 ? -26.213 -21.913 25.930 1.00 73.81 616 SER A C 1
ATOM 5017 O O . SER A 1 616 ? -26.640 -22.066 27.075 1.00 73.81 616 SER A O 1
ATOM 5019 N N . TYR A 1 617 ? -25.991 -20.697 25.428 1.00 77.81 617 TYR A N 1
ATOM 5020 C CA . TYR A 1 617 ? -26.198 -19.448 26.153 1.00 77.81 617 TYR A CA 1
ATOM 5021 C C . TYR A 1 617 ? -27.620 -19.331 26.704 1.00 77.81 617 TYR A C 1
ATOM 5023 O O . TYR A 1 617 ? -27.803 -18.974 27.864 1.00 77.81 617 TYR A O 1
ATOM 5031 N N . THR A 1 618 ? -28.639 -19.644 25.902 1.00 81.12 618 THR A N 1
ATOM 5032 C CA . THR A 1 618 ? -30.040 -19.574 26.339 1.00 81.12 618 THR A CA 1
ATOM 5033 C C . THR A 1 618 ? -30.317 -20.554 27.477 1.00 81.12 618 THR A C 1
ATOM 5035 O O . THR A 1 618 ? -30.977 -20.196 28.454 1.00 81.12 618 THR A O 1
ATOM 5038 N N . VAL A 1 619 ? -29.781 -21.775 27.392 1.00 79.62 619 VAL A N 1
ATOM 5039 C CA . VAL A 1 619 ? -29.872 -22.775 28.465 1.00 79.62 619 VAL A CA 1
ATOM 5040 C C . VAL A 1 619 ? -29.191 -22.264 29.735 1.00 79.62 619 VAL A C 1
ATOM 5042 O O . VAL A 1 619 ? -29.809 -22.288 30.801 1.00 79.62 619 VAL A O 1
ATOM 5045 N N . PHE A 1 620 ? -27.970 -21.735 29.628 1.00 72.94 620 PHE A N 1
ATOM 5046 C CA . PHE A 1 620 ? -27.238 -21.184 30.769 1.00 72.94 620 PHE A CA 1
ATOM 5047 C C . PHE A 1 620 ? -27.932 -19.971 31.383 1.00 72.94 620 PHE A C 1
ATOM 5049 O O . PHE A 1 620 ? -28.093 -19.914 32.599 1.00 72.94 620 PHE A O 1
ATOM 5056 N N . LYS A 1 621 ? -28.416 -19.035 30.564 1.00 78.44 621 LYS A N 1
ATOM 5057 C CA . LYS A 1 621 ? -29.180 -17.870 31.018 1.00 78.44 621 LYS A CA 1
ATOM 5058 C C . LYS A 1 621 ? -30.412 -18.306 31.802 1.00 78.44 621 LYS A C 1
ATOM 5060 O O . LYS A 1 621 ? -30.650 -17.795 32.890 1.00 78.44 621 LYS A O 1
ATOM 5065 N N . ASN A 1 622 ? -31.167 -19.274 31.288 1.00 81.19 622 ASN A N 1
ATOM 5066 C CA . ASN A 1 622 ? -32.347 -19.790 31.977 1.00 81.19 622 ASN A CA 1
ATOM 5067 C C . ASN A 1 622 ? -31.983 -20.485 33.297 1.00 81.19 622 ASN A C 1
ATOM 5069 O O . ASN A 1 622 ? -32.707 -20.330 34.279 1.00 81.19 622 ASN A O 1
ATOM 5073 N N . ALA A 1 623 ? -30.865 -21.216 33.340 1.00 77.06 623 ALA A N 1
ATOM 5074 C CA . ALA A 1 623 ? -30.368 -21.841 34.561 1.00 77.06 623 ALA A CA 1
ATOM 5075 C C . ALA A 1 623 ? -29.956 -20.798 35.610 1.00 77.06 623 ALA A C 1
ATOM 5077 O O . ALA A 1 623 ? -30.395 -20.901 36.752 1.00 77.06 623 ALA A O 1
ATOM 5078 N N . ILE A 1 624 ? -29.196 -19.766 35.223 1.00 73.44 624 ILE A N 1
ATOM 5079 C CA . ILE A 1 624 ? -28.810 -18.678 36.131 1.00 73.44 624 ILE A CA 1
ATOM 5080 C C . ILE A 1 624 ? -30.053 -17.928 36.602 1.00 73.44 624 ILE A C 1
ATOM 5082 O O . ILE A 1 624 ? -30.224 -17.785 37.798 1.00 73.44 624 ILE A O 1
ATOM 5086 N N . VAL A 1 625 ? -30.965 -17.521 35.713 1.00 79.50 625 VAL A N 1
ATOM 5087 C CA . VAL A 1 625 ? -32.207 -16.823 36.104 1.00 79.50 625 VAL A CA 1
ATOM 5088 C C . VAL A 1 625 ? -33.028 -17.654 37.092 1.00 79.50 625 VAL A C 1
ATOM 5090 O O . VAL A 1 625 ? -33.548 -17.114 38.068 1.00 79.50 625 VAL A O 1
ATOM 5093 N N . LYS A 1 626 ? -33.122 -18.970 36.873 1.00 81.50 626 LYS A N 1
ATOM 5094 C CA . LYS A 1 626 ? -33.797 -19.885 37.795 1.00 81.50 626 LYS A CA 1
ATOM 5095 C C . LYS A 1 626 ? -33.082 -19.952 39.147 1.00 81.50 626 LYS A C 1
ATOM 5097 O O . LYS A 1 626 ? -33.748 -19.808 40.165 1.00 81.50 626 LYS A O 1
ATOM 5102 N N . LEU A 1 627 ? -31.760 -20.112 39.163 1.00 76.25 627 LEU A N 1
ATOM 5103 C CA . LEU A 1 627 ? -30.961 -20.138 40.392 1.00 76.25 627 LEU A CA 1
ATOM 5104 C C . LEU A 1 627 ? -30.995 -18.796 41.129 1.00 76.25 627 LEU A C 1
ATOM 5106 O O . LEU A 1 627 ? -31.102 -18.783 42.344 1.00 76.25 627 LEU A O 1
ATOM 5110 N N . THR A 1 628 ? -30.974 -17.663 40.425 1.00 76.00 628 THR A N 1
ATOM 5111 C CA . THR A 1 628 ? -31.134 -16.326 41.012 1.00 76.00 628 THR A CA 1
ATOM 5112 C C . THR A 1 628 ? -32.523 -16.166 41.624 1.00 76.00 628 THR A C 1
ATOM 5114 O O . THR A 1 628 ? -32.648 -15.590 42.700 1.00 76.00 628 THR A O 1
ATOM 5117 N N . ALA A 1 629 ? -33.570 -16.704 40.991 1.00 80.56 629 ALA A N 1
ATOM 5118 C CA . ALA A 1 629 ? -34.917 -16.707 41.556 1.00 80.56 629 ALA A CA 1
ATOM 5119 C C . ALA A 1 629 ? -35.028 -17.629 42.782 1.00 80.56 629 ALA A C 1
ATOM 5121 O O . ALA A 1 629 ? -35.589 -17.221 43.794 1.00 80.56 629 ALA A O 1
ATOM 5122 N N . GLU A 1 630 ? -34.470 -18.841 42.721 1.00 80.00 630 GLU A N 1
ATOM 5123 C CA . GLU A 1 630 ? -34.410 -19.783 43.846 1.00 80.00 630 GLU A CA 1
ATOM 5124 C C . GLU A 1 630 ? -33.596 -19.213 45.007 1.00 80.00 630 GLU A C 1
ATOM 5126 O O . GLU A 1 630 ? -34.038 -19.290 46.149 1.00 80.00 630 GLU A O 1
ATOM 5131 N N . LYS A 1 631 ? -32.466 -18.564 44.716 1.00 78.25 631 LYS A N 1
ATOM 5132 C CA . LYS A 1 631 ? -31.642 -17.859 45.692 1.00 78.25 631 LYS A CA 1
ATOM 5133 C C . LYS A 1 631 ? -32.383 -16.682 46.298 1.00 78.25 631 LYS A C 1
ATOM 5135 O O . LYS A 1 631 ? -32.405 -16.580 47.508 1.00 78.25 631 LYS A O 1
ATOM 5140 N N . LYS A 1 632 ? -33.067 -15.858 45.506 1.00 79.75 632 LYS A N 1
ATOM 5141 C CA . LYS A 1 632 ? -33.898 -14.764 46.028 1.00 79.75 632 LYS A CA 1
ATOM 5142 C C . LYS A 1 632 ? -35.023 -15.284 46.923 1.00 79.75 632 LYS A C 1
ATOM 5144 O O . LYS A 1 632 ? -35.326 -14.686 47.946 1.00 79.75 632 LYS A O 1
ATOM 5149 N N . ILE A 1 633 ? -35.635 -16.416 46.569 1.00 82.31 633 ILE A N 1
ATOM 5150 C CA . ILE A 1 633 ? -36.629 -17.089 47.415 1.00 82.31 633 ILE A CA 1
ATOM 5151 C C . ILE A 1 633 ? -35.975 -17.630 48.688 1.00 82.31 633 ILE A C 1
ATOM 5153 O O . ILE A 1 633 ? -36.568 -17.508 49.750 1.00 82.31 633 ILE A O 1
ATOM 5157 N N . ALA A 1 634 ? -34.778 -18.210 48.605 1.00 77.06 634 ALA A N 1
ATOM 5158 C CA . ALA A 1 634 ? -34.038 -18.724 49.750 1.00 77.06 634 ALA A CA 1
ATOM 5159 C C . ALA A 1 634 ? -33.506 -17.608 50.657 1.00 77.06 634 ALA A C 1
ATOM 5161 O O . ALA A 1 634 ? -33.524 -17.791 51.860 1.00 77.06 634 ALA A O 1
ATOM 5162 N N . GLU A 1 635 ? -33.090 -16.464 50.113 1.00 78.12 635 GLU A N 1
ATOM 5163 C CA . GLU A 1 635 ? -32.702 -15.251 50.840 1.00 78.12 635 GLU A CA 1
ATOM 5164 C C . GLU A 1 635 ? -33.924 -14.660 51.542 1.00 78.12 635 GLU A C 1
ATOM 5166 O O . GLU A 1 635 ? -33.878 -14.456 52.747 1.00 78.12 635 GLU A O 1
ATOM 5171 N N . ASN A 1 636 ? -35.052 -14.507 50.839 1.00 79.19 636 ASN A N 1
ATOM 5172 C CA . ASN A 1 636 ? -36.309 -14.058 51.444 1.00 79.19 636 ASN A CA 1
ATOM 5173 C C . ASN A 1 636 ? -36.808 -15.038 52.515 1.00 79.19 636 ASN A C 1
ATOM 5175 O O . ASN A 1 636 ? -37.270 -14.619 53.568 1.00 79.19 636 ASN A O 1
ATOM 5179 N N . LYS A 1 637 ? -36.712 -16.348 52.260 1.00 79.50 637 LYS A N 1
ATOM 5180 C CA . LYS A 1 637 ? -37.093 -17.387 53.217 1.00 79.50 637 LYS A CA 1
ATOM 5181 C C . LYS A 1 637 ? -36.115 -17.460 54.381 1.00 79.50 637 LYS A C 1
ATOM 5183 O O . LYS A 1 637 ? -36.558 -17.689 55.486 1.00 79.50 637 LYS A O 1
ATOM 5188 N N . ALA A 1 638 ? -34.819 -17.263 54.168 1.00 73.62 638 ALA A N 1
ATOM 5189 C CA . ALA A 1 638 ? -33.838 -17.169 55.240 1.00 73.62 638 ALA A CA 1
ATOM 5190 C C . ALA A 1 638 ? -34.087 -15.919 56.079 1.00 73.62 638 ALA A C 1
ATOM 5192 O O . ALA A 1 638 ? -33.958 -15.997 57.287 1.00 73.62 638 ALA A O 1
ATOM 5193 N N . GLU A 1 639 ? -34.511 -14.813 55.468 1.00 73.69 639 GLU A N 1
ATOM 5194 C CA . GLU A 1 639 ? -34.930 -13.601 56.169 1.00 73.69 639 GLU A CA 1
ATOM 5195 C C . GLU A 1 639 ? -36.245 -13.819 56.947 1.00 73.69 639 GLU A C 1
ATOM 5197 O O . GLU A 1 639 ? -36.407 -13.303 58.049 1.00 73.69 639 GLU A O 1
ATOM 5202 N N . GLU A 1 640 ? -37.191 -14.599 56.415 1.00 74.75 640 GLU A N 1
ATOM 5203 C CA . GLU A 1 640 ? -38.425 -15.000 57.113 1.00 74.75 640 GLU A CA 1
ATOM 5204 C C . GLU A 1 640 ? -38.173 -16.026 58.227 1.00 74.75 640 GLU A C 1
ATOM 5206 O O . GLU A 1 640 ? -38.692 -15.862 59.325 1.00 74.75 640 GLU A O 1
ATOM 5211 N N . ASP A 1 641 ? -37.365 -17.054 57.974 1.00 72.50 641 ASP A N 1
ATOM 5212 C CA . ASP A 1 641 ? -36.928 -18.067 58.937 1.00 72.50 641 ASP A CA 1
ATOM 5213 C C . ASP A 1 641 ? -36.020 -17.428 59.996 1.00 72.50 641 ASP A C 1
ATOM 5215 O O . ASP A 1 641 ? -36.034 -17.875 61.132 1.00 72.50 641 ASP A O 1
ATOM 5219 N N . GLU A 1 642 ? -35.254 -16.382 59.669 1.00 67.56 642 GLU A N 1
ATOM 5220 C CA . GLU A 1 642 ? -34.515 -15.548 60.622 1.00 67.56 642 GLU A CA 1
ATOM 5221 C C . GLU A 1 642 ? -35.480 -14.725 61.468 1.00 67.56 642 GLU A C 1
ATOM 5223 O O . GLU A 1 642 ? -35.393 -14.800 62.682 1.00 67.56 642 GLU A O 1
ATOM 5228 N N . LYS A 1 643 ? -36.486 -14.068 60.880 1.00 72.88 643 LYS A N 1
ATOM 5229 C CA . LYS A 1 643 ? -37.543 -13.378 61.646 1.00 72.88 643 LYS A CA 1
ATOM 5230 C C . LYS A 1 643 ? -38.341 -14.329 62.545 1.00 72.88 643 LYS A C 1
ATOM 5232 O O . LYS A 1 643 ? -38.693 -13.966 63.666 1.00 72.88 643 LYS A O 1
ATOM 5237 N N . GLU A 1 644 ? -38.636 -15.541 62.080 1.00 70.62 644 GLU A N 1
ATOM 5238 C CA . GLU A 1 644 ? -39.370 -16.558 62.839 1.00 70.62 644 GLU A CA 1
ATOM 5239 C C . GLU A 1 644 ? -38.466 -17.269 63.855 1.00 70.62 644 GLU A C 1
ATOM 5241 O O . GLU A 1 644 ? -38.919 -17.579 64.954 1.00 70.62 644 GLU A O 1
ATOM 5246 N N . ARG A 1 645 ? -37.177 -17.472 63.551 1.00 64.31 645 ARG A N 1
ATOM 5247 C CA . ARG A 1 645 ? -36.160 -17.909 64.515 1.00 64.31 645 ARG A CA 1
ATOM 5248 C C . ARG A 1 645 ? -35.998 -16.852 65.584 1.00 64.31 645 ARG A C 1
ATOM 5250 O O . ARG A 1 645 ? -36.070 -17.229 66.731 1.00 64.31 645 ARG A O 1
ATOM 5257 N N . ASP A 1 646 ? -35.886 -15.573 65.259 1.00 63.00 646 ASP A N 1
ATOM 5258 C CA . ASP A 1 646 ? -35.787 -14.481 66.229 1.00 63.00 646 ASP A CA 1
ATOM 5259 C C . ASP A 1 646 ? -37.054 -14.407 67.101 1.00 63.00 646 ASP A C 1
ATOM 5261 O O . ASP A 1 646 ? -36.986 -14.144 68.302 1.00 63.00 646 ASP A O 1
ATOM 5265 N N . ARG A 1 647 ? -38.225 -14.737 66.541 1.00 68.88 647 ARG A N 1
ATOM 5266 C CA . ARG A 1 647 ? -39.490 -14.858 67.281 1.00 68.88 647 ARG A CA 1
ATOM 5267 C C . ARG A 1 647 ? -39.537 -16.084 68.204 1.00 68.88 647 ARG A C 1
ATOM 5269 O O . ARG A 1 647 ? -39.879 -15.943 69.377 1.00 68.88 647 ARG A O 1
ATOM 5276 N N . LEU A 1 648 ? -39.181 -17.268 67.706 1.00 62.03 648 LEU A N 1
ATOM 5277 C CA . LEU A 1 648 ? -39.105 -18.523 68.467 1.00 62.03 648 LEU A CA 1
ATOM 5278 C C . LEU A 1 648 ? -37.941 -18.522 69.461 1.00 62.03 648 LEU A C 1
ATOM 5280 O O . LEU A 1 648 ? -38.015 -19.184 70.485 1.00 62.03 648 LEU A O 1
ATOM 5284 N N . GLU A 1 649 ? -36.869 -17.795 69.173 1.00 52.84 649 GLU A N 1
ATOM 5285 C CA . GLU A 1 649 ? -35.708 -17.554 70.021 1.00 52.84 649 GLU A CA 1
ATOM 5286 C C . GLU A 1 649 ? -36.047 -16.502 71.066 1.00 52.84 649 GLU A C 1
ATOM 5288 O O . GLU A 1 649 ? -35.567 -16.641 72.174 1.00 52.84 649 GLU A O 1
ATOM 5293 N N . SER A 1 650 ? -36.957 -15.560 70.804 1.00 56.91 650 SER A N 1
ATOM 5294 C CA . SER A 1 650 ? -37.582 -14.708 71.825 1.00 56.91 650 SER A CA 1
ATOM 5295 C C . SER A 1 650 ? -38.531 -15.500 72.747 1.00 56.91 650 SER A C 1
ATOM 5297 O O . SER A 1 650 ? -38.486 -15.339 73.967 1.00 56.91 650 SER A O 1
ATOM 5299 N N . GLU A 1 651 ? -39.314 -16.451 72.218 1.00 52.31 651 GLU A N 1
ATOM 5300 C CA . GLU A 1 651 ? -40.145 -17.380 73.015 1.00 52.31 651 GLU A CA 1
ATOM 5301 C C . GLU A 1 651 ? -39.303 -18.389 73.821 1.00 52.31 651 GLU A C 1
ATOM 5303 O O . GLU A 1 651 ? -39.495 -18.558 75.026 1.00 52.31 651 GLU A O 1
ATOM 5308 N N . LEU A 1 652 ? -38.315 -19.023 73.185 1.00 49.69 652 LEU A N 1
ATOM 5309 C CA . LEU A 1 652 ? -37.360 -19.939 73.806 1.00 49.69 652 LEU A CA 1
ATOM 5310 C C . LEU A 1 652 ? -36.398 -19.192 74.730 1.00 49.69 652 LEU A C 1
ATOM 5312 O O . LEU A 1 652 ? -35.968 -19.781 75.717 1.00 49.69 652 LEU A O 1
ATOM 5316 N N . ALA A 1 653 ? -36.064 -17.926 74.459 1.00 50.25 653 ALA A N 1
ATOM 5317 C CA . ALA A 1 653 ? -35.380 -17.042 75.396 1.00 50.25 653 ALA A CA 1
ATOM 5318 C C . ALA A 1 653 ? -36.292 -16.795 76.583 1.00 50.25 653 ALA A C 1
ATOM 5320 O O . ALA A 1 653 ? -35.832 -17.017 77.680 1.00 50.25 653 ALA A O 1
ATOM 5321 N N . SER A 1 654 ? -37.582 -16.507 76.430 1.00 45.38 654 SER A N 1
ATOM 5322 C CA . SER A 1 654 ? -38.502 -16.408 77.575 1.00 45.38 654 SER A CA 1
ATOM 5323 C C . SER A 1 654 ? -38.543 -17.702 78.425 1.00 45.38 654 SER A C 1
ATOM 5325 O O . SER A 1 654 ? -38.537 -17.653 79.659 1.00 45.38 654 SER A O 1
ATOM 5327 N N . GLU A 1 655 ? -38.474 -18.876 77.783 1.00 43.94 655 GLU A N 1
ATOM 5328 C CA . GLU A 1 655 ? -38.473 -20.205 78.425 1.00 43.94 655 GLU A CA 1
ATOM 5329 C C . GLU A 1 655 ? -37.103 -20.580 79.060 1.00 43.94 655 GLU A C 1
ATOM 5331 O O . GLU A 1 655 ? -37.042 -21.117 80.171 1.00 43.94 655 GLU A O 1
ATOM 5336 N N . LYS A 1 656 ? -35.978 -20.266 78.393 1.00 39.91 656 LYS A N 1
ATOM 5337 C CA . LYS A 1 656 ? -34.586 -20.513 78.839 1.00 39.91 656 LYS A CA 1
ATOM 5338 C C . LYS A 1 656 ? -34.068 -19.441 79.796 1.00 39.91 656 LYS A C 1
ATOM 5340 O O . LYS A 1 656 ? -33.335 -19.776 80.718 1.00 39.91 656 LYS A O 1
ATOM 5345 N N . GLN A 1 657 ? -34.462 -18.180 79.651 1.00 42.66 657 GLN A N 1
ATOM 5346 C CA . GLN A 1 657 ? -34.182 -17.055 80.560 1.00 42.66 657 GLN A CA 1
ATOM 5347 C C . GLN A 1 657 ? -34.774 -17.331 81.944 1.00 42.66 657 GLN A C 1
ATOM 5349 O O . GLN A 1 657 ? -34.218 -16.905 82.950 1.00 42.66 657 GLN A O 1
ATOM 5354 N N . LYS A 1 658 ? -35.804 -18.181 82.031 1.00 39.00 658 LYS A N 1
ATOM 5355 C CA . LYS A 1 658 ? -36.316 -18.712 83.298 1.00 39.00 658 LYS A CA 1
ATOM 5356 C C . LYS A 1 658 ? -35.375 -19.713 83.993 1.00 39.00 658 LYS A C 1
ATOM 5358 O O . LYS A 1 658 ? -35.504 -19.917 85.196 1.00 39.00 658 LYS A O 1
ATOM 5363 N N . ASN A 1 659 ? -34.437 -20.334 83.268 1.00 36.41 659 ASN A N 1
ATOM 5364 C CA . ASN A 1 659 ? -33.589 -21.438 83.753 1.00 36.41 659 ASN A CA 1
ATOM 5365 C C . ASN A 1 659 ? -32.068 -21.137 83.706 1.00 36.41 659 ASN A C 1
ATOM 5367 O O . ASN A 1 659 ? -31.302 -21.654 84.513 1.00 36.41 659 ASN A O 1
ATOM 5371 N N . THR A 1 660 ? -31.605 -20.266 82.806 1.00 32.97 660 THR A N 1
ATOM 5372 C CA . THR A 1 660 ? -30.176 -19.969 82.559 1.00 32.97 660 THR A CA 1
ATOM 5373 C C . THR A 1 660 ? -29.719 -18.626 83.143 1.00 32.97 660 THR A C 1
ATOM 5375 O O . THR A 1 660 ? -28.519 -18.417 83.314 1.00 32.97 660 THR A O 1
ATOM 5378 N N . TYR A 1 661 ? -30.656 -17.769 83.570 1.00 40.41 661 TYR A N 1
ATOM 5379 C CA . TYR A 1 661 ? -30.393 -16.531 84.326 1.00 40.41 661 TYR A CA 1
ATOM 5380 C C . TYR A 1 661 ? -29.514 -16.745 85.580 1.00 40.41 661 TYR A C 1
ATOM 5382 O O . TYR A 1 661 ? -28.906 -15.811 86.088 1.00 40.41 661 TYR A O 1
ATOM 5390 N N . LEU A 1 662 ? -29.380 -17.987 86.060 1.00 33.97 662 LEU A N 1
ATOM 5391 C CA . LEU A 1 662 ? -28.652 -18.323 87.282 1.00 33.97 662 LEU A CA 1
ATOM 5392 C C . LEU A 1 662 ? -27.151 -18.643 87.139 1.00 33.97 662 LEU A C 1
ATOM 5394 O O . LEU A 1 662 ? -26.516 -18.792 88.182 1.00 33.97 662 LEU A O 1
ATOM 5398 N N . LEU A 1 663 ? -26.544 -18.776 85.944 1.00 34.78 663 LEU A N 1
ATOM 5399 C CA . LEU A 1 663 ? -25.214 -19.429 85.876 1.00 34.78 663 LEU A CA 1
ATOM 5400 C C . LEU A 1 663 ? -24.064 -18.802 85.077 1.00 34.78 663 LEU A C 1
ATOM 5402 O O . LEU A 1 663 ? -22.948 -19.289 85.240 1.00 34.78 663 LEU A O 1
ATOM 5406 N N . ALA A 1 664 ? -24.220 -17.744 84.283 1.00 29.62 664 ALA A N 1
ATOM 5407 C CA . ALA A 1 664 ? -23.096 -17.308 83.438 1.00 29.62 664 ALA A CA 1
ATOM 5408 C C . ALA A 1 664 ? -22.853 -15.801 83.486 1.00 29.62 664 ALA A C 1
ATOM 5410 O O . ALA A 1 664 ? -23.218 -15.039 82.602 1.00 29.62 664 ALA A O 1
ATOM 5411 N N . THR A 1 665 ? -22.192 -15.376 84.553 1.00 31.02 665 THR A N 1
ATOM 5412 C CA . THR A 1 665 ? -21.589 -14.053 84.674 1.00 31.02 665 THR A CA 1
ATOM 5413 C C . THR A 1 665 ? -20.441 -13.877 83.667 1.00 31.02 665 THR A C 1
ATOM 5415 O O . THR A 1 665 ? -19.608 -14.767 83.524 1.00 31.02 665 THR A O 1
ATOM 5418 N N . ARG A 1 666 ? -20.280 -12.634 83.189 1.00 35.97 666 ARG A N 1
ATOM 5419 C CA . ARG A 1 666 ? -18.990 -11.935 83.005 1.00 35.97 666 ARG A CA 1
ATOM 5420 C C . ARG A 1 666 ? -18.064 -12.354 81.850 1.00 35.97 666 ARG A C 1
ATOM 5422 O O . ARG A 1 666 ? -17.355 -13.352 81.956 1.00 35.97 666 ARG A O 1
ATOM 5429 N N . ARG A 1 667 ? -17.875 -11.375 80.947 1.00 33.78 667 ARG A N 1
ATOM 5430 C CA . ARG A 1 667 ? -16.644 -10.888 80.258 1.00 33.78 667 ARG A CA 1
ATOM 5431 C C . ARG A 1 667 ? -16.972 -10.773 78.756 1.00 33.78 667 ARG A C 1
ATOM 5433 O O . ARG A 1 667 ? -17.171 -11.794 78.126 1.00 33.78 667 ARG A O 1
ATOM 5440 N N . THR A 1 668 ? -17.067 -9.603 78.109 1.00 35.78 668 THR A N 1
ATOM 5441 C CA . THR A 1 668 ? -16.092 -8.495 78.179 1.00 35.78 668 THR A CA 1
ATOM 5442 C C . THR A 1 668 ? -16.524 -7.160 77.524 1.00 35.78 668 THR A C 1
ATOM 5444 O O . THR A 1 668 ? -15.650 -6.342 77.270 1.00 35.78 668 THR A O 1
ATOM 5447 N N . LEU A 1 669 ? -17.802 -6.883 77.264 1.00 34.59 669 LEU A N 1
ATOM 5448 C CA . LEU A 1 669 ? -18.295 -5.580 76.761 1.00 34.59 669 LEU A CA 1
ATOM 5449 C C . LEU A 1 669 ? -19.623 -5.273 77.480 1.00 34.59 669 LEU A C 1
ATOM 5451 O O . LEU A 1 669 ? -20.313 -6.229 77.829 1.00 34.59 669 LEU A O 1
ATOM 5455 N N . SER A 1 670 ? -19.937 -4.013 77.819 1.00 48.47 670 SER A N 1
ATOM 5456 C CA . SER A 1 670 ? -21.230 -3.718 78.471 1.00 48.47 670 SER A CA 1
ATOM 5457 C C . SER A 1 670 ? -22.357 -3.777 77.440 1.00 48.47 670 SER A C 1
ATOM 5459 O O . SER A 1 670 ? -22.147 -3.377 76.292 1.00 48.47 670 SER A O 1
ATOM 5461 N N . ASP A 1 671 ? -23.528 -4.276 77.850 1.00 45.94 671 ASP A N 1
ATOM 5462 C CA . ASP A 1 671 ? -24.723 -4.439 77.002 1.00 45.94 671 ASP A CA 1
ATOM 5463 C C . ASP A 1 671 ? -25.150 -3.113 76.321 1.00 45.94 671 ASP A C 1
ATOM 5465 O O . ASP A 1 671 ? -25.797 -3.108 75.276 1.00 45.94 671 ASP A O 1
ATOM 5469 N N . ASP A 1 672 ? -24.699 -1.974 76.854 1.00 50.31 672 ASP A N 1
ATOM 5470 C CA . ASP A 1 672 ? -24.999 -0.621 76.372 1.00 50.31 672 ASP A CA 1
ATOM 5471 C C . ASP A 1 672 ? -24.264 -0.256 75.067 1.00 50.31 672 ASP A C 1
ATOM 5473 O O . ASP A 1 672 ? -24.765 0.535 74.263 1.00 50.31 672 ASP A O 1
ATOM 5477 N N . ALA A 1 673 ? -23.077 -0.829 74.825 1.00 49.56 673 ALA A N 1
ATOM 5478 C CA . ALA A 1 673 ? -22.287 -0.544 73.624 1.00 49.56 673 ALA A CA 1
ATOM 5479 C C . ALA A 1 673 ? -22.902 -1.172 72.359 1.00 49.56 673 ALA A C 1
ATOM 5481 O O . ALA A 1 673 ? -22.833 -0.577 71.281 1.00 49.56 673 ALA A O 1
ATOM 5482 N N . ASP A 1 674 ? -23.549 -2.332 72.491 1.00 48.56 674 ASP A N 1
ATOM 5483 C CA . ASP A 1 674 ? -24.171 -3.040 71.367 1.00 48.56 674 ASP A CA 1
ATOM 5484 C C . ASP A 1 674 ? -25.467 -2.358 70.900 1.00 48.56 674 ASP A C 1
ATOM 5486 O O . ASP A 1 674 ? -25.671 -2.209 69.694 1.00 48.56 674 ASP A O 1
ATOM 5490 N N . GLY A 1 675 ? -26.297 -1.841 71.817 1.00 56.16 675 GLY A N 1
ATOM 5491 C CA . GLY A 1 675 ? -27.493 -1.059 71.459 1.00 56.16 675 GLY A CA 1
ATOM 5492 C C . GLY A 1 675 ? -27.155 0.249 70.729 1.00 56.16 675 GLY A C 1
ATOM 5493 O O . GLY A 1 675 ? -27.801 0.625 69.742 1.00 56.16 675 GLY A O 1
ATOM 5494 N N . LEU A 1 676 ? -26.073 0.910 71.150 1.00 54.69 676 LEU A N 1
ATOM 5495 C CA . LEU A 1 676 ? -25.525 2.094 70.486 1.00 54.69 676 LEU A CA 1
ATOM 5496 C C . LEU A 1 676 ? -25.021 1.781 69.073 1.00 54.69 676 LEU A C 1
ATOM 5498 O O . LEU A 1 676 ? -25.391 2.468 68.117 1.00 54.69 676 LEU A O 1
ATOM 5502 N N . ILE A 1 677 ? -24.207 0.732 68.924 1.00 55.88 677 ILE A N 1
ATOM 5503 C CA . ILE A 1 677 ? -23.685 0.297 67.621 1.00 55.88 677 ILE A CA 1
ATOM 5504 C C . ILE A 1 677 ? -24.832 -0.114 66.693 1.00 55.88 677 ILE A C 1
ATOM 5506 O O . ILE A 1 677 ? -24.814 0.234 65.511 1.00 55.88 677 ILE A O 1
ATOM 5510 N N . HIS A 1 678 ? -25.852 -0.796 67.216 1.00 59.00 678 HIS A N 1
ATOM 5511 C CA . HIS A 1 678 ? -27.031 -1.197 66.457 1.00 59.00 678 HIS A CA 1
ATOM 5512 C C . HIS A 1 678 ? -27.806 0.015 65.923 1.00 59.00 678 HIS A C 1
ATOM 5514 O O . HIS A 1 678 ? -28.090 0.096 64.726 1.00 59.00 678 HIS A O 1
ATOM 5520 N N . THR A 1 679 ? -28.066 1.009 66.774 1.00 61.09 679 THR A N 1
ATOM 5521 C CA . THR A 1 679 ? -28.783 2.231 66.378 1.00 61.09 679 THR A CA 1
ATOM 5522 C C . THR A 1 679 ? -27.973 3.065 65.377 1.00 61.09 679 THR A C 1
ATOM 5524 O O . THR A 1 679 ? -28.516 3.548 64.381 1.00 61.09 679 THR A O 1
ATOM 5527 N N . LEU A 1 680 ? -26.651 3.178 65.569 1.00 63.03 680 LEU A N 1
ATOM 5528 C CA . LEU A 1 680 ? -25.744 3.816 64.605 1.00 63.03 680 LEU A CA 1
ATOM 5529 C C . LEU A 1 680 ? -25.768 3.102 63.251 1.00 63.03 680 LEU A C 1
ATOM 5531 O O . LEU A 1 680 ? -25.857 3.755 62.210 1.00 63.03 680 LEU A O 1
ATOM 5535 N N . LYS A 1 681 ? -25.743 1.765 63.258 1.00 55.16 681 LYS A N 1
ATOM 5536 C CA . LYS A 1 681 ? -25.802 0.943 62.048 1.00 55.16 681 LYS A CA 1
ATOM 5537 C C . LYS A 1 681 ? -27.125 1.136 61.307 1.00 55.16 681 LYS A C 1
ATOM 5539 O O . LYS A 1 681 ? -27.089 1.332 60.094 1.00 55.16 681 LYS A O 1
ATOM 5544 N N . ILE A 1 682 ? -28.263 1.155 62.008 1.00 65.31 682 ILE A N 1
ATOM 5545 C CA . ILE A 1 682 ? -29.582 1.431 61.411 1.00 65.31 682 ILE A CA 1
ATOM 5546 C C . ILE A 1 682 ? -29.605 2.816 60.761 1.00 65.31 682 ILE A C 1
ATOM 5548 O O . ILE A 1 682 ? -29.965 2.941 59.590 1.00 65.31 682 ILE A O 1
ATOM 5552 N N . ASN A 1 683 ? -29.172 3.854 61.479 1.00 69.75 683 ASN A N 1
ATOM 5553 C CA . ASN A 1 683 ? -29.150 5.211 60.938 1.00 69.75 683 ASN A CA 1
ATOM 5554 C C . ASN A 1 683 ? -28.228 5.317 59.710 1.00 69.75 683 ASN A C 1
ATOM 5556 O O . ASN A 1 683 ? -28.599 5.945 58.719 1.00 69.75 683 ASN A O 1
ATOM 5560 N N . SER A 1 684 ? -27.061 4.666 59.722 1.00 67.31 684 SER A N 1
ATOM 5561 C CA . SER A 1 684 ? -26.141 4.629 58.577 1.00 67.31 684 SER A CA 1
ATOM 5562 C C . SER A 1 684 ? -26.694 3.862 57.373 1.00 67.31 684 SER A C 1
ATOM 5564 O O . SER A 1 684 ? -26.492 4.306 56.240 1.00 67.31 684 SER A O 1
ATOM 5566 N N . ILE A 1 685 ? -27.415 2.758 57.592 1.00 63.09 685 ILE A N 1
ATOM 5567 C CA . ILE A 1 685 ? -28.125 2.029 56.528 1.00 63.09 685 ILE A CA 1
ATOM 5568 C C . ILE A 1 685 ? -29.201 2.932 55.917 1.00 63.09 685 ILE A C 1
ATOM 5570 O O . ILE A 1 685 ? -29.213 3.127 54.704 1.00 63.09 685 ILE A O 1
ATOM 5574 N N . ASN A 1 686 ? -30.017 3.584 56.751 1.00 69.00 686 ASN A N 1
ATOM 5575 C CA . ASN A 1 686 ? -31.057 4.507 56.293 1.00 69.00 686 ASN A CA 1
ATOM 5576 C C . ASN A 1 686 ? -30.481 5.681 55.480 1.00 69.00 686 ASN A C 1
ATOM 5578 O O . ASN A 1 686 ? -31.088 6.104 54.497 1.00 69.00 686 ASN A O 1
ATOM 5582 N N . ILE A 1 687 ? -29.307 6.205 55.858 1.00 74.19 687 ILE A N 1
ATOM 5583 C CA . ILE A 1 687 ? -28.591 7.239 55.091 1.00 74.19 687 ILE A CA 1
ATOM 5584 C C . ILE A 1 687 ? -28.178 6.709 53.719 1.00 74.19 687 ILE A C 1
ATOM 5586 O O . ILE A 1 687 ? -28.475 7.352 52.712 1.00 74.19 687 ILE A O 1
ATOM 5590 N N . ARG A 1 688 ? -27.499 5.556 53.673 1.00 71.31 688 ARG A N 1
ATOM 5591 C CA . ARG A 1 688 ? -27.015 4.955 52.424 1.00 71.31 688 ARG A CA 1
ATOM 5592 C C . ARG A 1 688 ? -28.176 4.690 51.471 1.00 71.31 688 ARG A C 1
ATOM 5594 O O . ARG A 1 688 ? -28.160 5.172 50.344 1.00 71.31 688 ARG A O 1
ATOM 5601 N N . ASP A 1 689 ? -29.214 4.021 51.954 1.00 65.00 689 ASP A N 1
ATOM 5602 C CA . ASP A 1 689 ? -30.355 3.633 51.132 1.00 65.00 689 ASP A CA 1
ATOM 5603 C C . ASP A 1 689 ? -31.131 4.872 50.646 1.00 65.00 689 ASP A C 1
ATOM 5605 O O . ASP A 1 689 ? -31.619 4.916 49.513 1.00 65.00 689 ASP A O 1
ATOM 5609 N N . ALA A 1 690 ? -31.215 5.931 51.458 1.00 72.44 690 ALA A N 1
ATOM 5610 C CA . ALA A 1 690 ? -31.793 7.198 51.023 1.00 72.44 690 ALA A CA 1
ATOM 5611 C C . ALA A 1 690 ? -30.936 7.912 49.956 1.00 72.44 690 ALA A C 1
ATOM 5613 O O . ALA A 1 690 ? -31.511 8.518 49.046 1.00 72.44 690 ALA A O 1
ATOM 5614 N N . ILE A 1 691 ? -29.600 7.828 50.024 1.00 71.38 691 ILE A N 1
ATOM 5615 C CA . ILE A 1 691 ? -28.678 8.370 49.006 1.00 71.38 691 ILE A CA 1
ATOM 5616 C C . ILE A 1 691 ? -28.797 7.587 47.693 1.00 71.38 691 ILE A C 1
ATOM 5618 O O . ILE A 1 691 ? -28.945 8.205 46.638 1.00 71.38 691 ILE A O 1
ATOM 5622 N N . ASP A 1 692 ? -28.808 6.255 47.743 1.00 68.44 692 ASP A N 1
ATOM 5623 C CA . ASP A 1 692 ? -28.927 5.404 46.552 1.00 68.44 692 ASP A CA 1
ATOM 5624 C C . ASP A 1 692 ? -30.256 5.654 45.826 1.00 68.44 692 ASP A C 1
ATOM 5626 O O . ASP A 1 692 ? -30.296 5.877 44.611 1.00 68.44 692 ASP A O 1
ATOM 5630 N N . ASN A 1 693 ? -31.351 5.751 46.586 1.00 72.62 693 ASN A N 1
ATOM 5631 C CA . ASN A 1 693 ? -32.663 6.105 46.047 1.00 72.62 693 ASN A CA 1
ATOM 5632 C C . ASN A 1 693 ? -32.706 7.521 45.457 1.00 72.62 693 ASN A C 1
ATOM 5634 O O . ASN A 1 693 ? -33.440 7.763 44.493 1.00 72.62 693 ASN A O 1
ATOM 5638 N N . LEU A 1 694 ? -31.954 8.466 46.028 1.00 77.75 694 LEU A N 1
ATOM 5639 C CA . LEU A 1 694 ? -31.841 9.823 45.503 1.00 77.75 694 LEU A CA 1
ATOM 5640 C C . LEU A 1 694 ? -31.063 9.845 44.178 1.00 77.75 694 LEU A C 1
ATOM 5642 O O . LEU A 1 694 ? -31.527 10.460 43.218 1.00 77.75 694 LEU A O 1
ATOM 5646 N N . LEU A 1 695 ? -29.932 9.138 44.097 1.00 69.19 695 LEU A N 1
ATOM 5647 C CA . LEU A 1 695 ? -29.104 9.033 42.890 1.00 69.19 695 LEU A CA 1
ATOM 5648 C C . LEU A 1 695 ? -29.860 8.374 41.729 1.00 69.19 695 LEU A C 1
ATOM 5650 O O . LEU A 1 695 ? -29.809 8.872 40.599 1.00 69.19 695 LEU A O 1
ATOM 5654 N N . LEU A 1 696 ? -30.615 7.305 42.007 1.00 69.94 696 LEU A N 1
ATOM 5655 C CA . LEU A 1 696 ? -31.458 6.626 41.017 1.00 69.94 696 LEU A CA 1
ATOM 5656 C C . LEU A 1 696 ? -32.578 7.532 40.490 1.00 69.94 696 LEU A C 1
ATOM 5658 O O . LEU A 1 696 ? -32.812 7.602 39.279 1.00 69.94 696 LEU A O 1
ATOM 5662 N N . GLY A 1 697 ? -33.259 8.263 41.374 1.00 64.31 697 GLY A N 1
ATOM 5663 C CA . GLY A 1 697 ? -34.352 9.142 40.957 1.00 64.31 697 GLY A CA 1
ATOM 5664 C C . GLY A 1 697 ? -33.895 10.413 40.232 1.00 64.31 697 GLY A C 1
ATOM 5665 O O . GLY A 1 697 ? -34.557 10.859 39.296 1.00 64.31 697 GLY A O 1
ATOM 5666 N N . ILE A 1 698 ? -32.721 10.957 40.576 1.00 71.75 698 ILE A N 1
ATOM 5667 C CA . ILE A 1 698 ? -32.110 12.069 39.825 1.00 71.75 698 ILE A CA 1
ATOM 5668 C C . ILE A 1 698 ? -31.674 11.599 38.430 1.00 71.75 698 ILE A C 1
ATOM 5670 O O . ILE A 1 698 ? -31.992 12.253 37.438 1.00 71.75 698 ILE A O 1
ATOM 5674 N N . SER A 1 699 ? -31.011 10.442 38.329 1.00 61.56 699 SER A N 1
ATOM 5675 C CA . SER A 1 699 ? -30.525 9.899 37.046 1.00 61.56 699 SER A CA 1
ATOM 5676 C C . SER A 1 699 ? -31.660 9.539 36.079 1.00 61.56 699 SER A C 1
ATOM 5678 O O . SER A 1 699 ? -31.491 9.612 34.864 1.00 61.56 699 SER A O 1
ATOM 5680 N N . SER A 1 700 ? -32.835 9.194 36.609 1.00 69.94 700 SER A N 1
ATOM 5681 C CA . SER A 1 700 ? -34.053 8.918 35.834 1.00 69.94 700 SER A CA 1
ATOM 5682 C C . SER A 1 700 ? -34.943 10.150 35.602 1.00 69.94 700 SER A C 1
ATOM 5684 O O . SER A 1 700 ? -36.017 10.014 35.021 1.00 69.94 700 SER A O 1
ATOM 5686 N N . SER A 1 701 ? -34.515 11.352 36.022 1.00 66.31 701 SER A N 1
ATOM 5687 C CA . SER A 1 701 ? -35.292 12.609 35.950 1.00 66.31 701 SER A CA 1
ATOM 5688 C C . SER A 1 701 ? -36.681 12.537 36.612 1.00 66.31 701 SER A C 1
ATOM 5690 O O . SER A 1 701 ? -37.597 13.257 36.217 1.00 66.31 701 SER A O 1
ATOM 5692 N N . SER A 1 702 ? -36.858 11.660 37.605 1.00 64.94 702 SER A N 1
ATOM 5693 C CA . SER A 1 702 ? -38.162 11.317 38.193 1.00 64.94 702 SER A CA 1
ATOM 5694 C C . SER A 1 702 ? -38.512 12.095 39.468 1.00 64.94 702 SER A C 1
ATOM 5696 O O . SER A 1 702 ? -39.632 11.978 39.962 1.00 64.94 702 SER A O 1
ATOM 5698 N N . TYR A 1 703 ? -37.598 12.921 39.985 1.00 76.75 703 TYR A N 1
ATOM 5699 C CA . TYR A 1 703 ? -37.828 13.750 41.170 1.00 76.75 703 TYR A CA 1
ATOM 5700 C C . TYR A 1 703 ? -37.888 15.239 40.848 1.00 76.75 703 TYR A C 1
ATOM 5702 O O . TYR A 1 703 ? -37.047 15.775 40.124 1.00 76.75 703 TYR A O 1
ATOM 5710 N N . SER A 1 704 ? -38.854 15.927 41.458 1.00 75.31 704 SER A N 1
ATOM 5711 C CA . SER A 1 704 ? -38.860 17.385 41.503 1.00 75.31 704 SER A CA 1
ATOM 5712 C C . SER A 1 704 ? -37.790 17.903 42.469 1.00 75.31 704 SER A C 1
ATOM 5714 O O . SER A 1 704 ? -37.299 17.187 43.346 1.00 75.31 704 SER A O 1
ATOM 5716 N N . GLN A 1 705 ? -37.448 19.188 42.360 1.00 68.19 705 GLN A N 1
ATOM 5717 C CA . GLN A 1 705 ? -36.525 19.840 43.293 1.00 68.19 705 GLN A CA 1
ATOM 5718 C C . GLN A 1 705 ? -36.994 19.704 44.758 1.00 68.19 705 GLN A C 1
ATOM 5720 O O . GLN A 1 705 ? -36.175 19.517 45.655 1.00 68.19 705 GLN A O 1
ATOM 5725 N N . THR A 1 706 ? -38.306 19.719 44.999 1.00 67.75 706 THR A N 1
ATOM 5726 C CA . THR A 1 706 ? -38.904 19.532 46.328 1.00 67.75 706 THR A CA 1
ATOM 5727 C C . THR A 1 706 ? -38.731 18.102 46.846 1.00 67.75 706 THR A C 1
ATOM 5729 O O . THR A 1 706 ? -38.471 17.904 48.033 1.00 67.75 706 THR A O 1
ATOM 5732 N N . ASP A 1 707 ? -38.816 17.095 45.974 1.00 69.00 707 ASP A N 1
ATOM 5733 C CA . ASP A 1 707 ? -38.602 15.687 46.346 1.00 69.00 707 ASP A CA 1
ATOM 5734 C C . ASP A 1 707 ? -37.141 15.424 46.720 1.00 69.00 707 ASP A C 1
ATOM 5736 O O . ASP A 1 707 ? -36.849 14.707 47.681 1.00 69.00 707 ASP A O 1
ATOM 5740 N N . ILE A 1 708 ? -36.218 16.064 45.997 1.00 75.81 708 ILE A N 1
ATOM 5741 C CA . ILE A 1 708 ? -34.781 16.011 46.278 1.00 75.81 708 ILE A CA 1
ATOM 5742 C C . ILE A 1 708 ? -34.485 16.647 47.640 1.00 75.81 708 ILE A C 1
ATOM 5744 O O . ILE A 1 708 ? -33.804 16.036 48.463 1.00 75.81 708 ILE A O 1
ATOM 5748 N N . ILE A 1 709 ? -35.037 17.835 47.918 1.00 69.75 709 ILE A N 1
ATOM 5749 C CA . ILE A 1 709 ? -34.858 18.527 49.206 1.00 69.75 709 ILE A CA 1
ATOM 5750 C C . ILE A 1 709 ? -35.431 17.698 50.366 1.00 69.75 709 ILE A C 1
ATOM 5752 O O . ILE A 1 709 ? -34.770 17.556 51.394 1.00 69.75 709 ILE A O 1
ATOM 5756 N N . ASN A 1 710 ? -36.611 17.090 50.198 1.00 70.44 710 ASN A N 1
ATOM 5757 C CA . ASN A 1 710 ? -37.213 16.192 51.193 1.00 70.44 710 ASN A CA 1
ATOM 5758 C C . ASN A 1 710 ? -36.306 15.001 51.532 1.00 70.44 710 ASN A C 1
ATOM 5760 O O 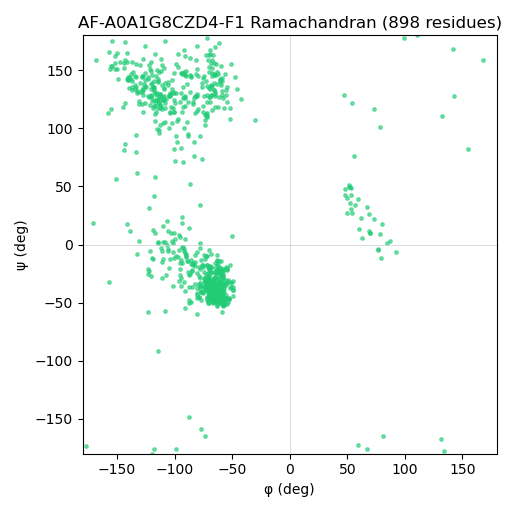. ASN A 1 710 ? -36.066 14.700 52.703 1.00 70.44 710 ASN A O 1
ATOM 5764 N N . LYS A 1 711 ? -35.782 14.326 50.505 1.00 75.75 711 LYS A N 1
ATOM 5765 C CA . LYS A 1 711 ? -34.920 13.148 50.676 1.00 75.75 711 LYS A CA 1
ATOM 5766 C C . LYS A 1 711 ? -33.569 13.513 51.290 1.00 75.75 711 LYS A C 1
ATOM 5768 O O . LYS A 1 711 ? -33.134 12.838 52.221 1.00 75.75 711 LYS A O 1
ATOM 5773 N N . LEU A 1 712 ? -32.958 14.617 50.852 1.00 74.25 712 LEU A N 1
ATOM 5774 C CA . LEU A 1 712 ? -31.748 15.167 51.474 1.00 74.25 712 LEU A CA 1
ATOM 5775 C C . LEU A 1 712 ? -31.981 15.559 52.938 1.00 74.25 712 LEU A C 1
ATOM 5777 O O . LEU A 1 712 ? -31.112 15.340 53.781 1.00 74.25 712 LEU A O 1
ATOM 5781 N N . GLY A 1 713 ? -33.165 16.077 53.267 1.00 66.94 713 GLY A N 1
ATOM 5782 C CA . GLY A 1 713 ? -33.556 16.355 54.644 1.00 66.94 713 GLY A CA 1
ATOM 5783 C C . GLY A 1 713 ? -33.596 15.094 55.517 1.00 66.94 713 GLY A C 1
ATOM 5784 O O . GLY A 1 713 ? -33.031 15.091 56.608 1.00 66.94 713 GLY A O 1
ATOM 5785 N N . ASN A 1 714 ? -34.190 13.999 55.032 1.00 73.19 714 ASN A N 1
ATOM 5786 C CA . ASN A 1 714 ? -34.224 12.731 55.775 1.00 73.19 714 ASN A CA 1
ATOM 5787 C C . ASN A 1 714 ? -32.821 12.144 55.994 1.00 73.19 714 ASN A C 1
ATOM 5789 O O . ASN A 1 714 ? -32.539 11.610 57.066 1.00 73.19 714 ASN A O 1
ATOM 5793 N N . ILE A 1 715 ? -31.927 12.274 55.009 1.00 80.56 715 ILE A N 1
ATOM 5794 C CA . ILE A 1 715 ? -30.515 11.895 55.159 1.00 80.56 715 ILE A CA 1
ATOM 5795 C C . ILE A 1 715 ? -29.864 12.717 56.277 1.00 80.56 715 ILE A C 1
ATOM 5797 O O . ILE A 1 715 ? -29.215 12.155 57.159 1.00 80.56 715 ILE A O 1
ATOM 5801 N N . LYS A 1 716 ? -30.088 14.038 56.280 1.00 71.88 716 LYS A N 1
ATOM 5802 C CA . LYS A 1 716 ? -29.540 14.945 57.294 1.00 71.88 716 LYS A CA 1
ATOM 5803 C C . LYS A 1 716 ? -29.975 14.564 58.713 1.00 71.88 716 LYS A C 1
ATOM 5805 O O . LYS A 1 716 ? -29.117 14.499 59.583 1.00 71.88 716 LYS A O 1
ATOM 5810 N N . ILE A 1 717 ? -31.258 14.254 58.942 1.00 68.94 717 ILE A N 1
ATOM 5811 C CA . ILE A 1 717 ? -31.742 13.849 60.279 1.00 68.94 717 ILE A CA 1
ATOM 5812 C C . ILE A 1 717 ? -31.045 12.580 60.763 1.00 68.94 717 ILE A C 1
ATOM 5814 O O .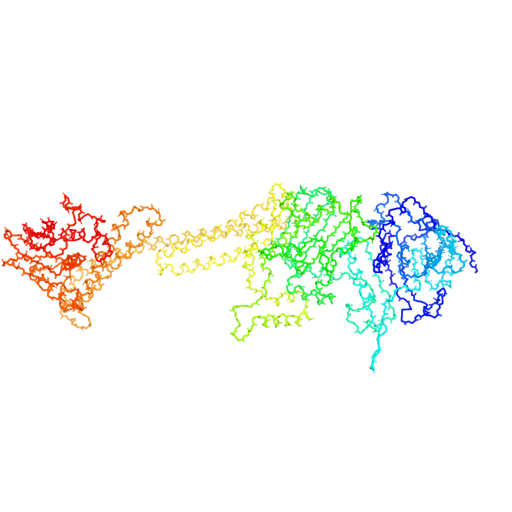 ILE A 1 717 ? -30.615 12.516 61.910 1.00 68.94 717 ILE A O 1
ATOM 5818 N N . ASN A 1 718 ? -30.953 11.554 59.911 1.00 74.00 718 ASN A N 1
ATOM 5819 C CA . ASN A 1 718 ? -30.325 10.296 60.312 1.00 74.00 718 ASN A CA 1
ATOM 5820 C C . ASN A 1 718 ? -28.829 10.497 60.608 1.00 74.00 718 ASN A C 1
ATOM 5822 O O . ASN A 1 718 ? -28.309 9.899 61.546 1.00 74.00 718 ASN A O 1
ATOM 5826 N N . ALA A 1 719 ? -28.153 11.384 59.870 1.00 72.94 719 ALA A N 1
ATOM 5827 C CA . ALA A 1 719 ? -26.763 11.744 60.140 1.00 72.94 719 ALA A CA 1
ATOM 5828 C C . ALA A 1 719 ? -26.604 12.495 61.475 1.00 72.94 719 ALA A C 1
ATOM 5830 O O . ALA A 1 719 ? -25.702 12.176 62.246 1.00 72.94 719 ALA A O 1
ATOM 5831 N N . GLU A 1 720 ? -27.499 13.441 61.778 1.00 68.38 720 GLU A N 1
ATOM 5832 C CA . GLU A 1 720 ? -27.523 14.164 63.059 1.00 68.38 720 GLU A CA 1
ATOM 5833 C C . GLU A 1 720 ? -27.822 13.230 64.236 1.00 68.38 720 GLU A C 1
ATOM 5835 O O . GLU A 1 720 ? -27.138 13.299 65.253 1.00 68.38 720 GLU A O 1
ATOM 5840 N N . ARG A 1 721 ? -28.767 12.290 64.082 1.00 72.12 721 ARG A N 1
ATOM 5841 C CA . ARG A 1 721 ? -29.030 11.239 65.079 1.00 72.12 721 ARG A CA 1
ATOM 5842 C C . ARG A 1 721 ? -27.784 10.413 65.359 1.00 72.12 721 ARG A C 1
ATOM 5844 O O . ARG A 1 721 ? -27.468 10.193 66.523 1.00 72.12 721 ARG A O 1
ATOM 5851 N N . SER A 1 722 ? -27.061 9.988 64.322 1.00 71.81 722 SER A N 1
ATOM 5852 C CA . SER A 1 722 ? -25.818 9.234 64.499 1.00 71.81 722 SER A CA 1
ATOM 5853 C C . SER A 1 722 ? -24.726 10.038 65.197 1.00 71.81 722 SER A C 1
ATOM 5855 O O . SER A 1 722 ? -24.061 9.507 66.083 1.00 71.81 722 SER A O 1
ATOM 5857 N N . LEU A 1 723 ? -24.547 11.312 64.835 1.00 64.38 723 LEU A N 1
ATOM 5858 C CA . LEU A 1 723 ? -23.567 12.174 65.496 1.00 64.38 723 LEU A CA 1
ATOM 5859 C C . LEU A 1 723 ? -23.909 12.347 66.980 1.00 64.38 723 LEU A C 1
ATOM 5861 O O . LEU A 1 723 ? -23.052 12.142 67.833 1.00 64.38 723 LEU A O 1
ATOM 5865 N N . GLN A 1 724 ? -25.177 12.616 67.287 1.00 66.81 724 GLN A N 1
ATOM 5866 C CA . GLN A 1 724 ? -25.630 12.823 68.655 1.00 66.81 724 GLN A CA 1
ATOM 5867 C C . GLN A 1 724 ? -25.551 11.545 69.501 1.00 66.81 724 GLN A C 1
ATOM 5869 O O . GLN A 1 724 ? -25.136 11.599 70.654 1.00 66.81 724 GLN A O 1
ATOM 5874 N N . LEU A 1 725 ? -25.875 10.380 68.928 1.00 66.75 725 LEU A N 1
ATOM 5875 C CA . LEU A 1 725 ? -25.662 9.072 69.562 1.00 66.75 725 LEU A CA 1
ATOM 5876 C C . LEU A 1 725 ? -24.185 8.842 69.905 1.00 66.75 725 LEU A C 1
ATOM 5878 O O . LEU A 1 725 ? -23.883 8.371 71.000 1.00 66.75 725 LEU A O 1
ATOM 5882 N N . ALA A 1 726 ? -23.268 9.196 69.000 1.00 61.12 726 ALA A N 1
ATOM 5883 C CA . ALA A 1 726 ? -21.832 9.087 69.240 1.00 61.12 726 ALA A CA 1
ATOM 5884 C C . ALA A 1 726 ? -21.351 10.063 70.329 1.00 61.12 726 ALA A C 1
ATOM 5886 O O . ALA A 1 726 ? -20.580 9.673 71.204 1.00 61.12 726 ALA A O 1
ATOM 5887 N N . GLU A 1 727 ? -21.832 11.308 70.329 1.00 59.44 727 GLU A N 1
ATOM 5888 C CA . GLU A 1 727 ? -21.489 12.293 71.361 1.00 59.44 727 GLU A CA 1
ATOM 5889 C C . GLU A 1 727 ? -22.017 11.895 72.743 1.00 59.44 727 GLU A C 1
ATOM 5891 O O . GLU A 1 727 ? -21.272 11.952 73.722 1.00 59.44 727 GLU A O 1
ATOM 5896 N N . ILE A 1 728 ? -23.262 11.418 72.815 1.00 61.88 728 ILE A N 1
ATOM 5897 C CA . ILE A 1 728 ? -23.875 10.864 74.025 1.00 61.88 728 ILE A CA 1
ATOM 5898 C C . ILE A 1 728 ? -23.021 9.693 74.534 1.00 61.88 728 ILE A C 1
ATOM 5900 O O . ILE A 1 728 ? -22.552 9.746 75.669 1.00 61.88 728 ILE A O 1
ATOM 5904 N N . ALA A 1 729 ? -22.705 8.715 73.676 1.00 56.25 729 ALA A N 1
ATOM 5905 C CA . ALA A 1 729 ? -21.900 7.538 74.020 1.00 56.25 729 ALA A CA 1
ATOM 5906 C C . ALA A 1 729 ? -20.519 7.873 74.610 1.00 56.25 729 ALA A C 1
ATOM 5908 O O . ALA A 1 729 ? -20.022 7.154 75.476 1.00 56.25 729 ALA A O 1
ATOM 5909 N N . THR A 1 730 ? -19.892 8.969 74.172 1.00 52.28 730 THR A N 1
ATOM 5910 C CA . THR A 1 730 ? -18.555 9.365 74.647 1.00 52.28 730 THR A CA 1
ATOM 5911 C C . THR A 1 730 ? -18.519 9.964 76.057 1.00 52.28 730 THR A C 1
ATOM 5913 O O . THR A 1 730 ? -17.421 10.160 76.581 1.00 52.28 730 THR A O 1
ATOM 5916 N N . ARG A 1 731 ? -19.667 10.270 76.691 1.00 55.50 731 ARG A N 1
ATOM 5917 C CA . ARG A 1 731 ? -19.691 11.201 77.837 1.00 55.50 731 ARG A CA 1
ATOM 5918 C C . ARG A 1 731 ? -20.011 10.637 79.232 1.00 55.50 731 ARG A C 1
ATOM 5920 O O . ARG A 1 731 ? -19.687 11.355 80.172 1.00 55.50 731 ARG A O 1
ATOM 5927 N N . SER A 1 732 ? -20.556 9.425 79.445 1.00 42.81 732 SER A N 1
ATOM 5928 C CA . SER A 1 732 ? -20.550 8.669 80.745 1.00 42.81 732 SER A CA 1
ATOM 5929 C C . SER A 1 732 ? -21.509 7.456 80.758 1.00 42.81 732 SER A C 1
ATOM 5931 O O . SER A 1 732 ? -22.429 7.414 79.958 1.00 42.81 732 SER A O 1
ATOM 5933 N N . ASN A 1 733 ? -21.280 6.475 81.659 1.00 46.09 733 ASN A N 1
ATOM 5934 C CA . ASN A 1 733 ? -22.017 5.199 81.844 1.00 46.09 733 ASN A CA 1
ATOM 5935 C C . ASN A 1 733 ? -23.517 5.245 81.473 1.00 46.09 733 ASN A C 1
ATOM 5937 O O . ASN A 1 733 ? -24.328 5.766 82.239 1.00 46.09 733 ASN A O 1
ATOM 5941 N N . PHE A 1 734 ? -23.877 4.628 80.346 1.00 52.16 734 PHE A N 1
ATOM 5942 C CA . PHE A 1 734 ? -25.268 4.374 79.962 1.00 52.16 734 PHE A CA 1
ATOM 5943 C C . PHE A 1 734 ? -25.748 3.071 80.588 1.00 52.16 734 PHE A C 1
ATOM 5945 O O . PHE A 1 734 ? -24.952 2.152 80.723 1.00 52.16 734 PHE A O 1
ATOM 5952 N N . THR A 1 735 ? -27.019 3.012 80.989 1.00 46.53 735 THR A N 1
ATOM 5953 C CA . THR A 1 735 ? -27.644 1.787 81.515 1.00 46.53 735 THR A CA 1
ATOM 5954 C C . THR A 1 735 ? -29.076 1.544 81.012 1.00 46.53 735 THR A C 1
ATOM 5956 O O . THR A 1 735 ? -29.731 0.691 81.588 1.00 46.53 735 THR A O 1
ATOM 5959 N N . GLU A 1 736 ? -29.610 2.249 79.993 1.00 52.69 736 GLU A N 1
ATOM 5960 C CA . GLU A 1 736 ? -30.952 1.939 79.427 1.00 52.69 736 GLU A CA 1
ATOM 5961 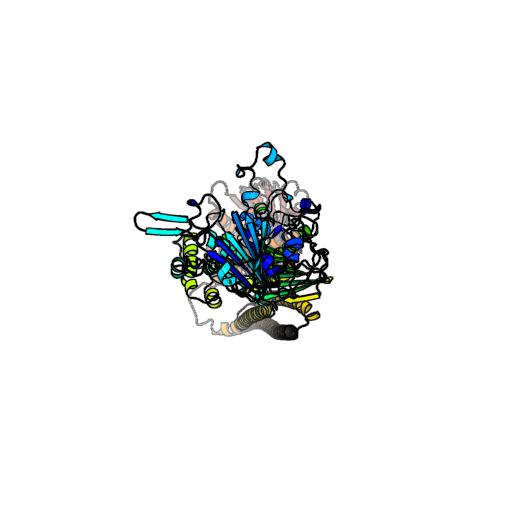C C . GLU A 1 736 ? -31.275 2.658 78.086 1.00 52.69 736 GLU A C 1
ATOM 5963 O O . GLU A 1 736 ? -30.671 3.685 77.763 1.00 52.69 736 GLU A O 1
ATOM 5968 N N . ASP A 1 737 ? -32.238 2.099 77.327 1.00 53.09 737 ASP A N 1
ATOM 5969 C CA . ASP A 1 737 ? -32.668 2.431 75.948 1.00 53.09 737 ASP A CA 1
ATOM 5970 C C . ASP A 1 737 ? -32.775 3.938 75.612 1.00 53.09 737 ASP A C 1
ATOM 5972 O O . ASP A 1 737 ? -33.517 4.707 76.227 1.00 53.09 737 ASP A O 1
ATOM 5976 N N . ILE A 1 738 ? -32.074 4.363 74.553 1.00 55.88 738 ILE A N 1
ATOM 5977 C CA . ILE A 1 738 ? -31.974 5.773 74.115 1.00 55.88 738 ILE A CA 1
ATOM 5978 C C . ILE A 1 738 ? -33.218 6.240 73.333 1.00 55.88 738 ILE A C 1
ATOM 5980 O O . ILE A 1 738 ? -33.478 7.446 73.230 1.00 55.88 738 ILE A O 1
ATOM 5984 N N . GLU A 1 739 ? -34.015 5.312 72.795 1.00 56.12 739 GLU A N 1
ATOM 5985 C CA . GLU A 1 739 ? -35.163 5.653 71.948 1.00 56.12 739 GLU A CA 1
ATOM 5986 C C . GLU A 1 739 ? -36.339 6.257 72.720 1.00 56.12 739 GLU A C 1
ATOM 5988 O O . GLU A 1 739 ? -37.008 7.144 72.188 1.00 56.12 739 GLU A O 1
ATOM 5993 N N . SER A 1 740 ? -36.596 5.850 73.966 1.00 64.69 740 SER A N 1
ATOM 5994 C CA . SER A 1 740 ? -37.643 6.441 74.812 1.00 64.69 740 SER A CA 1
ATOM 5995 C C . SER A 1 740 ? -37.362 6.187 76.286 1.00 64.69 740 SER A C 1
ATOM 5997 O O . SER A 1 740 ? -37.438 5.054 76.751 1.00 64.69 740 SER A O 1
ATOM 5999 N N . ARG A 1 741 ? -37.070 7.255 77.033 1.00 70.12 741 ARG A N 1
ATOM 6000 C CA . ARG A 1 741 ? -36.797 7.190 78.471 1.00 70.12 741 ARG A CA 1
ATOM 6001 C C . ARG A 1 741 ? -37.661 8.176 79.240 1.00 70.12 741 ARG A C 1
ATOM 6003 O O . ARG A 1 741 ? -37.927 9.285 78.775 1.00 70.12 741 ARG A O 1
ATOM 6010 N N . THR A 1 742 ? -38.076 7.779 80.437 1.00 76.88 742 THR A N 1
ATOM 6011 C CA . THR A 1 742 ? -38.803 8.649 81.365 1.00 76.88 742 THR A CA 1
ATOM 6012 C C . THR A 1 742 ? -37.846 9.690 81.927 1.00 76.88 742 THR A C 1
ATOM 6014 O O . THR A 1 742 ? -36.943 9.357 82.692 1.00 76.88 742 THR A O 1
ATOM 6017 N N . VAL A 1 743 ? -38.031 10.951 81.541 1.00 79.44 743 VAL A N 1
ATOM 6018 C CA . VAL A 1 743 ? -37.194 12.071 81.986 1.00 79.44 743 VAL A CA 1
ATOM 6019 C C . VAL A 1 743 ? -38.016 13.207 82.548 1.00 79.44 743 VAL A C 1
ATOM 6021 O O . VAL A 1 743 ? -39.097 13.506 82.044 1.00 79.44 743 VAL A O 1
ATOM 6024 N N . ASP A 1 744 ? -37.460 13.870 83.560 1.00 84.62 744 ASP A N 1
ATOM 6025 C CA . ASP A 1 744 ? -37.846 15.237 83.880 1.00 84.62 744 ASP A CA 1
ATOM 6026 C C . ASP A 1 744 ? -37.280 16.168 82.805 1.00 84.62 744 ASP A C 1
ATOM 6028 O O . ASP A 1 744 ? -36.064 16.306 82.657 1.00 84.62 744 ASP A O 1
ATOM 6032 N N . ILE A 1 745 ? -38.173 16.765 82.018 1.00 85.81 745 ILE A N 1
ATOM 6033 C CA . ILE A 1 745 ? -37.797 17.593 80.872 1.00 85.81 745 ILE A CA 1
ATOM 6034 C C . ILE A 1 745 ? -37.014 18.823 81.336 1.00 85.81 745 ILE A C 1
ATOM 6036 O O . ILE A 1 745 ? -36.013 19.161 80.714 1.00 85.81 745 ILE A O 1
ATOM 6040 N N . VAL A 1 746 ? -37.429 19.468 82.430 1.00 85.94 746 VAL A N 1
ATOM 6041 C CA . VAL A 1 746 ? -36.781 20.700 82.910 1.00 85.94 746 VAL A CA 1
ATOM 6042 C C . VAL A 1 746 ? -35.358 20.393 83.374 1.00 85.94 746 VAL A C 1
ATOM 6044 O O . VAL A 1 746 ? -34.408 20.990 82.867 1.00 85.94 746 VAL A O 1
ATOM 6047 N N . GLY A 1 747 ? -35.197 19.367 84.219 1.00 81.31 747 GLY A N 1
ATOM 6048 C CA . GLY A 1 747 ? -33.880 18.905 84.658 1.00 81.31 747 GLY A CA 1
ATOM 6049 C C . GLY A 1 747 ? -32.986 18.415 83.513 1.00 81.31 747 GLY A C 1
ATOM 6050 O O . GLY A 1 747 ? -31.770 18.588 83.565 1.00 81.31 747 GLY A O 1
ATOM 6051 N N . TYR A 1 748 ? -33.559 17.845 82.446 1.00 83.62 748 TYR A N 1
ATOM 6052 C CA . TYR A 1 748 ? -32.780 17.450 81.273 1.00 83.62 748 TYR A CA 1
ATOM 6053 C C . TYR A 1 748 ? -32.228 18.653 80.495 1.00 83.62 748 TYR A C 1
ATOM 6055 O O . TYR A 1 748 ? -31.072 18.613 80.083 1.00 83.62 748 TYR A O 1
ATOM 6063 N N . PHE A 1 749 ? -33.015 19.717 80.299 1.00 84.12 749 PHE A N 1
ATOM 6064 C CA . PHE A 1 749 ? -32.534 20.935 79.634 1.00 84.12 749 PHE A CA 1
ATOM 6065 C C . PHE A 1 749 ? -31.396 21.597 80.416 1.00 84.12 749 PHE A C 1
ATOM 6067 O O . PHE A 1 749 ? -30.397 21.974 79.806 1.00 84.12 749 PHE A O 1
ATOM 6074 N N . ASP A 1 750 ? -31.515 21.692 81.742 1.00 79.88 750 ASP A N 1
ATOM 6075 C CA . ASP A 1 750 ? -30.469 22.258 82.604 1.00 79.88 750 ASP A CA 1
ATOM 6076 C C . ASP A 1 750 ? -29.157 21.457 82.519 1.00 79.88 750 ASP A C 1
ATOM 6078 O O . ASP A 1 750 ? -28.081 21.997 82.235 1.00 79.88 750 ASP A O 1
ATOM 6082 N N . GLN A 1 751 ? -29.250 20.128 82.626 1.00 73.81 751 GLN A N 1
ATOM 6083 C CA . GLN A 1 751 ? -28.094 19.238 82.465 1.00 73.81 751 GLN A CA 1
ATOM 6084 C C . GLN A 1 751 ? -27.490 19.308 81.058 1.00 73.81 751 GLN A C 1
ATOM 6086 O O . GLN A 1 751 ? -26.273 19.304 80.898 1.00 73.81 751 GLN A O 1
ATOM 6091 N N . TYR A 1 752 ? -28.319 19.370 80.019 1.00 77.94 752 TYR A N 1
ATOM 6092 C CA . TYR A 1 752 ? -27.831 19.389 78.645 1.00 77.94 752 TYR A CA 1
ATOM 6093 C C . TYR A 1 752 ? -27.130 20.710 78.301 1.00 77.94 752 TYR A C 1
ATOM 6095 O O . TYR A 1 752 ? -26.049 20.700 77.712 1.00 77.94 752 TYR A O 1
ATOM 6103 N N . LEU A 1 753 ? -27.711 21.849 78.692 1.00 78.62 753 LEU A N 1
ATOM 6104 C CA . LEU A 1 753 ? -27.159 23.176 78.405 1.00 78.62 753 LEU A CA 1
ATOM 6105 C C . LEU A 1 753 ? -25.885 23.466 79.208 1.00 78.62 753 LEU A C 1
ATOM 6107 O O . LEU A 1 753 ? -24.963 24.074 78.665 1.00 78.62 753 LEU A O 1
ATOM 6111 N N . SER A 1 754 ? -25.789 22.986 80.453 1.00 71.94 754 SER A N 1
ATOM 6112 C CA . SER A 1 754 ? -24.549 23.087 81.241 1.00 71.94 754 SER A CA 1
ATOM 6113 C C . SER A 1 754 ? -23.393 22.322 80.586 1.00 71.94 754 SER A C 1
ATOM 6115 O O . SER A 1 754 ? -22.306 22.875 80.416 1.00 71.94 754 SER A O 1
ATOM 6117 N N . ILE A 1 755 ? -23.642 21.100 80.104 1.00 67.19 755 ILE A N 1
ATOM 6118 C CA . ILE A 1 755 ? -22.649 20.311 79.353 1.00 67.19 755 ILE A CA 1
ATOM 6119 C C . ILE A 1 755 ? -22.289 20.985 78.022 1.00 67.19 755 ILE A C 1
ATOM 6121 O O . ILE A 1 755 ? -21.124 20.969 77.608 1.00 67.19 755 ILE A O 1
ATOM 6125 N N . TYR A 1 756 ? -23.272 21.566 77.329 1.00 68.31 756 TYR A N 1
ATOM 6126 C CA . TYR A 1 756 ? -23.033 22.286 76.079 1.00 68.31 756 TYR A CA 1
ATOM 6127 C C . TYR A 1 756 ? -22.095 23.483 76.302 1.00 68.31 756 TYR A C 1
ATOM 6129 O O . TYR A 1 756 ? -21.160 23.674 75.517 1.00 68.31 756 TYR A O 1
ATOM 6137 N N . ASP A 1 757 ? -22.293 24.246 77.385 1.00 65.19 757 ASP A N 1
ATOM 6138 C CA . ASP A 1 757 ? -21.414 25.362 77.749 1.00 65.19 757 ASP A CA 1
ATOM 6139 C C . ASP A 1 757 ? -19.980 24.890 78.042 1.00 65.19 757 ASP A C 1
ATOM 6141 O O . ASP A 1 757 ? -19.023 25.496 77.562 1.00 65.19 757 ASP A O 1
ATOM 6145 N N . GLU A 1 758 ? -19.802 23.769 78.747 1.00 60.44 758 GLU A N 1
ATOM 6146 C CA . GLU A 1 758 ? -18.473 23.214 79.051 1.00 60.44 758 GLU A CA 1
ATOM 6147 C C . GLU A 1 758 ? -17.736 22.675 77.812 1.00 60.44 758 GLU A C 1
ATOM 6149 O O . GLU A 1 758 ? -16.516 22.814 77.703 1.00 60.44 758 GLU A O 1
ATOM 6154 N N . THR A 1 759 ? -18.460 22.077 76.860 1.00 55.81 759 THR A N 1
ATOM 6155 C CA . THR A 1 759 ? -17.854 21.330 75.742 1.00 55.81 759 THR A CA 1
ATOM 6156 C C . THR A 1 759 ? -17.458 22.219 74.559 1.00 55.81 759 THR A C 1
ATOM 6158 O O . THR A 1 759 ? -16.436 21.975 73.918 1.00 55.81 759 THR A O 1
ATOM 6161 N N . TYR A 1 760 ? -18.242 23.257 74.255 1.00 54.16 760 TYR A N 1
ATOM 6162 C CA . TYR A 1 760 ? -18.058 24.074 73.045 1.00 54.16 760 TYR A CA 1
ATOM 6163 C C . TYR A 1 760 ? -17.455 25.469 73.319 1.00 54.16 760 TYR A C 1
ATOM 6165 O O . TYR A 1 760 ? -17.397 26.298 72.414 1.00 54.16 760 TYR A O 1
ATOM 6173 N N . SER A 1 761 ? -16.944 25.728 74.532 1.00 51.25 761 SER A N 1
ATOM 6174 C CA . SER A 1 761 ? -16.325 27.007 74.959 1.00 51.25 761 SER A CA 1
ATOM 6175 C C . SER A 1 761 ? -14.878 27.242 74.463 1.00 51.25 761 SER A C 1
ATOM 6177 O O . SER A 1 761 ? -14.071 27.864 75.157 1.00 51.25 761 SER A O 1
ATOM 6179 N N . ILE A 1 762 ? -14.501 26.778 73.267 1.00 46.06 762 ILE A N 1
ATOM 6180 C CA . ILE A 1 762 ? -13.141 26.977 72.724 1.00 46.06 762 ILE A CA 1
ATOM 6181 C C . ILE A 1 762 ? -13.107 28.249 71.851 1.00 46.06 762 ILE A C 1
ATOM 6183 O O . ILE A 1 762 ? -13.010 28.177 70.632 1.00 46.06 762 ILE A O 1
ATOM 6187 N N . GLY A 1 763 ? -13.205 29.424 72.489 1.00 47.12 763 GLY A N 1
ATOM 6188 C CA . GLY A 1 763 ? -13.029 30.749 71.861 1.00 47.12 763 GLY A CA 1
ATOM 6189 C C . GLY A 1 763 ? -13.978 31.828 72.408 1.00 47.12 763 GLY A C 1
ATOM 6190 O O . GLY A 1 763 ? -15.185 31.619 72.447 1.00 47.12 763 GLY A O 1
ATOM 6191 N N . GLU A 1 764 ? -13.454 32.989 72.828 1.00 49.75 764 GLU A N 1
ATOM 6192 C CA . GLU A 1 764 ? -14.245 34.067 73.468 1.00 49.75 764 GLU A CA 1
ATOM 6193 C C . GLU A 1 764 ? -15.289 34.729 72.540 1.00 49.75 764 GLU A C 1
ATOM 6195 O O . GLU A 1 764 ? -16.286 35.251 73.034 1.00 49.75 764 GLU A O 1
ATOM 6200 N N . ASP A 1 765 ? -15.112 34.675 71.214 1.00 49.66 765 ASP A N 1
ATOM 6201 C CA . ASP A 1 765 ? -15.967 35.387 70.245 1.00 49.66 765 ASP A CA 1
ATOM 6202 C C . ASP A 1 765 ? -17.187 34.584 69.728 1.00 49.66 765 ASP A C 1
ATOM 6204 O O . ASP A 1 765 ? -18.048 35.160 69.061 1.00 49.66 765 ASP A O 1
ATOM 6208 N N . GLU A 1 766 ? -17.318 33.288 70.055 1.00 54.75 766 GLU A N 1
ATOM 6209 C CA . GLU A 1 766 ? -18.426 32.411 69.596 1.00 54.75 766 GLU A CA 1
ATOM 6210 C C . GLU A 1 766 ? -19.315 31.859 70.734 1.00 54.75 766 GLU A C 1
ATOM 6212 O O . GLU A 1 766 ? -20.168 30.984 70.519 1.00 54.75 766 GLU A O 1
ATOM 6217 N N . LYS A 1 767 ? -19.139 32.360 71.963 1.00 68.44 767 LYS A N 1
ATOM 6218 C CA . LYS A 1 767 ? -19.872 31.878 73.140 1.00 68.44 767 LYS A CA 1
ATOM 6219 C C . LYS A 1 767 ? -21.279 32.487 73.220 1.00 68.44 767 LYS A C 1
ATOM 6221 O O . LYS A 1 767 ? -21.439 33.704 73.150 1.00 68.44 767 LYS A O 1
ATOM 6226 N N . ILE A 1 768 ? -22.287 31.628 73.395 1.00 79.12 768 ILE A N 1
ATOM 6227 C CA . ILE A 1 768 ? -23.678 32.015 73.662 1.00 79.12 768 ILE A CA 1
ATOM 6228 C C . ILE A 1 768 ? -23.984 31.753 75.142 1.00 79.12 768 ILE A C 1
ATOM 6230 O O . ILE A 1 768 ? -23.686 30.679 75.653 1.00 79.12 768 ILE A O 1
ATOM 6234 N N . GLU A 1 769 ? -24.519 32.744 75.845 1.00 84.19 769 GLU A N 1
ATOM 6235 C CA . GLU A 1 769 ? -24.879 32.660 77.262 1.00 84.19 769 GLU A CA 1
ATOM 6236 C C . GLU A 1 769 ? -26.295 32.090 77.412 1.00 84.19 769 GLU A C 1
ATOM 6238 O O . GLU A 1 769 ? -27.227 32.566 76.761 1.00 84.19 769 GLU A O 1
ATOM 6243 N N . PHE A 1 770 ? -26.473 31.097 78.284 1.00 87.25 770 PHE A N 1
ATOM 6244 C CA . PHE A 1 770 ? -27.774 30.487 78.557 1.00 87.25 770 PHE A CA 1
ATOM 6245 C C . PHE A 1 770 ? -28.352 30.960 79.892 1.00 87.25 770 PHE A C 1
ATOM 6247 O O . PHE A 1 770 ? -27.686 30.909 80.924 1.00 87.25 770 PHE A O 1
ATOM 6254 N N . LEU A 1 771 ? -29.614 31.383 79.873 1.00 87.31 771 LEU A N 1
ATOM 6255 C CA . LEU A 1 771 ? -30.394 31.763 81.048 1.00 87.31 771 LEU A CA 1
ATOM 6256 C C . LEU A 1 771 ? -31.564 30.789 81.190 1.00 87.31 771 LEU A C 1
ATOM 6258 O O . LEU A 1 771 ? -32.370 30.653 80.274 1.00 87.31 771 LEU A O 1
ATOM 6262 N N . ILE A 1 772 ? -31.668 30.102 82.324 1.00 87.38 772 ILE A N 1
ATOM 6263 C CA . ILE A 1 772 ? -32.733 29.121 82.567 1.00 87.38 772 ILE A CA 1
ATOM 6264 C C . ILE A 1 772 ? -33.642 29.645 83.677 1.00 87.38 772 ILE A C 1
ATOM 6266 O O . ILE A 1 772 ? -33.187 29.928 84.785 1.00 87.38 772 ILE A O 1
ATOM 6270 N N . GLN A 1 773 ? -34.935 29.786 83.378 1.00 87.44 773 GLN A N 1
ATOM 6271 C CA . GLN A 1 773 ? -35.957 30.154 84.357 1.00 87.44 773 GLN A CA 1
ATOM 6272 C C . GLN A 1 773 ? -36.920 28.985 84.556 1.00 87.44 773 GLN A C 1
ATOM 6274 O O . GLN A 1 773 ? -37.868 28.815 83.795 1.00 87.44 773 GLN A O 1
ATOM 6279 N N . GLU A 1 774 ? -36.699 28.172 85.584 1.00 82.19 774 GLU A N 1
ATOM 6280 C CA . GLU A 1 774 ? -37.528 26.984 85.829 1.00 82.19 774 GLU A CA 1
ATOM 6281 C C . GLU A 1 774 ? -38.924 27.322 86.376 1.00 82.19 774 GLU A C 1
ATOM 6283 O O . GLU A 1 774 ? -39.878 26.597 86.125 1.00 82.19 774 GLU A O 1
ATOM 6288 N N . ASN A 1 775 ? -39.070 28.414 87.140 1.00 78.38 775 ASN A N 1
ATOM 6289 C CA . ASN A 1 775 ? -40.327 28.857 87.774 1.00 78.38 775 ASN A CA 1
ATOM 6290 C C . ASN A 1 775 ? -41.081 27.770 88.579 1.00 78.38 775 ASN A C 1
ATOM 6292 O O . ASN A 1 775 ? -42.304 27.834 88.720 1.00 78.38 775 ASN A O 1
ATOM 6296 N N . GLY A 1 776 ? -40.367 26.771 89.113 1.00 76.00 776 GLY A N 1
ATOM 6297 C CA . GLY A 1 776 ? -40.957 25.614 89.803 1.00 76.00 776 GLY A CA 1
ATOM 6298 C C . GLY A 1 776 ? -41.722 24.659 88.878 1.00 76.00 776 GLY A C 1
ATOM 6299 O O . GLY A 1 776 ? -42.468 23.799 89.358 1.00 76.00 776 GLY A O 1
ATOM 6300 N N . ALA A 1 777 ? -41.570 24.829 87.564 1.00 84.31 777 ALA A N 1
ATOM 6301 C CA . ALA A 1 777 ? -42.194 23.988 86.571 1.00 84.31 777 ALA A CA 1
ATOM 6302 C C . ALA A 1 777 ? -41.493 22.632 86.485 1.00 84.31 777 ALA A C 1
ATOM 6304 O O . ALA A 1 777 ? -40.279 22.537 86.632 1.00 84.31 777 ALA A O 1
ATOM 6305 N N . HIS A 1 778 ? -42.263 21.582 86.231 1.00 83.81 778 HIS A N 1
ATOM 6306 C CA . HIS A 1 778 ? -41.738 20.237 86.026 1.00 83.81 778 HIS A CA 1
ATOM 6307 C C . HIS A 1 778 ? -42.678 19.448 85.119 1.00 83.81 778 HIS A C 1
ATOM 6309 O O . HIS A 1 778 ? -43.891 19.689 85.075 1.00 83.81 778 HIS A O 1
ATOM 6315 N N . LEU A 1 779 ? -42.114 18.495 84.382 1.00 85.94 779 LEU A N 1
ATOM 6316 C CA . LEU A 1 779 ? -42.889 17.499 83.656 1.00 85.94 779 LEU A CA 1
ATOM 6317 C C . LEU A 1 779 ? -42.031 16.259 83.455 1.00 85.94 779 LEU A C 1
ATOM 6319 O O . LEU A 1 779 ? -41.027 16.302 82.749 1.00 85.94 779 LEU A O 1
ATOM 6323 N N . ILE A 1 780 ? -42.472 15.153 84.046 1.00 83.38 780 ILE A N 1
ATOM 6324 C CA . ILE A 1 780 ? -41.872 13.841 83.831 1.00 83.38 780 ILE A CA 1
ATOM 6325 C C . ILE A 1 780 ? -42.635 13.163 82.698 1.00 83.38 780 ILE A C 1
ATOM 6327 O O . ILE A 1 780 ? -43.841 12.935 82.811 1.00 83.38 780 ILE A O 1
ATOM 6331 N N . LYS A 1 781 ? -41.944 12.852 81.602 1.00 84.06 781 LYS A N 1
ATOM 6332 C CA . LYS A 1 781 ? -42.538 12.212 80.423 1.00 84.06 781 LYS A CA 1
ATOM 6333 C C . LYS A 1 781 ? -41.579 11.180 79.839 1.00 84.06 781 LYS A C 1
ATOM 6335 O O . LYS A 1 781 ? -40.374 11.413 79.797 1.00 84.06 781 LYS A O 1
ATOM 6340 N N . SER A 1 782 ? -42.116 10.048 79.381 1.00 82.00 782 SER A N 1
ATOM 6341 C CA . SER A 1 782 ? -41.355 9.116 78.545 1.00 82.00 782 SER A CA 1
ATOM 6342 C C . SER A 1 782 ? -41.250 9.684 77.136 1.00 82.00 782 SER A C 1
ATOM 6344 O O . SER A 1 782 ? -42.270 9.886 76.474 1.00 82.00 782 SER A O 1
ATOM 6346 N N . LEU A 1 783 ? -40.033 10.026 76.716 1.00 83.44 783 LEU A N 1
ATOM 6347 C CA . LEU A 1 783 ? -39.764 10.593 75.398 1.00 83.44 783 LEU A CA 1
ATOM 6348 C C . LEU A 1 783 ? -38.368 10.227 74.894 1.00 83.44 783 LEU A C 1
ATOM 6350 O O . LEU A 1 783 ? -37.493 9.804 75.655 1.00 83.44 783 LEU A O 1
ATOM 6354 N N . SER A 1 784 ? -38.152 10.422 73.595 1.00 83.88 784 SER A N 1
ATOM 6355 C CA . SER A 1 784 ? -36.842 10.236 72.980 1.00 83.88 784 SER A CA 1
ATOM 6356 C C . SER A 1 784 ? -35.911 11.376 73.363 1.00 83.88 784 SER A C 1
ATOM 6358 O O . SER A 1 784 ? -36.026 12.499 72.863 1.00 83.88 784 SER A O 1
ATOM 6360 N N . VAL A 1 785 ? -34.948 11.080 74.231 1.00 78.31 785 VAL A N 1
ATOM 6361 C CA . VAL A 1 785 ? -33.957 12.076 74.636 1.00 78.31 785 VAL A CA 1
ATOM 6362 C C . VAL A 1 785 ? -33.018 12.450 73.501 1.00 78.31 785 VAL A C 1
ATOM 6364 O O . VAL A 1 785 ? -32.646 13.613 73.399 1.00 78.31 785 VAL A O 1
ATOM 6367 N N . LEU A 1 786 ? -32.743 11.520 72.586 1.00 76.56 786 LEU A N 1
ATOM 6368 C CA . LEU A 1 786 ? -32.025 11.811 71.350 1.00 76.56 786 LEU A CA 1
ATOM 6369 C C . LEU A 1 786 ? -32.734 12.888 70.512 1.00 76.56 786 LEU A C 1
ATOM 6371 O O . LEU A 1 786 ? -32.108 13.863 70.099 1.00 76.56 786 LEU A O 1
ATOM 6375 N N . ASN A 1 787 ? -34.045 12.741 70.282 1.00 82.69 787 ASN A N 1
ATOM 6376 C CA . ASN A 1 787 ? -34.815 13.743 69.541 1.00 82.69 787 ASN A CA 1
ATOM 6377 C C . ASN A 1 787 ? -34.842 15.084 70.286 1.00 82.69 787 ASN A C 1
ATOM 6379 O O . ASN A 1 787 ? -34.738 16.134 69.649 1.00 82.69 787 ASN A O 1
ATOM 6383 N N . LEU A 1 788 ? -34.944 15.055 71.619 1.00 83.88 788 LEU A N 1
ATOM 6384 C CA . LEU A 1 788 ? -34.926 16.258 72.442 1.00 83.88 788 LEU A CA 1
ATOM 6385 C C . LEU A 1 788 ? -33.587 17.008 72.345 1.00 83.88 788 LEU A C 1
ATOM 6387 O O . LEU A 1 788 ? -33.606 18.222 72.159 1.00 83.88 788 LEU A O 1
ATOM 6391 N N . SER A 1 789 ? -32.443 16.312 72.373 1.00 81.44 789 SER A N 1
ATOM 6392 C CA . SER A 1 789 ? -31.123 16.933 72.166 1.00 81.44 789 SER A CA 1
ATOM 6393 C C . SER A 1 789 ? -31.014 17.611 70.798 1.00 81.44 789 SER A C 1
ATOM 6395 O O . SER A 1 789 ? -30.614 18.768 70.710 1.00 81.44 789 SER A O 1
ATOM 6397 N N . ILE A 1 790 ? -31.452 16.928 69.732 1.00 80.44 790 ILE A N 1
ATOM 6398 C CA . ILE A 1 790 ? -31.416 17.462 68.358 1.00 80.44 790 ILE A CA 1
ATOM 6399 C C . ILE A 1 790 ? -32.265 18.734 68.238 1.00 80.44 790 ILE A C 1
ATOM 6401 O O . ILE A 1 790 ? -31.917 19.663 67.505 1.00 80.44 790 ILE A O 1
ATOM 6405 N N . ILE A 1 791 ? -33.397 18.797 68.943 1.00 87.62 791 ILE A N 1
ATOM 6406 C CA . ILE A 1 791 ? -34.231 20.003 68.994 1.00 87.62 791 ILE A CA 1
ATOM 6407 C C . ILE A 1 791 ? -33.471 21.152 69.661 1.00 87.62 791 ILE A C 1
ATOM 6409 O O . ILE A 1 791 ? -33.457 22.254 69.109 1.00 87.62 791 ILE A O 1
ATOM 6413 N N . ILE A 1 792 ? -32.822 20.895 70.799 1.00 86.38 792 ILE A N 1
ATOM 6414 C CA . ILE A 1 792 ? -32.038 21.900 71.526 1.00 86.38 792 ILE A CA 1
ATOM 6415 C C . ILE A 1 792 ? -30.913 22.442 70.633 1.00 86.38 792 ILE A C 1
ATOM 6417 O O . ILE A 1 792 ? -30.830 23.655 70.425 1.00 86.38 792 ILE A O 1
ATOM 6421 N N . ASP A 1 793 ? -30.125 21.568 70.008 1.00 82.94 793 ASP A N 1
ATOM 6422 C CA . ASP A 1 793 ? -29.010 21.974 69.144 1.00 82.94 793 ASP A CA 1
ATOM 6423 C C . ASP A 1 793 ? -29.472 22.779 67.925 1.00 82.94 793 ASP A C 1
ATOM 6425 O O . ASP A 1 793 ? -28.827 23.756 67.534 1.00 82.94 793 ASP A O 1
ATOM 6429 N N . ASN A 1 794 ? -30.613 22.417 67.329 1.00 83.81 794 ASN A N 1
ATOM 6430 C CA . ASN A 1 794 ? -31.180 23.162 66.208 1.00 83.81 794 ASN A CA 1
ATOM 6431 C C . ASN A 1 794 ? -31.609 24.580 66.617 1.00 83.81 794 ASN A C 1
ATOM 6433 O O . ASN A 1 794 ? -31.367 25.529 65.864 1.00 83.81 794 ASN A O 1
ATOM 6437 N N . LEU A 1 795 ? -32.208 24.748 67.800 1.00 88.69 795 LEU A N 1
ATOM 6438 C CA . LEU A 1 795 ? -32.587 26.065 68.324 1.00 88.69 795 LEU A CA 1
ATOM 6439 C C . LEU A 1 795 ? -31.351 26.919 68.647 1.00 88.69 795 LEU A C 1
ATOM 6441 O O . LEU A 1 795 ? -31.310 28.095 68.276 1.00 88.69 795 LEU A O 1
ATOM 6445 N N . ILE A 1 796 ? -30.314 26.325 69.245 1.00 86.56 796 ILE A N 1
ATOM 6446 C CA . ILE A 1 796 ? -29.040 27.007 69.529 1.00 86.56 796 ILE A CA 1
ATOM 6447 C C . ILE A 1 796 ? -28.338 27.409 68.227 1.00 86.56 796 ILE A C 1
ATOM 6449 O O . ILE A 1 796 ? -27.923 28.557 68.067 1.00 86.56 796 ILE A O 1
ATOM 6453 N N . SER A 1 797 ? -28.231 26.488 67.264 1.00 82.00 797 SER A N 1
ATOM 6454 C CA . SER A 1 797 ? -27.595 26.744 65.966 1.00 82.00 797 SER A CA 1
ATOM 6455 C C . SER A 1 797 ? -28.301 27.859 65.199 1.00 82.00 797 SER A C 1
ATOM 6457 O O . SER A 1 797 ? -27.637 28.700 64.589 1.00 82.00 797 SER A O 1
ATOM 6459 N N . ASN A 1 798 ? -29.637 27.882 65.221 1.00 84.44 798 ASN A N 1
ATOM 6460 C CA . ASN A 1 798 ? -30.404 28.954 64.597 1.00 84.44 798 ASN A CA 1
ATOM 6461 C C . ASN A 1 798 ? -30.116 30.292 65.281 1.00 84.44 798 ASN A C 1
ATOM 6463 O O . ASN A 1 798 ? -29.776 31.245 64.590 1.00 84.44 798 ASN A O 1
ATOM 6467 N N . SER A 1 799 ? -30.149 30.348 66.609 1.00 87.44 799 SER A N 1
ATOM 6468 C CA . SER A 1 799 ? -29.890 31.585 67.355 1.00 87.44 799 SER A CA 1
ATOM 6469 C C . SER A 1 799 ? -28.482 32.132 67.081 1.00 87.44 799 SER A C 1
ATOM 6471 O O . SER A 1 799 ? -28.337 33.294 66.704 1.00 87.44 799 SER A O 1
ATOM 6473 N N . LYS A 1 800 ? -27.448 31.275 67.112 1.00 83.12 800 LYS A N 1
ATOM 6474 C CA . LYS A 1 800 ? -26.063 31.652 66.760 1.00 83.12 800 LYS A CA 1
ATOM 6475 C C . LYS A 1 800 ? -25.939 32.210 65.339 1.00 83.12 800 LYS A C 1
ATOM 6477 O O . LYS A 1 800 ? -25.293 33.230 65.130 1.00 83.12 800 LYS A O 1
ATOM 6482 N N . LYS A 1 801 ? -26.576 31.571 64.346 1.00 80.56 801 LYS A N 1
ATOM 6483 C CA . LYS A 1 801 ? -26.562 32.051 62.947 1.00 80.56 801 LYS A CA 1
ATOM 6484 C C . LYS A 1 801 ? -27.161 33.449 62.799 1.00 80.56 801 LYS A C 1
ATOM 6486 O O . LYS A 1 801 ? -26.771 34.173 61.889 1.00 80.56 801 LYS A O 1
ATOM 6491 N N . TRP A 1 802 ? -28.093 33.821 63.673 1.00 85.00 802 TRP A N 1
ATOM 6492 C CA . TRP A 1 802 ? -28.732 35.138 63.700 1.00 85.00 802 TRP A CA 1
ATOM 6493 C C . TRP A 1 802 ? -28.039 36.133 64.645 1.00 85.00 802 TRP A C 1
ATOM 6495 O O . TRP A 1 802 ? -28.645 37.131 65.039 1.00 85.00 802 TRP A O 1
ATOM 6505 N N . ASP A 1 803 ? -26.751 35.893 64.919 1.00 85.25 803 ASP A N 1
ATOM 6506 C CA . ASP A 1 803 ? -25.851 36.693 65.755 1.00 85.25 803 ASP A CA 1
ATOM 6507 C C . ASP A 1 803 ? -26.288 36.804 67.232 1.00 85.25 803 ASP A C 1
ATOM 6509 O O . ASP A 1 803 ? -25.882 37.746 67.914 1.00 85.25 803 ASP A O 1
ATOM 6513 N N . ALA A 1 804 ? -27.091 35.860 67.743 1.00 86.69 804 ALA A N 1
ATOM 6514 C CA . ALA A 1 804 ? -27.451 35.837 69.159 1.00 86.69 804 ALA A CA 1
ATOM 6515 C C . ALA A 1 804 ? -26.244 35.463 70.032 1.00 86.69 804 ALA A C 1
ATOM 6517 O O . ALA A 1 804 ? -25.521 34.500 69.755 1.00 86.69 804 ALA A O 1
ATOM 6518 N N . LYS A 1 805 ? -26.067 36.207 71.119 1.00 87.62 805 LYS A N 1
ATOM 6519 C CA . LYS A 1 805 ? -25.068 35.987 72.170 1.00 87.62 805 LYS A CA 1
ATOM 6520 C C . LYS A 1 805 ? -25.696 35.531 73.480 1.00 87.62 805 LYS A C 1
ATOM 6522 O O . LYS A 1 805 ? -24.968 35.060 74.348 1.00 87.62 805 LYS A O 1
ATOM 6527 N N . LYS A 1 806 ? -27.017 35.627 73.627 1.00 89.25 806 LYS A N 1
ATOM 6528 C CA . LYS A 1 806 ? -27.775 35.180 74.795 1.00 89.25 806 LYS A CA 1
ATOM 6529 C C . LYS A 1 806 ? -29.042 34.451 74.375 1.00 89.25 806 LYS A C 1
ATOM 6531 O O . LYS A 1 806 ? -29.733 34.864 73.445 1.00 89.25 806 LYS A O 1
ATOM 6536 N N . MET A 1 807 ? -29.369 33.390 75.103 1.00 92.50 807 MET A N 1
ATOM 6537 C CA . MET A 1 807 ? -30.628 32.666 74.978 1.00 92.50 807 MET A CA 1
ATOM 6538 C C . MET A 1 807 ? -31.241 32.395 76.345 1.00 92.50 807 MET A C 1
ATOM 6540 O O . MET A 1 807 ? -30.561 31.940 77.259 1.00 92.50 807 MET A O 1
ATOM 6544 N N . GLU A 1 808 ? -32.544 32.618 76.463 1.00 93.00 808 GLU A N 1
ATOM 6545 C CA . GLU A 1 808 ? -33.333 32.285 77.641 1.00 93.00 808 GLU A CA 1
ATOM 6546 C C . GLU A 1 808 ? -34.268 31.108 77.360 1.00 93.00 808 GLU A C 1
ATOM 6548 O O . GLU A 1 808 ? -34.986 31.098 76.358 1.00 93.00 808 GLU A O 1
ATOM 6553 N N . PHE A 1 809 ? -34.287 30.151 78.286 1.00 93.06 809 PHE A N 1
ATOM 6554 C CA . PHE A 1 809 ? -35.210 29.026 78.352 1.00 93.06 809 PHE A CA 1
ATOM 6555 C C . PHE A 1 809 ? -36.093 29.188 79.594 1.00 93.06 809 PHE A C 1
ATOM 6557 O O . PHE A 1 809 ? -35.685 28.875 80.714 1.00 93.06 809 PHE A O 1
ATOM 6564 N N . ALA A 1 810 ? -37.303 29.710 79.402 1.00 92.06 810 ALA A N 1
ATOM 6565 C CA . ALA A 1 810 ? -38.253 29.975 80.474 1.00 92.06 810 ALA A CA 1
ATOM 6566 C C . ALA A 1 810 ? -39.362 28.920 80.501 1.00 92.06 810 ALA A C 1
ATOM 6568 O O . ALA A 1 810 ? -40.194 28.838 79.595 1.00 92.06 810 ALA A O 1
ATOM 6569 N N . PHE A 1 811 ? -39.389 28.128 81.566 1.00 93.12 811 PHE A N 1
ATOM 6570 C CA . PHE A 1 811 ? -40.370 27.081 81.796 1.00 93.12 811 PHE A CA 1
ATOM 6571 C C . PHE A 1 811 ? -41.539 27.594 82.640 1.00 93.12 811 PHE A C 1
ATOM 6573 O O . PHE A 1 811 ? -41.398 28.452 83.513 1.00 93.12 811 PHE A O 1
ATOM 6580 N N . SER A 1 812 ? -42.729 27.069 82.365 1.00 91.44 812 SER A N 1
ATOM 6581 C CA . SER A 1 812 ? -43.937 27.282 83.161 1.00 91.44 812 SER A CA 1
ATOM 6582 C C . SER A 1 812 ? -44.897 26.106 82.973 1.00 91.44 812 SER A C 1
ATOM 6584 O O . SER A 1 812 ? -44.885 25.457 81.929 1.00 91.44 812 SER A O 1
ATOM 6586 N N . ASN A 1 813 ? -45.763 25.831 83.949 1.00 88.75 813 ASN A N 1
ATOM 6587 C CA . ASN A 1 813 ? -46.876 24.893 83.781 1.00 88.75 813 ASN A CA 1
ATOM 6588 C C . ASN A 1 813 ? -48.193 25.678 83.638 1.00 88.75 813 ASN A C 1
ATOM 6590 O O . ASN A 1 813 ? -48.751 26.103 84.652 1.00 88.75 813 ASN A O 1
ATOM 6594 N N . PRO A 1 814 ? -48.734 25.874 82.417 1.00 82.44 814 PRO A N 1
ATOM 6595 C CA . PRO A 1 814 ? -50.028 26.541 82.228 1.00 82.44 814 PRO A CA 1
ATOM 6596 C C . PRO A 1 814 ? -51.195 25.811 82.913 1.00 82.44 814 PRO A C 1
ATOM 6598 O O . PRO A 1 814 ? -52.212 26.418 83.241 1.00 82.44 814 PRO A O 1
ATOM 6601 N N . ASN A 1 815 ? -51.063 24.497 83.104 1.00 81.94 815 ASN A N 1
ATOM 6602 C CA . ASN A 1 815 ? -51.952 23.640 83.885 1.00 81.94 815 ASN A CA 1
ATOM 6603 C C . ASN A 1 815 ? -51.167 22.409 84.385 1.00 81.94 815 ASN A C 1
ATOM 6605 O O . ASN A 1 815 ? -50.014 22.218 84.007 1.00 81.94 815 ASN A O 1
ATOM 6609 N N . GLN A 1 816 ? -51.796 21.556 85.202 1.00 74.75 816 GLN A N 1
ATOM 6610 C CA . GLN A 1 816 ? -51.136 20.406 85.846 1.00 74.75 816 GLN A CA 1
ATOM 6611 C C . GLN A 1 816 ? -50.537 19.370 84.875 1.00 74.75 816 GLN A C 1
ATOM 6613 O O . GLN A 1 816 ? -49.649 18.626 85.271 1.00 74.75 816 GLN A O 1
ATOM 6618 N N . ASN A 1 817 ? -50.983 19.335 83.615 1.00 78.75 817 ASN A N 1
ATOM 6619 C CA . ASN A 1 817 ? -50.612 18.304 82.638 1.00 78.75 817 ASN A CA 1
ATOM 6620 C C . ASN A 1 817 ? -49.893 18.876 81.408 1.00 78.75 817 ASN A C 1
ATOM 6622 O O . ASN A 1 817 ? -49.769 18.195 80.391 1.00 78.75 817 ASN A O 1
ATOM 6626 N N . THR A 1 818 ? -49.466 20.138 81.459 1.00 86.69 818 THR A N 1
ATOM 6627 C CA . THR A 1 818 ? -48.828 20.816 80.327 1.00 86.69 818 THR A CA 1
ATOM 6628 C C . THR A 1 818 ? -47.591 21.561 80.804 1.00 86.69 818 THR A C 1
ATOM 6630 O O . THR A 1 818 ? -47.663 22.290 81.793 1.00 86.69 818 THR A O 1
ATOM 6633 N N . LEU A 1 819 ? -46.481 21.415 80.082 1.00 90.81 819 LEU A N 1
ATOM 6634 C CA . LEU A 1 819 ? -45.277 22.229 80.252 1.00 90.81 819 LEU A CA 1
ATOM 6635 C C . LEU A 1 819 ? -45.152 23.158 79.045 1.00 90.81 819 LEU A C 1
ATOM 6637 O O . LEU A 1 819 ? -45.142 22.689 77.909 1.00 90.81 819 LEU A O 1
ATOM 6641 N N . SER A 1 820 ? -45.073 24.462 79.292 1.00 92.06 820 SER A N 1
ATOM 6642 C CA . SER A 1 820 ? -44.711 25.454 78.282 1.00 92.06 820 SER A CA 1
ATOM 6643 C C . SER A 1 820 ? -43.269 25.899 78.509 1.00 92.06 820 SER A C 1
ATOM 6645 O O . SER A 1 820 ? -42.900 26.283 79.620 1.00 92.06 820 SER A O 1
ATOM 6647 N N . LEU A 1 821 ? -42.472 25.836 77.448 1.00 93.75 821 LEU A N 1
ATOM 6648 C CA . LEU A 1 821 ? -41.107 26.331 77.366 1.00 93.75 821 LEU A CA 1
ATOM 6649 C C . LEU A 1 821 ? -41.070 27.485 76.365 1.00 93.75 821 LEU A C 1
ATOM 6651 O O . LEU A 1 821 ? -41.304 27.286 75.174 1.00 93.75 821 LEU A O 1
ATOM 6655 N N . LYS A 1 822 ? -40.723 28.682 76.828 1.00 93.25 822 LYS A N 1
ATOM 6656 C CA . LYS A 1 822 ? -40.406 29.816 75.960 1.00 93.25 822 LYS A CA 1
ATOM 6657 C C . LYS A 1 822 ? -38.905 29.891 75.748 1.00 93.25 822 LYS A C 1
ATOM 6659 O O . LYS A 1 822 ? -38.156 30.004 76.712 1.00 93.25 822 LYS A O 1
ATOM 6664 N N . VAL A 1 823 ? -38.486 29.846 74.490 1.00 93.94 823 VAL A N 1
ATOM 6665 C CA . VAL A 1 823 ? -37.091 29.986 74.069 1.00 93.94 823 VAL A CA 1
ATOM 6666 C C . VAL A 1 823 ? -36.939 31.342 73.398 1.00 93.94 823 VAL A C 1
ATOM 6668 O O . VAL A 1 823 ? -37.599 31.590 72.389 1.00 93.94 823 VAL A O 1
ATOM 6671 N N . SER A 1 824 ? -36.118 32.223 73.964 1.00 93.75 824 SER A N 1
ATOM 6672 C CA . SER A 1 824 ? -35.904 33.583 73.449 1.00 93.75 824 SER A CA 1
ATOM 6673 C C . SER A 1 824 ? -34.430 33.873 73.230 1.00 93.75 824 SER A C 1
ATOM 6675 O O . SER A 1 824 ? -33.629 33.553 74.098 1.00 93.75 824 SER A O 1
ATOM 6677 N N . ASP A 1 825 ? -34.075 34.523 72.127 1.00 93.19 825 ASP A N 1
ATOM 6678 C CA . ASP A 1 825 ? -32.696 34.911 71.809 1.00 93.19 825 ASP A CA 1
ATOM 6679 C C . ASP A 1 825 ? -32.537 36.432 71.642 1.00 93.19 825 ASP A C 1
ATOM 6681 O O . ASP A 1 825 ? -33.505 37.136 71.360 1.00 93.19 825 ASP A O 1
ATOM 6685 N N . ASP A 1 826 ? -31.321 36.951 71.826 1.00 91.81 826 ASP A N 1
ATOM 6686 C CA . ASP A 1 826 ? -30.968 38.367 71.609 1.00 91.81 826 ASP A CA 1
ATOM 6687 C C . ASP A 1 826 ? -30.409 38.662 70.204 1.00 91.81 826 ASP A C 1
ATOM 6689 O O . ASP A 1 826 ? -29.771 39.693 69.988 1.00 91.81 826 ASP A O 1
ATOM 6693 N N . GLY A 1 827 ? -30.639 37.764 69.245 1.00 88.06 827 GLY A N 1
ATOM 6694 C CA . GLY A 1 827 ? -30.232 37.945 67.859 1.00 88.06 827 GLY A CA 1
ATOM 6695 C C . GLY A 1 827 ? -31.094 38.969 67.117 1.00 88.06 827 GLY A C 1
ATOM 6696 O O . GLY A 1 827 ? -31.865 39.736 67.688 1.00 88.06 827 GLY A O 1
ATOM 6697 N N . LYS A 1 828 ? -31.007 38.978 65.783 1.00 84.88 828 LYS A N 1
ATOM 6698 C CA . LYS A 1 828 ? -31.742 39.958 64.946 1.00 84.88 828 LYS A CA 1
ATOM 6699 C C . LYS A 1 828 ? -33.232 39.648 64.751 1.00 84.88 828 LYS A C 1
ATOM 6701 O O . LYS A 1 828 ? -33.920 40.389 64.050 1.00 84.88 828 LYS A O 1
ATOM 6706 N N . GLY A 1 829 ? -33.720 38.564 65.355 1.00 83.12 829 GLY A N 1
ATOM 6707 C CA . GLY A 1 829 ? -35.106 38.120 65.262 1.00 83.12 829 GLY A CA 1
ATOM 6708 C C . GLY A 1 829 ? -35.518 37.644 63.866 1.00 83.12 829 GLY A C 1
ATOM 6709 O O . GLY A 1 829 ? -34.725 37.556 62.927 1.00 83.12 829 GLY A O 1
ATOM 6710 N N . LEU A 1 830 ? -36.798 37.308 63.726 1.00 84.06 830 LEU A N 1
ATOM 6711 C CA . LEU A 1 830 ? -37.389 36.869 62.471 1.00 84.06 830 LEU A CA 1
ATOM 6712 C C . LEU A 1 830 ? -37.524 38.037 61.481 1.00 84.06 830 LEU A C 1
ATOM 6714 O O . LEU A 1 830 ? -38.093 39.077 61.804 1.00 84.06 830 LEU A O 1
ATOM 6718 N N . VAL A 1 831 ? -37.035 37.854 60.256 1.00 80.62 831 VAL A N 1
ATOM 6719 C CA . VAL A 1 831 ? -37.070 38.879 59.197 1.00 80.62 831 VAL A CA 1
ATOM 6720 C C . VAL A 1 831 ? -38.495 39.287 58.798 1.00 80.62 831 VAL A C 1
ATOM 6722 O O . VAL A 1 831 ? -39.388 38.443 58.734 1.00 80.62 831 VAL A O 1
ATOM 6725 N N . GLU A 1 832 ? -38.684 40.563 58.428 1.00 77.19 832 GLU A N 1
ATOM 6726 C CA . GLU A 1 832 ? -40.002 41.169 58.140 1.00 77.19 832 GLU A CA 1
ATOM 6727 C C . GLU A 1 832 ? -40.878 40.347 57.187 1.00 77.19 832 GLU A C 1
ATOM 6729 O O . GLU A 1 832 ? -42.070 40.187 57.429 1.00 77.19 832 GLU A O 1
ATOM 6734 N N . LYS A 1 833 ? -40.283 39.737 56.152 1.00 76.00 833 LYS A N 1
ATOM 6735 C CA . LYS A 1 833 ? -41.001 38.920 55.156 1.00 76.00 833 LYS A CA 1
ATOM 6736 C C . LYS A 1 833 ? -41.746 37.701 55.724 1.00 76.00 833 LYS A C 1
ATOM 6738 O O . LYS A 1 833 ? -42.525 37.091 54.996 1.00 76.00 833 LYS A O 1
ATOM 6743 N N . PHE A 1 834 ? -41.462 37.304 56.963 1.00 80.44 834 PHE A N 1
ATOM 6744 C CA . PHE A 1 834 ? -42.106 36.179 57.643 1.00 80.44 834 PHE A CA 1
ATOM 6745 C C . PHE A 1 834 ? -42.944 36.615 58.853 1.00 80.44 834 PHE A C 1
ATOM 6747 O O . PHE A 1 834 ? -43.519 35.761 59.515 1.00 80.44 834 PHE A O 1
ATOM 6754 N N . LEU A 1 835 ? -43.039 37.916 59.153 1.00 80.44 835 LEU A N 1
ATOM 6755 C CA . LEU A 1 835 ? -43.841 38.396 60.285 1.00 80.44 835 LEU A CA 1
ATOM 6756 C C . LEU A 1 835 ? -45.349 38.340 60.007 1.00 80.44 835 LEU A C 1
ATOM 6758 O O . LEU A 1 835 ? -46.115 38.084 60.931 1.00 80.44 835 LEU A O 1
ATOM 6762 N N . ASP A 1 836 ? -45.762 38.537 58.751 1.00 76.19 836 ASP A N 1
ATOM 6763 C CA . ASP A 1 836 ? -47.176 38.476 58.350 1.00 76.19 836 ASP A CA 1
ATOM 6764 C C . ASP A 1 836 ? -47.733 37.043 58.356 1.00 76.19 836 ASP A C 1
ATOM 6766 O O . ASP A 1 836 ? -48.927 36.840 58.570 1.00 76.19 836 ASP A O 1
ATOM 6770 N N . ASP A 1 837 ? -46.868 36.049 58.130 1.00 81.44 837 ASP A N 1
ATOM 6771 C CA . ASP A 1 837 ? -47.213 34.625 58.172 1.00 81.44 837 ASP A CA 1
ATOM 6772 C C . ASP A 1 837 ? -46.047 33.793 58.744 1.00 81.44 837 ASP A C 1
ATOM 6774 O O . ASP A 1 837 ? -45.246 33.217 57.991 1.00 81.44 837 ASP A O 1
ATOM 6778 N N . PRO A 1 838 ? -45.915 33.752 60.085 1.00 83.88 838 PRO A N 1
ATOM 6779 C CA . PRO A 1 838 ? -44.797 33.085 60.743 1.00 83.88 838 PRO A CA 1
ATOM 6780 C C . PRO A 1 838 ? -44.795 31.566 60.598 1.00 83.88 838 PRO A C 1
ATOM 6782 O O . PRO A 1 838 ? -43.741 30.960 60.748 1.00 83.88 838 PRO A O 1
ATOM 6785 N N . GLU A 1 839 ? -45.923 30.927 60.272 1.00 84.94 839 GLU A N 1
ATOM 6786 C CA . GLU A 1 839 ? -45.987 29.464 60.126 1.00 84.94 839 GLU A CA 1
ATOM 6787 C C . GLU A 1 839 ? -45.131 28.952 58.961 1.00 84.94 839 GLU A C 1
ATOM 6789 O O . GLU A 1 839 ? -44.625 27.825 58.995 1.00 84.94 839 GLU A O 1
ATOM 6794 N N . ARG A 1 840 ? -44.874 29.810 57.966 1.00 79.75 840 ARG A N 1
ATOM 6795 C CA . ARG A 1 840 ? -44.053 29.482 56.794 1.00 79.75 840 ARG A CA 1
ATOM 6796 C C . ARG A 1 840 ? -42.613 29.130 57.136 1.00 79.75 840 ARG A C 1
ATOM 6798 O O . ARG A 1 840 ? -41.970 28.405 56.386 1.00 79.75 840 ARG A O 1
ATOM 6805 N N . ILE A 1 841 ? -42.085 29.602 58.265 1.00 82.88 841 ILE A N 1
ATOM 6806 C CA . ILE A 1 841 ? -40.705 29.288 58.681 1.00 82.88 841 ILE A CA 1
ATOM 6807 C C . ILE A 1 841 ? -40.533 27.811 59.055 1.00 82.88 841 ILE A C 1
ATOM 6809 O O . ILE A 1 841 ? -39.412 27.305 59.088 1.00 82.88 841 ILE A O 1
ATOM 6813 N N . PHE A 1 842 ? -41.642 27.127 59.341 1.00 85.50 842 PHE A N 1
ATOM 6814 C CA . PHE A 1 842 ? -41.684 25.701 59.626 1.00 85.50 842 PHE A CA 1
ATOM 6815 C C . PHE A 1 842 ? -42.049 24.872 58.391 1.00 85.50 842 PHE A C 1
ATOM 6817 O O . PHE A 1 842 ? -42.309 23.678 58.536 1.00 85.50 842 PHE A O 1
ATOM 6824 N N . GLU A 1 843 ? -42.118 25.466 57.197 1.00 78.56 843 GLU A N 1
ATOM 6825 C CA . GLU A 1 843 ? -42.262 24.747 55.931 1.00 78.56 843 GLU A CA 1
ATOM 6826 C C . GLU A 1 843 ? -40.892 24.344 55.382 1.00 78.56 843 GLU A C 1
ATOM 6828 O O . GLU A 1 843 ? -39.888 25.044 55.531 1.00 78.56 843 GLU A O 1
ATOM 6833 N N . LEU A 1 844 ? -40.844 23.188 54.727 1.00 75.75 844 LEU A N 1
ATOM 6834 C CA . LEU A 1 844 ? -39.601 22.648 54.202 1.00 75.75 844 LEU A CA 1
ATOM 6835 C C . LEU A 1 844 ? -39.018 23.538 53.094 1.00 75.75 844 LEU A C 1
ATOM 6837 O O . LEU A 1 844 ? -39.680 23.830 52.100 1.00 75.75 844 LEU A O 1
ATOM 6841 N N . GLY A 1 845 ? -37.736 23.882 53.227 1.00 65.44 845 GLY A N 1
ATOM 6842 C CA . GLY A 1 845 ? -36.984 24.631 52.218 1.00 65.44 845 GLY A CA 1
ATOM 6843 C C . GLY A 1 845 ? -37.157 26.147 52.316 1.00 65.44 845 GLY A C 1
ATOM 6844 O O . GLY A 1 845 ? -36.557 26.879 51.529 1.00 65.44 845 GLY A O 1
ATOM 6845 N N . ILE A 1 846 ? -37.926 26.637 53.292 1.00 71.94 846 ILE A N 1
ATOM 6846 C CA . ILE A 1 846 ? -38.054 28.067 53.568 1.00 71.94 846 ILE A CA 1
ATOM 6847 C C . ILE A 1 846 ? -36.895 28.520 54.460 1.00 71.94 846 ILE A C 1
ATOM 6849 O O . ILE A 1 846 ? -36.707 28.034 55.573 1.00 71.94 846 ILE A O 1
ATOM 6853 N N . SER A 1 847 ? -36.102 29.481 53.979 1.00 73.06 847 SER A N 1
ATOM 6854 C CA . SER A 1 847 ? -35.041 30.111 54.770 1.00 73.06 847 SER A CA 1
ATOM 6855 C C . SER A 1 847 ? -34.908 31.614 54.513 1.00 73.06 847 SER A C 1
ATOM 6857 O O . SER A 1 847 ? -35.450 32.202 53.564 1.00 73.06 847 SER A O 1
ATOM 6859 N N . ALA A 1 848 ? -34.187 32.275 55.411 1.00 71.00 848 ALA A N 1
ATOM 6860 C CA . ALA A 1 848 ? -33.654 33.609 55.199 1.00 71.00 848 ALA A CA 1
ATOM 6861 C C . ALA A 1 848 ? -32.135 33.570 55.351 1.00 71.00 848 ALA A C 1
ATOM 6863 O O . ALA A 1 848 ? -31.594 32.719 56.058 1.00 71.00 848 ALA A O 1
ATOM 6864 N N . THR A 1 849 ? -31.461 34.474 54.646 1.00 73.81 849 THR A N 1
ATOM 6865 C CA . THR A 1 849 ? -30.006 34.599 54.688 1.00 73.81 849 THR A CA 1
ATOM 6866 C C . THR A 1 849 ? -29.606 35.271 55.999 1.00 73.81 849 THR A C 1
ATOM 6868 O O . THR A 1 849 ? -30.034 36.407 56.221 1.00 73.81 849 THR A O 1
ATOM 6871 N N . PRO A 1 850 ? -28.822 34.604 56.863 1.00 69.06 850 PRO A N 1
ATOM 6872 C CA . PRO A 1 850 ? -28.313 35.226 58.069 1.00 69.06 850 PRO A CA 1
ATOM 6873 C C . PRO A 1 850 ? -27.273 36.315 57.745 1.00 69.06 850 PRO A C 1
ATOM 6875 O O . PRO A 1 850 ? -26.755 36.370 56.628 1.00 69.06 850 PRO A O 1
ATOM 6878 N N . PRO A 1 851 ? -26.948 37.200 58.699 1.00 61.91 851 PRO A N 1
ATOM 6879 C CA . PRO A 1 851 ? -26.143 38.394 58.432 1.00 61.91 851 PRO A CA 1
ATOM 6880 C C . PRO A 1 851 ? -24.647 38.126 58.212 1.00 61.91 851 PRO A C 1
ATOM 6882 O O . PRO A 1 851 ? -23.979 38.903 57.533 1.00 61.91 851 PRO A O 1
ATOM 6885 N N . SER A 1 852 ? -24.123 37.062 58.817 1.00 56.38 852 SER A N 1
ATOM 6886 C CA . SER A 1 852 ? -22.688 36.786 58.975 1.00 56.38 852 SER A CA 1
ATOM 6887 C C . SER A 1 852 ? -22.244 35.457 58.342 1.00 56.38 852 SER A C 1
ATOM 6889 O O . SER A 1 852 ? -21.051 35.168 58.283 1.00 56.38 852 SER A O 1
ATOM 6891 N N . THR A 1 853 ? -23.178 34.651 57.821 1.00 57.66 853 THR A N 1
ATOM 6892 C CA . THR A 1 853 ? -22.921 33.310 57.263 1.00 57.66 853 THR A CA 1
ATOM 6893 C C . THR A 1 853 ? -23.757 33.037 56.005 1.00 57.66 853 THR A C 1
ATOM 6895 O O . THR A 1 853 ? -24.791 33.664 55.777 1.00 57.66 853 THR A O 1
ATOM 6898 N N . MET A 1 854 ? -23.310 32.107 55.146 1.00 50.03 854 MET A N 1
ATOM 6899 C CA . MET A 1 854 ? -24.090 31.682 53.972 1.00 50.03 854 MET A CA 1
ATOM 6900 C C . MET A 1 854 ? -25.454 31.109 54.398 1.00 50.03 854 MET A C 1
ATOM 6902 O O . MET A 1 854 ? -25.555 30.396 55.394 1.00 50.03 854 MET A O 1
ATOM 6906 N N . GLY A 1 855 ? -26.499 31.433 53.626 1.00 56.16 855 GLY A N 1
ATOM 6907 C CA . GLY A 1 855 ? -27.898 31.090 53.906 1.00 56.16 855 GLY A CA 1
ATOM 6908 C C . GLY A 1 855 ? -28.126 29.637 54.336 1.00 56.16 855 GLY A C 1
ATOM 6909 O O . GLY A 1 855 ? -27.612 28.710 53.716 1.00 56.16 855 GLY A O 1
ATOM 6910 N N . GLY A 1 856 ? -28.920 29.436 55.394 1.00 59.25 856 GLY A N 1
ATOM 6911 C CA . GLY A 1 856 ? -29.258 28.103 55.897 1.00 59.25 856 GLY A CA 1
ATOM 6912 C C . GLY A 1 856 ? -30.145 27.304 54.933 1.00 59.25 856 GLY A C 1
ATOM 6913 O O . GLY A 1 856 ? -30.900 27.867 54.143 1.00 59.25 856 GLY A O 1
ATOM 6914 N N . SER A 1 857 ? -30.103 25.974 55.046 1.00 62.22 857 SER A N 1
ATOM 6915 C CA . SER A 1 857 ? -30.827 25.024 54.181 1.00 62.22 857 SER A CA 1
ATOM 6916 C C . SER A 1 857 ? -32.361 25.105 54.242 1.00 62.22 857 SER A C 1
ATOM 6918 O O . SER A 1 857 ? -33.019 24.528 53.386 1.00 62.22 857 SER A O 1
ATOM 6920 N N . GLY A 1 858 ? -32.942 25.793 55.235 1.00 66.94 858 GLY A N 1
ATOM 6921 C CA . GLY A 1 858 ? -34.402 25.905 55.405 1.00 66.94 858 GLY A CA 1
ATOM 6922 C C . GLY A 1 858 ? -35.077 24.631 55.913 1.00 66.94 858 GLY A C 1
ATOM 6923 O O . GLY A 1 858 ? -36.259 24.406 55.685 1.00 66.94 858 GLY A O 1
ATOM 6924 N N . ILE A 1 859 ? -34.300 23.758 56.555 1.00 73.44 859 ILE A N 1
ATOM 6925 C CA . ILE A 1 859 ? -34.727 22.409 56.939 1.00 73.44 859 ILE A CA 1
ATOM 6926 C C . ILE A 1 859 ? -34.875 22.256 58.468 1.00 73.44 859 ILE A C 1
ATOM 6928 O O . ILE A 1 859 ? -35.699 21.473 58.932 1.00 73.44 859 ILE A O 1
ATOM 6932 N N . GLY A 1 860 ? -34.106 23.018 59.259 1.00 78.44 860 GLY A N 1
ATOM 6933 C CA . GLY A 1 860 ? -34.005 22.842 60.716 1.00 78.44 860 GLY A CA 1
ATOM 6934 C C . GLY A 1 860 ? -35.340 22.969 61.455 1.00 78.44 860 GLY A C 1
ATOM 6935 O O . GLY A 1 860 ? -35.773 22.014 62.088 1.00 78.44 860 GLY A O 1
ATOM 6936 N N . LEU A 1 861 ? -36.031 24.108 61.325 1.00 84.25 861 LEU A N 1
ATOM 6937 C CA . LEU A 1 861 ? -37.298 24.350 62.033 1.00 84.25 861 LEU A CA 1
ATOM 6938 C C . LEU A 1 861 ? -38.425 23.402 61.593 1.00 84.25 861 LEU A C 1
ATOM 6940 O O . LEU A 1 861 ? -39.209 22.961 62.432 1.00 84.25 861 LEU A O 1
ATOM 6944 N N . TYR A 1 862 ? -38.474 23.027 60.309 1.00 82.50 862 TYR A N 1
ATOM 6945 C CA . TYR A 1 862 ? -39.409 22.011 59.811 1.00 82.50 862 TYR A CA 1
ATOM 6946 C C . TYR A 1 862 ? -39.238 20.681 60.563 1.00 82.50 862 TYR A C 1
ATOM 6948 O O . TYR A 1 862 ? -40.218 20.100 61.036 1.00 82.50 862 TYR A O 1
ATOM 6956 N N . PHE A 1 863 ? -37.995 20.222 60.745 1.00 79.44 863 PHE A N 1
ATOM 6957 C CA . PHE A 1 863 ? -37.731 18.993 61.490 1.00 79.44 863 PHE A CA 1
ATOM 6958 C C . PHE A 1 863 ? -37.887 19.139 62.993 1.00 79.44 863 PHE A C 1
ATOM 6960 O O . PHE A 1 863 ? -38.424 18.223 63.607 1.00 79.44 863 PHE A O 1
ATOM 6967 N N . THR A 1 864 ? -37.531 20.282 63.578 1.00 86.94 864 THR A N 1
ATOM 6968 C CA . THR A 1 864 ? -37.851 20.581 64.979 1.00 86.94 864 THR A CA 1
ATOM 6969 C C . THR A 1 864 ? -39.346 20.402 65.241 1.00 86.94 864 THR A C 1
ATOM 6971 O O . THR A 1 864 ? -39.720 19.713 66.187 1.00 86.94 864 THR A O 1
ATOM 6974 N N . ARG A 1 865 ? -40.213 20.936 64.366 1.00 89.19 865 ARG A N 1
ATOM 6975 C CA . ARG A 1 865 ? -41.669 20.780 64.494 1.00 89.19 865 ARG A CA 1
ATOM 6976 C C . ARG A 1 865 ? -42.114 19.320 64.369 1.00 89.19 865 ARG A C 1
ATOM 6978 O O . ARG A 1 865 ? -42.986 18.894 65.118 1.00 89.19 865 ARG A O 1
ATOM 6985 N N . LYS A 1 866 ? -41.503 18.547 63.465 1.00 85.56 866 LYS A N 1
ATOM 6986 C CA . LYS A 1 866 ? -41.814 17.121 63.282 1.00 85.56 866 LYS A CA 1
ATOM 6987 C C . LYS A 1 866 ? -41.391 16.270 64.487 1.00 85.56 866 LYS A C 1
ATOM 6989 O O . LYS A 1 866 ? -42.199 15.505 64.991 1.00 85.56 866 LYS A O 1
ATOM 6994 N N . LEU A 1 867 ? -40.167 16.454 64.984 1.00 85.94 867 LEU A N 1
ATOM 6995 C CA . LEU A 1 867 ? -39.652 15.731 66.153 1.00 85.94 867 LEU A CA 1
ATOM 6996 C C . LEU A 1 867 ? -40.434 16.067 67.428 1.00 85.94 867 LEU A C 1
ATOM 6998 O O . LEU A 1 867 ? -40.653 15.193 68.259 1.00 85.94 867 LEU A O 1
ATOM 7002 N N . LEU A 1 868 ? -40.873 17.321 67.583 1.00 89.00 868 LEU A N 1
ATOM 7003 C CA . LEU A 1 868 ? -41.761 17.706 68.679 1.00 89.00 868 LEU A CA 1
ATOM 7004 C C . LEU A 1 868 ? -43.130 17.032 68.551 1.00 89.00 868 LEU A C 1
ATOM 7006 O O . LEU A 1 868 ? -43.637 16.533 69.551 1.00 89.00 868 LEU A O 1
ATOM 7010 N N . ALA A 1 869 ? -43.695 16.953 67.342 1.00 86.75 869 ALA A N 1
ATOM 7011 C CA . ALA A 1 869 ? -44.963 16.262 67.113 1.00 86.75 869 ALA A CA 1
ATOM 7012 C C . ALA A 1 869 ? -44.884 14.769 67.473 1.00 86.75 869 ALA A C 1
ATOM 7014 O O . ALA A 1 869 ? -45.800 14.266 68.119 1.00 86.75 869 ALA A O 1
ATOM 7015 N N . ASP A 1 870 ? -43.768 14.099 67.156 1.00 82.00 870 ASP A N 1
ATOM 7016 C CA . ASP A 1 870 ? -43.508 12.703 67.550 1.00 82.00 870 ASP A CA 1
ATOM 7017 C C . ASP A 1 870 ? -43.446 12.519 69.086 1.00 82.00 870 ASP A C 1
ATOM 7019 O O . ASP A 1 870 ? -43.572 11.404 69.587 1.00 82.00 870 ASP A O 1
ATOM 7023 N N . MET A 1 871 ? -43.269 13.606 69.847 1.00 84.75 871 MET A N 1
ATOM 7024 C CA . MET A 1 871 ? -43.257 13.629 71.317 1.00 84.75 871 MET A CA 1
ATOM 7025 C C . MET A 1 871 ? -44.529 14.259 71.923 1.00 84.75 871 MET A C 1
ATOM 7027 O O . MET A 1 871 ? -44.515 14.695 73.081 1.00 84.75 871 MET A O 1
ATOM 7031 N N . ASP A 1 872 ? -45.627 14.334 71.162 1.00 85.06 872 ASP A N 1
ATOM 7032 C CA . ASP A 1 872 ? -46.871 15.059 71.486 1.00 85.06 872 ASP A CA 1
ATOM 7033 C C . ASP A 1 872 ? -46.631 16.502 71.982 1.00 85.06 872 ASP A C 1
ATOM 7035 O O . ASP A 1 872 ? -47.236 16.970 72.958 1.00 85.06 872 ASP A O 1
ATOM 7039 N N . ALA A 1 873 ? -45.712 17.212 71.328 1.00 89.31 873 ALA A N 1
ATOM 7040 C CA . ALA A 1 873 ? -45.387 18.605 71.594 1.00 89.31 873 ALA A CA 1
ATOM 7041 C C . ALA A 1 873 ? -45.565 19.474 70.342 1.00 89.31 873 ALA A C 1
ATOM 7043 O O . ALA A 1 873 ? -45.505 19.008 69.204 1.00 89.31 873 ALA A O 1
ATOM 7044 N N . GLN A 1 874 ? -45.809 20.765 70.549 1.00 91.69 874 GLN A N 1
ATOM 7045 C CA . GLN A 1 874 ? -46.008 21.738 69.472 1.00 91.69 874 GLN A CA 1
ATOM 7046 C C . GLN A 1 874 ? -45.085 22.932 69.676 1.00 91.69 874 GLN A C 1
ATOM 7048 O O . GLN A 1 874 ? -44.841 23.316 70.813 1.00 91.69 874 GLN A O 1
ATOM 7053 N N . ILE A 1 875 ? -44.593 23.518 68.584 1.00 93.94 875 ILE A N 1
ATOM 7054 C CA . ILE A 1 875 ? -43.804 24.754 68.583 1.00 93.94 875 ILE A CA 1
ATOM 7055 C C . ILE A 1 875 ? -44.519 25.811 67.754 1.00 93.94 875 ILE A C 1
ATOM 7057 O O . ILE A 1 875 ? -45.037 25.503 66.681 1.00 93.94 875 ILE A O 1
ATOM 7061 N N . HIS A 1 876 ? -44.518 27.048 68.236 1.00 92.06 876 HIS A N 1
ATOM 7062 C CA . HIS A 1 876 ? -45.013 28.203 67.496 1.00 92.06 876 HIS A CA 1
ATOM 7063 C C . HIS A 1 876 ? -44.168 29.443 67.786 1.00 92.06 876 HIS A C 1
ATOM 7065 O O . HIS A 1 876 ? -43.560 29.591 68.849 1.00 92.06 876 HIS A O 1
ATOM 7071 N N . PHE A 1 877 ? -44.122 30.350 66.816 1.00 92.12 877 PHE A N 1
ATOM 7072 C CA . PHE A 1 877 ? -43.429 31.624 66.955 1.00 92.12 877 PHE A CA 1
ATOM 7073 C C . PHE A 1 877 ? -44.305 32.628 67.714 1.00 92.12 877 PHE A C 1
ATOM 7075 O O . PHE A 1 877 ? -45.464 32.846 67.366 1.00 92.12 877 PHE A O 1
ATOM 7082 N N . VAL A 1 878 ? -43.756 33.242 68.762 1.00 91.12 878 VAL A N 1
ATOM 7083 C CA . VAL A 1 878 ? -44.470 34.193 69.633 1.00 91.12 878 VAL A CA 1
ATOM 7084 C C . VAL A 1 878 ? -44.294 35.634 69.145 1.00 91.12 878 VAL A C 1
ATOM 7086 O O . VAL A 1 878 ? -45.180 36.475 69.317 1.00 91.12 878 VAL A O 1
ATOM 7089 N N . GLY A 1 879 ? -43.142 35.943 68.551 1.00 87.31 879 GLY A N 1
ATOM 7090 C CA . GLY A 1 879 ? -42.813 37.272 68.042 1.00 87.31 879 GLY A CA 1
ATOM 7091 C C . GLY A 1 879 ? -41.355 37.651 68.275 1.00 87.31 879 GLY A C 1
ATOM 7092 O O . GLY A 1 879 ? -40.656 37.011 69.056 1.00 87.31 879 GLY A O 1
ATOM 7093 N N . ASN A 1 880 ? -40.923 38.731 67.625 1.00 89.75 880 ASN A N 1
ATOM 7094 C CA . ASN A 1 880 ? -39.651 39.383 67.936 1.00 89.75 880 ASN A CA 1
ATOM 7095 C C . ASN A 1 880 ? -39.793 40.307 69.148 1.00 89.75 880 ASN A C 1
ATOM 7097 O O . ASN A 1 880 ? -40.902 40.778 69.437 1.00 89.75 880 ASN A O 1
ATOM 7101 N N . ALA A 1 881 ? -38.671 40.618 69.797 1.00 85.69 881 ALA A N 1
ATOM 7102 C CA . ALA A 1 881 ? -38.591 41.626 70.851 1.00 85.69 881 ALA A CA 1
ATOM 7103 C C . ALA A 1 881 ? -39.556 41.369 72.034 1.00 85.69 881 ALA A C 1
ATOM 7105 O O . ALA A 1 881 ? -40.134 42.309 72.584 1.00 85.69 881 ALA A O 1
ATOM 7106 N N . LYS A 1 882 ? -39.814 40.097 72.388 1.00 86.31 882 LYS A N 1
ATOM 7107 C CA . LYS A 1 882 ? -40.758 39.731 73.470 1.00 86.31 882 LYS A CA 1
ATOM 7108 C C . LYS A 1 882 ? -40.093 39.607 74.835 1.00 86.31 882 LYS A C 1
ATOM 7110 O O . LYS A 1 882 ? -40.691 40.018 75.826 1.00 86.31 882 LYS A O 1
ATOM 7115 N N . VAL A 1 883 ? -38.891 39.038 74.867 1.00 83.94 883 VAL A N 1
ATOM 7116 C CA . VAL A 1 883 ? -38.067 38.868 76.075 1.00 83.94 883 VAL A CA 1
ATOM 7117 C C . VAL A 1 883 ? -36.716 39.546 75.854 1.00 83.94 883 VAL A C 1
ATOM 7119 O O . VAL A 1 883 ? -36.381 40.492 76.560 1.00 83.94 883 VAL A O 1
ATOM 7122 N N . PHE A 1 884 ? -35.996 39.130 74.811 1.00 87.69 884 PHE A N 1
ATOM 7123 C CA . PHE A 1 884 ? -34.834 39.828 74.257 1.00 87.69 884 PHE A CA 1
ATOM 7124 C C . PHE A 1 884 ? -35.173 40.449 72.902 1.00 87.69 884 PHE A C 1
ATOM 7126 O O . PHE A 1 884 ? -36.276 40.237 72.404 1.00 87.69 884 PHE A O 1
ATOM 7133 N N . GLU A 1 885 ? -34.239 41.208 72.315 1.00 84.69 885 GLU A N 1
ATOM 7134 C CA . GLU A 1 885 ? -34.417 41.906 71.029 1.00 84.69 885 GLU A CA 1
ATOM 7135 C C . GLU A 1 885 ? -34.660 40.958 69.836 1.00 84.69 885 GLU A C 1
ATOM 7137 O O . GLU A 1 885 ? -35.258 41.378 68.842 1.00 84.69 885 GLU A O 1
ATOM 7142 N N . GLY A 1 886 ? -34.267 39.685 69.954 1.00 89.69 886 GLY A N 1
ATOM 7143 C CA . GLY A 1 886 ? -34.395 38.669 68.914 1.00 89.69 886 GLY A CA 1
ATOM 7144 C C . GLY A 1 886 ? -35.730 37.928 68.911 1.00 89.69 886 GLY A C 1
ATOM 7145 O O . GLY A 1 886 ? -36.785 38.508 69.187 1.00 89.69 886 GLY A O 1
ATOM 7146 N N . ALA A 1 887 ? -35.708 36.659 68.498 1.00 91.81 887 ALA A N 1
ATOM 7147 C CA . ALA A 1 887 ? -36.914 35.862 68.287 1.00 91.81 887 ALA A CA 1
ATOM 7148 C C . ALA A 1 887 ? -37.332 35.117 69.562 1.00 91.81 887 ALA A C 1
ATOM 7150 O O . ALA A 1 887 ? -36.503 34.641 70.331 1.00 91.81 887 ALA A O 1
ATOM 7151 N N . THR A 1 888 ? -38.643 34.969 69.764 1.00 93.94 888 THR A N 1
ATOM 7152 C CA . THR A 1 888 ? -39.199 34.116 70.820 1.00 93.94 888 THR A CA 1
ATOM 7153 C C . THR A 1 888 ? -40.079 33.025 70.222 1.00 93.94 888 THR A C 1
ATOM 7155 O O . THR A 1 888 ? -41.025 33.300 69.479 1.00 93.94 888 THR A O 1
ATOM 7158 N N . PHE A 1 889 ? -39.803 31.784 70.609 1.00 94.69 889 PHE A N 1
ATOM 7159 C CA . PHE A 1 889 ? -40.594 30.595 70.307 1.00 94.69 889 PHE A CA 1
ATOM 7160 C C . PHE A 1 889 ? -41.204 30.037 71.588 1.00 94.69 889 PHE A C 1
ATOM 7162 O O . PHE A 1 889 ? -40.610 30.129 72.658 1.00 94.69 889 PHE A O 1
ATOM 7169 N N . GLU A 1 890 ? -42.381 29.435 71.484 1.00 94.19 890 GLU A N 1
ATOM 7170 C CA . GLU A 1 890 ? -43.012 28.710 72.582 1.00 94.19 890 GLU A CA 1
ATOM 7171 C C . GLU A 1 890 ? -43.231 27.259 72.162 1.00 94.19 890 GLU A C 1
ATOM 7173 O O . GLU A 1 890 ? -43.748 26.981 71.079 1.00 94.19 890 GLU A O 1
ATOM 7178 N N . ILE A 1 891 ? -42.779 26.346 73.018 1.00 95.06 891 ILE A N 1
ATOM 7179 C CA . ILE A 1 891 ? -42.892 24.902 72.873 1.00 95.06 891 ILE A CA 1
ATOM 7180 C C . ILE A 1 891 ? -43.799 24.391 73.983 1.00 95.06 891 ILE A C 1
ATOM 7182 O O . ILE A 1 891 ? -43.532 24.611 75.162 1.00 95.06 891 ILE A O 1
ATOM 7186 N N . VAL A 1 892 ? -44.856 23.677 73.616 1.00 92.12 892 VAL A N 1
ATOM 7187 C CA . VAL A 1 892 ? -45.853 23.163 74.555 1.00 92.12 892 VAL A CA 1
ATOM 7188 C C . VAL A 1 892 ? -45.837 21.641 74.533 1.00 92.12 892 VAL A C 1
ATOM 7190 O O . VAL A 1 892 ? -46.228 21.030 73.540 1.00 92.12 892 VAL A O 1
ATOM 7193 N N . PHE A 1 893 ? -45.430 21.033 75.644 1.00 89.69 893 PHE A N 1
ATOM 7194 C CA . PHE A 1 893 ? -45.500 19.593 75.879 1.00 89.69 893 PHE A CA 1
ATOM 7195 C C . PHE A 1 893 ? -46.809 19.247 76.588 1.00 89.69 893 PHE A C 1
ATOM 7197 O O . PHE A 1 893 ? -47.101 19.795 77.655 1.00 89.69 893 PHE A O 1
ATOM 7204 N N . LYS A 1 894 ? -47.587 18.317 76.027 1.00 82.88 894 LYS A N 1
ATOM 7205 C CA . LYS A 1 894 ? -48.815 17.800 76.653 1.00 82.88 894 LYS A CA 1
ATOM 7206 C C . LYS A 1 894 ? -48.566 16.427 77.277 1.00 82.88 894 LYS A C 1
ATOM 7208 O O . LYS A 1 894 ? -47.845 15.606 76.705 1.00 82.88 894 LYS A O 1
ATOM 7213 N N . ASN A 1 895 ? -49.166 16.175 78.439 1.00 71.81 895 ASN A N 1
ATOM 7214 C CA . ASN A 1 895 ? -49.212 14.853 79.057 1.00 71.81 895 ASN A CA 1
ATOM 7215 C C . ASN A 1 895 ? -50.508 14.136 78.646 1.00 71.81 895 ASN A C 1
ATOM 7217 O O . ASN A 1 895 ? -51.604 14.586 78.989 1.00 71.81 895 ASN A O 1
ATOM 7221 N N . THR A 1 896 ? -50.391 13.047 77.890 1.00 58.56 896 THR A N 1
ATOM 7222 C CA . THR A 1 896 ? -51.527 12.250 77.411 1.00 58.56 896 THR A CA 1
ATOM 7223 C C . THR A 1 896 ? -51.784 11.134 78.427 1.00 58.56 896 THR A C 1
ATOM 7225 O O . THR A 1 896 ? -51.059 10.145 78.452 1.00 58.56 896 THR A O 1
ATOM 7228 N N . ILE A 1 897 ? -52.774 11.296 79.313 1.00 48.03 897 ILE A N 1
ATOM 7229 C CA . ILE A 1 897 ? -53.202 10.216 80.219 1.00 48.03 897 ILE A CA 1
ATOM 7230 C C . ILE A 1 897 ? -53.982 9.202 79.373 1.00 48.03 897 ILE A C 1
ATOM 7232 O O . ILE A 1 897 ? -55.068 9.520 78.892 1.00 48.03 897 ILE A O 1
ATOM 7236 N N . TYR A 1 898 ? -53.434 8.005 79.164 1.00 39.84 898 TYR A N 1
ATOM 7237 C CA . TYR A 1 898 ? -54.216 6.874 78.666 1.00 39.84 898 TYR A CA 1
ATOM 7238 C C . TYR A 1 898 ? -54.991 6.278 79.850 1.00 39.84 898 TYR A C 1
ATOM 7240 O O . TYR A 1 898 ? -54.383 5.834 80.821 1.00 39.84 898 TYR A O 1
ATOM 7248 N N . ASP A 1 899 ? -56.326 6.315 79.799 1.00 31.95 899 ASP A N 1
ATOM 7249 C CA . ASP A 1 899 ? -57.184 5.617 80.764 1.00 31.95 899 ASP A CA 1
ATOM 7250 C C . ASP A 1 899 ? -57.117 4.095 80.520 1.00 31.95 899 ASP A C 1
ATOM 7252 O O . ASP A 1 899 ? -57.641 3.604 79.513 1.00 31.95 899 ASP A O 1
ATOM 7256 N N . ASN A 1 900 ? -56.528 3.407 81.510 1.00 29.75 900 ASN A N 1
ATOM 7257 C CA . ASN A 1 900 ? -56.446 1.966 81.840 1.00 29.75 900 ASN A CA 1
ATOM 7258 C C . ASN A 1 900 ? -55.069 1.313 81.716 1.00 29.75 900 ASN A C 1
ATOM 7260 O O . ASN A 1 900 ? -54.613 1.061 80.580 1.00 29.75 900 ASN A O 1
#

Secondary structure (DSSP, 8-state):
-PPPPEEEE-B--GGGGGT-SS-----HHHHHHHHHHHHHHTT-SEEEEEEESSSS--TTT-SSS--TTS-EEEEEE-SS---HHHIIIIISBTT----TT--EETTEE----SS-HHHHHHHHEEEEEEEEE-TT-SSEEEEEEEGGGG-GGG-TTS-HHHHHS--GGG-EEEEEEE-TTTHHHHHSSPP-SSEEEEEEEEESS---EEEE-SS-EEEE-HHHHHHHHHHHTTS-GGGGGSSS--EEEEE-GGGHHHHHHS-GGG--SEE----SHHHHTTTSEEEEEEE-TTSSEEEEEEEETTEEEEEEEEE--S-TT--SEEEEEEE--HHHHHHHHHHHSS-HHHH-SEEEEETTEE-TTTTSTT--TT-HHHHHHH-SS----TTTEEEEEEE--SS--SPBPTTSSSB---HHHHHHHPPPBTTTTBPPPHHHHHHHHHHHIIIIISTT-PBP-SSSS-TTS-HHHHHHHHHHHHHHHHTT--HHHHHHT--BSS-HHHHHHHHHHHHHHHH---TTTEEEEEE-HHHHHHHHHHHHHHHHHHHHHHHHHTTTS-HHHHHHHHHHHHHHHHHHHHHHHHHHTTTTT--SHHHHHHHHHHHHHHHHHHHHHHHHHHHHHHHHHHHHHHHHHHHHHHHHHHHHHHHHHHHHHHHHTTT----S--HHHHHHHHHHHHHHHHHHHHHHHHHHHHHTT---HHHHHHHHHHHHHHHHHHHHHHHHHTSS---S-SSSEEEEHHHHHHHHHHHHHHHH---TTS--EEEEE-TT---EEEE-HHHHHHHHHHHHHHHHHTT--EEEEEEEEEETTEEEEEEEESSS-S-GGGTS-GGGGGSTT-----SSSS---S-HHHHHHHHHHTTTEEEEEEEESSSSSSEEEEEEEE------